Protein AF-A0AAV9QSJ4-F1 (afdb_monomer_lite)

pLDDT: mean 74.69, std 24.22, range [20.89, 97.44]

Secondary structure (DSSP, 8-state):
----S---TT---------TT--------SSGGG-TTTTTTHHHHTPPPTTTT-SS----EEEE---EEEEPPTT-SSEEEEEE---SSS--EEEEEETTTTSTT---SPEEEEESSPEEPPSS-SS-TT-STTTTT----GGGS-------HHHHHHHHHHTTTTTTT--S---PPP--------------S-----------S-----GGGGS--SS-S---S---EEEEEETTTTEEEEEETTEEEEEEEEPPTT-EE--EEEE---SSEEEEEE----TTS--THHHH-TTTTT--S----TT--EEEEES-EEEEPPSS----EEEEEETTTEEEEE--------EEEETTTTEEEEGGGGGT-HHHHHHHHHHHHHHHHHSGGG-HHHHHHHTTTS-HHHHHHHHH-TTS-HHHHHHHHHHHIIIIIHHHHHHHHHHTT-EEEE--HHHHH--PPPTTS-PPTT-S----------EE---SS---SGGGGSEEP--HHHHHHHHHHHHHHHHHHHHTT-S--GGGSHHHHHHHHHHHHHHHHHHT---HHHHHHHHHHH-HHHH--------PPP-PPP--------------------------------------------------------------------------------S----------S-GGGS---HHHHHHHHHHHHHHHHHHHHHHHHHHHHHHHHHHHHHHHHHHHHHHHHHH-S---HHHHHHHHTGGGS-HHHHHHHHHGGGG-TT-TT-SS-HHHHHHHHHHHHHHHHHTT--------------SHHHHHHHHHHHHHHHHHTT-----PPPPP----SHHHHHHHHHHHHHHHS----HHHHHHHHHHHHHHH-HHHHHHHHGGGEEEE-GGGHHHHHHHHHHHHHHHHHTTSPP-TTHHHHHHHHHHHHHH-SHHHH---

Structure (mmCIF, N/CA/C/O backbone):
data_AF-A0AAV9QSJ4-F1
#
_entry.id   AF-A0AAV9QSJ4-F1
#
loop_
_atom_site.group_PDB
_atom_site.id
_atom_site.type_symbol
_atom_site.label_atom_id
_atom_site.label_alt_id
_atom_site.label_comp_id
_atom_site.label_asym_id
_atom_site.label_entity_id
_atom_site.label_seq_id
_atom_site.pdbx_PDB_ins_code
_atom_site.Cartn_x
_atom_site.Cartn_y
_atom_site.Cartn_z
_atom_site.occupancy
_atom_site.B_iso_or_equiv
_atom_site.auth_seq_id
_atom_site.auth_comp_id
_atom_site.auth_asym_id
_atom_site.auth_atom_id
_atom_site.pdbx_PDB_model_num
ATOM 1 N N . MET A 1 1 ? 18.931 -1.670 47.263 1.00 65.00 1 MET A N 1
ATOM 2 C CA . MET A 1 1 ? 17.887 -2.274 46.408 1.00 65.00 1 MET A CA 1
ATOM 3 C C . MET A 1 1 ? 16.653 -2.556 47.249 1.00 65.00 1 MET A C 1
ATOM 5 O O . MET A 1 1 ? 16.795 -3.241 48.255 1.00 65.00 1 MET A O 1
ATOM 9 N N . ALA A 1 2 ? 15.496 -2.001 46.875 1.00 83.62 2 ALA A N 1
ATOM 10 C CA . ALA A 1 2 ? 14.206 -2.273 47.528 1.00 83.62 2 ALA A CA 1
ATOM 11 C C . ALA A 1 2 ? 13.519 -3.540 46.979 1.00 83.62 2 ALA A C 1
ATOM 13 O O . ALA A 1 2 ? 12.778 -4.200 47.697 1.00 83.62 2 ALA A O 1
ATOM 14 N N . PHE A 1 3 ? 13.832 -3.894 45.732 1.00 91.69 3 PHE A N 1
ATOM 15 C CA . PHE A 1 3 ? 13.403 -5.110 45.048 1.00 91.69 3 PHE A CA 1
ATOM 16 C C . PHE A 1 3 ? 14.641 -5.888 44.592 1.00 91.69 3 PHE A C 1
ATOM 18 O O . PHE A 1 3 ? 15.689 -5.287 44.341 1.00 91.69 3 PHE A O 1
ATOM 25 N N . LYS A 1 4 ? 14.527 -7.210 44.506 1.00 90.81 4 LYS A N 1
ATOM 26 C CA . LYS A 1 4 ? 15.532 -8.141 43.980 1.00 90.81 4 LYS A CA 1
ATOM 27 C C . LYS A 1 4 ? 14.810 -9.300 43.303 1.00 90.81 4 LYS A C 1
ATOM 29 O O . LYS A 1 4 ? 13.610 -9.453 43.513 1.00 90.81 4 LYS A O 1
ATOM 34 N N . ASP A 1 5 ? 15.561 -10.097 42.547 1.00 90.75 5 ASP A N 1
ATOM 35 C CA . ASP A 1 5 ? 15.122 -11.406 42.052 1.00 90.75 5 ASP A CA 1
ATOM 36 C C . ASP A 1 5 ? 13.806 -11.324 41.244 1.00 90.75 5 ASP A C 1
ATOM 38 O O . ASP A 1 5 ? 12.929 -12.176 41.344 1.00 90.75 5 ASP A O 1
ATOM 42 N N . ILE A 1 6 ? 13.673 -10.244 40.460 1.00 91.62 6 ILE A N 1
ATOM 43 C CA . ILE A 1 6 ? 12.528 -9.977 39.582 1.00 91.62 6 ILE A CA 1
ATOM 44 C C . ILE A 1 6 ? 12.710 -10.777 38.288 1.00 91.62 6 ILE A C 1
ATOM 46 O O . ILE A 1 6 ? 13.731 -10.643 37.612 1.00 91.62 6 ILE A O 1
ATOM 50 N N . GLU A 1 7 ? 11.716 -11.585 37.928 1.00 92.88 7 GLU A N 1
ATOM 51 C CA . GLU A 1 7 ? 11.677 -12.288 36.643 1.00 92.88 7 GLU A CA 1
ATOM 52 C C . GLU A 1 7 ? 11.420 -11.302 35.492 1.00 92.88 7 GLU A C 1
ATOM 54 O O . GLU A 1 7 ? 10.610 -10.388 35.623 1.00 92.88 7 GLU A O 1
ATOM 59 N N . ILE A 1 8 ? 12.105 -11.483 34.357 1.00 91.00 8 ILE A N 1
ATOM 60 C CA . ILE A 1 8 ? 12.019 -10.556 33.211 1.00 91.00 8 ILE A CA 1
ATOM 61 C C . ILE A 1 8 ? 10.663 -10.661 32.493 1.00 91.00 8 ILE A C 1
ATOM 63 O O . ILE A 1 8 ? 10.153 -9.654 32.008 1.00 91.00 8 ILE A O 1
ATOM 67 N N . GLY A 1 9 ? 10.071 -11.861 32.434 1.00 93.19 9 GLY A N 1
ATOM 68 C CA . GLY A 1 9 ? 8.793 -12.099 31.759 1.00 93.19 9 GLY A CA 1
ATOM 69 C C . GLY A 1 9 ? 8.806 -11.620 30.303 1.00 93.19 9 GLY A C 1
ATOM 70 O O . GLY A 1 9 ? 9.675 -12.008 29.525 1.00 93.19 9 GLY A O 1
ATOM 71 N N . GLU A 1 10 ? 7.850 -10.757 29.965 1.00 90.38 10 GLU A N 1
ATOM 72 C CA . GLU A 1 10 ? 7.705 -10.115 28.648 1.00 90.38 10 GLU A CA 1
ATOM 73 C C . GLU A 1 10 ? 8.389 -8.728 28.578 1.00 90.38 10 GLU A C 1
ATOM 75 O O . GLU A 1 10 ? 8.332 -8.055 27.552 1.00 90.38 10 GLU A O 1
ATOM 80 N N . GLY A 1 11 ? 9.064 -8.299 29.653 1.00 92.62 11 GLY A N 1
ATOM 81 C CA . GLY A 1 11 ? 9.702 -6.988 29.789 1.00 92.62 11 GLY A CA 1
ATOM 82 C C . GLY A 1 11 ? 8.975 -6.044 30.755 1.00 92.62 11 GLY A C 1
ATOM 83 O O . GLY A 1 11 ? 8.073 -6.437 31.493 1.00 92.62 11 GLY A O 1
ATOM 84 N N . PHE A 1 12 ? 9.390 -4.772 30.766 1.00 92.94 12 PHE A N 1
ATOM 85 C CA . PHE A 1 12 ? 8.872 -3.745 31.677 1.00 92.94 12 PHE A CA 1
ATOM 86 C C . PHE A 1 12 ? 8.561 -2.441 30.935 1.00 92.94 12 PHE A C 1
ATOM 88 O O . PHE A 1 12 ? 9.332 -2.008 30.080 1.00 92.94 12 PHE A O 1
ATOM 95 N N . ILE A 1 13 ? 7.459 -1.786 31.311 1.00 93.19 13 ILE A N 1
ATOM 96 C CA . ILE A 1 13 ? 6.982 -0.523 30.728 1.00 93.19 13 ILE A CA 1
ATOM 97 C C . ILE A 1 13 ? 6.808 0.509 31.860 1.00 93.19 13 ILE A C 1
ATOM 99 O O . ILE A 1 13 ? 6.287 0.153 32.922 1.00 93.19 13 ILE A O 1
ATOM 103 N N . PRO A 1 14 ? 7.225 1.780 31.685 1.00 93.50 14 PRO A N 1
ATOM 104 C CA . PRO A 1 14 ? 6.999 2.823 32.683 1.00 93.50 14 PRO A CA 1
ATOM 105 C C . PRO A 1 14 ? 5.501 3.127 32.837 1.00 93.50 14 PRO A C 1
ATOM 107 O O . PRO A 1 14 ? 4.840 3.559 31.896 1.00 93.50 14 PRO A O 1
ATOM 110 N N . VAL A 1 15 ? 4.973 2.944 34.049 1.00 94.38 15 VAL A N 1
ATOM 111 C CA . VAL A 1 15 ? 3.570 3.214 34.400 1.00 94.38 15 VAL A CA 1
ATOM 112 C C . VAL A 1 15 ? 3.473 4.347 35.423 1.00 94.38 15 VAL A C 1
ATOM 114 O O . VAL A 1 15 ? 4.332 4.502 36.290 1.00 94.38 15 VAL A O 1
ATOM 117 N N . CYS A 1 16 ? 2.418 5.154 35.331 1.00 93.44 16 CYS A N 1
ATOM 118 C CA . CYS A 1 16 ? 2.113 6.246 36.256 1.00 93.44 16 CYS A CA 1
ATOM 119 C C . CYS A 1 16 ? 0.613 6.257 36.578 1.00 93.44 16 CYS A C 1
ATOM 121 O O . CYS A 1 16 ? -0.208 5.839 35.766 1.00 93.44 16 CYS A O 1
ATOM 123 N N . SER A 1 17 ? 0.252 6.756 37.761 1.00 94.25 17 SER A N 1
ATOM 124 C CA . SER A 1 17 ? -1.144 6.937 38.178 1.00 94.25 17 SER A CA 1
ATOM 125 C C . SER A 1 17 ? -1.319 8.308 38.823 1.00 94.25 17 SER A C 1
ATOM 127 O O . SER A 1 17 ? -0.439 8.759 39.555 1.00 94.25 17 SER A O 1
ATOM 129 N N . LEU A 1 18 ? -2.439 8.973 38.533 1.00 93.94 18 LEU A N 1
ATOM 130 C CA . LEU A 1 18 ? -2.789 10.278 39.092 1.00 93.94 18 LEU A CA 1
ATOM 131 C C . LEU A 1 18 ? -4.120 10.176 39.836 1.00 93.94 18 LEU A C 1
ATOM 133 O O . LEU A 1 18 ? -5.093 9.620 39.327 1.00 93.94 18 LEU A O 1
ATOM 137 N N . GLY A 1 19 ? -4.148 10.709 41.054 1.00 93.12 19 GLY A N 1
ATOM 138 C CA . GLY A 1 19 ? -5.368 10.891 41.831 1.00 93.12 19 GLY A CA 1
ATOM 139 C C . GLY A 1 19 ? -6.197 12.085 41.351 1.00 93.12 19 GLY A C 1
ATOM 140 O O . GLY A 1 19 ? -5.775 12.871 40.502 1.00 93.12 19 GLY A O 1
ATOM 141 N N . LEU A 1 20 ? -7.383 12.247 41.944 1.00 91.62 20 LEU A N 1
ATOM 142 C CA . LEU A 1 20 ? -8.277 13.375 41.668 1.00 91.62 20 LEU A CA 1
ATOM 143 C C . LEU A 1 20 ? -7.539 14.717 41.813 1.00 91.62 20 LEU A C 1
ATOM 145 O O . LEU A 1 20 ? -6.914 14.983 42.840 1.00 91.62 20 LEU A O 1
ATOM 149 N N . SER A 1 21 ? -7.630 15.549 40.773 1.00 92.75 21 SER A N 1
ATOM 150 C CA . SER A 1 21 ? -7.001 16.875 40.676 1.00 92.75 21 SER A CA 1
ATOM 151 C C . SER A 1 21 ? -5.469 16.908 40.825 1.00 92.75 21 SER A C 1
ATOM 153 O O . SER A 1 21 ? -4.908 17.972 41.085 1.00 92.75 21 SER A O 1
ATOM 155 N N . GLN A 1 22 ? -4.769 15.781 40.647 1.00 95.06 22 GLN A N 1
ATOM 156 C CA . GLN A 1 22 ? -3.305 15.768 40.579 1.00 95.06 22 GLN A CA 1
ATOM 157 C C . GLN A 1 22 ? -2.812 16.104 39.167 1.00 95.06 22 GLN A C 1
ATOM 159 O O . GLN A 1 22 ? -3.318 15.577 38.179 1.00 95.06 22 GLN A O 1
ATOM 164 N N . ILE A 1 23 ? -1.789 16.956 39.085 1.00 94.19 23 ILE A N 1
ATOM 165 C CA . ILE A 1 23 ? -1.130 17.357 37.838 1.00 94.19 23 ILE A CA 1
ATOM 166 C C . ILE A 1 23 ? 0.321 16.875 37.894 1.00 94.19 23 ILE A C 1
ATOM 168 O O . ILE A 1 23 ? 1.019 17.120 38.878 1.00 94.19 23 ILE A O 1
ATOM 172 N N . ALA A 1 24 ? 0.784 16.221 36.831 1.00 91.75 24 ALA A N 1
ATOM 173 C CA . ALA A 1 24 ? 2.177 15.830 36.656 1.00 91.75 24 ALA A CA 1
ATOM 174 C C . ALA A 1 24 ? 2.588 15.963 35.185 1.00 91.75 24 ALA A C 1
ATOM 176 O O . ALA A 1 24 ? 1.753 15.855 34.289 1.00 91.75 24 ALA A O 1
ATOM 177 N N . ARG A 1 25 ? 3.890 16.144 34.940 1.00 91.12 25 ARG A N 1
ATOM 178 C CA . ARG A 1 25 ? 4.503 16.027 33.613 1.00 91.12 25 ARG A CA 1
ATOM 179 C C . ARG A 1 25 ? 5.506 14.882 33.652 1.00 91.12 25 ARG A C 1
ATOM 181 O O . ARG A 1 25 ? 6.466 14.939 34.417 1.00 91.12 25 ARG A O 1
ATOM 188 N N . ILE A 1 26 ? 5.272 13.858 32.840 1.00 91.06 26 ILE A N 1
ATOM 189 C CA . ILE A 1 26 ? 6.219 12.760 32.631 1.00 91.06 26 ILE A CA 1
ATOM 190 C C . ILE A 1 26 ? 7.276 13.238 31.625 1.00 91.06 26 ILE A C 1
ATOM 192 O O . ILE A 1 26 ? 6.965 13.993 30.705 1.00 91.06 26 ILE A O 1
ATOM 196 N N . ASN A 1 27 ? 8.529 12.826 31.814 1.00 92.69 27 ASN A N 1
ATOM 197 C CA . ASN A 1 27 ? 9.602 13.020 30.844 1.00 92.69 27 ASN A CA 1
ATOM 198 C C . ASN A 1 27 ? 10.335 11.686 30.668 1.00 92.69 27 ASN A C 1
ATOM 200 O O . ASN A 1 27 ? 10.873 11.155 31.638 1.00 92.69 27 ASN A O 1
ATOM 204 N N . LEU A 1 28 ? 10.327 11.149 29.446 1.00 93.00 28 LEU A N 1
ATOM 205 C CA . LEU A 1 28 ? 10.944 9.863 29.100 1.00 93.00 28 LEU A CA 1
ATOM 206 C C . LEU A 1 28 ? 12.369 10.015 28.528 1.00 93.00 28 LEU A C 1
ATOM 208 O O . LEU A 1 28 ? 13.029 9.015 28.253 1.00 93.00 28 LEU A O 1
ATOM 212 N N . GLY A 1 29 ? 12.876 11.250 28.414 1.00 91.44 29 GLY A N 1
ATOM 213 C CA . GLY A 1 29 ? 14.289 11.532 28.145 1.00 91.44 29 GLY A CA 1
ATOM 214 C C . GLY A 1 29 ? 14.715 11.544 26.678 1.00 91.44 29 GLY A C 1
ATOM 215 O O . GLY A 1 29 ? 15.895 11.359 26.403 1.00 91.44 29 GLY A O 1
ATOM 216 N N . GLN A 1 30 ? 13.775 11.794 25.765 1.00 90.00 30 GLN A N 1
ATOM 217 C CA . GLN A 1 30 ? 13.991 11.931 24.315 1.00 90.00 30 GLN A CA 1
ATOM 218 C C . GLN A 1 30 ? 15.041 13.007 23.989 1.00 90.00 30 GLN A C 1
ATOM 220 O O . GLN A 1 30 ? 15.931 12.789 23.176 1.00 90.00 30 GLN A O 1
ATOM 225 N N . ASN A 1 31 ? 15.011 14.132 24.714 1.00 89.75 31 ASN A N 1
ATOM 226 C CA . ASN A 1 31 ? 16.109 15.097 24.757 1.00 89.75 31 ASN A CA 1
ATOM 227 C C . ASN A 1 31 ? 16.812 15.031 26.122 1.00 89.75 31 ASN A C 1
ATOM 229 O O . ASN A 1 31 ? 16.216 15.368 27.150 1.00 89.75 31 ASN A O 1
ATOM 233 N N . VAL A 1 32 ? 18.089 14.640 26.136 1.00 87.75 32 VAL A N 1
ATOM 234 C CA . VAL A 1 32 ? 18.883 14.440 27.362 1.00 87.75 32 VAL A CA 1
ATOM 235 C C . VAL A 1 32 ? 19.003 15.722 28.199 1.00 87.75 32 VAL A C 1
ATOM 237 O O . VAL A 1 32 ? 18.973 15.647 29.427 1.00 87.75 32 VAL A O 1
ATOM 240 N N . SER A 1 33 ? 19.050 16.910 27.580 1.00 89.38 33 SER A N 1
ATOM 241 C CA . SER A 1 33 ? 19.171 18.186 28.313 1.00 89.38 33 SER A CA 1
ATOM 242 C C . SER A 1 33 ? 17.931 18.528 29.152 1.00 89.38 33 SER A C 1
ATOM 244 O O . SER A 1 33 ? 18.019 19.277 30.124 1.00 89.38 33 SER A O 1
ATOM 246 N N . SER A 1 34 ? 16.778 17.926 28.842 1.00 91.69 34 SER A N 1
ATOM 247 C CA . SER A 1 34 ? 15.536 18.107 29.605 1.00 91.69 34 SER A CA 1
ATOM 248 C C . SER A 1 34 ? 15.509 17.341 30.944 1.00 91.69 34 SER A C 1
ATOM 250 O O . SER A 1 34 ? 14.603 17.539 31.765 1.00 91.69 34 SER A O 1
ATOM 252 N N . LEU A 1 35 ? 16.491 16.464 31.195 1.00 91.81 35 LEU A N 1
ATOM 253 C CA . LEU A 1 35 ? 16.561 15.595 32.372 1.00 91.81 35 LEU A CA 1
ATOM 254 C C . LEU A 1 35 ? 17.340 16.244 33.527 1.00 91.81 35 LEU A C 1
ATOM 256 O O . LEU A 1 35 ? 18.533 16.006 33.713 1.00 91.81 35 LEU A O 1
ATOM 260 N N . ARG A 1 36 ? 16.623 16.997 34.370 1.00 88.69 36 ARG A N 1
ATOM 261 C CA . ARG A 1 36 ? 17.156 17.829 35.477 1.00 88.69 36 ARG A CA 1
ATOM 262 C C . ARG A 1 36 ? 18.237 17.204 36.378 1.00 88.69 36 ARG A C 1
ATOM 264 O O . ARG A 1 36 ? 19.026 17.950 36.945 1.00 88.69 36 ARG A O 1
ATOM 271 N N . TYR A 1 37 ? 18.246 15.881 36.562 1.00 88.69 37 TYR A N 1
ATOM 272 C CA . TYR A 1 37 ? 19.112 15.187 37.531 1.00 88.69 37 TYR A CA 1
ATOM 273 C C . TYR A 1 37 ? 19.845 13.954 36.966 1.00 88.69 37 TYR A C 1
ATOM 275 O O . TYR A 1 37 ? 20.464 13.209 37.725 1.00 88.69 37 TYR A O 1
ATOM 283 N N . PHE A 1 38 ? 19.804 13.716 35.649 1.00 90.44 38 PHE A N 1
ATOM 284 C CA . PHE A 1 38 ? 20.385 12.509 35.033 1.00 90.44 38 PHE A CA 1
ATOM 285 C C . PHE A 1 38 ? 21.911 12.400 35.221 1.00 90.44 38 PHE A C 1
ATOM 287 O O . PHE A 1 38 ? 22.443 11.309 35.428 1.00 90.44 38 PHE A O 1
ATOM 294 N N . THR A 1 39 ? 22.605 13.539 35.247 1.00 87.00 39 THR A N 1
ATOM 295 C CA . THR A 1 39 ? 24.059 13.648 35.455 1.00 87.00 39 THR A CA 1
ATOM 296 C C . THR A 1 39 ? 24.536 13.263 36.861 1.00 87.00 39 THR A C 1
ATOM 298 O O . THR A 1 39 ? 25.732 13.047 37.046 1.00 87.00 39 THR A O 1
ATOM 301 N N . ILE A 1 40 ? 23.637 13.169 37.852 1.00 87.19 40 ILE A N 1
ATOM 302 C CA . ILE A 1 40 ? 24.003 12.907 39.256 1.00 87.19 40 ILE A CA 1
ATOM 303 C C . ILE A 1 40 ? 24.312 11.421 39.495 1.00 87.19 40 ILE A C 1
ATOM 305 O O . ILE A 1 40 ? 25.271 11.110 40.195 1.00 87.19 40 ILE A O 1
ATOM 309 N N . CYS A 1 41 ? 23.524 10.516 38.903 1.00 83.06 41 CYS A N 1
ATOM 310 C CA . CYS A 1 41 ? 23.692 9.062 39.058 1.00 83.06 41 CYS A CA 1
ATOM 311 C C . CYS A 1 41 ? 23.635 8.320 37.718 1.00 83.06 41 CYS A C 1
ATOM 313 O O . CYS A 1 41 ? 24.511 7.508 37.442 1.00 83.06 41 CYS A O 1
ATOM 315 N N . GLY A 1 42 ? 22.641 8.614 36.868 1.00 86.31 42 GLY A N 1
ATOM 316 C CA . GLY A 1 42 ? 22.351 7.833 35.658 1.00 86.31 42 GLY A CA 1
ATOM 317 C C . GLY A 1 42 ? 23.558 7.673 34.734 1.00 86.31 42 GLY A C 1
ATOM 318 O O . GLY A 1 42 ? 23.950 6.551 34.428 1.00 86.31 42 GLY A O 1
ATOM 319 N N . LEU A 1 43 ? 24.212 8.787 34.393 1.00 87.06 43 LEU A N 1
ATOM 320 C CA . LEU A 1 43 ? 25.405 8.786 33.539 1.00 87.06 43 LEU A CA 1
ATOM 321 C C . LEU A 1 43 ? 26.625 8.077 34.169 1.00 87.06 43 LEU A C 1
ATOM 323 O O . LEU A 1 43 ? 27.467 7.564 33.441 1.00 87.06 43 LEU A O 1
ATOM 327 N N . GLN A 1 44 ? 26.738 8.044 35.503 1.00 87.25 44 GLN A N 1
ATOM 328 C CA . GLN A 1 44 ? 27.876 7.423 36.203 1.00 87.25 44 GLN A CA 1
ATOM 329 C C . GLN A 1 44 ? 27.678 5.919 36.437 1.00 87.25 44 GLN A C 1
ATOM 331 O O . GLN A 1 44 ? 28.647 5.164 36.444 1.00 87.25 44 GLN A O 1
ATOM 336 N N . GLU A 1 45 ? 26.430 5.483 36.619 1.00 90.44 45 GLU A N 1
ATOM 337 C CA . GLU A 1 45 ? 26.058 4.079 36.834 1.00 90.44 45 GLU A CA 1
ATOM 338 C C . GLU A 1 45 ? 25.714 3.339 35.523 1.00 90.44 45 GLU A C 1
ATOM 340 O O . GLU A 1 45 ? 25.467 2.136 35.549 1.00 90.44 45 GLU A O 1
ATOM 345 N N . GLY A 1 46 ? 25.742 4.029 34.374 1.00 90.31 46 GLY A N 1
ATOM 346 C CA . GLY A 1 46 ? 25.531 3.433 33.048 1.00 90.31 46 GLY A CA 1
ATOM 347 C C . GLY A 1 46 ? 24.062 3.243 32.655 1.00 90.31 46 GLY A C 1
ATOM 348 O O . GLY A 1 46 ? 23.752 2.351 31.870 1.00 90.31 46 GLY A O 1
ATOM 349 N N . PHE A 1 47 ? 23.150 4.055 33.197 1.00 91.69 47 PHE A N 1
ATOM 350 C CA . PHE A 1 47 ? 21.744 4.064 32.786 1.00 91.69 47 PHE A CA 1
ATOM 351 C C . PHE A 1 47 ? 21.522 4.947 31.558 1.00 91.69 47 PHE A C 1
ATOM 353 O O . PHE A 1 47 ? 21.997 6.081 31.506 1.00 91.69 47 PHE A O 1
ATOM 360 N N . GLU A 1 48 ? 20.700 4.473 30.626 1.00 91.44 48 GLU A N 1
ATOM 361 C CA . GLU A 1 48 ? 20.240 5.239 29.466 1.00 91.44 48 GLU A CA 1
ATOM 362 C C . GLU A 1 48 ? 18.822 5.808 29.689 1.00 91.44 48 GLU A C 1
ATOM 364 O O . GLU A 1 48 ? 18.000 5.177 30.364 1.00 91.44 48 GLU A O 1
ATOM 369 N N . PRO A 1 49 ? 18.486 6.987 29.130 1.00 92.44 49 PRO A N 1
ATOM 370 C CA . PRO A 1 49 ? 17.112 7.482 29.103 1.00 92.44 49 PRO A CA 1
ATOM 371 C C . PRO A 1 49 ? 16.199 6.598 28.243 1.00 92.44 49 PRO A C 1
ATOM 373 O O . PRO A 1 49 ? 16.584 6.166 27.161 1.00 92.44 49 PRO A O 1
ATOM 376 N N . PHE A 1 50 ? 14.957 6.376 28.681 1.00 92.81 50 PHE A N 1
ATOM 377 C CA . PHE A 1 50 ? 14.033 5.430 28.035 1.00 92.81 50 PHE A CA 1
ATOM 378 C C . PHE A 1 50 ? 13.816 5.720 26.537 1.00 92.81 50 PHE A C 1
ATOM 380 O O . PHE A 1 50 ? 13.877 4.806 25.709 1.00 92.81 50 PHE A O 1
ATOM 387 N N . ALA A 1 51 ? 13.627 6.997 26.196 1.00 92.56 51 ALA A N 1
ATOM 388 C CA . ALA A 1 51 ? 13.360 7.484 24.844 1.00 92.56 51 ALA A CA 1
ATOM 389 C C . ALA A 1 51 ? 14.607 7.987 24.085 1.00 92.56 51 ALA A C 1
ATOM 391 O O . ALA A 1 51 ? 14.465 8.702 23.096 1.00 92.56 51 ALA A O 1
ATOM 392 N N . ILE A 1 52 ? 15.829 7.666 24.535 1.00 90.69 52 ILE A N 1
ATOM 393 C CA . ILE A 1 52 ? 17.043 8.074 23.809 1.00 90.69 52 ILE A CA 1
ATOM 394 C C . ILE A 1 52 ? 17.073 7.452 22.403 1.00 90.69 52 ILE A C 1
ATOM 396 O O . ILE A 1 52 ? 16.605 6.325 22.212 1.00 90.69 52 ILE A O 1
ATOM 400 N N . ASN A 1 53 ? 17.616 8.187 21.430 1.00 87.94 53 ASN A N 1
ATOM 401 C CA . ASN A 1 53 ? 17.645 7.836 20.005 1.00 87.94 53 ASN A CA 1
ATOM 402 C C . ASN A 1 53 ? 16.260 7.483 19.422 1.00 87.94 53 ASN A C 1
ATOM 404 O O . ASN A 1 53 ? 16.154 6.577 18.593 1.00 87.94 53 ASN A O 1
ATOM 408 N N . MET A 1 54 ? 15.202 8.175 19.861 1.00 90.38 54 MET A N 1
ATOM 409 C CA . MET A 1 54 ? 13.887 8.123 19.218 1.00 90.38 54 MET A CA 1
ATOM 410 C C . MET A 1 54 ? 13.590 9.432 18.475 1.00 90.38 54 MET A C 1
ATOM 412 O O . MET A 1 54 ? 13.698 10.505 19.073 1.00 90.38 54 MET A O 1
ATOM 416 N N . LYS A 1 55 ? 13.183 9.350 17.201 1.00 87.12 55 LYS A N 1
ATOM 417 C CA . LYS A 1 55 ? 12.741 10.513 16.405 1.00 87.12 55 LYS A CA 1
ATOM 418 C C . LYS A 1 55 ? 11.353 10.991 16.842 1.00 87.12 55 LYS A C 1
ATOM 420 O O . LYS A 1 55 ? 11.07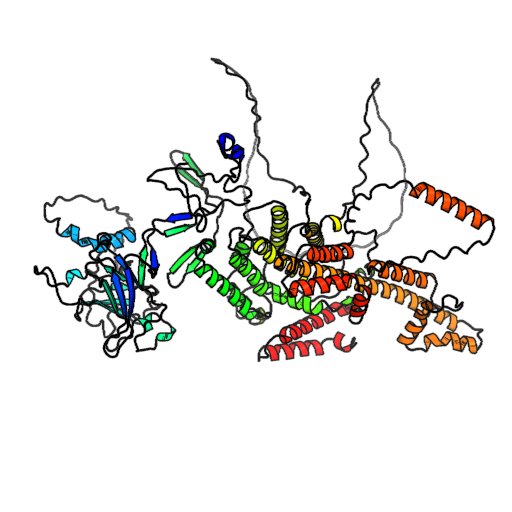5 12.186 16.792 1.00 87.12 55 LYS A O 1
ATOM 425 N N . ARG A 1 56 ? 10.485 10.074 17.287 1.00 89.44 56 ARG A N 1
ATOM 426 C CA . ARG A 1 56 ? 9.085 10.359 17.646 1.00 89.44 56 ARG A CA 1
ATOM 427 C C . ARG A 1 56 ? 8.818 10.313 19.146 1.00 89.44 56 ARG A C 1
ATOM 429 O O . ARG A 1 56 ? 9.359 9.478 19.871 1.00 89.44 56 ARG A O 1
ATOM 436 N N . ASP A 1 57 ? 7.877 11.148 19.572 1.00 89.06 57 ASP A N 1
ATOM 437 C CA . ASP A 1 57 ? 7.291 11.112 20.907 1.00 89.06 57 ASP A CA 1
ATOM 438 C C . ASP A 1 57 ? 6.584 9.768 21.153 1.00 89.06 57 ASP A C 1
ATOM 440 O O . ASP A 1 57 ? 5.852 9.236 20.310 1.00 89.06 57 ASP A O 1
ATOM 444 N N . ILE A 1 58 ? 6.786 9.207 22.346 1.00 90.69 58 ILE A N 1
ATOM 445 C CA . ILE A 1 58 ? 6.181 7.929 22.730 1.00 90.69 58 ILE A CA 1
ATOM 446 C C . ILE A 1 58 ? 4.665 8.096 22.862 1.00 90.69 58 ILE A C 1
ATOM 448 O O . ILE A 1 58 ? 4.177 8.878 23.677 1.00 90.69 58 ILE A O 1
ATOM 452 N N . THR A 1 59 ? 3.915 7.295 22.099 1.00 91.81 59 THR A N 1
ATOM 453 C CA . THR A 1 59 ? 2.458 7.184 22.243 1.00 91.81 59 THR A CA 1
ATOM 454 C C . THR A 1 59 ? 2.112 6.725 23.658 1.00 91.81 59 THR A C 1
ATOM 456 O O . THR A 1 59 ? 2.366 5.581 24.035 1.00 91.81 59 THR A O 1
ATOM 459 N N . MET A 1 60 ? 1.494 7.613 24.433 1.00 92.62 60 MET A N 1
ATOM 460 C CA . MET A 1 60 ? 0.998 7.290 25.766 1.00 92.62 60 MET A CA 1
ATOM 461 C C . MET A 1 60 ? -0.355 6.573 25.686 1.00 92.62 60 MET A C 1
ATOM 463 O O . MET A 1 60 ? -1.205 6.886 24.849 1.00 92.62 60 MET A O 1
ATOM 467 N N . TRP A 1 61 ? -0.581 5.644 26.610 1.00 94.56 61 TRP A N 1
ATOM 468 C CA . TRP A 1 61 ? -1.856 4.953 26.795 1.00 94.56 61 TRP A CA 1
ATOM 469 C C . TRP A 1 61 ? -2.434 5.287 28.166 1.00 94.56 61 TRP A C 1
ATOM 471 O O . TRP A 1 61 ? -1.702 5.356 29.155 1.00 94.56 61 TRP A O 1
ATOM 481 N N . PHE A 1 62 ? -3.747 5.506 28.234 1.00 93.56 62 PHE A N 1
ATOM 482 C CA . PHE A 1 62 ? -4.422 5.887 29.474 1.00 93.56 62 PHE A CA 1
ATOM 483 C C . PHE A 1 62 ? -5.694 5.077 29.724 1.00 93.56 62 PHE A C 1
ATOM 485 O O . PHE A 1 62 ? -6.360 4.599 28.802 1.00 93.56 62 PHE A O 1
ATOM 492 N N . SER A 1 63 ? -6.038 4.938 31.002 1.00 92.81 63 SER A N 1
ATOM 493 C CA . SER A 1 63 ? -7.275 4.318 31.462 1.00 92.81 63 SER A CA 1
ATOM 494 C C . SER A 1 63 ? -8.453 5.273 31.254 1.00 92.81 63 SER A C 1
ATOM 496 O O . SER A 1 63 ? -8.610 6.284 31.939 1.00 92.81 63 SER A O 1
ATOM 498 N N . LYS A 1 64 ? -9.309 4.950 30.288 1.00 88.06 64 LYS A N 1
ATOM 499 C CA . LYS A 1 64 ? -10.505 5.718 29.947 1.00 88.06 64 LYS A CA 1
ATOM 500 C C . LYS A 1 64 ? -11.700 5.154 30.707 1.00 88.06 64 LYS A C 1
ATOM 502 O O . LYS A 1 64 ? -12.152 4.041 30.438 1.00 88.06 64 LYS A O 1
ATOM 507 N N . SER A 1 65 ? -12.228 5.943 31.639 1.00 85.00 65 SER A N 1
ATOM 508 C CA . SER A 1 65 ? -13.414 5.633 32.456 1.00 85.00 65 SER A CA 1
ATOM 509 C C . SER A 1 65 ? -14.727 5.758 31.667 1.00 85.00 65 SER A C 1
ATOM 511 O O . SER A 1 65 ? -15.656 6.446 32.086 1.00 85.00 65 SER A O 1
ATOM 513 N N . LEU A 1 66 ? -14.783 5.126 30.492 1.00 83.38 66 LEU A N 1
ATOM 514 C CA . LEU A 1 66 ? -15.965 5.014 29.644 1.00 83.38 66 LEU A CA 1
ATOM 515 C C . LEU A 1 66 ? -16.357 3.531 29.577 1.00 83.38 66 LEU A C 1
ATOM 517 O O . LEU A 1 66 ? -15.690 2.776 28.868 1.00 83.38 66 LEU A O 1
ATOM 521 N N . PRO A 1 67 ? -17.404 3.100 30.303 1.00 85.44 67 PRO A N 1
ATOM 522 C CA . PRO A 1 67 ? -17.800 1.700 30.329 1.00 85.44 67 PRO A CA 1
ATOM 523 C C . PRO A 1 67 ? -18.192 1.176 28.943 1.00 85.44 67 PRO A C 1
ATOM 525 O O . PRO A 1 67 ? -19.009 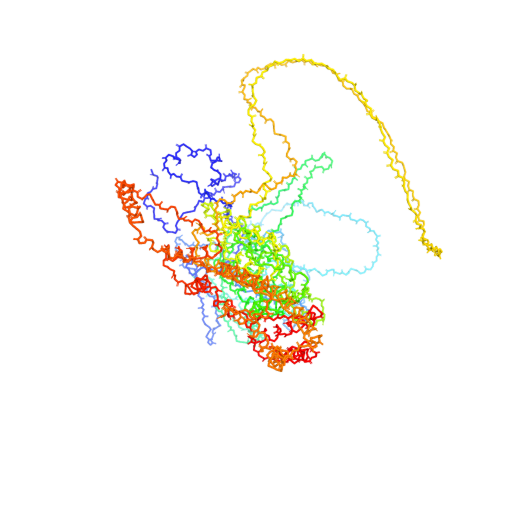1.783 28.250 1.00 85.44 67 PRO A O 1
ATOM 528 N N . GLN A 1 68 ? -17.631 0.033 28.548 1.00 86.50 68 GLN A N 1
ATOM 529 C CA . GLN A 1 68 ? -17.906 -0.633 27.269 1.00 86.50 68 GLN A CA 1
ATOM 530 C C . GLN A 1 68 ? -18.194 -2.119 27.480 1.00 86.50 68 GLN A C 1
ATOM 532 O O . GLN A 1 68 ? -17.724 -2.721 28.442 1.00 86.50 68 GLN A O 1
ATOM 537 N N . PHE A 1 69 ? -18.988 -2.717 26.592 1.00 89.88 69 PHE A N 1
ATOM 538 C CA . PHE A 1 69 ? -19.253 -4.154 26.607 1.00 89.88 69 PHE A CA 1
ATOM 539 C C . PHE A 1 69 ? -18.152 -4.898 25.851 1.00 89.88 69 PHE A C 1
ATOM 541 O O . PHE A 1 69 ? -17.939 -4.642 24.669 1.00 89.88 69 PHE A O 1
ATOM 548 N N . ILE A 1 70 ? -17.492 -5.841 26.521 1.00 89.38 70 ILE A N 1
ATOM 549 C CA . ILE A 1 70 ? -16.422 -6.674 25.959 1.00 89.38 70 ILE A CA 1
ATOM 550 C C . ILE A 1 70 ? -16.810 -8.148 26.127 1.00 89.38 70 ILE A C 1
ATOM 552 O O . ILE A 1 70 ? -17.424 -8.525 27.128 1.00 89.38 70 ILE A O 1
ATOM 556 N N . THR A 1 71 ? -16.496 -8.993 25.142 1.00 90.44 71 THR A N 1
ATOM 557 C CA . THR A 1 71 ? -16.694 -10.450 25.235 1.00 90.44 71 THR A CA 1
ATOM 558 C C . THR A 1 71 ? -15.961 -11.008 26.457 1.00 90.44 71 THR A C 1
ATOM 560 O O . THR A 1 71 ? -14.798 -10.680 26.683 1.00 90.44 71 THR A O 1
ATOM 563 N N . VAL A 1 72 ? -16.641 -11.820 27.274 1.00 89.12 72 VAL A N 1
ATOM 564 C CA . VAL A 1 72 ? -16.053 -12.335 28.523 1.00 89.12 72 VAL A CA 1
ATOM 565 C C . VAL A 1 72 ? -14.903 -13.301 28.195 1.00 89.12 72 VAL A C 1
ATOM 567 O O . VAL A 1 72 ? -15.136 -14.260 27.458 1.00 89.12 72 VAL A O 1
ATOM 570 N N . PRO A 1 73 ? -13.687 -13.106 28.744 1.00 88.38 73 PRO A N 1
ATOM 571 C CA . PRO A 1 73 ? -12.586 -14.050 28.561 1.00 88.38 73 PRO A CA 1
ATOM 572 C C . PRO A 1 73 ? -12.936 -15.447 29.092 1.00 88.38 73 PRO A C 1
ATOM 574 O O . PRO A 1 73 ? -13.579 -15.565 30.138 1.00 88.38 73 PRO A O 1
ATOM 577 N N . THR A 1 74 ? -12.454 -16.505 28.433 1.00 86.00 74 THR A N 1
ATOM 578 C CA . THR A 1 74 ? -12.627 -17.905 28.884 1.00 86.00 74 THR A CA 1
ATOM 579 C C . THR A 1 74 ? -12.190 -18.091 30.340 1.00 86.00 74 THR A C 1
ATOM 581 O O . THR A 1 74 ? -12.883 -18.699 31.165 1.00 86.00 74 THR A O 1
ATOM 584 N N . ASP A 1 75 ? -11.071 -17.455 30.675 1.00 88.25 75 ASP A N 1
ATOM 585 C CA . ASP A 1 75 ? -10.350 -17.638 31.928 1.00 88.25 75 ASP A CA 1
ATOM 586 C C . ASP A 1 75 ? -10.776 -16.598 32.981 1.00 88.25 75 ASP A C 1
ATOM 588 O O . ASP A 1 75 ? -10.091 -16.378 33.979 1.00 88.25 75 ASP A O 1
ATOM 592 N N . HIS A 1 76 ? -11.936 -15.950 32.792 1.00 88.38 76 HIS A N 1
ATOM 593 C CA . HIS A 1 76 ? -12.427 -14.930 33.716 1.00 88.38 76 HIS A CA 1
ATOM 594 C C . HIS A 1 76 ? -12.605 -15.500 35.145 1.00 88.38 76 HIS A C 1
ATOM 596 O O . HIS A 1 76 ? -13.259 -16.542 35.300 1.00 88.38 76 HIS A O 1
ATOM 602 N N . PRO A 1 77 ? -12.096 -14.836 36.210 1.00 87.31 77 PRO A N 1
ATOM 603 C CA . PRO A 1 77 ? -12.037 -15.420 37.558 1.00 87.31 77 PRO A CA 1
ATOM 604 C C . PRO A 1 77 ? -13.396 -15.756 38.180 1.00 87.31 77 PRO A C 1
ATOM 606 O O . PRO A 1 77 ? -13.508 -16.686 38.978 1.00 87.31 77 PRO A O 1
ATOM 609 N N . HIS A 1 78 ? -14.433 -14.990 37.833 1.00 88.50 78 HIS A N 1
ATOM 610 C CA . HIS A 1 78 ? -15.740 -15.058 38.493 1.00 88.50 78 HIS A CA 1
ATOM 611 C C . HIS A 1 78 ? -16.861 -15.604 37.612 1.00 88.50 78 HIS A C 1
ATOM 613 O O . HIS A 1 78 ? -17.880 -16.017 38.150 1.00 88.50 78 HIS A O 1
ATOM 619 N N . ILE A 1 79 ? -16.699 -15.615 36.287 1.00 91.12 79 ILE A N 1
ATOM 620 C CA . ILE A 1 79 ? -17.776 -15.906 35.326 1.00 91.12 79 ILE A CA 1
ATOM 621 C C . ILE A 1 79 ? -17.315 -16.987 34.355 1.00 91.12 79 ILE A C 1
ATOM 623 O O . ILE A 1 79 ? -16.143 -17.044 33.990 1.00 91.12 79 ILE A O 1
ATOM 627 N N . GLU A 1 80 ? -18.252 -17.823 33.935 1.00 92.50 80 GLU A N 1
ATOM 628 C CA . GLU A 1 80 ? -18.122 -18.768 32.836 1.00 92.50 80 GLU A CA 1
ATOM 629 C C . GLU A 1 80 ? -19.314 -18.591 31.889 1.00 92.50 80 GLU A C 1
ATOM 631 O O . GLU A 1 80 ? -20.438 -18.338 32.336 1.00 92.50 80 GLU A O 1
ATOM 636 N N . ILE A 1 81 ? -19.076 -18.739 30.586 1.00 92.56 81 ILE A N 1
ATOM 637 C CA . ILE A 1 81 ? -20.135 -18.869 29.584 1.00 92.56 81 ILE A CA 1
ATOM 638 C C . ILE A 1 81 ? -20.051 -20.287 29.036 1.00 92.56 81 ILE A C 1
ATOM 640 O O . ILE A 1 81 ? -19.025 -20.693 28.495 1.00 92.56 81 ILE A O 1
ATOM 644 N N . SER A 1 82 ? -21.152 -21.019 29.140 1.00 91.81 82 SER A N 1
ATOM 645 C CA . SER A 1 82 ? -21.319 -22.336 28.531 1.00 91.81 82 SER A CA 1
ATOM 646 C C . SER A 1 82 ? -22.338 -22.244 27.397 1.00 91.81 82 SER A C 1
ATOM 648 O O . SER A 1 82 ? -23.417 -21.671 27.557 1.00 91.81 82 SER A O 1
ATOM 650 N N . ARG A 1 83 ? -21.985 -22.787 26.228 1.00 91.94 83 ARG A N 1
ATOM 651 C CA . ARG A 1 83 ? -22.931 -23.009 25.127 1.00 91.94 83 ARG A CA 1
ATOM 652 C C . ARG A 1 83 ? -23.608 -24.356 25.356 1.00 91.94 83 ARG A C 1
ATOM 654 O O . ARG A 1 83 ? -22.921 -25.330 25.656 1.00 91.94 83 ARG A O 1
ATOM 661 N N . VAL A 1 84 ? -24.931 -24.405 25.231 1.00 90.81 84 VAL A N 1
ATOM 662 C CA . VAL A 1 84 ? -25.712 -25.643 25.341 1.00 90.81 84 VAL A CA 1
ATOM 663 C C . VAL A 1 84 ? -26.427 -25.879 24.018 1.00 90.81 84 VAL A C 1
ATOM 665 O O . VAL A 1 84 ? -27.177 -25.019 23.548 1.00 90.81 84 VAL A O 1
ATOM 668 N N . ASP A 1 85 ? -26.178 -27.039 23.415 1.00 87.31 85 ASP A N 1
ATOM 669 C CA . ASP A 1 85 ? -26.791 -27.431 22.149 1.00 87.31 85 ASP A CA 1
ATOM 670 C C . ASP A 1 85 ? -28.297 -27.690 22.296 1.00 87.31 85 ASP A C 1
ATOM 672 O O . ASP A 1 85 ? -28.783 -28.154 23.330 1.00 87.31 85 ASP A O 1
ATOM 676 N N . GLY A 1 86 ? -29.044 -27.400 21.230 1.00 84.00 86 GLY A N 1
ATOM 677 C CA . GLY A 1 86 ? -30.480 -27.659 21.179 1.00 84.00 86 GLY A CA 1
ATOM 678 C C . GLY A 1 86 ? -30.785 -29.157 21.129 1.00 84.00 86 GLY A C 1
ATOM 679 O O . GLY A 1 86 ? -30.176 -29.900 20.359 1.00 84.00 86 GLY A O 1
ATOM 680 N N . THR A 1 87 ? -31.761 -29.592 21.921 1.00 86.38 87 THR A N 1
ATOM 681 C CA . THR A 1 87 ? -32.291 -30.962 21.904 1.00 86.38 87 THR A CA 1
ATOM 682 C C . THR A 1 87 ? -33.660 -30.994 21.208 1.00 86.38 87 THR A C 1
ATOM 684 O O . THR A 1 87 ? -34.067 -30.027 20.564 1.00 86.38 87 THR A O 1
ATOM 687 N N . VAL A 1 88 ? -34.389 -32.112 21.303 1.00 80.50 88 VAL A N 1
ATOM 688 C CA . VAL A 1 88 ? -35.786 -32.183 20.834 1.00 80.50 88 VAL A CA 1
ATOM 689 C C . VAL A 1 88 ? -36.708 -31.323 21.710 1.00 80.50 88 VAL A C 1
ATOM 691 O O . VAL A 1 88 ? -37.654 -30.729 21.194 1.00 80.50 88 VAL A O 1
ATOM 694 N N . ASP A 1 89 ? -36.403 -31.227 23.007 1.00 81.88 89 ASP A N 1
ATOM 695 C CA . ASP A 1 89 ? -37.263 -30.607 24.020 1.00 81.88 89 ASP A CA 1
ATOM 696 C C . ASP A 1 89 ? -36.766 -29.219 24.475 1.00 81.88 89 ASP A C 1
ATOM 698 O O . ASP A 1 89 ? -37.552 -28.427 24.992 1.00 81.88 89 ASP A O 1
ATOM 702 N N . THR A 1 90 ? -35.483 -28.895 24.263 1.00 84.75 90 THR A N 1
ATOM 703 C CA . THR A 1 90 ? -34.856 -27.622 24.676 1.00 84.75 90 THR A CA 1
ATOM 704 C C . THR A 1 90 ? -34.238 -26.868 23.491 1.00 84.75 90 THR A C 1
ATOM 706 O O . THR A 1 90 ? -33.518 -27.476 22.695 1.00 84.75 90 THR A O 1
ATOM 709 N N . PRO A 1 91 ? -34.444 -25.543 23.355 1.00 87.06 91 PRO A N 1
ATOM 710 C CA . PRO A 1 91 ? -33.728 -24.741 22.363 1.00 87.06 91 PRO A CA 1
ATOM 711 C C . PRO A 1 91 ? -32.232 -24.622 22.717 1.00 87.06 91 PRO A C 1
ATOM 713 O O . PRO A 1 91 ? -31.868 -24.813 23.879 1.00 87.06 91 PRO A O 1
ATOM 716 N N . PRO A 1 92 ? -31.356 -24.273 21.755 1.00 91.12 92 PRO A N 1
ATOM 717 C CA . PRO A 1 92 ? -29.974 -23.929 22.072 1.00 91.12 92 PRO A CA 1
ATOM 718 C C . PRO A 1 92 ? -29.924 -22.655 22.930 1.00 91.12 92 PRO A C 1
ATOM 720 O O . PRO A 1 92 ? -30.726 -21.733 22.734 1.00 91.12 92 PRO A O 1
ATOM 723 N N . CYS A 1 93 ? -28.985 -22.584 23.874 1.00 90.62 93 CYS A N 1
ATOM 724 C CA . CYS A 1 93 ? -28.886 -21.449 24.792 1.00 90.62 93 CYS A CA 1
ATOM 725 C C . CYS A 1 93 ? -27.444 -21.095 25.198 1.00 90.62 93 CYS A C 1
ATOM 727 O O . CYS A 1 93 ? -26.528 -21.921 25.154 1.00 90.62 93 CYS A O 1
ATOM 729 N N . LEU A 1 94 ? -27.252 -19.833 25.599 1.00 93.00 94 LEU A N 1
ATOM 730 C CA . LEU A 1 94 ? -26.010 -19.331 26.196 1.00 93.00 94 LEU A CA 1
ATOM 731 C C . LEU A 1 94 ? -26.223 -19.191 27.705 1.00 93.00 94 LEU A C 1
ATOM 733 O O . LEU A 1 94 ? -26.998 -18.342 28.151 1.00 93.00 94 LEU A O 1
ATOM 737 N N . LYS A 1 95 ? -25.554 -20.028 28.496 1.00 92.75 95 LYS A N 1
ATOM 738 C CA . LYS A 1 95 ? -25.736 -20.104 29.947 1.00 92.75 95 LYS A CA 1
ATOM 739 C C . LYS A 1 95 ? -24.544 -19.496 30.682 1.00 92.75 95 LYS A C 1
ATOM 741 O O . LYS A 1 95 ? -23.411 -19.951 30.525 1.00 92.75 95 LYS A O 1
ATOM 746 N N . VAL A 1 96 ? -24.823 -18.503 31.522 1.00 93.00 96 VAL A N 1
ATOM 747 C CA . VAL A 1 96 ? -23.842 -17.780 32.340 1.00 93.00 96 VAL A CA 1
ATOM 748 C C . VAL A 1 96 ? -23.854 -18.328 33.767 1.00 93.00 96 VAL A C 1
ATOM 750 O O . VAL A 1 96 ? -24.890 -18.327 34.445 1.00 93.00 96 VAL A O 1
ATOM 753 N N . THR A 1 97 ? -22.695 -18.776 34.243 1.00 91.94 97 THR A N 1
ATOM 754 C CA . THR A 1 97 ? -22.496 -19.278 35.610 1.00 91.94 97 THR A CA 1
ATOM 755 C C . THR A 1 97 ? -21.430 -18.466 36.342 1.00 91.94 97 THR A C 1
ATOM 757 O O . THR A 1 97 ? -20.457 -18.005 35.749 1.00 91.94 97 THR A O 1
ATOM 760 N N . HIS A 1 98 ? -21.610 -18.267 37.650 1.00 90.62 98 HIS A N 1
ATOM 761 C CA . HIS A 1 98 ? -20.657 -17.543 38.491 1.00 90.62 98 HIS A CA 1
ATOM 762 C C . HIS A 1 98 ? -19.801 -18.532 39.296 1.00 90.62 98 HIS A C 1
ATOM 764 O O . HIS A 1 98 ? -20.278 -19.176 40.234 1.00 90.62 98 HIS A O 1
ATOM 770 N N . LYS A 1 99 ? -18.520 -18.647 38.930 1.00 87.44 99 LYS A N 1
ATOM 771 C CA . LYS A 1 99 ? -17.561 -19.647 39.437 1.00 87.44 99 LYS A CA 1
ATOM 772 C C . LYS A 1 99 ? -17.354 -19.571 40.955 1.00 87.44 99 LYS A C 1
ATOM 774 O O . LYS A 1 99 ? -17.167 -20.600 41.595 1.00 87.44 99 LYS A O 1
ATOM 779 N N . THR A 1 100 ? -17.394 -18.371 41.547 1.00 83.94 100 THR A N 1
ATOM 780 C CA . THR A 1 100 ? -16.983 -18.148 42.949 1.00 83.94 100 THR A CA 1
ATOM 781 C C . THR A 1 100 ? -18.128 -17.881 43.938 1.00 83.94 100 THR A C 1
ATOM 783 O O . THR A 1 100 ? -17.867 -17.356 45.021 1.00 83.94 100 THR A O 1
ATOM 786 N N . VAL A 1 101 ? -19.390 -18.231 43.625 1.00 79.75 101 VAL A N 1
ATOM 787 C CA . VAL A 1 101 ? -20.515 -18.008 44.568 1.00 79.75 101 VAL A CA 1
ATOM 788 C C . VAL A 1 101 ? -20.258 -18.739 45.889 1.00 79.75 101 VAL A C 1
ATOM 790 O O . VAL A 1 101 ? -19.967 -19.930 45.906 1.00 79.75 101 VAL A O 1
ATOM 793 N N . GLY A 1 102 ? -20.370 -18.015 47.004 1.00 72.12 102 GLY A N 1
ATOM 794 C CA . GLY A 1 102 ? -20.149 -18.552 48.351 1.00 72.12 102 GLY A CA 1
ATOM 795 C C . GLY A 1 102 ? -18.695 -18.531 48.838 1.00 72.12 102 GLY A C 1
ATOM 796 O O . GLY A 1 102 ? -18.467 -18.811 50.013 1.00 72.12 102 GLY A O 1
ATOM 797 N N . SER A 1 103 ? -17.719 -18.157 48.001 1.00 80.44 103 SER A N 1
ATOM 798 C CA . SER A 1 103 ? -16.346 -17.901 48.464 1.00 80.44 103 SER A CA 1
ATOM 799 C C . SER A 1 103 ? -16.201 -16.486 49.054 1.00 80.44 103 SER A C 1
ATOM 801 O O . SER A 1 103 ? -17.084 -15.639 48.904 1.00 80.44 103 SER A O 1
ATOM 803 N N . GLN A 1 104 ? -15.076 -16.208 49.724 1.00 73.88 104 GLN A N 1
ATOM 804 C CA . GLN A 1 104 ? -14.742 -14.845 50.169 1.00 73.88 104 GLN A CA 1
ATOM 805 C C . GLN A 1 104 ? -14.442 -13.903 48.988 1.00 73.88 104 GLN A C 1
ATOM 807 O O . GLN A 1 104 ? -14.684 -12.705 49.090 1.00 73.88 104 GLN A O 1
ATOM 812 N N . ASN A 1 105 ? -14.022 -14.457 47.846 1.00 77.69 105 ASN A N 1
ATOM 813 C CA . ASN A 1 105 ? -13.759 -13.744 46.594 1.00 77.69 105 ASN A CA 1
ATOM 814 C C . ASN A 1 105 ? -14.969 -13.872 45.641 1.00 77.69 105 ASN A C 1
ATOM 816 O O . ASN A 1 105 ? -14.824 -14.130 44.442 1.00 77.69 105 ASN A O 1
ATOM 820 N N . ALA A 1 106 ? -16.184 -13.787 46.184 1.00 77.00 106 ALA A N 1
ATOM 821 C CA . ALA A 1 106 ? -17.416 -13.739 45.405 1.00 77.00 106 ALA A CA 1
ATOM 822 C C . ALA A 1 106 ? -17.718 -12.287 45.021 1.00 77.00 106 ALA A C 1
ATOM 824 O O . ALA A 1 106 ? -17.995 -11.476 45.908 1.00 77.00 106 ALA A O 1
ATOM 825 N N . ASN A 1 107 ? -17.718 -11.964 43.724 1.00 79.19 107 ASN A N 1
ATOM 826 C CA . ASN A 1 107 ? -18.297 -10.700 43.284 1.00 79.19 107 ASN A CA 1
ATOM 827 C C . ASN A 1 107 ? -19.821 -10.748 43.526 1.00 79.19 107 ASN A C 1
ATOM 829 O O . ASN A 1 107 ? -20.466 -11.765 43.272 1.00 79.19 107 ASN A O 1
ATOM 833 N N . LYS A 1 108 ? -20.378 -9.671 44.085 1.00 79.75 108 LYS A N 1
ATOM 834 C CA . LYS A 1 108 ? -21.809 -9.506 44.394 1.00 79.75 108 LYS A CA 1
ATOM 835 C C . LYS A 1 108 ? -22.386 -8.206 43.833 1.00 79.75 108 LYS A C 1
ATOM 837 O O . LYS A 1 108 ? -23.534 -7.876 44.133 1.00 79.75 108 LYS A O 1
ATOM 842 N N . ASP A 1 109 ? -21.603 -7.476 43.048 1.00 83.19 109 ASP A N 1
ATOM 843 C CA . ASP A 1 109 ? -22.045 -6.264 42.377 1.00 83.19 109 ASP A CA 1
ATOM 844 C C . ASP A 1 109 ? -23.050 -6.601 41.266 1.00 83.19 109 ASP A C 1
ATOM 846 O O . ASP A 1 109 ? -23.189 -7.749 40.832 1.00 83.19 109 ASP A O 1
ATOM 850 N N . LEU A 1 110 ? -23.775 -5.586 40.800 1.00 86.12 110 LEU A N 1
ATOM 851 C CA . LEU A 1 110 ? -24.675 -5.723 39.662 1.00 86.12 110 LEU A CA 1
ATOM 852 C C . LEU A 1 110 ? -23.863 -5.967 38.382 1.00 86.12 110 LEU A C 1
ATOM 854 O O . LEU A 1 110 ? -23.058 -5.123 37.984 1.00 86.12 110 LEU A O 1
ATOM 858 N N . LEU A 1 111 ? -24.099 -7.102 37.725 1.00 89.31 111 LEU A N 1
ATOM 859 C CA . LEU A 1 111 ? -23.443 -7.470 36.475 1.00 89.31 111 LEU A CA 1
ATOM 860 C C . LEU A 1 111 ? -24.335 -7.111 35.285 1.00 89.31 111 LEU A C 1
ATOM 862 O O . LEU A 1 111 ? -25.542 -7.356 35.295 1.00 89.31 111 LEU A O 1
ATOM 866 N N . PHE A 1 112 ? -23.725 -6.550 34.243 1.00 91.31 112 PHE A N 1
ATOM 867 C CA . PHE A 1 112 ? -24.409 -6.103 33.034 1.00 91.31 112 PHE A CA 1
ATOM 868 C C . PHE A 1 112 ? -23.974 -6.980 31.859 1.00 91.31 112 PHE A C 1
ATOM 870 O O . PHE A 1 112 ? -22.806 -6.927 31.464 1.00 91.31 112 PHE A O 1
ATOM 877 N N . PHE A 1 113 ? -24.897 -7.757 31.286 1.00 92.69 113 PHE A N 1
ATOM 878 C CA . PHE A 1 113 ? -24.627 -8.632 30.143 1.00 92.69 113 PHE A CA 1
ATOM 879 C C . PHE A 1 113 ? -25.409 -8.190 28.899 1.00 92.69 113 PHE A C 1
ATOM 881 O O . PHE A 1 113 ? -26.586 -7.842 29.003 1.00 92.69 113 PHE A O 1
ATOM 888 N N . ARG A 1 114 ? -24.788 -8.266 27.714 1.00 91.94 114 ARG A N 1
ATOM 889 C CA . ARG A 1 114 ? -25.471 -8.181 26.410 1.00 91.94 114 ARG A CA 1
ATOM 890 C C . ARG A 1 114 ? -25.069 -9.329 25.491 1.00 91.94 114 ARG A C 1
ATOM 892 O O . ARG A 1 114 ? -23.979 -9.877 25.620 1.00 91.94 114 ARG A O 1
ATOM 899 N N . VAL A 1 115 ? -25.916 -9.652 24.525 1.00 91.69 115 VAL A N 1
ATOM 900 C CA . VAL A 1 115 ? -25.548 -10.479 23.371 1.00 91.69 115 VAL A CA 1
ATOM 901 C C . VAL A 1 115 ? -24.742 -9.620 22.387 1.00 91.69 115 VAL A C 1
ATOM 903 O O . VAL A 1 115 ? -25.041 -8.445 22.196 1.00 91.69 115 VAL A O 1
ATOM 906 N N . SER A 1 116 ? -23.701 -10.195 21.790 1.00 89.62 116 SER A N 1
ATOM 907 C CA . SER A 1 116 ? -22.713 -9.509 20.929 1.00 89.62 116 SER A CA 1
ATOM 908 C C . SER A 1 116 ? -23.246 -8.940 19.606 1.00 89.62 116 SER A C 1
ATOM 910 O O . SER A 1 116 ? -22.619 -8.043 19.049 1.00 89.62 116 SER A O 1
ATOM 912 N N . ILE A 1 117 ? -24.377 -9.435 19.096 1.00 91.06 117 ILE A N 1
ATOM 913 C CA . ILE A 1 117 ? -24.915 -9.085 17.771 1.00 91.06 117 ILE A CA 1
ATOM 914 C C . ILE A 1 117 ? -26.230 -8.302 17.935 1.00 91.06 117 ILE A C 1
ATOM 916 O O . ILE A 1 117 ? -27.065 -8.705 18.751 1.00 91.06 117 ILE A O 1
ATOM 920 N N . PRO A 1 118 ? -26.448 -7.203 17.186 1.00 91.25 118 PRO A N 1
ATOM 921 C CA . PRO A 1 118 ? -27.692 -6.447 17.245 1.00 91.25 118 PRO A CA 1
ATOM 922 C C . PRO A 1 118 ? -28.802 -7.036 16.362 1.00 91.25 118 PRO A C 1
ATOM 924 O O . PRO A 1 118 ? -28.569 -7.780 15.411 1.00 91.25 118 PRO A O 1
ATOM 927 N N . ILE A 1 119 ? -30.028 -6.603 16.638 1.00 89.75 119 ILE A N 1
ATOM 928 C CA . ILE A 1 119 ? -31.194 -6.708 15.762 1.00 89.75 119 ILE A CA 1
ATOM 929 C C . ILE A 1 119 ? -31.314 -5.389 14.983 1.00 89.75 119 ILE A C 1
ATOM 931 O O . ILE A 1 119 ? -31.386 -4.328 15.605 1.00 89.75 119 ILE A O 1
ATOM 935 N N . GLU A 1 120 ? -31.345 -5.440 13.647 1.00 87.38 120 GLU A N 1
ATOM 936 C CA . GLU A 1 120 ? -31.508 -4.261 12.775 1.00 87.38 120 GLU A CA 1
ATOM 937 C C . GLU A 1 120 ? -32.983 -4.092 12.355 1.00 87.38 120 GLU A C 1
ATOM 939 O O . GLU A 1 120 ? -33.551 -4.961 11.683 1.00 87.38 120 GLU A O 1
ATOM 944 N N . PHE A 1 121 ? -33.618 -2.971 12.718 1.00 84.81 121 PHE A N 1
ATOM 945 C CA . PHE A 1 121 ? -34.952 -2.627 12.206 1.00 84.81 121 PHE A CA 1
ATOM 946 C C . PHE A 1 121 ? -34.903 -2.190 10.738 1.00 84.81 121 PHE A C 1
ATOM 948 O O . PHE A 1 121 ? -33.894 -1.689 10.247 1.00 84.81 121 PHE A O 1
ATOM 955 N N . HIS A 1 122 ? -36.014 -2.367 10.021 1.00 82.44 122 HIS A N 1
ATOM 956 C CA . HIS A 1 122 ? -36.110 -1.956 8.620 1.00 82.44 122 HIS A CA 1
ATOM 957 C C . HIS A 1 122 ? -36.086 -0.426 8.474 1.00 82.44 122 HIS A C 1
ATOM 959 O O . HIS A 1 122 ? -36.520 0.301 9.366 1.00 82.44 122 HIS A O 1
ATOM 965 N N . GLU A 1 123 ? -35.565 0.058 7.343 1.00 76.25 123 GLU A N 1
ATOM 966 C CA . GLU A 1 123 ? -35.426 1.492 7.029 1.00 76.25 123 GLU A CA 1
ATOM 967 C C . GLU A 1 123 ? -36.778 2.209 6.961 1.00 76.25 123 GLU A C 1
ATOM 969 O O . GLU A 1 123 ? -36.904 3.372 7.334 1.00 76.25 123 GLU A O 1
ATOM 974 N N . THR A 1 124 ? -37.813 1.486 6.530 1.00 76.25 124 THR A N 1
ATOM 975 C CA . THR A 1 124 ? -39.207 1.922 6.569 1.00 76.25 124 THR A CA 1
ATOM 976 C C . THR A 1 124 ? -40.072 0.820 7.175 1.00 76.25 124 THR A C 1
ATOM 978 O O . THR A 1 124 ? -39.991 -0.348 6.787 1.00 76.25 124 THR A O 1
ATOM 981 N N . PHE A 1 125 ? -40.911 1.186 8.145 1.00 78.06 125 PHE A N 1
ATOM 982 C CA . PHE A 1 125 ? -41.935 0.292 8.686 1.00 78.06 125 PHE A CA 1
ATOM 983 C C . PHE A 1 125 ? -43.057 0.121 7.662 1.00 78.06 125 PHE A C 1
ATOM 985 O O . PHE A 1 125 ? -43.640 1.103 7.199 1.00 78.06 125 PHE A O 1
ATOM 992 N N . LYS A 1 126 ? -43.362 -1.131 7.300 1.00 63.56 126 LYS A N 1
ATOM 993 C CA . LYS A 1 126 ? -44.344 -1.449 6.249 1.00 63.56 126 LYS A CA 1
ATOM 994 C C . LYS A 1 126 ? -45.791 -1.197 6.683 1.00 63.56 126 LYS A C 1
ATOM 996 O O . LYS A 1 126 ? -46.680 -1.129 5.838 1.00 63.56 126 LYS A O 1
ATOM 1001 N N . VAL A 1 127 ? -46.037 -1.109 7.991 1.00 60.69 127 VAL A N 1
ATOM 1002 C CA . VAL A 1 127 ? -47.369 -0.959 8.590 1.00 60.69 127 VAL A CA 1
ATOM 1003 C C . VAL A 1 127 ? -47.272 -0.054 9.825 1.00 60.69 127 VAL A C 1
ATOM 1005 O O . VAL A 1 127 ? -46.341 -0.211 10.615 1.00 60.69 127 VAL A O 1
ATOM 1008 N N . PRO A 1 128 ? -48.206 0.892 10.043 1.00 54.94 128 PRO A N 1
ATOM 1009 C CA . PRO A 1 128 ? -48.227 1.677 11.275 1.00 54.94 128 PRO A CA 1
ATOM 1010 C C . PRO A 1 128 ? -48.514 0.794 12.502 1.00 54.94 128 PRO A C 1
ATOM 1012 O O . PRO A 1 128 ? -49.300 -0.156 12.435 1.00 54.94 128 PRO A O 1
ATOM 1015 N N . ALA A 1 129 ? -47.894 1.127 13.636 1.00 53.03 129 ALA A N 1
ATOM 1016 C CA . ALA A 1 129 ? -48.043 0.394 14.892 1.00 53.03 129 ALA A CA 1
ATOM 1017 C C . ALA A 1 129 ? -49.515 0.236 15.326 1.00 53.03 129 ALA A C 1
ATOM 1019 O O . ALA A 1 129 ? -50.342 1.123 15.110 1.00 53.03 129 ALA A O 1
ATOM 1020 N N . GLY A 1 130 ? -49.842 -0.919 15.917 1.00 52.31 130 GLY A N 1
ATOM 1021 C CA . GLY A 1 130 ? -51.207 -1.285 16.322 1.00 52.31 130 GLY A CA 1
ATOM 1022 C C . GLY A 1 130 ? -52.076 -1.914 15.220 1.00 52.31 130 GLY A C 1
ATOM 1023 O O . GLY A 1 130 ? -53.220 -2.282 15.490 1.00 52.31 130 GLY A O 1
ATOM 1024 N N . THR A 1 131 ? -51.574 -2.049 13.983 1.00 49.81 131 THR A N 1
ATOM 1025 C CA . THR A 1 131 ? -52.347 -2.620 12.857 1.00 49.81 131 THR A CA 1
ATOM 1026 C C . THR A 1 131 ? -52.034 -4.083 12.525 1.00 49.81 131 THR A C 1
ATOM 1028 O O . THR A 1 131 ? -52.813 -4.721 11.811 1.00 49.81 131 THR A O 1
ATOM 1031 N N . THR A 1 132 ? -50.952 -4.658 13.061 1.00 51.69 132 THR A N 1
ATOM 1032 C CA . THR A 1 132 ? -50.646 -6.090 12.909 1.00 51.69 132 THR A CA 1
ATOM 1033 C C . THR A 1 132 ? -51.590 -6.944 13.766 1.00 51.69 132 THR A C 1
ATOM 1035 O O . THR A 1 132 ? -52.075 -6.519 14.813 1.00 51.69 132 THR A O 1
ATOM 1038 N N . LEU A 1 133 ? -51.883 -8.182 13.341 1.00 46.59 133 LEU A N 1
ATOM 1039 C CA . LEU A 1 133 ? -52.849 -9.048 14.046 1.00 46.59 133 LEU A CA 1
ATOM 1040 C C . LEU A 1 133 ? -52.449 -9.369 15.499 1.00 46.59 133 LEU A C 1
ATOM 1042 O O . LEU A 1 133 ? -53.327 -9.677 16.299 1.00 46.59 133 LEU A O 1
ATOM 1046 N N . LEU A 1 134 ? -51.158 -9.261 15.829 1.00 48.34 134 LEU A N 1
ATOM 1047 C CA . LEU A 1 134 ? -50.613 -9.424 17.181 1.00 48.34 134 LEU A CA 1
ATOM 1048 C C . LEU A 1 134 ? -50.810 -8.180 18.067 1.00 48.34 134 LEU A C 1
ATOM 1050 O O . LEU A 1 134 ? -50.859 -8.304 19.283 1.00 48.34 134 LEU A O 1
ATOM 1054 N N . THR A 1 135 ? -50.946 -6.985 17.482 1.00 46.91 135 THR A N 1
ATOM 1055 C CA . THR A 1 135 ? -51.004 -5.705 18.218 1.00 46.91 135 THR A CA 1
ATOM 1056 C C . THR A 1 135 ? -52.418 -5.123 18.323 1.00 46.91 135 THR A C 1
ATOM 1058 O O . THR A 1 135 ? -52.646 -4.139 19.023 1.00 46.91 135 THR A O 1
ATOM 1061 N N . ARG A 1 136 ? -53.404 -5.775 17.692 1.00 43.47 136 ARG A N 1
ATOM 1062 C CA . ARG A 1 136 ? -54.790 -5.304 17.512 1.00 43.47 136 ARG A CA 1
ATOM 1063 C C . ARG A 1 136 ? -55.615 -5.113 18.800 1.00 43.47 136 ARG A C 1
ATOM 1065 O O . ARG A 1 136 ? -56.729 -4.601 18.726 1.00 43.47 136 ARG A O 1
ATOM 1072 N N . ALA A 1 137 ? -55.100 -5.532 19.957 1.00 3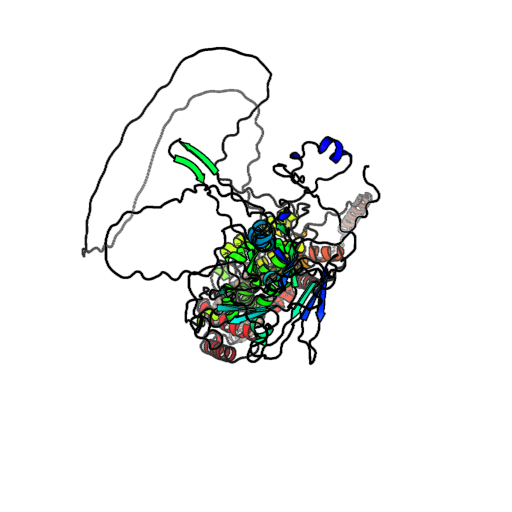8.53 137 ALA A N 1
ATOM 1073 C CA . ALA A 1 137 ? -55.711 -5.311 21.273 1.00 38.53 137 ALA A CA 1
ATOM 1074 C C . ALA A 1 137 ? -55.191 -4.045 21.992 1.00 38.53 137 ALA A C 1
ATOM 1076 O O . ALA A 1 137 ? -55.779 -3.627 22.987 1.00 38.53 137 ALA A O 1
ATOM 1077 N N . LEU A 1 138 ? -54.108 -3.429 21.503 1.00 42.06 138 LEU A N 1
ATOM 1078 C CA . LEU A 1 138 ? -53.386 -2.349 22.180 1.00 42.06 138 LEU A CA 1
ATOM 1079 C C . LEU A 1 138 ? -53.672 -0.983 21.536 1.00 42.06 138 LEU A C 1
ATOM 1081 O O . LEU A 1 138 ? -52.845 -0.421 20.819 1.00 42.06 138 LEU A O 1
ATOM 1085 N N . THR A 1 139 ? -54.845 -0.410 21.816 1.00 37.25 139 THR A N 1
ATOM 1086 C CA . THR A 1 139 ? -55.094 1.018 21.550 1.00 37.25 139 THR A CA 1
ATOM 1087 C C . THR A 1 139 ? -54.291 1.870 22.532 1.00 37.25 139 THR A C 1
ATOM 1089 O O . THR A 1 139 ? -54.711 2.051 23.674 1.00 37.25 139 THR A O 1
ATOM 1092 N N . ILE A 1 140 ? -53.138 2.372 22.085 1.00 39.66 140 ILE A N 1
ATOM 1093 C CA . ILE A 1 140 ? -52.184 3.161 22.879 1.00 39.66 140 ILE A CA 1
ATOM 1094 C C . ILE A 1 140 ? -52.831 4.469 23.382 1.00 39.66 140 ILE A C 1
ATOM 1096 O O . ILE A 1 140 ? -53.170 5.323 22.560 1.00 39.66 140 ILE A O 1
ATOM 1100 N N . PRO A 1 141 ? -52.949 4.690 24.706 1.00 37.25 141 PRO A N 1
ATOM 1101 C CA . PRO A 1 141 ? -53.177 6.014 25.273 1.00 37.25 141 PRO A CA 1
ATOM 1102 C C . PRO A 1 141 ? -51.835 6.758 25.328 1.00 37.25 141 PRO A C 1
ATOM 1104 O O . PRO A 1 141 ? -50.874 6.256 25.912 1.00 37.25 141 PRO A O 1
ATOM 1107 N N . GLU A 1 142 ? -51.755 7.958 24.749 1.00 43.88 142 GLU A N 1
ATOM 1108 C CA . GLU A 1 142 ? -50.502 8.739 24.689 1.00 43.88 142 GLU A CA 1
ATOM 1109 C C . GLU A 1 142 ? -49.938 9.088 26.086 1.00 43.88 142 GLU A C 1
ATOM 1111 O O . GLU A 1 142 ? -48.729 9.269 26.243 1.00 43.88 142 GLU A O 1
ATOM 1116 N N . ASP A 1 143 ? -50.799 9.114 27.108 1.00 37.03 143 ASP A N 1
ATOM 1117 C CA . ASP A 1 143 ? -50.502 9.593 28.463 1.00 37.03 143 ASP A CA 1
ATOM 1118 C C . ASP A 1 143 ? -49.771 8.577 29.374 1.00 37.03 143 ASP A C 1
ATOM 1120 O O . ASP A 1 143 ? -49.460 8.907 30.516 1.00 37.03 143 ASP A O 1
ATOM 1124 N N . GLN A 1 144 ? -49.498 7.340 28.922 1.00 38.47 144 GLN A N 1
ATOM 1125 C CA . GLN A 1 144 ? -48.896 6.283 29.769 1.00 38.47 144 GLN A CA 1
ATOM 1126 C C . GLN A 1 144 ? -47.411 5.975 29.507 1.00 38.47 144 GLN A C 1
ATOM 1128 O O . GLN A 1 144 ? -46.818 5.174 30.231 1.00 38.47 144 GLN A O 1
ATOM 1133 N N . VAL A 1 145 ? -46.767 6.598 28.514 1.00 40.19 145 VAL A N 1
ATOM 1134 C CA . VAL A 1 145 ? -45.340 6.339 28.247 1.00 40.19 145 VAL A CA 1
ATOM 1135 C C . VAL A 1 145 ? -44.469 7.123 29.234 1.00 40.19 145 VAL A C 1
ATOM 1137 O O . VAL A 1 145 ? -44.380 8.348 29.132 1.00 40.19 145 VAL A O 1
ATOM 1140 N N . LEU A 1 146 ? -43.813 6.412 30.157 1.00 44.72 146 LEU A N 1
ATOM 1141 C CA . LEU A 1 146 ? -42.947 6.962 31.212 1.00 44.72 146 LEU A CA 1
ATOM 1142 C C . LEU A 1 146 ? -41.932 8.003 30.705 1.00 44.72 146 LEU A C 1
ATOM 1144 O O . LEU A 1 146 ? -41.379 7.882 29.611 1.00 44.72 146 LEU A O 1
ATOM 1148 N N . GLU A 1 147 ? -41.650 8.999 31.545 1.00 33.75 147 GLU A N 1
ATOM 1149 C CA . GLU A 1 147 ? -40.572 9.966 31.328 1.00 33.75 147 GLU A CA 1
ATOM 1150 C C . GLU A 1 147 ? -39.254 9.475 31.954 1.00 33.75 147 GLU A C 1
ATOM 1152 O O . GLU A 1 147 ? -39.221 8.858 33.030 1.00 33.75 147 GLU A O 1
ATOM 1157 N N . VAL A 1 148 ? -38.149 9.735 31.252 1.00 41.16 148 VAL A N 1
ATOM 1158 C CA . VAL A 1 148 ? -36.789 9.352 31.650 1.00 41.16 148 VAL A CA 1
ATOM 1159 C C . VAL A 1 148 ? -35.893 10.586 31.573 1.00 41.16 148 VAL A C 1
ATOM 1161 O O . VAL A 1 148 ? -35.983 11.381 30.643 1.00 41.16 148 VAL A O 1
ATOM 1164 N N . ASP A 1 149 ? -35.078 10.747 32.609 1.00 37.31 149 ASP A N 1
ATOM 1165 C CA . ASP A 1 149 ? -34.362 11.971 32.973 1.00 37.31 149 ASP A CA 1
ATOM 1166 C C . ASP A 1 149 ? -32.993 12.056 32.255 1.00 37.31 149 ASP A C 1
ATOM 1168 O O . ASP A 1 149 ? -32.275 11.047 32.252 1.00 37.31 149 ASP A O 1
ATOM 1172 N N . PRO A 1 150 ? -32.593 13.203 31.660 1.00 35.69 150 PRO A N 1
ATOM 1173 C CA . PRO A 1 150 ? -31.449 13.305 30.742 1.00 35.69 150 PRO A CA 1
ATOM 1174 C C . PRO A 1 150 ? -30.087 13.289 31.464 1.00 35.69 150 PRO A C 1
ATOM 1176 O O . PRO A 1 150 ? -29.392 14.297 31.566 1.00 35.69 150 PRO A O 1
ATOM 1179 N N . ASN A 1 151 ? -29.700 12.116 31.965 1.00 34.59 151 ASN A N 1
ATOM 1180 C CA . ASN A 1 151 ? -28.407 11.848 32.598 1.00 34.59 151 ASN A CA 1
ATOM 1181 C C . ASN A 1 151 ? -27.473 11.056 31.660 1.00 34.59 151 ASN A C 1
ATOM 1183 O O . ASN A 1 151 ? -27.892 10.558 30.620 1.00 34.59 151 ASN A O 1
ATOM 1187 N N . SER A 1 152 ? -26.205 10.900 32.052 1.00 46.25 152 SER A N 1
ATOM 1188 C CA . SER A 1 152 ? -25.229 10.049 31.348 1.00 46.25 152 SER A CA 1
ATOM 1189 C C . SER A 1 152 ? -25.667 8.578 31.304 1.00 46.25 152 SER A C 1
ATOM 1191 O O . SER A 1 152 ? -26.185 8.068 32.297 1.00 46.25 152 SER A O 1
ATOM 1193 N N . ASP A 1 153 ? -25.401 7.871 30.200 1.00 49.84 153 ASP A N 1
ATOM 1194 C CA . ASP A 1 153 ? -25.837 6.483 29.980 1.00 49.84 153 ASP A CA 1
ATOM 1195 C C . ASP A 1 153 ? -25.453 5.529 31.112 1.00 49.84 153 ASP A C 1
ATOM 1197 O O . ASP A 1 153 ? -26.290 4.760 31.572 1.00 49.84 153 ASP A O 1
ATOM 1201 N N . PHE A 1 154 ? -24.223 5.597 31.630 1.00 47.00 154 PHE A N 1
ATOM 1202 C CA . PHE A 1 154 ? -23.814 4.742 32.751 1.00 47.00 154 PHE A CA 1
ATOM 1203 C C . PHE A 1 154 ? -24.574 5.068 34.046 1.00 47.00 154 PHE A C 1
ATOM 1205 O O . PHE A 1 154 ? -24.910 4.166 34.818 1.00 47.00 154 PHE A O 1
ATOM 1212 N N . GLU A 1 155 ? -24.919 6.339 34.266 1.00 48.84 155 GLU A N 1
ATOM 1213 C CA . GLU A 1 155 ? -25.819 6.698 35.356 1.00 48.84 155 GLU A CA 1
ATOM 1214 C C . GLU A 1 155 ? -27.257 6.262 35.086 1.00 48.84 155 GLU A C 1
ATOM 1216 O O . GLU A 1 155 ? -27.905 5.842 36.033 1.00 48.84 155 GLU A O 1
ATOM 1221 N N . ILE A 1 156 ? -27.766 6.295 33.850 1.00 52.91 156 ILE A N 1
ATOM 1222 C CA . ILE A 1 156 ? -29.099 5.768 33.511 1.00 52.91 156 ILE A CA 1
ATOM 1223 C C . ILE A 1 156 ? -29.141 4.247 33.705 1.00 52.91 156 ILE A C 1
ATOM 1225 O O . ILE A 1 156 ? -30.086 3.738 34.304 1.00 52.91 156 ILE A O 1
ATOM 1229 N N . LEU A 1 157 ? -28.109 3.514 33.285 1.00 54.78 157 LEU A N 1
ATOM 1230 C CA . LEU A 1 157 ? -27.962 2.071 33.504 1.00 54.78 157 LEU A CA 1
ATOM 1231 C C . LEU A 1 157 ? -27.968 1.733 35.004 1.00 54.78 157 LEU A C 1
ATOM 1233 O O . LEU A 1 157 ? -28.698 0.844 35.440 1.00 54.78 157 LEU A O 1
ATOM 1237 N N . LYS A 1 158 ? -27.228 2.495 35.820 1.00 52.69 158 LYS A N 1
ATOM 1238 C CA . LYS A 1 158 ? -27.204 2.320 37.279 1.00 52.69 158 LYS A CA 1
ATOM 1239 C C . LYS A 1 158 ? -28.522 2.747 37.945 1.00 52.69 158 LYS A C 1
ATOM 1241 O O . LYS A 1 158 ? -29.082 1.977 38.718 1.00 52.69 158 LYS A O 1
ATOM 1246 N N . LYS A 1 159 ? -29.048 3.934 37.616 1.00 48.47 159 LYS A N 1
ATOM 1247 C CA . LYS A 1 159 ? -30.298 4.508 38.156 1.00 48.47 159 LYS A CA 1
ATOM 1248 C C . LYS A 1 159 ? -31.529 3.696 37.761 1.00 48.47 159 LYS A C 1
ATOM 1250 O O . LYS A 1 159 ? -32.454 3.622 38.554 1.00 48.47 159 LYS A O 1
ATOM 1255 N N . SER A 1 160 ? -31.572 3.088 36.574 1.00 48.97 160 SER A N 1
ATOM 1256 C CA . SER A 1 160 ? -32.690 2.225 36.157 1.00 48.97 160 SER A CA 1
ATOM 1257 C C . SER A 1 160 ? -32.703 0.897 36.915 1.00 48.97 160 SER A C 1
ATOM 1259 O O . SER A 1 160 ? -33.779 0.435 37.286 1.00 48.97 160 SER A O 1
ATOM 1261 N N . ALA A 1 161 ? -31.533 0.340 37.239 1.00 47.00 161 ALA A N 1
ATOM 1262 C CA . ALA A 1 161 ? -31.426 -0.841 38.090 1.00 47.00 161 ALA A CA 1
ATOM 1263 C C . ALA A 1 161 ? -31.725 -0.564 39.579 1.00 47.00 161 ALA A C 1
ATOM 1265 O O . ALA A 1 161 ? -32.248 -1.443 40.257 1.00 47.00 161 ALA A O 1
ATOM 1266 N N . THR A 1 162 ? -31.441 0.643 40.090 1.00 39.31 162 THR A N 1
ATOM 1267 C CA . THR A 1 162 ? -31.661 1.007 41.508 1.00 39.31 162 THR A CA 1
ATOM 1268 C C . THR A 1 162 ? -32.908 1.863 41.777 1.00 39.31 162 THR A C 1
ATOM 1270 O O . THR A 1 162 ? -33.148 2.229 42.928 1.00 39.31 162 THR A O 1
ATOM 1273 N N . ARG A 1 163 ? -33.723 2.196 40.757 1.00 38.00 163 ARG A N 1
ATOM 1274 C CA . ARG A 1 163 ? -34.719 3.295 40.822 1.00 38.00 163 ARG A CA 1
ATOM 1275 C C . ARG A 1 163 ? -35.731 3.193 41.969 1.00 38.00 163 ARG A C 1
ATOM 1277 O O . ARG A 1 163 ? -36.225 4.228 42.400 1.00 38.00 163 ARG A O 1
ATOM 1284 N N . LYS A 1 164 ? -36.026 1.982 42.462 1.00 43.31 164 LYS A N 1
ATOM 1285 C CA . LYS A 1 164 ? -37.038 1.735 43.506 1.00 43.31 164 LYS A CA 1
ATOM 1286 C C . LYS A 1 164 ? -36.511 1.545 44.927 1.00 43.31 164 LYS A C 1
ATOM 1288 O O . LYS A 1 164 ? -37.277 1.775 45.856 1.00 43.31 164 LYS A O 1
ATOM 1293 N N . GLU A 1 165 ? -35.223 1.253 45.136 1.00 36.22 165 GLU A N 1
ATOM 1294 C CA . GLU A 1 165 ? -34.674 1.152 46.504 1.00 36.22 165 GLU A CA 1
ATOM 1295 C C . GLU A 1 165 ? -34.759 2.487 47.270 1.00 36.22 165 GLU A C 1
ATOM 1297 O O . GLU A 1 165 ? -34.817 2.492 48.494 1.00 36.22 165 GLU A O 1
ATOM 1302 N N . GLN A 1 166 ? -34.833 3.626 46.566 1.00 34.09 166 GLN A N 1
ATOM 1303 C CA . GLN A 1 166 ? -35.045 4.945 47.179 1.00 34.09 166 GLN A CA 1
ATOM 1304 C C . GLN A 1 166 ? -36.508 5.429 47.206 1.00 34.09 166 GLN A C 1
ATOM 1306 O O . GLN A 1 166 ? -36.764 6.474 47.808 1.00 34.09 166 GLN A O 1
ATOM 1311 N N . GLU A 1 167 ? -37.459 4.730 46.571 1.00 35.94 167 GLU A N 1
ATOM 1312 C CA . GLU A 1 167 ? -38.880 5.126 46.600 1.00 35.94 167 GLU A CA 1
ATOM 1313 C C . GLU A 1 167 ? -39.606 4.593 47.845 1.00 35.94 167 GLU A C 1
ATOM 1315 O O . GLU A 1 167 ? -40.430 5.309 48.419 1.00 35.94 167 GLU A O 1
ATOM 1320 N N . ASP A 1 168 ? -39.278 3.384 48.314 1.00 36.03 168 ASP A N 1
ATOM 1321 C CA . ASP A 1 168 ? -39.904 2.820 49.520 1.00 36.03 168 ASP A CA 1
ATOM 1322 C C . ASP A 1 168 ? -39.431 3.499 50.822 1.00 36.03 168 ASP A C 1
ATOM 1324 O O . ASP A 1 168 ? -40.229 3.678 51.743 1.00 36.03 168 ASP A O 1
ATOM 1328 N N . ASP A 1 169 ? -38.184 3.981 50.871 1.00 35.50 169 ASP A N 1
ATOM 1329 C CA . ASP A 1 169 ? -37.587 4.659 52.039 1.00 35.50 169 ASP A CA 1
ATOM 1330 C C . ASP A 1 169 ? -38.032 6.133 52.218 1.00 35.50 169 ASP A C 1
ATOM 1332 O O . ASP A 1 169 ? -37.616 6.802 53.166 1.00 35.50 169 ASP A O 1
ATOM 1336 N N . LYS A 1 170 ? -38.869 6.683 51.320 1.00 34.41 170 LYS A N 1
ATOM 1337 C CA . LYS A 1 170 ? -39.263 8.112 51.319 1.00 34.41 170 LYS A CA 1
ATOM 1338 C C . LYS A 1 170 ? -40.772 8.362 51.331 1.00 34.41 170 LYS A C 1
ATOM 1340 O O . LYS A 1 170 ? -41.296 9.190 50.587 1.00 34.41 170 LYS A O 1
ATOM 1345 N N . LYS A 1 171 ? -41.470 7.723 52.271 1.00 35.12 171 LYS A N 1
ATOM 1346 C CA . LYS A 1 171 ? -42.848 8.079 52.657 1.00 35.12 171 LYS A CA 1
ATOM 1347 C C . LYS A 1 171 ? -42.924 8.818 53.997 1.00 35.12 171 LYS A C 1
ATOM 1349 O O . LYS A 1 171 ? -43.539 8.309 54.924 1.00 35.12 171 LYS A O 1
ATOM 1354 N N . GLU A 1 172 ? -42.389 10.042 54.076 1.00 28.72 172 GLU A N 1
ATOM 1355 C CA . GLU A 1 172 ? -42.977 11.078 54.950 1.00 28.72 172 GLU A CA 1
ATOM 1356 C C . GLU A 1 172 ? -42.500 12.518 54.665 1.00 28.72 172 GLU A C 1
ATOM 1358 O O . GLU A 1 172 ? -41.418 12.753 54.133 1.00 28.72 172 GLU A O 1
ATOM 1363 N N . SER A 1 173 ? -43.323 13.486 55.090 1.00 26.20 173 SER A N 1
ATOM 1364 C CA . SER A 1 173 ? -43.140 14.951 55.037 1.00 26.20 173 SER A CA 1
ATOM 1365 C C . SER A 1 173 ? -43.047 15.613 53.644 1.00 26.20 173 SER A C 1
ATOM 1367 O O . SER A 1 173 ? -42.092 15.460 52.889 1.00 26.20 173 SER A O 1
ATOM 1369 N N . SER A 1 174 ? -44.048 16.441 53.326 1.00 28.38 174 SER A N 1
ATOM 1370 C CA . SER A 1 174 ? -44.125 17.239 52.096 1.00 28.38 174 SER A CA 1
ATOM 1371 C C . SER A 1 174 ? -43.844 18.723 52.356 1.00 28.38 174 SER A C 1
ATOM 1373 O O . SER A 1 174 ? -44.583 19.359 53.109 1.00 28.38 174 SER A O 1
ATOM 1375 N N . VAL A 1 175 ? -42.859 19.302 51.667 1.00 26.98 175 VAL A N 1
ATOM 1376 C CA . VAL A 1 175 ? -42.677 20.761 51.535 1.00 26.98 175 VAL A CA 1
ATOM 1377 C C . VAL A 1 175 ? -42.302 21.062 50.077 1.00 26.98 175 VAL A C 1
ATOM 1379 O O . VAL A 1 175 ? -41.382 20.422 49.565 1.00 26.98 175 VAL A O 1
ATOM 1382 N N . PRO A 1 176 ? -42.984 21.987 49.376 1.00 30.45 176 PRO A N 1
ATOM 1383 C CA . PRO A 1 176 ? -42.669 22.282 47.983 1.00 30.45 176 PRO A CA 1
ATOM 1384 C C . PRO A 1 176 ? -41.356 23.067 47.865 1.00 30.45 176 PRO A C 1
ATOM 1386 O O . PRO A 1 176 ? -41.148 24.056 48.568 1.00 30.45 176 PRO A O 1
ATOM 1389 N N . LYS A 1 177 ? -40.494 22.661 46.927 1.00 28.20 177 LYS A N 1
ATOM 1390 C CA . LYS A 1 177 ? -39.417 23.506 46.399 1.00 28.20 177 LYS A CA 1
ATOM 1391 C C . LYS A 1 177 ? -39.818 24.022 45.026 1.00 28.20 177 LYS A C 1
ATOM 1393 O O . LYS A 1 177 ? -40.146 23.239 44.139 1.00 28.20 177 LYS A O 1
ATOM 1398 N N . GLU A 1 178 ? -39.758 25.334 44.854 1.00 25.58 178 GLU A N 1
ATOM 1399 C CA . GLU A 1 178 ? -39.900 25.969 43.548 1.00 25.58 178 GLU A CA 1
ATOM 1400 C C . GLU A 1 178 ? -38.738 25.556 42.636 1.00 25.58 178 GLU A C 1
ATOM 1402 O O . GLU A 1 178 ? -37.595 25.433 43.077 1.00 25.58 178 GLU A O 1
ATOM 1407 N N . THR A 1 179 ? -39.023 25.346 41.352 1.00 26.56 179 THR A N 1
ATOM 1408 C CA . THR A 1 179 ? -38.007 25.193 40.304 1.00 26.56 179 THR A CA 1
ATOM 1409 C C . THR A 1 179 ? -38.370 26.143 39.172 1.00 26.56 179 THR A C 1
ATOM 1411 O O . THR A 1 179 ? -39.492 26.116 38.664 1.00 26.56 179 THR A O 1
ATOM 1414 N N . LEU A 1 180 ? -37.441 27.030 38.818 1.00 23.83 180 LEU A N 1
ATOM 1415 C CA . LEU A 1 180 ? -37.666 28.094 37.843 1.00 23.83 180 LEU A CA 1
ATOM 1416 C C . LEU A 1 180 ? -37.678 27.521 36.422 1.00 23.83 180 LEU A C 1
ATOM 1418 O O . LEU A 1 180 ? -36.630 27.265 35.835 1.00 23.83 180 LEU A O 1
ATOM 1422 N N . ALA A 1 181 ? -38.872 27.343 35.858 1.00 26.47 181 ALA A N 1
ATOM 1423 C CA . ALA A 1 181 ? -39.027 27.005 34.449 1.00 26.47 181 ALA A CA 1
ATOM 1424 C C . ALA A 1 181 ? -38.642 28.210 33.573 1.00 26.47 181 ALA A C 1
ATOM 1426 O O . ALA A 1 181 ? -39.333 29.233 33.578 1.00 26.47 181 ALA A O 1
ATOM 1427 N N . ILE A 1 182 ? -37.560 28.078 32.800 1.00 25.92 182 ILE A N 1
ATOM 1428 C CA . ILE A 1 182 ? -37.160 29.072 31.799 1.00 25.92 182 ILE A CA 1
ATOM 1429 C C . ILE A 1 182 ? -38.215 29.083 30.688 1.00 25.92 182 ILE A C 1
ATOM 1431 O O . ILE A 1 182 ? -38.282 28.181 29.854 1.00 25.92 182 ILE A O 1
ATOM 1435 N N . LYS A 1 183 ? -39.068 30.110 30.691 1.00 26.09 183 LYS A N 1
ATOM 1436 C CA . LYS A 1 183 ? -39.978 30.398 29.583 1.00 26.09 183 LYS A CA 1
ATOM 1437 C C . LYS A 1 183 ? -39.244 31.222 28.532 1.00 26.09 183 LYS A C 1
ATOM 1439 O O . LYS A 1 183 ? -39.138 32.437 28.683 1.00 26.09 183 LYS A O 1
ATOM 1444 N N . ASN A 1 184 ? -38.839 30.583 27.439 1.00 27.69 184 ASN A N 1
ATOM 1445 C CA . ASN A 1 184 ? -38.638 31.314 26.192 1.00 27.69 184 ASN A CA 1
ATOM 1446 C C . ASN A 1 184 ? -40.011 31.837 25.751 1.00 27.69 184 ASN A C 1
ATOM 1448 O O . ASN A 1 184 ? -40.944 31.056 25.560 1.00 27.69 184 ASN A O 1
ATOM 1452 N N . GLY A 1 185 ? -40.151 33.159 25.691 1.00 25.59 185 GLY A N 1
ATOM 1453 C CA . GLY A 1 185 ? -41.401 33.829 25.366 1.00 25.59 185 GLY A CA 1
ATOM 1454 C C . GLY A 1 185 ? -41.260 34.636 24.089 1.00 25.59 185 GLY A C 1
ATOM 1455 O O . GLY A 1 185 ? -40.740 35.746 24.129 1.00 25.59 185 GLY A O 1
ATOM 1456 N N . GLU A 1 186 ? -41.780 34.104 22.991 1.00 27.48 186 GLU A N 1
ATOM 1457 C CA . GLU A 1 186 ? -42.066 34.885 21.790 1.00 27.48 186 GLU A CA 1
ATOM 1458 C C . GLU A 1 186 ? -43.559 35.222 21.799 1.00 27.48 186 GLU A C 1
ATOM 1460 O O . GLU A 1 186 ? -44.416 34.346 21.943 1.00 27.48 186 GLU A O 1
ATOM 1465 N N . ASN A 1 187 ? -43.869 36.517 21.733 1.00 28.08 187 ASN A N 1
ATOM 1466 C CA . ASN A 1 187 ? -45.239 36.997 21.644 1.00 28.08 187 ASN A CA 1
ATOM 1467 C C . ASN A 1 187 ? -45.612 37.135 20.175 1.00 28.08 187 ASN A C 1
ATOM 1469 O O . ASN A 1 187 ? -45.213 38.112 19.548 1.00 28.08 187 ASN A O 1
ATOM 1473 N N . GLU A 1 188 ? -46.494 36.274 19.684 1.00 29.72 188 GLU A N 1
ATOM 1474 C CA . GLU A 1 188 ? -47.391 36.700 18.618 1.00 29.72 188 GLU A CA 1
ATOM 1475 C C . GLU A 1 188 ? -48.809 36.187 18.863 1.00 29.72 188 GLU A C 1
ATOM 1477 O O . GLU A 1 188 ? -49.037 35.069 19.332 1.00 29.72 188 GLU A O 1
ATOM 1482 N N . LYS A 1 189 ? -49.776 37.073 18.627 1.00 30.67 189 LYS A N 1
ATOM 1483 C CA . LYS A 1 189 ? -51.199 36.761 18.674 1.00 30.67 189 LYS A CA 1
ATOM 1484 C C . LYS A 1 189 ? -51.674 36.636 17.241 1.00 30.67 189 LYS A C 1
ATOM 1486 O O . LYS A 1 189 ? -51.861 37.661 16.597 1.00 30.67 189 LYS A O 1
ATOM 1491 N N . ASP A 1 190 ? -52.043 35.430 16.839 1.00 27.34 190 ASP A N 1
ATOM 1492 C CA . ASP A 1 190 ? -53.236 35.308 16.015 1.00 27.34 190 ASP A CA 1
ATOM 1493 C C . ASP A 1 190 ? -54.004 34.017 16.304 1.00 27.34 190 ASP A C 1
ATOM 1495 O O . ASP A 1 190 ? -53.482 33.088 16.928 1.00 27.34 190 ASP A O 1
ATOM 1499 N N . ALA A 1 191 ? -55.291 34.000 15.959 1.00 34.62 191 ALA A N 1
ATOM 1500 C CA . ALA A 1 191 ? -56.233 33.019 16.494 1.00 34.62 191 ALA A CA 1
ATOM 1501 C C . ALA A 1 191 ? -57.121 32.373 15.423 1.00 34.62 191 ALA A C 1
ATOM 1503 O O . ALA A 1 191 ? -58.274 32.764 15.251 1.00 34.62 191 ALA A O 1
ATOM 1504 N N . SER A 1 192 ? -56.639 31.304 14.777 1.00 30.80 192 SER A N 1
ATOM 1505 C CA . SER A 1 192 ? -57.513 30.277 14.184 1.00 30.80 192 SER A CA 1
ATOM 1506 C C . SER A 1 192 ? -56.778 28.973 13.825 1.00 30.80 192 SER A C 1
ATOM 1508 O O . SER A 1 192 ? -55.557 28.927 13.728 1.00 30.80 192 SER A O 1
ATOM 1510 N N . THR A 1 193 ? -57.575 27.924 13.589 1.00 30.61 193 THR A N 1
ATOM 1511 C CA . THR A 1 193 ? -57.232 26.622 12.975 1.00 30.61 193 THR A CA 1
ATOM 1512 C C . THR A 1 193 ? -56.318 25.623 13.715 1.00 30.61 193 THR A C 1
ATOM 1514 O O . THR A 1 193 ? -55.385 25.943 14.436 1.00 30.61 193 THR A O 1
ATOM 1517 N N . GLU A 1 194 ? -56.718 24.361 13.541 1.00 32.84 194 GLU A N 1
ATOM 1518 C CA . GLU A 1 194 ? -56.157 23.055 13.918 1.00 32.84 194 GLU A CA 1
ATOM 1519 C C . GLU A 1 194 ? -54.862 22.961 14.756 1.00 32.84 194 GLU A C 1
ATOM 1521 O O . GLU A 1 194 ? -53.741 23.097 14.271 1.00 32.84 194 GLU A O 1
ATOM 1526 N N . LYS A 1 195 ? -55.011 22.474 16.000 1.00 35.00 195 LYS A N 1
ATOM 1527 C CA . LYS A 1 195 ? -53.914 21.822 16.733 1.00 35.00 195 LYS A CA 1
ATOM 1528 C C . LYS A 1 195 ? -53.604 20.445 16.134 1.00 35.00 195 LYS A C 1
ATOM 1530 O O . LYS A 1 195 ? -54.024 19.420 16.674 1.00 35.00 195 LYS A O 1
ATOM 1535 N N . SER A 1 196 ? -52.793 20.404 15.081 1.00 34.56 196 SER A N 1
ATOM 1536 C CA . SER A 1 196 ? -52.082 19.179 14.711 1.00 34.56 196 SER A CA 1
ATOM 1537 C C . SER A 1 196 ? -51.166 18.762 15.874 1.00 34.56 196 SER A C 1
ATOM 1539 O O . SER A 1 196 ? -50.149 19.416 16.127 1.00 34.56 196 SER A O 1
ATOM 1541 N N . LYS A 1 197 ? -51.505 17.691 16.607 1.00 37.50 197 LYS A N 1
ATOM 1542 C CA . LYS A 1 197 ? -50.578 17.090 17.583 1.00 37.50 197 LYS A CA 1
ATOM 1543 C C . LYS A 1 197 ? -49.310 16.666 16.833 1.00 37.50 197 LYS A C 1
ATOM 1545 O O . LYS A 1 197 ? -49.351 15.728 16.038 1.00 37.50 197 LYS A O 1
ATOM 1550 N N . LYS A 1 198 ? -48.184 17.351 17.074 1.00 41.06 198 LYS A N 1
ATOM 1551 C CA . LYS A 1 198 ? -46.870 16.887 16.604 1.00 41.06 198 LYS A CA 1
ATOM 1552 C C . LYS A 1 198 ? -46.642 15.493 17.197 1.00 41.06 198 LYS A C 1
ATOM 1554 O O . LYS A 1 198 ? -46.777 15.334 18.408 1.00 41.06 198 LYS A O 1
ATOM 1559 N N . LYS A 1 199 ? -46.327 14.494 16.362 1.00 42.56 199 LYS A N 1
ATOM 1560 C CA . LYS A 1 199 ? -46.054 13.123 16.826 1.00 42.56 199 LYS A CA 1
ATOM 1561 C C . LYS A 1 199 ? -44.892 13.149 17.822 1.00 42.56 199 LYS A C 1
ATOM 1563 O O . LYS A 1 199 ? -43.760 13.420 17.432 1.00 42.56 199 LYS A O 1
ATOM 1568 N N . GLY A 1 200 ? -45.177 12.878 19.093 1.00 52.34 200 GLY A N 1
ATOM 1569 C CA . GLY A 1 200 ? -44.158 12.782 20.133 1.00 52.34 200 GLY A CA 1
ATOM 1570 C C . GLY A 1 200 ? -43.395 11.469 20.006 1.00 52.34 200 GLY A C 1
ATOM 1571 O O . GLY A 1 200 ? -43.901 10.428 20.414 1.00 52.34 200 GLY A O 1
ATOM 1572 N N . ILE A 1 201 ? -42.188 11.511 19.443 1.00 60.66 201 ILE A N 1
ATOM 1573 C CA . ILE A 1 201 ? -41.285 10.357 19.407 1.00 60.66 201 ILE A CA 1
ATOM 1574 C C . ILE A 1 201 ? -40.449 10.372 20.690 1.00 60.66 201 ILE A C 1
ATOM 1576 O O . ILE A 1 201 ? -39.772 11.359 20.979 1.00 60.66 201 ILE A O 1
ATOM 1580 N N . LYS A 1 202 ? -40.504 9.287 21.467 1.00 64.94 202 LYS A N 1
ATOM 1581 C CA . LYS A 1 202 ? -39.732 9.115 22.704 1.00 64.94 202 LYS A CA 1
ATOM 1582 C C . LYS A 1 202 ? -38.556 8.177 22.436 1.00 64.94 202 LYS A C 1
ATOM 1584 O O . LYS A 1 202 ? -38.762 6.994 22.190 1.00 64.94 202 LYS A O 1
ATOM 1589 N N . ARG A 1 203 ? -37.337 8.720 22.474 1.00 71.81 203 ARG A N 1
ATOM 1590 C CA . ARG A 1 203 ? -36.077 7.974 22.324 1.00 71.81 203 ARG A CA 1
ATOM 1591 C C . ARG A 1 203 ? -35.555 7.555 23.697 1.00 71.81 203 ARG A C 1
ATOM 1593 O O . ARG A 1 203 ? -35.602 8.347 24.633 1.00 71.81 203 ARG A O 1
ATOM 1600 N N . SER A 1 204 ? -35.050 6.330 23.805 1.00 72.31 204 SER A N 1
ATOM 1601 C CA . SER A 1 204 ? -34.367 5.809 24.993 1.00 72.31 204 SER A CA 1
ATOM 1602 C C . SER A 1 204 ? -33.191 4.928 24.574 1.00 72.31 204 SER A C 1
ATOM 1604 O O . SER A 1 204 ? -33.251 4.253 23.547 1.00 72.31 204 SER A O 1
ATOM 1606 N N . ASN A 1 205 ? -32.153 4.882 25.406 1.00 74.81 205 ASN A N 1
ATOM 1607 C CA . ASN A 1 205 ? -31.029 3.954 25.248 1.00 74.81 205 ASN A CA 1
ATOM 1608 C C . ASN A 1 205 ? -31.263 2.631 26.008 1.00 74.81 205 ASN A C 1
ATOM 1610 O O . ASN A 1 205 ? -30.444 1.718 25.951 1.00 74.81 205 ASN A O 1
ATOM 1614 N N . CYS A 1 206 ? -32.386 2.509 26.729 1.00 79.31 206 CYS A N 1
ATOM 1615 C CA . CYS A 1 206 ? -32.769 1.335 27.513 1.00 79.31 206 CYS A CA 1
ATOM 1616 C C . CYS A 1 206 ? -34.268 1.029 27.364 1.00 79.31 206 CYS A C 1
ATOM 1618 O O . CYS A 1 206 ? -35.116 1.876 27.652 1.00 79.31 206 CYS A O 1
ATOM 1620 N N . TYR A 1 207 ? -34.584 -0.207 26.970 1.00 83.19 207 TYR A N 1
ATOM 1621 C CA . TYR A 1 207 ? -35.943 -0.722 26.764 1.00 83.19 207 TYR A CA 1
ATOM 1622 C C . TYR A 1 207 ? -36.111 -2.029 27.559 1.00 83.19 207 TYR A C 1
ATOM 1624 O O . TYR A 1 207 ? -36.034 -3.123 27.004 1.00 83.19 207 TYR A O 1
ATOM 1632 N N . MET A 1 208 ? -36.244 -1.921 28.886 1.00 82.69 208 MET A N 1
ATOM 1633 C CA . MET A 1 208 ? -36.157 -3.051 29.824 1.00 82.69 208 MET A CA 1
ATOM 1634 C C . MET A 1 208 ? -37.320 -3.074 30.819 1.00 82.69 208 MET A C 1
ATOM 1636 O O . MET A 1 208 ? -37.797 -2.024 31.242 1.00 82.69 208 MET A O 1
ATOM 1640 N N . VAL A 1 209 ? -37.708 -4.272 31.262 1.00 81.44 209 VAL A N 1
ATOM 1641 C CA . VAL A 1 209 ? -38.709 -4.491 32.320 1.00 81.44 209 VAL A CA 1
ATOM 1642 C C . VAL A 1 209 ? -38.050 -4.969 33.617 1.00 81.44 209 VAL A C 1
ATOM 1644 O O . VAL A 1 209 ? -37.090 -5.737 33.586 1.00 81.44 209 VAL A O 1
ATOM 1647 N N . TRP A 1 210 ? -38.563 -4.533 34.771 1.00 76.75 210 TRP A N 1
ATOM 1648 C CA . TRP A 1 210 ? -38.028 -4.934 36.076 1.00 76.75 210 TRP A CA 1
ATOM 1649 C C . TRP A 1 210 ? -38.646 -6.257 36.545 1.00 76.75 210 TRP A C 1
ATOM 1651 O O . TRP A 1 210 ? -39.816 -6.309 36.911 1.00 76.75 210 TRP A O 1
ATOM 1661 N N . GLY A 1 211 ? -37.854 -7.335 36.572 1.00 68.44 211 GLY A N 1
ATOM 1662 C CA . GLY A 1 211 ? -38.335 -8.673 36.951 1.00 68.44 211 GLY A CA 1
ATOM 1663 C C . GLY A 1 211 ? -38.958 -8.762 38.354 1.00 68.44 211 GLY A C 1
ATOM 1664 O O . GLY A 1 211 ? -39.862 -9.565 38.571 1.00 68.44 211 GLY A O 1
ATOM 1665 N N . GLY A 1 212 ? -38.531 -7.904 39.290 1.00 65.19 212 GLY A N 1
ATOM 1666 C CA . GLY A 1 212 ? -39.048 -7.876 40.664 1.00 65.19 212 GLY A CA 1
ATOM 1667 C C . GLY A 1 212 ? -40.529 -7.499 40.779 1.00 65.19 212 GLY A C 1
ATOM 1668 O O . GLY A 1 212 ? -41.175 -7.878 41.751 1.00 65.19 212 GLY A O 1
ATOM 1669 N N . GLU A 1 213 ? -41.094 -6.833 39.768 1.00 63.62 213 GLU A N 1
ATOM 1670 C CA . GLU A 1 213 ? -42.507 -6.427 39.728 1.00 63.62 213 GLU A CA 1
ATOM 1671 C C . GLU A 1 213 ? -43.473 -7.604 39.495 1.00 63.62 213 GLU A C 1
ATOM 1673 O O . GLU A 1 213 ? -44.679 -7.474 39.699 1.00 63.62 213 GLU A O 1
ATOM 1678 N N . PHE A 1 214 ? -42.940 -8.761 39.085 1.00 63.84 214 PHE A N 1
ATOM 1679 C CA . PHE A 1 214 ? -43.703 -9.939 38.662 1.00 63.84 214 PHE A CA 1
ATOM 1680 C C . PHE A 1 214 ? -43.494 -11.164 39.568 1.00 63.84 214 PHE A C 1
ATOM 1682 O O . PHE A 1 214 ? -44.129 -12.200 39.361 1.00 63.84 214 PHE A O 1
ATOM 1689 N N . GLY A 1 215 ? -42.640 -11.051 40.591 1.00 55.06 215 GLY A N 1
ATOM 1690 C CA . GLY A 1 215 ? -42.547 -12.031 41.674 1.00 55.06 215 GLY A CA 1
ATOM 1691 C C . GLY A 1 215 ? -43.729 -11.900 42.643 1.00 55.06 215 GLY A C 1
ATOM 1692 O O . GLY A 1 215 ? -44.161 -10.793 42.960 1.00 55.06 215 GLY A O 1
ATOM 1693 N N . ASN A 1 216 ? -44.259 -13.023 43.142 1.00 48.28 216 ASN A N 1
ATOM 1694 C CA . ASN A 1 216 ? -45.391 -13.011 44.079 1.00 48.28 216 ASN A CA 1
ATOM 1695 C C . ASN A 1 216 ? -45.039 -12.260 45.379 1.00 48.28 216 ASN A C 1
ATOM 1697 O O . ASN A 1 216 ? -44.238 -12.724 46.190 1.00 48.28 216 ASN A O 1
ATOM 1701 N N . SER A 1 217 ? -45.686 -11.117 45.606 1.00 43.84 217 SER A N 1
ATOM 1702 C CA . SER A 1 217 ? -45.359 -10.154 46.664 1.00 43.84 217 SER A CA 1
ATOM 1703 C C . SER A 1 217 ? -45.876 -10.534 48.066 1.00 43.84 217 SER A C 1
ATOM 1705 O O . SER A 1 217 ? -46.521 -9.737 48.746 1.00 43.84 217 SER A O 1
ATOM 1707 N N . GLN A 1 218 ? -45.556 -11.744 48.548 1.00 41.69 218 GLN A N 1
ATOM 1708 C CA . GLN A 1 218 ? -45.754 -12.140 49.953 1.00 41.69 218 GLN A CA 1
ATOM 1709 C C . GLN A 1 218 ? -44.572 -12.937 50.536 1.00 41.69 218 GLN A C 1
ATOM 1711 O O . GLN A 1 218 ? -44.447 -14.140 50.326 1.00 41.69 218 GLN A O 1
ATOM 1716 N N . GLN A 1 219 ? -43.743 -12.233 51.320 1.00 39.97 219 GLN A N 1
ATOM 1717 C CA . GLN A 1 219 ? -42.880 -12.694 52.430 1.00 39.97 219 GLN A CA 1
ATOM 1718 C C . GLN A 1 219 ? -42.410 -14.172 52.467 1.00 39.97 219 GLN A C 1
ATOM 1720 O O . GLN A 1 219 ? -42.403 -14.803 53.524 1.00 39.97 219 GLN A O 1
ATOM 1725 N N . THR A 1 220 ? -41.914 -14.719 51.358 1.00 35.19 220 THR A N 1
ATOM 1726 C CA . THR A 1 220 ? -41.234 -16.025 51.318 1.00 35.19 220 THR A CA 1
ATOM 1727 C C . THR A 1 220 ? -39.837 -15.846 50.730 1.00 35.19 220 THR A C 1
ATOM 1729 O O . THR A 1 220 ? -39.669 -15.406 49.601 1.00 35.19 220 THR A O 1
ATOM 1732 N N . ARG A 1 221 ? -38.798 -16.122 51.534 1.00 39.31 221 ARG A N 1
ATOM 1733 C CA . ARG A 1 221 ? -37.398 -15.756 51.219 1.00 39.31 221 ARG A CA 1
ATOM 1734 C C . ARG A 1 221 ? -36.706 -16.628 50.159 1.00 39.31 221 ARG A C 1
ATOM 1736 O O . ARG A 1 221 ? -35.547 -16.369 49.857 1.00 39.31 221 ARG A O 1
ATOM 1743 N N . VAL A 1 222 ? -37.389 -17.634 49.613 1.00 38.72 222 VAL A N 1
ATOM 1744 C CA . VAL A 1 222 ? -36.934 -18.441 48.471 1.00 38.72 222 VAL A CA 1
ATOM 1745 C C . VAL A 1 222 ? -38.157 -18.837 47.644 1.00 38.72 222 VAL A C 1
ATOM 1747 O O . VAL A 1 222 ? -39.016 -19.564 48.139 1.00 38.72 222 VAL A O 1
ATOM 1750 N N . SER A 1 223 ? -38.220 -18.402 46.387 1.00 48.22 223 SER A N 1
ATOM 1751 C CA . SER A 1 223 ? -39.069 -19.009 45.358 1.00 48.22 223 SER A CA 1
ATOM 1752 C C . SER A 1 223 ? -38.303 -20.162 44.703 1.00 48.22 223 SER A C 1
ATOM 1754 O O . SER A 1 223 ? -37.155 -19.978 44.307 1.00 48.22 223 SER A O 1
ATOM 1756 N N . GLN A 1 224 ? -38.916 -21.344 44.591 1.00 50.81 224 GLN A N 1
ATOM 1757 C CA . GLN A 1 224 ? -38.309 -22.517 43.931 1.00 50.81 224 GLN A CA 1
ATOM 1758 C C . GLN A 1 224 ? -38.715 -22.670 42.453 1.00 50.81 224 GLN A C 1
ATOM 1760 O O . GLN A 1 224 ? -38.417 -23.693 41.846 1.00 50.81 224 GLN A O 1
ATOM 1765 N N . GLU A 1 225 ? -39.413 -21.685 41.887 1.00 57.84 225 GLU A N 1
ATOM 1766 C CA . GLU A 1 225 ? -39.843 -21.676 40.486 1.00 57.84 225 GLU A CA 1
ATOM 1767 C C . GLU A 1 225 ? -38.884 -20.821 39.649 1.00 57.84 225 GLU A C 1
ATOM 1769 O O . GLU A 1 225 ? -38.572 -19.689 40.031 1.00 57.84 225 GLU A O 1
ATOM 1774 N N . ASP A 1 226 ? -38.437 -21.349 38.508 1.00 68.44 226 ASP A N 1
ATOM 1775 C CA . ASP A 1 226 ? -37.639 -20.597 37.538 1.00 68.44 226 ASP A CA 1
ATOM 1776 C C . ASP A 1 226 ? -38.482 -19.481 36.896 1.00 68.44 226 ASP A C 1
ATOM 1778 O O . ASP A 1 226 ? -39.642 -19.681 36.521 1.00 68.44 226 ASP A O 1
ATOM 1782 N N . PHE A 1 227 ? -37.900 -18.287 36.767 1.00 78.25 227 PHE A N 1
ATOM 1783 C CA . PHE A 1 227 ? -38.591 -17.106 36.250 1.00 78.25 227 PHE A CA 1
ATOM 1784 C C . PHE A 1 227 ? -38.173 -16.807 34.805 1.00 78.25 227 PHE A C 1
ATOM 1786 O O . PHE A 1 227 ? -37.031 -16.436 34.537 1.00 78.25 227 PHE A O 1
ATOM 1793 N N . VAL A 1 228 ? -39.113 -16.963 33.872 1.00 83.44 228 VAL A N 1
ATOM 1794 C CA . VAL A 1 228 ? -38.890 -16.872 32.425 1.00 83.44 228 VAL A CA 1
ATOM 1795 C C . VAL A 1 228 ? -39.468 -15.564 31.887 1.00 83.44 228 VAL A C 1
ATOM 1797 O O . VAL A 1 228 ? -40.687 -15.372 31.865 1.00 83.44 228 VAL A O 1
ATOM 1800 N N . ILE A 1 229 ? -38.591 -14.680 31.404 1.00 85.44 229 ILE A N 1
ATOM 1801 C CA . ILE A 1 229 ? -38.967 -13.456 30.685 1.00 85.44 229 ILE A CA 1
ATOM 1802 C C . ILE A 1 229 ? -38.826 -13.703 29.181 1.00 85.44 229 ILE A C 1
ATOM 1804 O O . ILE A 1 229 ? -37.727 -13.948 28.690 1.00 85.44 229 ILE A O 1
ATOM 1808 N N . GLY A 1 230 ? -39.928 -13.595 28.441 1.00 86.00 230 GLY A N 1
ATOM 1809 C CA . GLY A 1 230 ? -39.923 -13.555 26.979 1.00 86.00 230 GLY A CA 1
ATOM 1810 C C . GLY A 1 230 ? -40.056 -12.123 26.458 1.00 86.00 230 GLY A C 1
ATOM 1811 O O . GLY A 1 230 ? -40.761 -11.307 27.051 1.00 86.00 230 GLY A O 1
ATOM 1812 N N . CYS A 1 231 ? -39.430 -11.826 25.321 1.00 86.81 231 CYS A N 1
ATOM 1813 C CA . CYS A 1 231 ? -39.575 -10.562 24.595 1.00 86.81 231 CYS A CA 1
ATOM 1814 C C . CYS A 1 231 ? -39.959 -10.849 23.136 1.00 86.81 231 CYS A C 1
ATOM 1816 O O . CYS A 1 231 ? -39.436 -11.786 22.530 1.00 86.81 231 CYS A O 1
ATOM 1818 N N . LEU A 1 232 ? -40.872 -10.053 22.580 1.00 87.38 232 LEU A N 1
ATOM 1819 C CA . LEU A 1 232 ? -41.345 -10.139 21.200 1.00 87.38 232 LEU A CA 1
ATOM 1820 C C . LEU A 1 232 ? -41.134 -8.781 20.526 1.00 87.38 232 LEU A C 1
ATOM 1822 O O . LEU A 1 232 ? -41.577 -7.751 21.038 1.00 87.38 232 LEU A O 1
ATOM 1826 N N . VAL A 1 233 ? -40.461 -8.797 19.373 1.00 88.00 233 VAL A N 1
ATOM 1827 C CA . VAL A 1 233 ? -40.096 -7.606 18.595 1.00 88.00 233 VAL A CA 1
ATOM 1828 C C . VAL A 1 233 ? -40.723 -7.683 17.199 1.00 88.00 233 VAL A C 1
ATOM 1830 O O . VAL A 1 233 ? -40.396 -8.581 16.423 1.00 88.00 233 VAL A O 1
ATOM 1833 N N . ASP A 1 234 ? -41.615 -6.746 16.872 1.00 86.75 234 ASP A N 1
ATOM 1834 C CA . ASP A 1 234 ? -42.210 -6.598 15.536 1.00 86.75 234 ASP A CA 1
ATOM 1835 C C . ASP A 1 234 ? -41.313 -5.692 14.671 1.00 86.75 234 ASP A C 1
ATOM 1837 O O . ASP A 1 234 ? -41.308 -4.468 14.817 1.00 86.75 234 ASP A O 1
ATOM 1841 N N . LEU A 1 235 ? -40.528 -6.301 13.774 1.00 84.06 235 LEU A N 1
ATOM 1842 C CA . LEU A 1 235 ? -39.597 -5.593 12.882 1.00 84.06 235 LEU A CA 1
ATOM 1843 C C . LEU A 1 235 ? -40.294 -4.736 11.813 1.00 84.06 235 LEU A C 1
ATOM 1845 O O . LEU A 1 235 ? -39.650 -3.853 11.245 1.00 84.06 235 LEU A O 1
ATOM 1849 N N . ASP A 1 236 ? -41.579 -4.989 11.535 1.00 80.00 236 ASP A N 1
ATOM 1850 C CA . ASP A 1 236 ? -42.349 -4.278 10.511 1.00 80.00 236 ASP A CA 1
ATOM 1851 C C . ASP A 1 236 ? -43.150 -3.091 11.058 1.00 80.00 236 ASP A C 1
ATOM 1853 O O . ASP A 1 236 ? -43.553 -2.240 10.260 1.00 80.00 236 ASP A O 1
ATOM 1857 N N . THR A 1 237 ? -43.323 -2.991 12.385 1.00 80.00 237 THR A N 1
ATOM 1858 C CA . THR A 1 237 ? -43.946 -1.829 13.054 1.00 80.00 237 THR A CA 1
ATOM 1859 C C . THR A 1 237 ? -43.071 -1.136 14.105 1.00 80.00 237 THR A C 1
ATOM 1861 O O . THR A 1 237 ? -43.469 -0.089 14.618 1.00 80.00 237 THR A O 1
ATOM 1864 N N . GLY A 1 238 ? -41.934 -1.715 14.498 1.00 80.94 238 GLY A N 1
ATOM 1865 C CA . GLY A 1 238 ? -41.053 -1.171 15.538 1.00 80.94 238 GLY A CA 1
ATOM 1866 C C . GLY A 1 238 ? -41.511 -1.398 16.982 1.00 80.94 238 GLY A C 1
ATOM 1867 O O . GLY A 1 238 ? -41.003 -0.726 17.876 1.00 80.94 238 GLY A O 1
ATOM 1868 N N . LEU A 1 239 ? -42.481 -2.284 17.239 1.00 84.94 239 LEU A N 1
ATOM 1869 C CA . LEU A 1 239 ? -43.036 -2.474 18.586 1.00 84.94 239 LEU A CA 1
ATOM 1870 C C . LEU A 1 239 ? -42.320 -3.606 19.340 1.00 84.94 239 LEU A C 1
ATOM 1872 O O . LEU A 1 239 ? -42.182 -4.715 18.825 1.00 84.94 239 LEU A O 1
ATOM 1876 N N . MET A 1 240 ? -41.925 -3.343 20.585 1.00 86.38 240 MET A N 1
ATOM 1877 C CA . MET A 1 240 ? -41.454 -4.344 21.545 1.00 86.38 240 MET A CA 1
ATOM 1878 C C . MET A 1 240 ? -42.523 -4.613 22.606 1.00 86.38 240 MET A C 1
ATOM 1880 O O . MET A 1 240 ? -43.107 -3.672 23.146 1.00 86.38 240 MET A O 1
ATOM 1884 N N . THR A 1 241 ? -42.729 -5.883 22.946 1.00 85.81 241 THR A N 1
ATOM 1885 C CA . THR A 1 241 ? -43.641 -6.342 24.010 1.00 85.81 241 THR A CA 1
ATOM 1886 C C . THR A 1 241 ? -42.976 -7.434 24.850 1.00 85.81 241 THR A C 1
ATOM 1888 O O . THR A 1 241 ? -42.072 -8.125 24.374 1.00 85.81 241 THR A O 1
ATOM 1891 N N . PHE A 1 242 ? -43.409 -7.594 26.102 1.00 86.06 242 PHE A N 1
ATOM 1892 C CA . PHE A 1 242 ? -42.800 -8.525 27.057 1.00 86.06 242 PHE A CA 1
ATOM 1893 C C . PHE A 1 242 ? -43.814 -9.511 27.636 1.00 86.06 242 PHE A C 1
ATOM 1895 O O . PHE A 1 242 ? -45.009 -9.231 27.734 1.00 86.06 242 PHE A O 1
ATOM 1902 N N . THR A 1 243 ? -43.311 -10.668 28.059 1.00 85.25 243 THR A N 1
ATOM 1903 C CA . THR A 1 243 ? -44.077 -11.719 28.734 1.00 85.25 243 THR A CA 1
ATOM 1904 C C . THR A 1 243 ? -43.311 -12.230 29.955 1.00 85.25 243 THR A C 1
ATOM 1906 O O . THR A 1 243 ? -42.095 -12.393 29.889 1.00 85.25 243 THR A O 1
ATOM 1909 N N . ALA A 1 244 ? -44.006 -12.511 31.056 1.00 83.88 244 ALA A N 1
ATOM 1910 C CA . ALA A 1 244 ? -43.451 -13.138 32.258 1.00 83.88 244 ALA A CA 1
ATOM 1911 C C . ALA A 1 244 ? -44.191 -14.453 32.537 1.00 83.88 244 ALA A C 1
ATOM 1913 O O . ALA A 1 244 ? -45.420 -14.465 32.638 1.00 83.88 244 ALA A O 1
ATOM 1914 N N . ASN A 1 245 ? -43.459 -15.568 32.622 1.00 83.06 245 ASN A N 1
ATOM 1915 C CA . ASN A 1 245 ? -43.994 -16.927 32.794 1.00 83.06 245 ASN A CA 1
ATOM 1916 C C . ASN A 1 245 ? -45.196 -17.227 31.864 1.00 83.06 245 ASN A C 1
ATOM 1918 O O . ASN A 1 245 ? -46.214 -17.783 32.278 1.00 83.06 245 ASN A O 1
ATOM 1922 N N . GLY A 1 246 ? -45.092 -16.807 30.595 1.00 75.81 246 GLY A N 1
ATOM 1923 C CA . GLY A 1 246 ? -46.114 -17.010 29.559 1.00 75.81 246 GLY A CA 1
ATOM 1924 C C . GLY A 1 246 ? -47.328 -16.069 29.607 1.00 75.81 246 GLY A C 1
ATOM 1925 O O . GLY A 1 246 ? -48.250 -16.253 28.815 1.00 75.81 246 GLY A O 1
ATOM 1926 N N . LYS A 1 247 ? -47.353 -15.069 30.498 1.00 82.25 247 LYS A N 1
ATOM 1927 C CA . LYS A 1 247 ? -48.383 -14.013 30.542 1.00 82.25 247 LYS A CA 1
ATOM 1928 C C . LYS A 1 247 ? -47.846 -12.721 29.936 1.00 82.25 247 LYS A C 1
ATOM 1930 O O . LYS A 1 247 ? -46.712 -12.352 30.219 1.00 82.25 247 LYS A O 1
ATOM 1935 N N . GLU A 1 248 ? -48.657 -12.026 29.147 1.00 79.62 248 GLU A N 1
ATOM 1936 C CA . GLU A 1 248 ? -48.320 -10.705 28.598 1.00 79.62 248 GLU A CA 1
ATOM 1937 C C . GLU A 1 248 ? -48.200 -9.645 29.704 1.00 79.62 248 GLU A C 1
ATOM 1939 O O . GLU A 1 248 ? -48.937 -9.668 30.693 1.00 79.62 248 GLU A O 1
ATOM 1944 N N . ILE A 1 249 ? -47.249 -8.725 29.535 1.00 80.62 249 ILE A N 1
ATOM 1945 C CA . ILE A 1 249 ? -47.021 -7.578 30.415 1.00 80.62 249 ILE A CA 1
ATOM 1946 C C . ILE A 1 249 ? -47.537 -6.324 29.702 1.00 80.62 249 ILE A C 1
ATOM 1948 O O . ILE A 1 249 ? -47.249 -6.115 28.526 1.00 80.62 249 ILE A O 1
ATOM 1952 N N . ASN A 1 250 ? -48.239 -5.442 30.418 1.00 77.81 250 ASN A N 1
ATOM 1953 C CA . ASN A 1 250 ? -48.797 -4.198 29.861 1.00 77.81 250 ASN A CA 1
ATOM 1954 C C . ASN A 1 250 ? -47.739 -3.125 29.503 1.00 77.81 250 ASN A C 1
ATOM 1956 O O . ASN A 1 250 ? -48.095 -1.975 29.250 1.00 77.81 250 ASN A O 1
ATOM 1960 N N . THR A 1 251 ? -46.447 -3.464 29.495 1.00 78.56 251 THR A N 1
ATOM 1961 C CA . THR A 1 251 ? -45.355 -2.579 29.081 1.00 78.56 251 THR A CA 1
ATOM 1962 C C . THR A 1 251 ? -44.942 -2.877 27.642 1.00 78.56 251 THR A C 1
ATOM 1964 O O . THR A 1 251 ? -44.625 -4.009 27.273 1.00 78.56 251 THR A O 1
ATOM 1967 N N . PHE A 1 252 ? -44.918 -1.831 26.822 1.00 81.62 252 PHE A N 1
ATOM 1968 C CA . PHE A 1 252 ? -44.485 -1.882 25.431 1.00 81.62 252 PHE A CA 1
ATOM 1969 C C . PHE A 1 252 ? -43.608 -0.672 25.113 1.00 81.62 252 PHE A C 1
ATOM 1971 O O . PHE A 1 252 ? -43.770 0.398 25.705 1.00 81.62 252 PHE A O 1
ATOM 1978 N N . TYR A 1 253 ? -42.694 -0.833 24.159 1.00 83.44 253 TYR A N 1
ATOM 1979 C CA . TYR A 1 253 ? -41.850 0.253 23.662 1.00 83.44 253 TYR A CA 1
ATOM 1980 C C . TYR A 1 253 ? -41.973 0.372 22.148 1.00 83.44 253 TYR A C 1
ATOM 1982 O O . TYR A 1 253 ? -42.009 -0.634 21.442 1.00 83.44 253 TYR A O 1
ATOM 1990 N N . GLN A 1 254 ? -42.021 1.608 21.658 1.00 82.62 254 GLN A N 1
ATOM 1991 C CA . GLN A 1 254 ? -41.948 1.919 20.236 1.00 82.62 254 GLN A CA 1
ATOM 1992 C C . GLN A 1 254 ? -40.519 2.341 19.900 1.00 82.62 254 GLN A C 1
ATOM 1994 O O . GLN A 1 254 ? -39.995 3.284 20.488 1.00 82.62 254 GLN A O 1
ATOM 1999 N N . VAL A 1 255 ? -39.917 1.649 18.942 1.00 84.62 255 VAL A N 1
ATOM 2000 C CA . VAL A 1 255 ? -38.559 1.875 18.444 1.00 84.62 255 VAL A CA 1
ATOM 2001 C C . VAL A 1 255 ? -38.635 2.599 17.095 1.00 84.62 255 VAL A C 1
ATOM 2003 O O . VAL A 1 255 ? -39.638 2.489 16.381 1.00 84.62 255 VAL A O 1
ATOM 2006 N N . GLU A 1 256 ? -37.603 3.366 16.743 1.00 83.06 256 GLU A N 1
ATOM 2007 C CA . GLU A 1 256 ? -37.500 4.031 15.438 1.00 83.06 256 GLU A CA 1
ATOM 2008 C C . GLU A 1 256 ? -36.969 3.082 14.340 1.00 83.06 256 GLU A C 1
ATOM 2010 O O . GLU A 1 256 ? -36.216 2.150 14.647 1.00 83.06 256 GLU A O 1
ATOM 2015 N N . PRO A 1 257 ? -37.299 3.324 13.054 1.00 81.75 257 PRO A N 1
ATOM 2016 C CA . PRO A 1 257 ? -36.653 2.660 11.918 1.00 81.75 257 PRO A CA 1
ATOM 2017 C C . PRO A 1 257 ? -35.123 2.784 11.969 1.00 81.75 257 PRO A C 1
ATOM 2019 O O . PRO A 1 257 ? -34.592 3.694 12.601 1.00 81.75 257 PRO A O 1
ATOM 2022 N N . THR A 1 258 ? -34.396 1.888 11.296 1.00 83.00 258 THR A N 1
ATOM 2023 C CA . THR A 1 258 ? -32.909 1.800 11.276 1.00 83.00 258 THR A CA 1
ATOM 2024 C C . THR A 1 258 ? -32.188 1.584 12.621 1.00 83.00 258 THR A C 1
ATOM 2026 O O . THR A 1 258 ? -30.989 1.308 12.624 1.00 83.00 258 THR A O 1
ATOM 2029 N N . THR A 1 259 ? -32.884 1.644 13.763 1.00 85.81 259 THR A N 1
ATOM 2030 C CA . THR A 1 259 ? -32.290 1.402 15.089 1.00 85.81 259 THR A CA 1
ATOM 2031 C C . THR A 1 259 ? -31.649 0.012 15.169 1.00 85.81 259 THR A C 1
ATOM 2033 O O . THR A 1 259 ? -32.209 -0.973 14.678 1.00 85.81 259 THR A O 1
ATOM 2036 N N . LYS A 1 260 ? -30.498 -0.082 15.849 1.00 88.31 260 LYS A N 1
ATOM 2037 C CA . LYS A 1 260 ? -29.867 -1.351 16.237 1.00 88.31 260 LYS A CA 1
ATOM 2038 C C . LYS A 1 260 ? -30.124 -1.627 17.718 1.00 88.31 260 LYS A C 1
ATOM 2040 O O . LYS A 1 260 ? -29.762 -0.802 18.553 1.00 88.31 260 LYS A O 1
ATOM 2045 N N . LEU A 1 261 ? -30.721 -2.771 18.057 1.00 89.69 261 LEU A N 1
ATOM 2046 C CA . LEU A 1 261 ? -30.946 -3.178 19.453 1.00 89.69 261 LEU A CA 1
ATOM 2047 C C . LEU A 1 261 ? -30.120 -4.401 19.841 1.00 89.69 261 LEU A C 1
ATOM 2049 O O . LEU A 1 261 ? -30.176 -5.427 19.170 1.00 89.69 261 LEU A O 1
ATOM 2053 N N . PHE A 1 262 ? -29.433 -4.324 20.979 1.00 90.94 262 PHE A N 1
ATOM 2054 C CA . PHE A 1 262 ? -28.743 -5.459 21.590 1.00 90.94 262 PHE A CA 1
ATOM 2055 C C . PHE A 1 262 ? -29.621 -6.080 22.687 1.00 90.94 262 PHE A C 1
ATOM 2057 O O . PHE A 1 262 ? -30.014 -5.363 23.610 1.00 90.94 262 PHE A O 1
ATOM 2064 N N . PRO A 1 263 ? -29.911 -7.394 22.650 1.00 91.38 263 PRO A N 1
ATOM 2065 C CA . PRO A 1 263 ? -30.516 -8.087 23.784 1.00 91.38 263 PRO A CA 1
ATOM 2066 C C . PRO A 1 263 ? -29.586 -8.013 25.001 1.00 91.38 263 PRO A C 1
ATOM 2068 O O . PRO A 1 263 ? -28.446 -8.472 24.935 1.00 91.38 263 PRO A O 1
ATOM 2071 N N . ALA A 1 264 ? -30.059 -7.436 26.105 1.00 91.12 264 ALA A N 1
ATOM 2072 C CA . ALA A 1 264 ? -29.269 -7.214 27.312 1.00 91.12 264 ALA A CA 1
ATOM 2073 C C . ALA A 1 264 ? -30.086 -7.488 28.579 1.00 91.12 264 ALA A C 1
ATOM 2075 O O . ALA A 1 264 ? -31.296 -7.262 28.601 1.00 91.12 264 ALA A O 1
ATOM 2076 N N . VAL A 1 265 ? -29.421 -7.981 29.627 1.00 89.62 265 VAL A N 1
ATOM 2077 C CA . VAL A 1 265 ? -30.019 -8.251 30.941 1.00 89.62 265 VAL A CA 1
ATOM 2078 C C . VAL A 1 265 ? -29.008 -7.929 32.036 1.00 89.62 265 VAL A C 1
ATOM 2080 O O . VAL A 1 265 ? -27.842 -8.325 31.958 1.00 89.62 265 VAL A O 1
ATOM 2083 N N . PHE A 1 266 ? -29.458 -7.211 33.065 1.00 90.25 266 PHE A N 1
ATOM 2084 C CA . PHE A 1 266 ? -28.638 -6.824 34.214 1.00 90.25 266 PHE A CA 1
ATOM 2085 C C . PHE A 1 266 ? -29.118 -7.586 35.449 1.00 90.25 266 PHE A C 1
ATOM 2087 O O . PHE A 1 266 ? -30.320 -7.683 35.697 1.00 90.25 266 PHE A O 1
ATOM 2094 N N . VAL A 1 267 ? -28.186 -8.183 36.187 1.00 87.12 267 VAL A N 1
ATOM 2095 C CA . VAL A 1 267 ? -28.485 -9.211 37.190 1.00 87.12 267 VAL A CA 1
ATOM 2096 C C . VAL A 1 267 ? -27.438 -9.209 38.299 1.00 87.12 267 VAL A C 1
ATOM 2098 O O . VAL A 1 267 ? -26.241 -9.078 38.048 1.00 87.12 267 VAL A O 1
ATOM 2101 N N . GLN A 1 268 ? -27.885 -9.353 39.546 1.00 84.50 268 GLN A N 1
ATOM 2102 C CA . GLN A 1 268 ? -26.997 -9.535 40.691 1.00 84.50 268 GLN A CA 1
ATOM 2103 C C . GLN A 1 268 ? -26.777 -11.042 40.930 1.00 84.50 268 GLN A C 1
ATOM 2105 O O . GLN A 1 268 ? -27.761 -11.784 41.003 1.00 84.50 268 GLN A O 1
ATOM 2110 N N . PRO A 1 269 ? -25.528 -11.533 41.048 1.00 83.56 269 PRO A N 1
ATOM 2111 C CA . PRO A 1 269 ? -25.247 -12.963 41.168 1.00 83.56 269 PRO A CA 1
ATOM 2112 C C . PRO A 1 269 ? -25.621 -13.497 42.563 1.00 83.56 269 PRO A C 1
ATOM 2114 O O . PRO A 1 269 ? -24.844 -13.432 43.515 1.00 83.56 269 PRO A O 1
ATOM 2117 N N . SER A 1 270 ? -26.832 -14.045 42.679 1.00 78.44 270 SER A N 1
ATOM 2118 C CA . SER A 1 270 ? -27.349 -14.685 43.899 1.00 78.44 270 SER A CA 1
ATOM 2119 C C . SER A 1 270 ? -27.052 -16.190 43.971 1.00 78.44 270 SER A C 1
ATOM 2121 O O . SER A 1 270 ? -26.800 -16.713 45.055 1.00 78.44 270 SER A O 1
ATOM 2123 N N . ASN A 1 271 ? -27.044 -16.871 42.821 1.00 81.69 271 ASN A N 1
ATOM 2124 C CA . ASN A 1 271 ? -26.852 -18.315 42.664 1.00 81.69 271 ASN A CA 1
ATOM 2125 C C . ASN A 1 271 ? -25.731 -18.623 41.655 1.00 81.69 271 ASN A C 1
ATOM 2127 O O . ASN A 1 271 ? -25.352 -17.776 40.848 1.00 81.69 271 ASN A O 1
ATOM 2131 N N . GLN A 1 272 ? -25.210 -19.858 41.674 1.00 85.00 272 GLN A N 1
ATOM 2132 C CA . GLN A 1 272 ? -24.153 -20.301 40.748 1.00 85.00 272 GLN A CA 1
ATOM 2133 C C . GLN A 1 272 ? -24.603 -20.267 39.277 1.00 85.00 272 GLN A C 1
ATOM 2135 O O . GLN A 1 272 ? -23.814 -19.910 38.407 1.00 85.00 272 GLN A O 1
ATOM 2140 N N . ASN A 1 273 ? -25.864 -20.608 38.993 1.00 87.56 273 ASN A N 1
ATOM 2141 C CA . ASN A 1 273 ? -26.500 -20.312 37.708 1.00 87.56 273 ASN A CA 1
ATOM 2142 C C . ASN A 1 273 ? -27.048 -18.881 37.786 1.00 87.56 273 ASN A C 1
ATOM 2144 O O . ASN A 1 273 ? -27.877 -18.615 38.656 1.00 87.56 273 ASN A O 1
ATOM 2148 N N . VAL A 1 274 ? -26.583 -17.978 36.916 1.00 87.12 274 VAL A N 1
ATOM 2149 C CA . VAL A 1 274 ? -26.960 -16.553 36.968 1.00 87.12 274 VAL A CA 1
ATOM 2150 C C . VAL A 1 274 ? -28.050 -16.231 35.950 1.00 87.12 274 VAL A C 1
ATOM 2152 O O . VAL A 1 274 ? -29.061 -15.636 36.309 1.00 87.12 274 VAL A O 1
ATOM 2155 N N . ILE A 1 275 ? -27.856 -16.622 34.686 1.00 90.56 275 ILE A N 1
ATOM 2156 C CA . ILE A 1 275 ? -28.826 -16.403 33.605 1.00 90.56 275 ILE A CA 1
ATOM 2157 C C . ILE A 1 275 ? -28.616 -17.399 32.454 1.00 90.56 275 ILE A C 1
ATOM 2159 O O . ILE A 1 275 ? -27.509 -17.897 32.240 1.00 90.56 275 ILE A O 1
ATOM 2163 N N . GLN A 1 276 ? -29.682 -17.674 31.703 1.00 90.62 276 GLN A N 1
ATOM 2164 C CA . GLN A 1 276 ? -29.682 -18.484 30.488 1.00 90.62 276 GLN A CA 1
ATOM 2165 C C . GLN A 1 276 ? -30.393 -17.712 29.366 1.00 90.62 276 GLN A C 1
ATOM 2167 O O . GLN A 1 276 ? -31.575 -17.399 29.482 1.00 90.62 276 GLN A O 1
ATOM 2172 N N . PHE A 1 277 ? -29.676 -17.382 28.288 1.00 90.75 277 PHE A N 1
ATOM 2173 C CA . PHE A 1 277 ? -30.249 -16.766 27.088 1.00 90.75 277 PHE A CA 1
ATOM 2174 C C . PHE A 1 277 ? -30.737 -17.864 26.140 1.00 90.75 277 PHE A C 1
ATOM 2176 O O . PHE A 1 277 ? -29.925 -18.521 25.487 1.00 90.75 277 PHE A O 1
ATOM 2183 N N . GLU A 1 278 ? -32.050 -18.075 26.062 1.00 88.81 278 GLU A N 1
ATOM 2184 C CA . GLU A 1 278 ? -32.646 -19.106 25.205 1.00 88.81 278 GLU A CA 1
ATOM 2185 C C . GLU A 1 278 ? -32.991 -18.578 23.814 1.00 88.81 278 GLU A C 1
ATOM 2187 O O . GLU A 1 278 ? -33.760 -17.630 23.656 1.00 88.81 278 GLU A O 1
ATOM 2192 N N . LEU A 1 279 ? -32.474 -19.238 22.779 1.00 84.75 279 LEU A N 1
ATOM 2193 C CA . LEU A 1 279 ? -32.692 -18.859 21.381 1.00 84.75 279 LEU A CA 1
ATOM 2194 C C . LEU A 1 279 ? -33.913 -19.595 20.818 1.00 84.75 279 LEU A C 1
ATOM 2196 O O . LEU A 1 279 ? -33.857 -20.224 19.767 1.00 84.75 279 LEU A O 1
ATOM 2200 N N . GLY A 1 280 ? -35.014 -19.571 21.570 1.00 79.44 280 GLY A N 1
ATOM 2201 C CA . GLY A 1 280 ? -36.236 -20.305 21.253 1.00 79.44 280 GLY A CA 1
ATOM 2202 C C . GLY A 1 280 ? -36.982 -19.795 20.016 1.00 79.44 280 GLY A C 1
ATOM 2203 O O . GLY A 1 280 ? -36.692 -18.738 19.454 1.00 79.44 280 GLY A O 1
ATOM 2204 N N . LYS A 1 281 ? -38.012 -20.550 19.616 1.00 80.31 281 LYS A N 1
ATOM 2205 C CA . LYS A 1 281 ? -39.045 -20.094 18.675 1.00 80.31 281 LYS A CA 1
ATOM 2206 C C . LYS A 1 281 ? -40.419 -20.174 19.327 1.00 80.31 281 LYS A C 1
ATOM 2208 O O . LYS A 1 281 ? -40.722 -21.143 20.021 1.00 80.31 281 LYS A O 1
ATOM 2213 N N . LEU A 1 282 ? -41.266 -19.189 19.050 1.00 77.44 282 LEU A N 1
ATOM 2214 C CA . LEU A 1 282 ? -42.675 -19.202 19.438 1.00 77.44 282 LEU A CA 1
ATOM 2215 C C . LEU A 1 282 ? -43.549 -19.599 18.241 1.00 77.44 282 LEU A C 1
ATOM 2217 O O . LEU A 1 282 ? -43.128 -19.561 17.084 1.00 77.44 282 LEU A O 1
ATOM 2221 N N . LYS A 1 283 ? -44.786 -20.026 18.507 1.00 72.56 283 LYS A N 1
ATOM 2222 C CA . LYS A 1 283 ? -45.693 -20.486 17.450 1.00 72.56 283 LYS A CA 1
ATOM 2223 C C . LYS A 1 283 ? -46.018 -19.332 16.493 1.00 72.56 283 LYS A C 1
ATOM 2225 O O . LYS A 1 283 ? -46.532 -18.307 16.923 1.00 72.56 283 LYS A O 1
ATOM 2230 N N . ASN A 1 284 ? -45.760 -19.541 15.201 1.00 80.06 284 ASN A N 1
ATOM 2231 C CA . ASN A 1 284 ? -45.889 -18.553 14.118 1.00 80.06 284 ASN A CA 1
ATOM 2232 C C . ASN A 1 284 ? -44.893 -17.369 14.181 1.00 80.06 284 ASN A C 1
ATOM 2234 O O . ASN A 1 284 ? -45.109 -16.376 13.492 1.00 80.06 284 ASN A O 1
ATOM 2238 N N . ILE A 1 285 ? -43.810 -17.466 14.963 1.00 83.44 285 ILE A N 1
ATOM 2239 C CA . ILE A 1 285 ? -42.782 -16.420 15.101 1.00 83.44 285 ILE A CA 1
ATOM 2240 C C . ILE A 1 285 ? -41.404 -17.020 14.775 1.00 83.44 285 ILE A C 1
ATOM 2242 O O . ILE A 1 285 ? -41.110 -18.161 15.137 1.00 83.44 285 ILE A O 1
ATOM 2246 N N . MET A 1 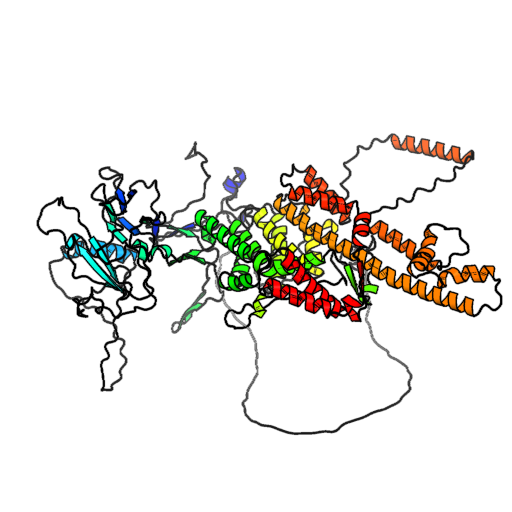286 ? -40.565 -16.264 14.064 1.00 86.06 286 MET A N 1
ATOM 2247 C CA . MET A 1 286 ? -39.205 -16.684 13.698 1.00 86.06 286 MET A CA 1
ATOM 2248 C C . MET A 1 286 ? -38.257 -16.634 14.914 1.00 86.06 286 MET A C 1
ATOM 2250 O O . MET A 1 286 ? -38.436 -15.774 15.776 1.00 86.06 286 MET A O 1
ATOM 2254 N N . PRO A 1 287 ? -37.247 -17.521 15.003 1.00 88.69 287 PRO A N 1
ATOM 2255 C CA . PRO A 1 287 ? -36.246 -17.469 16.068 1.00 88.69 287 PRO A CA 1
ATOM 2256 C C . PRO A 1 287 ? -35.331 -16.244 15.924 1.00 88.69 287 PRO A C 1
ATOM 2258 O O . PRO A 1 287 ? -35.142 -15.723 14.823 1.00 88.69 287 PRO A O 1
ATOM 2261 N N . LEU A 1 288 ? -34.701 -15.830 17.028 1.00 87.56 288 LEU A N 1
ATOM 2262 C CA . LEU A 1 288 ? -33.823 -14.651 17.078 1.00 87.56 288 LEU A CA 1
ATOM 2263 C C . LEU A 1 288 ? -32.663 -14.711 16.061 1.00 87.56 288 LEU A C 1
ATOM 2265 O O . LEU A 1 288 ? -32.295 -13.692 15.478 1.00 87.56 288 LEU A O 1
ATOM 2269 N N . SER A 1 289 ? -32.155 -15.914 15.778 1.00 88.25 289 SER A N 1
ATOM 2270 C CA . SER A 1 289 ? -31.122 -16.192 14.770 1.00 88.25 289 SER A CA 1
ATOM 2271 C C . SER A 1 289 ? -31.489 -15.631 13.387 1.00 88.25 289 SER A C 1
ATOM 2273 O O . SER A 1 289 ? -30.673 -14.980 12.738 1.00 88.25 289 SER A O 1
ATOM 2275 N N . ALA A 1 290 ? -32.753 -15.771 12.973 1.00 88.44 290 ALA A N 1
ATOM 2276 C CA . ALA A 1 290 ? -33.244 -15.285 11.682 1.00 88.44 290 ALA A CA 1
ATOM 2277 C C . ALA A 1 290 ? -33.397 -13.749 11.609 1.00 88.44 290 ALA A C 1
ATOM 2279 O O . ALA A 1 290 ? -33.524 -13.198 10.515 1.00 88.44 290 ALA A O 1
ATOM 2280 N N . ALA A 1 291 ? -33.386 -13.049 12.748 1.00 86.81 291 ALA A N 1
ATOM 2281 C CA . ALA A 1 291 ? -33.344 -11.587 12.793 1.00 86.81 291 ALA A CA 1
ATOM 2282 C C . ALA A 1 291 ? -31.900 -11.049 12.785 1.00 86.81 291 ALA A C 1
ATOM 2284 O O . ALA A 1 291 ? -31.644 -10.005 12.191 1.00 86.81 291 ALA A O 1
ATOM 2285 N N . MET A 1 292 ? -30.964 -11.772 13.409 1.00 87.81 292 MET A N 1
ATOM 2286 C CA . MET A 1 292 ? -29.551 -11.385 13.526 1.00 87.81 292 MET A CA 1
ATOM 2287 C C . MET A 1 292 ? -28.707 -11.743 12.292 1.00 87.81 292 MET A C 1
ATOM 2289 O O . MET A 1 292 ? -27.866 -10.954 11.864 1.00 87.81 292 MET A O 1
ATOM 2293 N N . PHE A 1 293 ? -28.912 -12.921 11.696 1.00 89.25 293 PHE A N 1
ATOM 2294 C CA . PHE A 1 293 ? -28.056 -13.434 10.624 1.00 89.25 293 PHE A CA 1
ATOM 2295 C C . PHE A 1 293 ? -28.751 -13.361 9.259 1.00 89.25 293 PHE A C 1
ATOM 2297 O O . PHE A 1 293 ? -29.744 -14.041 8.996 1.00 89.25 293 PHE A O 1
ATOM 2304 N N . ARG A 1 294 ? -28.189 -12.567 8.334 1.00 87.44 294 ARG A N 1
ATOM 2305 C CA . ARG A 1 294 ? -28.740 -12.364 6.975 1.00 87.44 294 ARG A CA 1
ATOM 2306 C C . ARG A 1 294 ? -28.867 -13.674 6.175 1.00 87.44 294 ARG A C 1
ATOM 2308 O O . ARG A 1 294 ? -29.795 -13.804 5.378 1.00 87.44 294 ARG A O 1
ATOM 2315 N N . SER A 1 295 ? -27.990 -14.647 6.431 1.00 89.00 295 SER A N 1
ATOM 2316 C CA . SER A 1 295 ? -28.026 -16.022 5.905 1.00 89.00 295 SER A CA 1
ATOM 2317 C C . SER A 1 295 ? -29.217 -16.846 6.414 1.00 89.00 295 SER A C 1
ATOM 2319 O O . SER A 1 295 ? -29.802 -17.621 5.661 1.00 89.00 295 SER A O 1
ATOM 2321 N N . GLU A 1 296 ? -29.606 -16.667 7.676 1.00 87.56 296 GLU A N 1
ATOM 2322 C CA . GLU A 1 296 ? -30.639 -17.458 8.358 1.00 87.56 296 GLU A CA 1
ATOM 2323 C C . GLU A 1 296 ? -32.027 -16.806 8.305 1.00 87.56 296 GLU A C 1
ATOM 2325 O O . GLU A 1 296 ? -32.993 -17.371 8.807 1.00 87.56 296 GLU A O 1
ATOM 2330 N N . ARG A 1 297 ? -32.180 -15.652 7.643 1.00 87.00 297 ARG A N 1
ATOM 2331 C CA . ARG A 1 297 ? -33.422 -14.850 7.610 1.00 87.00 297 ARG A CA 1
ATOM 2332 C C . ARG A 1 297 ? -34.680 -15.580 7.099 1.00 87.00 297 ARG A C 1
ATOM 2334 O O . ARG A 1 297 ? -35.793 -15.091 7.275 1.00 87.00 297 ARG A O 1
ATOM 2341 N N . LYS A 1 298 ? -34.528 -16.751 6.471 1.00 88.94 298 LYS A N 1
ATOM 2342 C CA . LYS A 1 298 ? -35.627 -17.638 6.028 1.00 88.94 298 LYS A CA 1
ATOM 2343 C C . LYS A 1 298 ? -35.700 -18.971 6.797 1.00 88.94 298 LYS A C 1
ATOM 2345 O O . LYS A 1 298 ? -36.509 -19.822 6.439 1.00 88.94 298 LYS A O 1
ATOM 2350 N N . ASN A 1 299 ? -34.871 -19.174 7.821 1.00 89.44 299 ASN A N 1
ATOM 2351 C CA . ASN A 1 299 ? -34.751 -20.420 8.576 1.00 89.44 299 ASN A CA 1
ATOM 2352 C C . ASN A 1 299 ? -35.684 -20.428 9.812 1.00 89.44 299 ASN A C 1
ATOM 2354 O O . ASN A 1 299 ? -35.483 -19.633 10.728 1.00 89.44 299 ASN A O 1
ATOM 2358 N N . PRO A 1 300 ? -36.697 -21.315 9.886 1.00 88.12 300 PRO A N 1
ATOM 2359 C CA . PRO A 1 300 ? -37.591 -21.435 11.043 1.00 88.12 300 PRO A CA 1
ATOM 2360 C C . PRO A 1 300 ? -37.045 -22.369 12.146 1.00 88.12 300 PRO A C 1
ATOM 2362 O O . PRO A 1 300 ? -37.768 -22.713 13.091 1.00 88.12 300 PRO A O 1
ATOM 2365 N N . VAL A 1 301 ? -35.807 -22.854 12.009 1.00 88.25 301 VAL A N 1
ATOM 2366 C CA . VAL A 1 301 ? -35.103 -23.653 13.019 1.00 88.25 301 VAL A CA 1
ATOM 2367 C C . VAL A 1 301 ? -34.198 -22.721 13.830 1.00 88.25 301 VAL A C 1
ATOM 2369 O O . VAL A 1 301 ? -33.413 -21.996 13.223 1.00 88.25 301 VAL A O 1
ATOM 2372 N N . PRO A 1 302 ? -34.286 -22.709 15.173 1.00 88.88 302 PRO A N 1
ATOM 2373 C CA . PRO A 1 302 ? -33.389 -21.908 15.997 1.00 88.88 302 PRO A CA 1
ATOM 2374 C C . PRO A 1 302 ? -31.948 -22.409 15.884 1.00 88.88 302 PRO A C 1
ATOM 2376 O O . PRO A 1 302 ? -31.694 -23.611 15.966 1.00 88.88 302 PRO A O 1
ATOM 2379 N N . GLN A 1 303 ? -31.008 -21.482 15.717 1.00 87.81 303 GLN A N 1
ATOM 2380 C CA . GLN A 1 303 ? -29.573 -21.761 15.650 1.00 87.81 303 GLN A CA 1
ATOM 2381 C C . GLN A 1 303 ? -28.801 -20.825 16.588 1.00 87.81 303 GLN A C 1
ATOM 2383 O O . GLN A 1 303 ? -29.240 -19.711 16.880 1.00 87.81 303 GLN A O 1
ATOM 2388 N N . CYS A 1 304 ? -27.644 -21.287 17.061 1.00 88.75 304 CYS A N 1
ATOM 2389 C CA . CYS A 1 304 ? -26.724 -20.519 17.898 1.00 88.75 304 CYS A CA 1
ATOM 2390 C C . CYS A 1 304 ? -25.320 -20.533 17.267 1.00 88.75 304 CYS A C 1
ATOM 2392 O O . CYS A 1 304 ? -24.471 -21.318 17.695 1.00 88.75 304 CYS A O 1
ATOM 2394 N N . PRO A 1 305 ? -25.062 -19.727 16.219 1.00 89.88 305 PRO A N 1
ATOM 2395 C CA . PRO A 1 305 ? -23.755 -19.702 15.566 1.00 89.88 305 PRO A CA 1
ATOM 2396 C C . PRO A 1 305 ? -22.630 -19.316 16.542 1.00 89.88 305 PRO A C 1
ATOM 2398 O O . PRO A 1 305 ? -22.867 -18.495 17.430 1.00 89.88 305 PRO A O 1
ATOM 2401 N N . PRO A 1 306 ? -21.386 -19.811 16.367 1.00 89.50 306 PRO A N 1
ATOM 2402 C CA . PRO A 1 306 ? -20.269 -19.500 17.268 1.00 89.50 306 PRO A CA 1
ATOM 2403 C C . PRO A 1 306 ? -19.960 -18.005 17.426 1.00 89.50 306 PRO A C 1
ATOM 2405 O O . PRO A 1 306 ? -19.413 -17.610 18.444 1.00 89.50 306 PRO A O 1
ATOM 2408 N N . ARG A 1 307 ? -20.356 -17.172 16.451 1.00 89.50 307 ARG A N 1
ATOM 2409 C CA . ARG A 1 307 ? -20.249 -15.703 16.497 1.00 89.50 307 ARG A CA 1
ATOM 2410 C C . ARG A 1 307 ? -21.108 -15.053 17.593 1.00 89.50 307 ARG A C 1
ATOM 2412 O O . ARG A 1 307 ? -20.918 -13.887 17.912 1.00 89.50 307 ARG A O 1
ATOM 2419 N N . LEU A 1 308 ? -22.098 -15.776 18.114 1.00 90.00 308 LEU A N 1
ATOM 2420 C CA . LEU A 1 308 ? -23.009 -15.284 19.134 1.00 90.00 308 LEU A CA 1
ATOM 2421 C C . LEU A 1 308 ? -22.407 -15.518 20.526 1.00 90.00 308 LEU A C 1
ATOM 2423 O O . LEU A 1 308 ? -22.501 -16.613 21.082 1.00 90.00 308 LEU A O 1
ATOM 2427 N N . ASP A 1 309 ? -21.773 -14.484 21.069 1.00 91.94 309 ASP A N 1
ATOM 2428 C CA . ASP A 1 309 ? -21.206 -14.432 22.424 1.00 91.94 309 ASP A CA 1
ATOM 2429 C C . ASP A 1 309 ? -22.027 -13.566 23.389 1.00 91.94 309 ASP A C 1
ATOM 2431 O O . ASP A 1 309 ? -22.768 -12.672 22.962 1.00 91.94 309 ASP A O 1
ATOM 2435 N N . VAL A 1 310 ? -21.822 -13.787 24.695 1.00 92.62 310 VAL A N 1
ATOM 2436 C CA . VAL A 1 310 ? -22.247 -12.867 25.761 1.00 92.62 310 VAL A CA 1
ATOM 2437 C C . VAL A 1 310 ? -21.081 -11.940 26.121 1.00 92.62 310 VAL A C 1
ATOM 2439 O O . VAL A 1 310 ? -19.972 -12.382 26.418 1.00 92.62 310 VAL A O 1
ATOM 2442 N N . GLN A 1 311 ? -21.347 -10.640 26.108 1.00 93.31 311 GLN A N 1
ATOM 2443 C CA . GLN A 1 311 ? -20.422 -9.578 26.486 1.00 93.31 311 GLN A CA 1
ATOM 2444 C C . GLN A 1 311 ? -20.812 -9.005 27.849 1.00 93.31 311 GLN A C 1
ATOM 2446 O O . GLN A 1 311 ? -21.998 -8.888 28.159 1.00 93.31 311 GLN A O 1
ATOM 2451 N N . MET A 1 312 ? -19.822 -8.619 28.649 1.00 91.94 312 MET A N 1
ATOM 2452 C CA . MET A 1 312 ? -19.993 -8.006 29.967 1.00 91.94 312 MET A CA 1
ATOM 2453 C C . MET A 1 312 ? -19.493 -6.559 29.940 1.00 91.94 312 MET A C 1
ATOM 2455 O O . MET A 1 312 ? -18.522 -6.249 29.250 1.00 91.94 312 MET A O 1
ATOM 2459 N N . LEU A 1 313 ? -20.150 -5.665 30.681 1.00 89.75 313 LEU A N 1
ATOM 2460 C CA . LEU A 1 313 ? -19.721 -4.269 30.793 1.00 89.75 313 LEU A CA 1
ATOM 2461 C C . LEU A 1 313 ? -18.445 -4.151 31.647 1.00 89.75 313 LEU A C 1
ATOM 2463 O O . LEU A 1 313 ? -18.478 -4.375 32.857 1.00 89.75 313 LEU A O 1
ATOM 2467 N N . THR A 1 314 ? -17.333 -3.751 31.035 1.00 87.06 314 THR A N 1
ATOM 2468 C CA . THR A 1 314 ? -16.091 -3.373 31.723 1.00 87.06 314 THR A CA 1
ATOM 2469 C C . THR A 1 314 ? -16.082 -1.860 31.974 1.00 87.06 314 THR A C 1
ATOM 2471 O O . THR A 1 314 ? -16.285 -1.107 31.020 1.00 87.06 314 THR A O 1
ATOM 2474 N N . PRO A 1 315 ? -15.848 -1.374 33.211 1.00 85.38 315 PRO A N 1
ATOM 2475 C CA . PRO A 1 315 ? -16.017 0.044 33.559 1.00 85.38 315 PRO A CA 1
ATOM 2476 C C . PRO A 1 315 ? -14.878 0.961 33.085 1.00 85.38 315 PRO A C 1
ATOM 2478 O O . PRO A 1 315 ? -15.050 2.178 33.034 1.00 85.38 315 PRO A O 1
ATOM 2481 N N . VAL A 1 316 ? -13.717 0.385 32.771 1.00 88.06 316 VAL A N 1
ATOM 2482 C CA . VAL A 1 316 ? -12.507 1.080 32.322 1.00 88.06 316 VAL A CA 1
ATOM 2483 C C . VAL A 1 316 ? -11.934 0.306 31.142 1.00 88.06 316 VAL A C 1
ATOM 2485 O O . VAL A 1 316 ? -11.897 -0.924 31.173 1.00 88.06 316 VAL A O 1
ATOM 2488 N N . ILE A 1 317 ? -11.473 1.033 30.130 1.00 89.38 317 ILE A N 1
ATOM 2489 C CA . ILE A 1 317 ? -10.770 0.501 28.957 1.00 89.38 317 ILE A CA 1
ATOM 2490 C C . ILE A 1 317 ? -9.428 1.218 28.792 1.00 89.38 317 ILE A C 1
ATOM 2492 O O . ILE A 1 317 ? -9.250 2.328 29.297 1.00 89.38 317 ILE A O 1
ATOM 2496 N N . TRP A 1 318 ? -8.503 0.628 28.041 1.00 91.50 318 TRP A N 1
ATOM 2497 C CA . TRP A 1 318 ? -7.355 1.370 27.523 1.00 91.50 318 TRP A CA 1
ATOM 2498 C C . TRP A 1 318 ? -7.777 2.224 26.326 1.00 91.50 318 TRP A C 1
ATOM 2500 O O . TRP A 1 318 ? -8.573 1.793 25.493 1.00 91.50 318 TRP A O 1
ATOM 2510 N N . SER A 1 319 ? -7.256 3.446 26.264 1.00 91.88 319 SER A N 1
ATOM 2511 C CA . SER A 1 319 ? -7.423 4.371 25.145 1.00 91.88 319 SER A CA 1
ATOM 2512 C C . SER A 1 319 ? -6.067 4.942 24.776 1.00 91.88 319 SER A C 1
ATOM 2514 O O . SER A 1 319 ? -5.275 5.304 25.652 1.00 91.88 319 SER A O 1
ATOM 2516 N N . ARG A 1 320 ? -5.827 5.059 23.474 1.00 93.81 320 ARG A N 1
ATOM 2517 C CA . ARG A 1 320 ? -4.642 5.716 22.938 1.00 93.81 320 ARG A CA 1
ATOM 2518 C C . ARG A 1 320 ? -4.727 7.225 23.179 1.00 93.81 320 ARG A C 1
ATOM 2520 O O . ARG A 1 320 ? -5.812 7.804 23.074 1.00 93.81 320 ARG A O 1
ATOM 2527 N N . MET A 1 321 ? -3.607 7.860 23.516 1.00 93.38 321 MET A N 1
ATOM 2528 C CA . MET A 1 321 ? -3.484 9.319 23.528 1.00 93.38 321 MET A CA 1
ATOM 2529 C C . MET A 1 321 ? -3.156 9.813 22.105 1.00 93.38 321 MET A C 1
ATOM 2531 O O . MET A 1 321 ? -2.232 9.275 21.489 1.00 93.38 321 MET A O 1
ATOM 2535 N N . PRO A 1 322 ? -3.880 10.810 21.560 1.00 92.88 322 PRO A N 1
ATOM 2536 C CA . PRO A 1 322 ? -3.473 11.498 20.336 1.00 92.88 322 PRO A CA 1
ATOM 2537 C C . PRO A 1 322 ? -2.063 12.085 20.463 1.00 92.88 322 PRO A C 1
ATOM 2539 O O . PRO A 1 322 ? -1.673 12.524 21.543 1.00 92.88 322 PRO A O 1
ATOM 2542 N N . ASN A 1 323 ? -1.312 12.113 19.359 1.00 90.00 323 ASN A N 1
ATOM 2543 C CA . ASN A 1 323 ? 0.031 12.710 19.340 1.00 90.00 323 ASN A CA 1
ATOM 2544 C C . ASN A 1 323 ? -0.066 14.240 19.396 1.00 90.00 323 ASN A C 1
ATOM 2546 O O . ASN A 1 323 ? 0.600 14.890 20.194 1.00 90.00 323 ASN A O 1
ATOM 2550 N N . ASN A 1 324 ? -0.961 14.786 18.569 1.00 90.88 324 ASN A N 1
ATOM 2551 C CA . ASN A 1 324 ? -1.224 16.212 18.447 1.00 90.88 324 ASN A CA 1
ATOM 2552 C C . ASN A 1 324 ? -2.616 16.512 19.016 1.00 90.88 324 ASN A C 1
ATOM 2554 O O . ASN A 1 324 ? -3.524 15.679 18.948 1.00 90.88 324 ASN A O 1
ATOM 2558 N N . PHE A 1 325 ? -2.790 17.724 19.533 1.00 92.56 325 PHE A N 1
ATOM 2559 C CA . PHE A 1 325 ? -4.060 18.250 20.028 1.00 92.56 325 PHE A CA 1
ATOM 2560 C C . PHE A 1 325 ? -4.301 19.622 19.404 1.00 92.56 325 PHE A C 1
ATOM 2562 O O . PHE A 1 325 ? -3.346 20.326 19.087 1.00 92.56 325 PHE A O 1
ATOM 2569 N N . LEU A 1 326 ? -5.567 20.023 19.275 1.00 92.94 326 LEU A N 1
ATOM 2570 C CA . LEU A 1 326 ? -5.893 21.410 18.951 1.00 92.94 326 LEU A CA 1
ATOM 2571 C C . LEU A 1 326 ? -5.388 22.323 20.078 1.00 92.94 326 LEU A C 1
ATOM 2573 O O . LEU A 1 326 ? -5.680 22.070 21.250 1.00 92.94 326 LEU A O 1
ATOM 2577 N N . ALA A 1 327 ? -4.680 23.389 19.713 1.00 88.69 327 ALA A N 1
ATOM 2578 C CA . ALA A 1 327 ? -4.219 24.434 20.620 1.00 88.69 327 ALA A CA 1
ATOM 2579 C C . ALA A 1 327 ? -5.078 25.703 20.432 1.00 88.69 327 ALA A C 1
ATOM 2581 O O . ALA A 1 327 ? -4.720 26.573 19.641 1.00 88.69 327 ALA A O 1
ATOM 2582 N N . PRO A 1 328 ? -6.252 25.812 21.087 1.00 90.81 328 PRO A N 1
ATOM 2583 C CA . PRO A 1 328 ? -7.063 27.018 21.008 1.00 90.81 328 PRO A CA 1
ATOM 2584 C C . PRO A 1 328 ? -6.435 28.147 21.834 1.00 90.81 328 PRO A C 1
ATOM 2586 O O . PRO A 1 328 ? -6.190 27.997 23.032 1.00 90.81 328 PRO A O 1
ATOM 2589 N N . GLU A 1 329 ? -6.232 29.301 21.210 1.00 90.88 329 GLU A N 1
ATOM 2590 C CA . GLU A 1 329 ? -5.820 30.521 21.895 1.00 90.88 329 GLU A CA 1
ATOM 2591 C C . GLU A 1 329 ? -7.013 31.135 22.636 1.00 90.88 329 GLU A C 1
ATOM 2593 O O . GLU A 1 329 ? -8.119 31.230 22.097 1.00 90.88 329 GLU A O 1
ATOM 2598 N N . THR A 1 330 ? -6.803 31.562 23.885 1.00 92.06 330 THR A N 1
ATOM 2599 C CA . THR A 1 330 ? -7.860 32.137 24.732 1.00 92.06 330 THR A CA 1
ATOM 2600 C C . THR A 1 330 ? -7.426 33.475 25.321 1.00 92.06 330 THR A C 1
ATOM 2602 O O . THR A 1 330 ? -6.478 33.524 26.106 1.00 92.06 330 THR A O 1
ATOM 2605 N N . GLY A 1 331 ? -8.147 34.554 25.008 1.00 89.56 331 GLY A N 1
ATOM 2606 C CA . GLY A 1 331 ? -7.814 35.910 25.459 1.00 89.56 331 GLY A CA 1
ATOM 2607 C C . GLY A 1 331 ? -9.045 36.715 25.872 1.00 89.56 331 GLY A C 1
ATOM 2608 O O . GLY A 1 331 ? -10.106 36.605 25.261 1.00 89.56 331 GLY A O 1
ATOM 2609 N N . ARG A 1 332 ? -8.932 37.546 26.916 1.00 90.69 332 ARG A N 1
ATOM 2610 C CA . ARG A 1 332 ? -10.013 38.460 27.322 1.00 90.69 332 ARG A CA 1
ATOM 2611 C C . ARG A 1 332 ? -9.921 39.745 26.498 1.00 90.69 332 ARG A C 1
ATOM 2613 O O . ARG A 1 332 ? -9.007 40.532 26.711 1.00 90.69 332 ARG A O 1
ATOM 2620 N N . VAL A 1 333 ? -10.871 39.965 25.590 1.00 88.69 333 VAL A N 1
ATOM 2621 C CA . VAL A 1 333 ? -10.841 41.086 24.629 1.00 88.69 333 VAL A CA 1
ATOM 2622 C C . VAL A 1 333 ? -11.126 42.417 25.325 1.00 88.69 333 VAL A C 1
ATOM 2624 O O . VAL A 1 333 ? -10.361 43.367 25.213 1.00 88.69 333 VAL A O 1
ATOM 2627 N N . ASN A 1 334 ? -12.246 42.493 26.047 1.00 89.50 334 ASN A N 1
ATOM 2628 C CA . ASN A 1 334 ? -12.612 43.598 26.936 1.00 89.50 334 ASN A CA 1
ATOM 2629 C C . ASN A 1 334 ? -13.801 43.175 27.822 1.00 89.50 334 ASN A C 1
ATOM 2631 O O . ASN A 1 334 ? -14.308 42.058 27.722 1.00 89.50 334 ASN A O 1
ATOM 2635 N N . GLU A 1 335 ? -14.276 44.065 28.693 1.00 90.31 335 GLU A N 1
ATOM 2636 C CA . GLU A 1 335 ? -15.353 43.741 29.641 1.00 90.31 335 GLU A CA 1
ATOM 2637 C C . GLU A 1 335 ? -16.743 43.566 29.001 1.00 90.31 335 GLU A C 1
ATOM 2639 O O . GLU A 1 335 ? -17.612 42.965 29.626 1.00 90.31 335 GLU A O 1
ATOM 2644 N N . ARG A 1 336 ? -16.962 44.057 27.771 1.00 89.44 336 ARG A N 1
ATOM 2645 C CA . ARG A 1 336 ? -18.244 43.935 27.047 1.00 89.44 336 ARG A CA 1
ATOM 2646 C C . ARG A 1 336 ? -18.309 42.705 26.143 1.00 89.44 336 ARG A C 1
ATOM 2648 O O . ARG A 1 336 ? -19.368 42.102 26.034 1.00 89.44 336 ARG A O 1
ATOM 2655 N N . LEU A 1 337 ? -17.196 42.362 25.494 1.00 85.81 337 LEU A N 1
ATOM 2656 C CA . LEU A 1 337 ? -17.082 41.219 24.579 1.00 85.81 337 LEU A CA 1
ATOM 2657 C C . LEU A 1 337 ? -16.635 39.932 25.294 1.00 85.81 337 LEU A C 1
ATOM 2659 O O . LEU A 1 337 ? -16.843 38.839 24.781 1.00 85.81 337 LEU A O 1
ATOM 2663 N N . GLY A 1 338 ? -16.052 40.042 26.491 1.00 93.56 338 GLY A N 1
ATOM 2664 C CA . GLY A 1 338 ? -15.660 38.892 27.300 1.00 93.56 338 GLY A CA 1
ATOM 2665 C C . GLY A 1 338 ? -14.396 38.206 26.782 1.00 93.56 338 GLY A C 1
ATOM 2666 O O . GLY A 1 338 ? -13.346 38.842 26.658 1.00 93.56 338 GLY A O 1
ATOM 2667 N N . TRP A 1 339 ? -14.489 36.898 26.546 1.00 93.25 339 TRP A N 1
ATOM 2668 C CA . TRP A 1 339 ? -13.379 36.044 26.119 1.00 93.25 339 TRP A CA 1
ATOM 2669 C C . TRP A 1 339 ? -13.518 35.660 24.646 1.00 93.25 339 TRP A C 1
ATOM 2671 O O . TRP A 1 339 ? -14.559 35.162 24.228 1.00 93.25 339 TRP A O 1
ATOM 2681 N N . MET A 1 340 ? -12.440 35.849 23.893 1.00 91.81 340 MET A N 1
ATOM 2682 C CA . MET A 1 340 ? -12.221 35.236 22.590 1.00 91.81 340 MET A CA 1
ATOM 2683 C C . MET A 1 340 ? -11.606 33.849 22.793 1.00 91.81 340 MET A C 1
ATOM 2685 O O . MET A 1 340 ? -10.738 33.668 23.653 1.00 91.81 340 MET A O 1
ATOM 2689 N N . VAL A 1 341 ? -12.052 32.893 21.982 1.00 93.94 341 VAL A N 1
ATOM 2690 C CA . VAL A 1 341 ? -11.427 31.580 21.806 1.00 93.94 341 VAL A CA 1
ATOM 2691 C C . VAL A 1 341 ? -11.239 31.388 20.306 1.00 93.94 341 VAL A C 1
ATOM 2693 O O . VAL A 1 341 ? -12.218 31.459 19.564 1.00 93.94 341 VAL A O 1
ATOM 2696 N N . GLN A 1 342 ? -10.003 31.184 19.863 1.00 92.50 342 GLN A N 1
ATOM 2697 C CA . GLN A 1 342 ? -9.634 31.101 18.449 1.00 92.50 342 GLN A CA 1
ATOM 2698 C C . GLN A 1 342 ? -8.817 29.831 18.200 1.00 92.50 342 GLN A C 1
ATOM 2700 O O . GLN A 1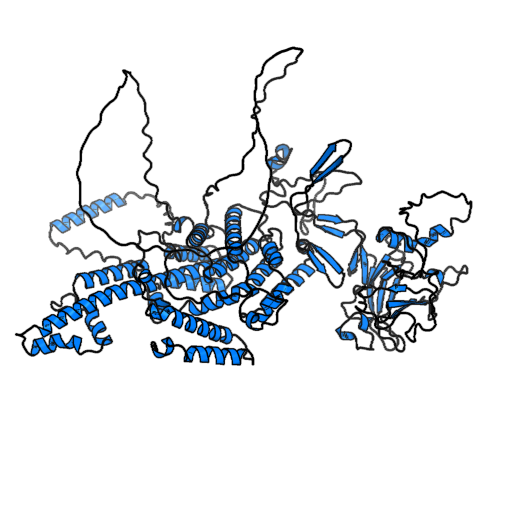 342 ? -8.036 29.411 19.046 1.00 92.50 342 GLN A O 1
ATOM 2705 N N . CYS A 1 343 ? -9.013 29.186 17.053 1.00 92.69 343 CYS A N 1
ATOM 2706 C CA . CYS A 1 343 ? -8.262 28.000 16.657 1.00 92.69 343 CYS A CA 1
ATOM 2707 C C . CYS A 1 343 ? -8.037 28.073 15.146 1.00 92.69 343 CYS A C 1
ATOM 2709 O O . CYS A 1 343 ? -9.006 28.168 14.394 1.00 92.69 343 CYS A O 1
ATOM 2711 N N . MET A 1 344 ? -6.770 28.116 14.730 1.00 88.56 344 MET A N 1
ATOM 2712 C CA . MET A 1 344 ? -6.372 28.395 13.343 1.00 88.56 344 MET A CA 1
ATOM 2713 C C . MET A 1 344 ? -5.966 27.133 12.575 1.00 88.56 344 MET A C 1
ATOM 2715 O O . MET A 1 344 ? -6.149 27.065 11.363 1.00 88.56 344 MET A O 1
ATOM 2719 N N . GLU A 1 345 ? -5.425 26.135 13.273 1.00 90.00 345 GLU A N 1
ATOM 2720 C CA . GLU A 1 345 ? -4.873 24.924 12.666 1.00 90.00 345 GLU A CA 1
ATOM 2721 C C . GLU A 1 345 ? -5.931 23.808 12.574 1.00 90.00 345 GLU A C 1
ATOM 2723 O O . GLU A 1 345 ? -6.473 23.389 13.603 1.00 90.00 345 GLU A O 1
ATOM 2728 N N . PRO A 1 346 ? -6.235 23.284 11.372 1.00 91.44 346 PRO A N 1
ATOM 2729 C CA . PRO A 1 346 ? -7.079 22.106 11.228 1.00 91.44 346 PRO A CA 1
ATOM 2730 C C . PRO A 1 346 ? -6.293 20.835 11.585 1.00 91.44 346 PRO A C 1
ATOM 2732 O O . PRO A 1 346 ? -5.187 20.617 11.096 1.00 91.44 346 PRO A O 1
ATOM 2735 N N . LEU A 1 347 ? -6.895 19.949 12.384 1.00 90.50 347 LEU A N 1
ATOM 2736 C CA . LEU A 1 347 ? -6.318 18.648 12.738 1.00 90.50 347 LEU A CA 1
ATOM 2737 C C . LEU A 1 347 ? -7.257 17.511 12.321 1.00 90.50 347 LEU A C 1
ATOM 2739 O O . LEU A 1 347 ? -8.428 17.491 12.700 1.00 90.50 347 LEU A O 1
ATOM 2743 N N . THR A 1 348 ? -6.732 16.549 11.562 1.00 91.50 348 THR A N 1
ATOM 2744 C CA . THR A 1 348 ? -7.472 15.391 11.039 1.00 91.50 348 THR A CA 1
ATOM 2745 C C . THR A 1 348 ? -6.895 14.072 11.558 1.00 91.50 348 THR A C 1
ATOM 2747 O O . THR A 1 348 ? -5.713 13.964 11.887 1.00 91.50 348 THR A O 1
ATOM 2750 N N . MET A 1 349 ? -7.740 13.042 11.651 1.00 93.19 349 MET A N 1
ATOM 2751 C CA . MET A 1 349 ? -7.334 11.687 12.030 1.00 93.19 349 MET A CA 1
ATOM 2752 C C . MET A 1 349 ? -8.164 10.636 11.290 1.00 93.19 349 MET A C 1
ATOM 2754 O O . MET A 1 349 ? -9.343 10.857 11.014 1.00 93.19 349 MET A O 1
ATOM 2758 N N . MET A 1 350 ? -7.565 9.478 11.018 1.00 95.12 350 MET A N 1
ATOM 2759 C CA . MET A 1 350 ? -8.261 8.329 10.437 1.00 95.12 350 MET A CA 1
ATOM 2760 C C . MET A 1 350 ? -8.786 7.406 11.545 1.00 95.12 350 MET A C 1
ATOM 2762 O O . MET A 1 350 ? -8.060 7.044 12.471 1.00 95.12 350 MET A O 1
ATOM 2766 N N . ALA A 1 351 ? -10.051 6.999 11.445 1.00 94.88 351 ALA A N 1
ATOM 2767 C CA . ALA A 1 351 ? -10.700 6.115 12.408 1.00 94.88 351 ALA A CA 1
ATOM 2768 C C . ALA A 1 351 ? -11.481 5.005 11.698 1.00 94.88 351 ALA A C 1
ATOM 2770 O O . ALA A 1 351 ? -12.113 5.231 10.668 1.00 94.88 351 ALA A O 1
ATOM 2771 N N . LEU A 1 352 ? -11.469 3.806 12.278 1.00 95.06 352 LEU A N 1
ATOM 2772 C CA . LEU A 1 352 ? -12.216 2.652 11.794 1.00 95.06 352 LEU A CA 1
ATOM 2773 C C . LEU A 1 352 ? -13.584 2.583 12.472 1.00 95.06 352 LEU A C 1
ATOM 2775 O O . LEU A 1 352 ? -13.677 2.500 13.698 1.00 95.06 352 LEU A O 1
ATOM 2779 N N . HIS A 1 353 ? -14.650 2.573 11.671 1.00 94.62 353 HIS A N 1
ATOM 2780 C CA . HIS A 1 353 ? -15.998 2.235 12.131 1.00 94.62 353 HIS A CA 1
ATOM 2781 C C . HIS A 1 353 ? -16.182 0.714 12.142 1.00 94.62 353 HIS A C 1
ATOM 2783 O O . HIS A 1 353 ? -15.815 0.029 11.191 1.00 94.62 353 HIS A O 1
ATOM 2789 N N . ILE A 1 354 ? -16.760 0.184 13.220 1.00 92.00 354 ILE A N 1
ATOM 2790 C CA . ILE A 1 354 ? -17.108 -1.232 13.378 1.00 92.00 354 ILE A CA 1
ATOM 2791 C C . ILE A 1 354 ? -18.635 -1.345 13.231 1.00 92.00 354 ILE A C 1
ATOM 2793 O O . ILE A 1 354 ? -19.351 -1.035 14.190 1.00 92.00 354 ILE A O 1
ATOM 2797 N N . PRO A 1 355 ? -19.174 -1.789 12.074 1.00 89.44 355 PRO A N 1
ATOM 2798 C CA . PRO A 1 355 ? -20.604 -1.642 11.771 1.00 89.44 355 PRO A CA 1
ATOM 2799 C C . PRO A 1 355 ? -21.549 -2.466 12.651 1.00 89.44 355 PRO A C 1
ATOM 2801 O O . PRO A 1 355 ? -22.723 -2.116 12.795 1.00 89.44 355 PRO A O 1
ATOM 2804 N N . GLU A 1 356 ? -21.061 -3.563 13.229 1.00 86.06 356 GLU A N 1
ATOM 2805 C CA . GLU A 1 356 ? -21.854 -4.464 14.076 1.00 86.06 356 GLU A CA 1
ATOM 2806 C C . GLU A 1 356 ? -22.031 -3.916 15.496 1.00 86.06 356 GLU A C 1
ATOM 2808 O O . GLU A 1 356 ? -23.110 -4.037 16.065 1.00 86.06 356 GLU A O 1
ATOM 2813 N N . GLU A 1 357 ? -21.019 -3.233 16.034 1.00 85.25 357 GLU A N 1
ATOM 2814 C CA . GLU A 1 357 ? -21.104 -2.547 17.329 1.00 85.25 357 GLU A CA 1
ATOM 2815 C C . GLU A 1 357 ? -21.511 -1.070 17.219 1.00 85.25 357 GLU A C 1
ATOM 2817 O O . GLU A 1 357 ? -21.857 -0.455 18.224 1.00 85.25 357 GLU A O 1
ATOM 2822 N N . ASN A 1 358 ? -21.473 -0.510 16.006 1.00 85.00 358 ASN A N 1
ATOM 2823 C CA . ASN A 1 358 ? -21.682 0.904 15.698 1.00 85.00 358 ASN A CA 1
ATOM 2824 C C . ASN A 1 358 ? -20.776 1.857 16.509 1.00 85.00 358 ASN A C 1
ATOM 2826 O O . ASN A 1 358 ? -21.230 2.884 17.013 1.00 85.00 358 ASN A O 1
ATOM 2830 N N . ARG A 1 359 ? -19.485 1.511 16.636 1.00 87.19 359 ARG A N 1
ATOM 2831 C CA . ARG A 1 359 ? -18.456 2.336 17.300 1.00 87.19 359 ARG A CA 1
ATOM 2832 C C . ARG A 1 359 ? -17.312 2.690 16.356 1.00 87.19 359 ARG A C 1
ATOM 2834 O O . ARG A 1 359 ? -16.992 1.906 15.467 1.00 87.19 359 ARG A O 1
ATOM 2841 N N . CYS A 1 360 ? -16.666 3.827 16.603 1.00 92.25 360 CYS A N 1
ATOM 2842 C CA . CYS A 1 360 ? -15.400 4.201 15.970 1.00 92.25 360 CYS A CA 1
ATOM 2843 C C . CYS A 1 360 ? -14.210 3.909 16.898 1.00 92.25 360 CYS A C 1
ATOM 2845 O O . CYS A 1 360 ? -14.353 3.926 18.123 1.00 92.25 360 CYS A O 1
ATOM 2847 N N . VAL A 1 361 ? -13.047 3.651 16.302 1.00 92.12 361 VAL A N 1
ATOM 2848 C CA . VAL A 1 361 ? -11.763 3.351 16.958 1.00 92.12 361 VAL A CA 1
ATOM 2849 C C . VAL A 1 361 ? -10.654 4.075 16.178 1.00 92.12 361 VAL A C 1
ATOM 2851 O O . VAL A 1 361 ? -10.712 4.086 14.952 1.00 92.12 361 VAL A O 1
ATOM 2854 N N . ASP A 1 362 ? -9.663 4.687 16.839 1.00 94.06 362 ASP A N 1
ATOM 2855 C CA . ASP A 1 362 ? -8.476 5.253 16.154 1.00 94.06 362 ASP A CA 1
ATOM 2856 C C . ASP A 1 362 ? -7.767 4.133 15.366 1.00 94.06 362 ASP A C 1
ATOM 2858 O O . ASP A 1 362 ? -7.549 3.051 15.912 1.00 94.06 362 ASP A O 1
ATOM 2862 N N . ILE A 1 363 ? -7.397 4.350 14.096 1.00 95.19 363 ILE A N 1
ATOM 2863 C CA . ILE A 1 363 ? -6.669 3.323 13.326 1.00 95.19 363 ILE A CA 1
ATOM 2864 C C . ILE A 1 363 ? -5.332 2.951 13.990 1.00 95.19 363 ILE A C 1
ATOM 2866 O O . ILE A 1 363 ? -4.847 1.829 13.841 1.00 95.19 363 ILE A O 1
ATOM 2870 N N . LEU A 1 364 ? -4.760 3.860 14.783 1.00 95.06 364 LEU A N 1
ATOM 2871 C CA . LEU A 1 364 ? -3.537 3.628 15.541 1.00 95.06 364 LEU A CA 1
ATOM 2872 C C . LEU A 1 364 ? -3.764 2.789 16.817 1.00 95.06 364 LEU A C 1
ATOM 2874 O O . LEU A 1 364 ? -2.799 2.239 17.337 1.00 95.06 364 LEU A O 1
ATOM 2878 N N . GLU A 1 365 ? -5.005 2.580 17.290 1.00 93.94 365 GLU A N 1
ATOM 2879 C CA . GLU A 1 365 ? -5.287 1.588 18.352 1.00 93.94 365 GLU A CA 1
ATOM 2880 C C . GLU A 1 365 ? -5.065 0.135 17.891 1.00 93.94 365 GLU A C 1
ATOM 2882 O O . GLU A 1 365 ? -4.986 -0.773 18.723 1.00 93.94 365 GLU A O 1
ATOM 2887 N N . LEU A 1 366 ? -4.929 -0.114 16.582 1.00 94.62 366 LEU A N 1
ATOM 2888 C CA . LEU A 1 366 ? -4.563 -1.434 16.064 1.00 94.62 366 LEU A CA 1
ATOM 2889 C C . LEU A 1 366 ? -3.193 -1.920 16.573 1.00 94.62 366 LEU A C 1
ATOM 2891 O O . LEU A 1 366 ? -2.943 -3.121 16.519 1.00 94.62 366 LEU A O 1
ATOM 2895 N N . SER A 1 367 ? -2.330 -1.041 17.105 1.00 93.00 367 SER A N 1
ATOM 2896 C CA . SER A 1 367 ? -1.052 -1.444 17.715 1.00 93.00 367 SER A CA 1
ATOM 2897 C C . SER A 1 367 ? -1.203 -2.311 18.970 1.00 93.00 367 SER A C 1
ATOM 2899 O O . SER A 1 367 ? -0.260 -3.012 19.307 1.00 93.00 367 SER A O 1
ATOM 2901 N N . GLU A 1 368 ? -2.370 -2.301 19.628 1.00 92.19 368 GLU A N 1
ATOM 2902 C CA . GLU A 1 368 ? -2.673 -3.140 20.806 1.00 92.19 368 GLU A CA 1
ATOM 2903 C C . GLU A 1 368 ? -3.758 -4.194 20.514 1.00 92.19 368 GLU A C 1
ATOM 2905 O O . GLU A 1 368 ? -4.007 -5.096 21.312 1.00 92.19 368 GLU A O 1
ATOM 2910 N N . ARG A 1 369 ? -4.432 -4.100 19.359 1.00 92.12 369 ARG A N 1
ATOM 2911 C CA . ARG A 1 369 ? -5.531 -4.991 18.948 1.00 92.12 369 ARG A CA 1
ATOM 2912 C C . ARG A 1 369 ? -5.070 -5.910 17.813 1.00 92.12 369 ARG A C 1
ATOM 2914 O O . ARG A 1 369 ? -5.487 -5.756 16.665 1.00 92.12 369 ARG A O 1
ATOM 2921 N N . MET A 1 370 ? -4.163 -6.839 18.132 1.00 93.00 370 MET A N 1
ATOM 2922 C CA . MET A 1 370 ? -3.495 -7.739 17.169 1.00 93.00 370 MET A CA 1
ATOM 2923 C C . MET A 1 370 ? -4.460 -8.566 16.304 1.00 93.00 370 MET A C 1
ATOM 2925 O O . MET A 1 370 ? -4.168 -8.866 15.144 1.00 93.00 370 MET A O 1
ATOM 2929 N N . ASP A 1 371 ? -5.620 -8.914 16.853 1.00 93.00 371 ASP A N 1
ATOM 2930 C CA . ASP A 1 371 ? -6.714 -9.611 16.182 1.00 93.00 371 ASP A CA 1
ATOM 2931 C C . ASP A 1 371 ? -7.345 -8.753 15.070 1.00 93.00 371 ASP A C 1
ATOM 2933 O O . ASP A 1 371 ? -7.404 -9.175 13.911 1.00 93.00 371 ASP A O 1
ATOM 2937 N N . LEU A 1 372 ? -7.738 -7.518 15.394 1.00 94.19 372 LEU A N 1
ATOM 2938 C CA . LEU A 1 372 ? -8.290 -6.559 14.436 1.00 94.19 372 LEU A CA 1
ATOM 2939 C C . LEU A 1 372 ? -7.235 -6.075 13.434 1.00 94.19 372 LEU A C 1
ATOM 2941 O O . LEU A 1 372 ? -7.554 -5.910 12.258 1.00 94.19 372 LEU A O 1
ATOM 2945 N N . LEU A 1 373 ? -5.982 -5.906 13.867 1.00 95.62 373 LEU A N 1
ATOM 2946 C CA . LEU A 1 373 ? -4.840 -5.579 13.009 1.00 95.62 373 LEU A CA 1
ATOM 2947 C C . LEU A 1 373 ? -4.656 -6.645 11.924 1.00 95.62 373 LEU A C 1
ATOM 2949 O O . LEU A 1 373 ? -4.589 -6.327 10.737 1.00 95.62 373 LEU A O 1
ATOM 2953 N N . THR A 1 374 ? -4.631 -7.917 12.327 1.00 96.69 374 THR A N 1
ATOM 2954 C CA . THR A 1 374 ? -4.490 -9.055 11.410 1.00 96.69 374 THR A CA 1
ATOM 2955 C C . THR A 1 374 ? -5.682 -9.136 10.454 1.00 96.69 374 THR A C 1
ATOM 2957 O O . THR A 1 374 ? -5.497 -9.241 9.240 1.00 96.69 374 THR A O 1
ATOM 2960 N N . PHE A 1 375 ? -6.909 -9.015 10.969 1.00 96.62 375 PHE A N 1
ATOM 2961 C CA . PHE A 1 375 ? -8.128 -9.024 10.156 1.00 96.62 375 PHE A CA 1
ATOM 2962 C C . PHE A 1 375 ? -8.162 -7.885 9.119 1.00 96.62 375 PHE A C 1
ATOM 2964 O O . PHE A 1 375 ? -8.456 -8.114 7.941 1.00 96.62 375 PHE A O 1
ATOM 2971 N N . HIS A 1 376 ? -7.819 -6.659 9.521 1.00 96.31 376 HIS A N 1
ATOM 2972 C CA . HIS A 1 376 ? -7.847 -5.504 8.627 1.00 96.31 376 HIS A CA 1
ATOM 2973 C C . HIS A 1 376 ? -6.706 -5.541 7.596 1.00 96.31 376 HIS A C 1
ATOM 2975 O O . HIS A 1 376 ? -6.946 -5.279 6.419 1.00 96.31 376 HIS A O 1
ATOM 2981 N N . TYR A 1 377 ? -5.508 -6.003 7.974 1.00 96.19 377 TYR A N 1
ATOM 2982 C CA . TYR A 1 377 ? -4.414 -6.277 7.033 1.00 96.19 377 TYR A CA 1
ATOM 2983 C C . TYR A 1 377 ? -4.810 -7.299 5.954 1.00 96.19 377 TYR A C 1
ATOM 2985 O O . TYR A 1 377 ? -4.560 -7.088 4.764 1.00 96.19 377 TYR A O 1
ATOM 2993 N N . HIS A 1 378 ? -5.499 -8.380 6.337 1.00 97.44 378 HIS A N 1
ATOM 2994 C CA . HIS A 1 378 ? -6.058 -9.331 5.373 1.00 97.44 378 HIS A CA 1
ATOM 2995 C C . HIS A 1 378 ? -7.192 -8.735 4.522 1.00 97.44 378 HIS A C 1
ATOM 2997 O O . HIS A 1 378 ? -7.354 -9.143 3.374 1.00 97.44 378 HIS A O 1
ATOM 3003 N N . THR A 1 379 ? -7.920 -7.733 5.025 1.00 96.75 379 THR A N 1
ATOM 3004 C CA . THR A 1 379 ? -8.928 -6.988 4.249 1.00 96.75 379 THR A CA 1
ATOM 3005 C C . THR A 1 379 ? -8.277 -6.118 3.165 1.00 96.75 379 THR A C 1
ATOM 3007 O O . THR A 1 379 ? -8.712 -6.161 2.017 1.00 96.75 379 THR A O 1
ATOM 3010 N N . LEU A 1 380 ? -7.181 -5.408 3.470 1.00 95.69 380 LEU A N 1
ATOM 3011 C CA . LEU A 1 380 ? -6.420 -4.656 2.458 1.00 95.69 380 LEU A CA 1
ATOM 3012 C C . LEU A 1 380 ? -5.808 -5.587 1.397 1.00 95.69 380 LEU A C 1
ATOM 3014 O O . LEU A 1 380 ? -5.907 -5.317 0.199 1.00 95.69 380 LEU A O 1
ATOM 3018 N N . LYS A 1 381 ? -5.254 -6.736 1.816 1.00 95.50 381 LYS A N 1
ATOM 3019 C CA . LYS A 1 381 ? -4.785 -7.780 0.886 1.00 95.50 381 LYS A CA 1
ATOM 3020 C C . LYS A 1 381 ? -5.903 -8.346 0.014 1.00 95.50 381 LYS A C 1
ATOM 3022 O O . LYS A 1 381 ? -5.654 -8.642 -1.154 1.00 95.50 381 LYS A O 1
ATOM 3027 N N . LEU A 1 382 ? -7.117 -8.494 0.548 1.00 97.00 382 LEU A N 1
ATOM 3028 C CA . LEU A 1 382 ? -8.273 -8.910 -0.240 1.00 97.00 382 LEU A CA 1
ATOM 3029 C C . LEU A 1 382 ? -8.572 -7.875 -1.328 1.00 97.00 382 LEU A C 1
ATOM 3031 O O . LEU A 1 382 ? -8.646 -8.267 -2.485 1.00 97.00 382 LEU A O 1
ATOM 3035 N N . TYR A 1 383 ? -8.653 -6.580 -1.002 1.00 95.81 383 TYR A N 1
ATOM 3036 C CA . TYR A 1 383 ? -8.876 -5.520 -1.997 1.00 95.81 383 TYR A CA 1
ATOM 3037 C C . TYR A 1 383 ? -7.825 -5.542 -3.118 1.00 95.81 383 TYR A C 1
ATOM 3039 O O . TYR A 1 383 ? -8.203 -5.624 -4.287 1.00 95.81 383 TYR A O 1
ATOM 3047 N N . GLY A 1 384 ? -6.532 -5.610 -2.771 1.00 92.56 384 GLY A N 1
ATOM 3048 C CA . GLY A 1 384 ? -5.441 -5.775 -3.744 1.00 92.56 384 GLY A CA 1
ATOM 3049 C C . GLY A 1 384 ? -5.556 -7.050 -4.597 1.00 92.56 384 GLY A C 1
ATOM 3050 O O . GLY A 1 384 ? -5.153 -7.067 -5.756 1.00 92.56 384 GLY A O 1
ATOM 3051 N N . SER A 1 385 ? -6.169 -8.108 -4.056 1.00 92.69 385 SER A N 1
ATOM 3052 C CA . SER A 1 385 ? -6.440 -9.355 -4.784 1.00 92.69 385 SER A CA 1
ATOM 3053 C C . SER A 1 385 ? -7.651 -9.263 -5.724 1.00 92.69 385 SER A C 1
ATOM 3055 O O . SER A 1 385 ? -7.679 -9.985 -6.716 1.00 92.69 385 SER A O 1
ATOM 3057 N N . VAL A 1 386 ? -8.647 -8.401 -5.460 1.00 93.69 386 VAL A N 1
ATOM 3058 C CA . VAL A 1 386 ? -9.819 -8.241 -6.352 1.00 93.69 386 VAL A CA 1
ATOM 3059 C C . VAL A 1 386 ? -9.529 -7.285 -7.520 1.00 93.69 386 VAL A C 1
ATOM 3061 O O . VAL A 1 386 ? -10.032 -7.507 -8.622 1.00 93.69 386 VAL A O 1
ATOM 3064 N N . CYS A 1 387 ? -8.685 -6.260 -7.328 1.00 90.19 387 CYS A N 1
ATOM 3065 C CA . CYS A 1 387 ? -8.196 -5.405 -8.425 1.00 90.19 387 CYS A CA 1
ATOM 3066 C C . CYS A 1 387 ? -6.975 -5.979 -9.181 1.00 90.19 387 CYS A C 1
ATOM 3068 O O . CYS A 1 387 ? -6.495 -5.368 -10.142 1.00 90.19 387 CYS A O 1
ATOM 3070 N N . ALA A 1 388 ? -6.488 -7.160 -8.782 1.00 82.88 388 ALA A N 1
ATOM 3071 C CA . ALA A 1 388 ? -5.306 -7.808 -9.343 1.00 82.88 388 ALA A CA 1
ATOM 3072 C C . ALA A 1 388 ? -5.342 -7.957 -10.877 1.00 82.88 388 ALA A C 1
ATOM 3074 O O . ALA A 1 388 ? -6.394 -7.979 -11.514 1.00 82.88 388 ALA A O 1
ATOM 3075 N N . LEU A 1 389 ? -4.149 -8.078 -11.469 1.00 80.38 389 LEU A N 1
ATOM 3076 C CA . LEU A 1 389 ? -3.915 -8.232 -12.914 1.00 80.38 389 LEU A CA 1
ATOM 3077 C C . LEU A 1 389 ? -4.420 -7.063 -13.793 1.00 80.38 389 LEU A C 1
ATOM 3079 O O . LEU A 1 389 ? -4.307 -7.134 -15.012 1.00 80.38 389 LEU A O 1
ATOM 3083 N N . GLY A 1 390 ? -4.851 -5.940 -13.200 1.00 76.31 390 GLY A N 1
ATOM 3084 C CA . GLY A 1 390 ? -5.314 -4.744 -13.923 1.00 76.31 390 GLY A CA 1
ATOM 3085 C C . GLY A 1 390 ? -6.834 -4.641 -14.067 1.00 76.31 390 GLY A C 1
ATOM 3086 O O . GLY A 1 390 ? -7.317 -4.109 -15.063 1.00 76.31 390 GLY A O 1
ATOM 3087 N N . ASN A 1 391 ? -7.598 -5.147 -13.095 1.00 89.50 391 ASN A N 1
ATOM 3088 C CA . ASN A 1 391 ? -9.058 -5.062 -13.088 1.00 89.50 391 ASN A CA 1
ATOM 3089 C C . ASN A 1 391 ? -9.537 -3.638 -12.723 1.00 89.50 391 ASN A C 1
ATOM 3091 O O . ASN A 1 391 ? -9.984 -3.364 -11.605 1.00 89.50 391 ASN A O 1
ATOM 3095 N N . ASN A 1 392 ? -9.430 -2.728 -13.695 1.00 89.69 392 ASN A N 1
ATOM 3096 C CA . ASN A 1 392 ? -9.751 -1.301 -13.573 1.00 89.69 392 ASN A CA 1
ATOM 3097 C C . ASN A 1 392 ? -11.199 -1.050 -13.111 1.00 89.69 392 ASN A C 1
ATOM 3099 O O . ASN A 1 392 ? -11.440 -0.197 -12.257 1.00 89.69 392 ASN A O 1
ATOM 3103 N N . ARG A 1 393 ? -12.156 -1.854 -13.593 1.00 88.62 393 ARG A N 1
ATOM 3104 C CA . ARG A 1 393 ? -13.573 -1.817 -13.190 1.00 88.62 393 ARG A CA 1
ATOM 3105 C C . ARG A 1 393 ? -13.769 -2.012 -11.683 1.00 88.62 393 ARG A C 1
ATOM 3107 O O . ARG A 1 393 ? -14.606 -1.341 -11.084 1.00 88.62 393 ARG A O 1
ATOM 3114 N N . VAL A 1 394 ? -12.995 -2.904 -11.059 1.00 91.56 394 VAL A N 1
ATOM 3115 C CA . VAL A 1 394 ? -13.002 -3.075 -9.597 1.00 91.56 394 VAL A CA 1
ATOM 3116 C C . VAL A 1 394 ? -12.185 -1.989 -8.900 1.00 91.56 394 VAL A C 1
ATOM 3118 O O . VAL A 1 394 ? -12.617 -1.522 -7.851 1.00 91.56 394 VAL A O 1
ATOM 3121 N N . ALA A 1 395 ? -11.060 -1.543 -9.468 1.00 92.38 395 ALA A N 1
ATOM 3122 C CA . ALA A 1 395 ? -10.265 -0.457 -8.890 1.00 92.38 395 ALA A CA 1
ATOM 3123 C C . ALA A 1 395 ? -11.101 0.825 -8.691 1.00 92.38 395 ALA A C 1
ATOM 3125 O O . ALA A 1 395 ? -11.140 1.351 -7.582 1.00 92.38 395 ALA A O 1
ATOM 3126 N N . HIS A 1 396 ? -11.869 1.246 -9.705 1.00 91.06 396 HIS A N 1
ATOM 3127 C CA . HIS A 1 396 ? -12.825 2.361 -9.597 1.00 91.06 396 HIS A CA 1
ATOM 3128 C C . HIS A 1 396 ? -13.863 2.161 -8.488 1.00 91.06 396 HIS A C 1
ATOM 3130 O O . HIS A 1 396 ? -14.150 3.090 -7.738 1.00 91.06 396 HIS A O 1
ATOM 3136 N N . ALA A 1 397 ? -14.422 0.955 -8.348 1.00 90.81 397 ALA A N 1
ATOM 3137 C CA . ALA A 1 397 ? -15.386 0.671 -7.287 1.00 90.81 397 ALA A CA 1
ATOM 3138 C C . ALA A 1 397 ? -14.737 0.725 -5.890 1.00 90.81 397 ALA A C 1
ATOM 3140 O O . ALA A 1 397 ? -15.332 1.269 -4.960 1.00 90.81 397 ALA A O 1
ATOM 3141 N N . LEU A 1 398 ? -13.506 0.221 -5.736 1.00 93.50 398 LEU A N 1
ATOM 3142 C CA . LEU A 1 398 ? -12.747 0.265 -4.481 1.00 93.50 398 LEU A CA 1
ATOM 3143 C C . LEU A 1 398 ? -12.418 1.694 -4.020 1.00 93.50 398 LEU A C 1
ATOM 3145 O O . LEU A 1 398 ? -12.350 1.911 -2.812 1.00 93.50 398 LEU A O 1
ATOM 3149 N N . CYS A 1 399 ? -12.329 2.677 -4.925 1.00 92.94 399 CYS A N 1
ATOM 3150 C CA . CYS A 1 399 ? -12.173 4.095 -4.567 1.00 92.94 399 CYS A CA 1
ATOM 3151 C C . CYS A 1 399 ? -13.355 4.670 -3.747 1.00 92.94 399 CYS A C 1
ATOM 3153 O O . CYS A 1 399 ? -13.239 5.759 -3.194 1.00 92.94 399 CYS A O 1
ATOM 3155 N N . SER A 1 400 ? -14.492 3.959 -3.653 1.00 92.19 400 SER A N 1
ATOM 3156 C CA . SER A 1 400 ? -15.612 4.293 -2.746 1.00 92.19 400 SER A CA 1
ATOM 3157 C C . SER A 1 400 ? -15.479 3.674 -1.347 1.00 92.19 400 SER A C 1
ATOM 3159 O O . SER A 1 400 ? -16.178 4.076 -0.418 1.00 92.19 400 SER A O 1
ATOM 3161 N N . HIS A 1 401 ? -14.581 2.697 -1.191 1.00 92.62 401 HIS A N 1
ATOM 3162 C CA . HIS A 1 401 ? -14.309 1.980 0.057 1.00 92.62 401 HIS A CA 1
ATOM 3163 C C . HIS A 1 401 ? -13.021 2.446 0.747 1.00 92.62 401 HIS A C 1
ATOM 3165 O O . HIS A 1 401 ? -12.953 2.414 1.974 1.00 92.62 401 HIS A O 1
ATOM 3171 N N . VAL A 1 402 ? -12.020 2.873 -0.028 1.00 94.81 402 VAL A N 1
ATOM 3172 C CA . VAL A 1 402 ? -10.806 3.561 0.429 1.00 94.81 402 VAL A CA 1
ATOM 3173 C C . VAL A 1 402 ? -10.560 4.706 -0.550 1.00 94.81 402 VAL A C 1
ATOM 3175 O O . VAL A 1 402 ? -10.374 4.455 -1.739 1.00 94.81 402 VAL A O 1
ATOM 3178 N N . ASP A 1 403 ? -10.601 5.947 -0.071 1.00 91.12 403 ASP A N 1
ATOM 3179 C CA . ASP A 1 403 ? -10.445 7.135 -0.911 1.00 91.12 403 ASP A CA 1
ATOM 3180 C C . ASP A 1 403 ? -8.991 7.640 -0.948 1.00 91.12 403 ASP A C 1
ATOM 3182 O O . ASP A 1 403 ? -8.119 7.190 -0.200 1.00 91.12 403 ASP A O 1
ATOM 3186 N N . GLU A 1 404 ? -8.743 8.619 -1.815 1.00 92.88 404 GLU A N 1
ATOM 3187 C CA . GLU A 1 404 ? -7.431 9.242 -1.999 1.00 92.88 404 GLU A CA 1
ATOM 3188 C C . GLU A 1 404 ? -6.876 9.859 -0.699 1.00 92.88 404 GLU A C 1
ATOM 3190 O O . GLU A 1 404 ? -5.683 9.716 -0.414 1.00 92.88 404 GLU A O 1
ATOM 3195 N N . SER A 1 405 ? -7.724 10.476 0.138 1.00 92.12 405 SER A N 1
ATOM 3196 C CA . SER A 1 405 ? -7.268 11.117 1.380 1.00 92.12 405 SER A CA 1
ATOM 3197 C C . SER A 1 405 ? -6.797 10.105 2.429 1.00 92.12 405 SER A C 1
ATOM 3199 O O . SER A 1 405 ? -5.770 10.324 3.075 1.00 92.12 405 SER A O 1
ATOM 3201 N N . GLN A 1 406 ? -7.477 8.957 2.549 1.00 94.50 406 GLN A N 1
ATOM 3202 C CA . GLN A 1 406 ? -7.039 7.844 3.398 1.00 94.50 406 GLN A CA 1
ATOM 3203 C C . GLN A 1 406 ? -5.707 7.251 2.928 1.00 94.50 406 GLN A C 1
ATOM 3205 O O . GLN A 1 406 ? -4.862 6.929 3.765 1.00 94.50 406 GLN A O 1
ATOM 3210 N N . LEU A 1 407 ? -5.495 7.125 1.611 1.00 95.38 407 LEU A N 1
ATOM 3211 C CA . LEU A 1 407 ? -4.233 6.622 1.063 1.00 95.38 407 LEU A CA 1
ATOM 3212 C C . LEU A 1 407 ? -3.069 7.560 1.402 1.00 95.38 407 LEU A C 1
ATOM 3214 O O . LEU A 1 407 ? -2.093 7.099 1.994 1.00 95.38 407 LEU A O 1
ATOM 3218 N N . PHE A 1 408 ? -3.176 8.863 1.120 1.00 94.38 408 PHE A N 1
ATOM 3219 C CA . PHE A 1 408 ? -2.118 9.823 1.469 1.00 94.38 408 PHE A CA 1
ATOM 3220 C C . PHE A 1 408 ? -1.863 9.888 2.985 1.00 94.38 408 PHE A C 1
ATOM 3222 O O . PHE A 1 408 ? -0.714 9.761 3.414 1.00 94.38 408 PHE A O 1
ATOM 3229 N N . TYR A 1 409 ? -2.914 9.938 3.815 1.00 93.69 409 TYR A N 1
ATOM 3230 C CA . TYR A 1 409 ? -2.776 9.886 5.277 1.00 93.69 409 TYR A CA 1
ATOM 3231 C C . TYR A 1 409 ? -2.018 8.635 5.754 1.00 93.69 409 TYR A C 1
ATOM 3233 O O . TYR A 1 409 ? -1.134 8.722 6.610 1.00 93.69 409 TYR A O 1
ATOM 3241 N N . ALA A 1 410 ? -2.324 7.459 5.198 1.00 93.81 410 ALA A N 1
ATOM 3242 C CA . ALA A 1 410 ? -1.671 6.208 5.579 1.00 93.81 410 ALA A CA 1
ATOM 3243 C C . ALA A 1 410 ? -0.222 6.082 5.069 1.00 93.81 410 ALA A C 1
ATOM 3245 O O . ALA A 1 410 ? 0.600 5.382 5.669 1.00 93.81 410 ALA A O 1
ATOM 3246 N N . ILE A 1 411 ? 0.100 6.763 3.972 1.00 90.75 411 ILE A N 1
ATOM 3247 C CA . ILE A 1 411 ? 1.441 6.822 3.387 1.00 90.75 411 ILE A CA 1
ATOM 3248 C C . ILE A 1 411 ? 2.358 7.715 4.234 1.00 90.75 411 ILE A C 1
ATOM 3250 O O . ILE A 1 411 ? 3.476 7.308 4.569 1.00 90.75 411 ILE A O 1
ATOM 3254 N N . GLU A 1 412 ? 1.852 8.879 4.642 1.00 91.06 412 GLU A N 1
ATOM 3255 C CA . GLU A 1 412 ? 2.568 9.900 5.418 1.00 91.06 412 GLU A CA 1
ATOM 3256 C C . GLU A 1 412 ? 2.645 9.573 6.918 1.00 91.06 412 GLU A C 1
ATOM 3258 O O . GLU A 1 412 ? 3.607 9.946 7.586 1.00 91.06 412 GLU A O 1
ATOM 3263 N N . SER A 1 413 ? 1.677 8.830 7.468 1.00 91.75 413 SER A N 1
ATOM 3264 C CA . SER A 1 413 ? 1.655 8.499 8.897 1.00 91.75 413 SER A CA 1
ATOM 3265 C C . SER A 1 413 ? 2.841 7.623 9.318 1.00 91.75 413 SER A C 1
ATOM 3267 O O . SER A 1 413 ? 2.897 6.412 9.068 1.00 91.75 413 SER A O 1
ATOM 3269 N N . THR A 1 414 ? 3.773 8.238 10.047 1.00 91.44 414 THR A N 1
ATOM 3270 C CA . THR A 1 414 ? 4.945 7.582 10.644 1.00 91.44 414 THR A CA 1
ATOM 3271 C C . THR A 1 414 ? 4.590 6.659 11.816 1.00 91.44 414 THR A C 1
ATOM 3273 O O . THR A 1 414 ? 5.412 5.842 12.226 1.00 91.44 414 THR A O 1
ATOM 3276 N N . TYR A 1 415 ? 3.369 6.745 12.357 1.00 92.38 415 TYR A N 1
ATOM 3277 C CA . TYR A 1 415 ? 2.913 5.983 13.528 1.00 92.38 415 TYR A CA 1
ATOM 3278 C C . TYR A 1 415 ? 2.128 4.704 13.188 1.00 92.38 415 TYR A C 1
ATOM 3280 O O . TYR A 1 415 ? 1.833 3.926 14.094 1.00 92.38 415 TYR A O 1
ATOM 3288 N N . LEU A 1 416 ? 1.788 4.456 11.916 1.00 93.94 416 LEU A N 1
ATOM 3289 C CA . LEU A 1 416 ? 1.037 3.255 11.531 1.00 93.94 416 LEU A CA 1
ATOM 3290 C C . LEU A 1 416 ? 1.832 1.954 11.774 1.00 93.94 416 LEU A C 1
ATOM 3292 O O . LEU A 1 416 ? 3.021 1.900 11.447 1.00 93.94 416 LEU A O 1
ATOM 3296 N N . PRO A 1 417 ? 1.186 0.870 12.257 1.00 94.62 417 PRO A N 1
ATOM 3297 C CA . PRO A 1 417 ? 1.809 -0.451 12.350 1.00 94.62 417 PRO A CA 1
ATOM 3298 C C . PRO A 1 417 ? 2.302 -0.962 10.989 1.00 94.62 417 PRO A C 1
ATOM 3300 O O . PRO A 1 417 ? 1.609 -0.818 9.979 1.00 94.62 417 PRO A O 1
ATOM 3303 N N . GLY A 1 418 ? 3.460 -1.628 10.964 1.00 93.88 418 GLY A N 1
ATOM 3304 C CA . GLY A 1 418 ? 4.112 -2.123 9.743 1.00 93.88 418 GLY A CA 1
ATOM 3305 C C . GLY A 1 418 ? 3.213 -2.901 8.769 1.00 93.88 418 GLY A C 1
ATOM 3306 O O . GLY A 1 418 ? 3.215 -2.574 7.578 1.00 93.88 418 GLY A O 1
ATOM 3307 N N . PRO A 1 419 ? 2.381 -3.861 9.230 1.00 95.31 419 PRO A N 1
ATOM 3308 C CA . PRO A 1 419 ? 1.425 -4.553 8.367 1.00 95.31 419 PRO A CA 1
ATOM 3309 C C . PRO A 1 419 ? 0.420 -3.605 7.698 1.00 95.31 419 PRO A C 1
ATOM 3311 O O . PRO A 1 419 ? 0.192 -3.722 6.496 1.00 95.31 419 PRO A O 1
ATOM 3314 N N . MET A 1 420 ? -0.125 -2.625 8.431 1.00 95.25 420 MET A N 1
ATOM 3315 C CA . MET A 1 420 ? -1.045 -1.631 7.862 1.00 95.25 420 MET A CA 1
ATOM 3316 C C . MET A 1 420 ? -0.342 -0.739 6.842 1.00 95.25 420 MET A C 1
ATOM 3318 O O . MET A 1 420 ? -0.854 -0.575 5.737 1.00 95.25 420 MET A O 1
ATOM 3322 N N . ARG A 1 421 ? 0.849 -0.221 7.175 1.00 94.56 421 ARG A N 1
ATOM 3323 C CA . ARG A 1 421 ? 1.651 0.612 6.266 1.00 94.56 421 ARG A CA 1
ATOM 3324 C C . ARG A 1 421 ? 1.941 -0.132 4.959 1.00 94.56 421 ARG A C 1
ATOM 3326 O O . ARG A 1 421 ? 1.606 0.363 3.891 1.00 94.56 421 ARG A O 1
ATOM 3333 N N . SER A 1 422 ? 2.463 -1.357 5.037 1.00 94.62 422 SER A N 1
ATOM 3334 C CA . SER A 1 422 ? 2.698 -2.199 3.855 1.00 94.62 422 SER A CA 1
ATOM 3335 C C . SER A 1 422 ? 1.404 -2.466 3.069 1.00 94.62 422 SER A C 1
ATOM 3337 O O . SER A 1 422 ? 1.382 -2.316 1.851 1.00 94.62 422 SER A O 1
ATOM 3339 N N . GLY A 1 423 ? 0.297 -2.759 3.764 1.00 95.25 423 GLY A N 1
ATOM 3340 C CA . GLY A 1 423 ? -1.013 -2.997 3.154 1.00 95.25 423 GLY A CA 1
ATOM 3341 C C . GLY A 1 423 ? -1.562 -1.812 2.354 1.00 95.25 423 GLY A C 1
ATOM 3342 O O . GLY A 1 423 ? -2.073 -2.025 1.258 1.00 95.25 423 GLY A O 1
ATOM 3343 N N . PHE A 1 424 ? -1.437 -0.577 2.852 1.00 96.62 424 PHE A N 1
ATOM 3344 C CA . PHE A 1 424 ? -1.894 0.616 2.127 1.00 96.62 424 PHE A CA 1
ATOM 3345 C C . PHE A 1 424 ? -1.005 0.958 0.921 1.00 96.62 424 PHE A C 1
ATOM 3347 O O . PHE A 1 424 ? -1.536 1.288 -0.137 1.00 96.62 424 PHE A O 1
ATOM 3354 N N . TYR A 1 425 ? 0.321 0.814 1.029 1.00 96.19 425 TYR A N 1
ATOM 3355 C CA . TYR A 1 425 ? 1.231 1.001 -0.112 1.00 96.19 425 TYR A CA 1
ATOM 3356 C C . TYR A 1 425 ? 1.013 -0.060 -1.205 1.00 96.19 425 TYR A C 1
ATOM 3358 O O . TYR A 1 425 ? 0.951 0.274 -2.388 1.00 96.19 425 TYR A O 1
ATOM 3366 N N . ASP A 1 426 ? 0.858 -1.333 -0.829 1.00 95.31 426 ASP A N 1
ATOM 3367 C CA . ASP A 1 426 ? 0.569 -2.409 -1.785 1.00 95.31 426 ASP A CA 1
ATOM 3368 C C . ASP A 1 426 ? -0.820 -2.231 -2.434 1.00 95.31 426 ASP A C 1
ATOM 3370 O O . ASP A 1 426 ? -0.979 -2.507 -3.626 1.00 95.31 426 ASP A O 1
ATOM 3374 N N . LEU A 1 427 ? -1.813 -1.710 -1.698 1.00 95.50 427 LEU A N 1
ATOM 3375 C CA . LEU A 1 427 ? -3.143 -1.392 -2.231 1.00 95.50 427 LEU A CA 1
ATOM 3376 C C . LEU A 1 427 ? -3.119 -0.212 -3.216 1.00 95.50 427 LEU A C 1
ATOM 3378 O O . LEU A 1 427 ? -3.667 -0.341 -4.310 1.00 95.50 427 LEU A O 1
ATOM 3382 N N . LEU A 1 428 ? -2.444 0.892 -2.868 1.00 95.88 428 LEU A N 1
ATOM 3383 C CA . LEU A 1 428 ? -2.208 2.046 -3.750 1.00 95.88 428 LEU A CA 1
ATOM 3384 C C . LEU A 1 428 ? -1.640 1.591 -5.100 1.00 95.88 428 LEU A C 1
ATOM 3386 O O . LEU A 1 428 ? -2.178 1.926 -6.158 1.00 95.88 428 LEU A O 1
ATOM 3390 N N . ILE A 1 429 ? -0.554 0.810 -5.050 1.00 95.00 429 ILE A N 1
ATOM 3391 C CA . ILE A 1 429 ? 0.109 0.290 -6.245 1.00 95.00 429 ILE A CA 1
ATOM 3392 C C . ILE A 1 429 ? -0.875 -0.576 -7.038 1.00 95.00 429 ILE A C 1
ATOM 3394 O O . ILE A 1 429 ? -1.035 -0.347 -8.234 1.00 95.00 429 ILE A O 1
ATOM 3398 N N . SER A 1 430 ? -1.584 -1.500 -6.382 1.00 94.19 430 SER A N 1
ATOM 3399 C CA . SER A 1 430 ? -2.526 -2.424 -7.035 1.00 94.19 430 SER A CA 1
ATOM 3400 C C . SER A 1 430 ? -3.712 -1.725 -7.716 1.00 94.19 430 SER A C 1
ATOM 3402 O O . SER A 1 430 ? -4.118 -2.148 -8.795 1.00 94.19 430 SER A O 1
ATOM 3404 N N . MET A 1 431 ? -4.269 -0.668 -7.110 1.00 92.94 431 MET A N 1
ATOM 3405 C CA . MET A 1 431 ? -5.433 0.057 -7.642 1.00 92.94 431 MET A CA 1
ATOM 3406 C C . MET A 1 431 ? -5.077 1.055 -8.750 1.00 92.94 431 MET A C 1
ATOM 3408 O O . MET A 1 431 ? -5.779 1.104 -9.758 1.00 92.94 431 MET A O 1
ATOM 3412 N N . HIS A 1 432 ? -4.009 1.842 -8.580 1.00 93.06 432 HIS A N 1
ATOM 3413 C CA . HIS A 1 432 ? -3.720 2.980 -9.464 1.00 93.06 432 HIS A CA 1
ATOM 3414 C C . HIS A 1 432 ? -2.541 2.734 -10.418 1.00 93.06 432 HIS A C 1
ATOM 3416 O O . HIS A 1 432 ? -2.601 3.110 -11.585 1.00 93.06 432 HIS A O 1
ATOM 3422 N N . LEU A 1 433 ? -1.454 2.110 -9.950 1.00 93.94 433 LEU A N 1
ATOM 3423 C CA . LEU A 1 433 ? -0.155 2.150 -10.646 1.00 93.94 433 LEU A CA 1
ATOM 3424 C C . LEU A 1 433 ? 0.184 0.860 -11.412 1.00 93.94 433 LEU A C 1
ATOM 3426 O O . LEU A 1 433 ? 0.861 0.891 -12.437 1.00 93.94 433 LEU A O 1
ATOM 3430 N N . GLU A 1 434 ? -0.289 -0.287 -10.933 1.00 91.88 434 GLU A N 1
ATOM 3431 C CA . GLU A 1 434 ? 0.105 -1.627 -11.386 1.00 91.88 434 GLU A CA 1
ATOM 3432 C C . GLU A 1 434 ? -0.313 -1.928 -12.842 1.00 91.88 434 GLU A C 1
ATOM 3434 O O . GLU A 1 434 ? 0.393 -2.632 -13.562 1.00 91.88 434 GLU A O 1
ATOM 3439 N N . SER A 1 435 ? -1.411 -1.334 -13.318 1.00 90.00 435 SER A N 1
ATOM 3440 C CA . SER A 1 435 ? -1.825 -1.360 -14.732 1.00 90.00 435 SER A CA 1
ATOM 3441 C C . SER A 1 435 ? -0.811 -0.641 -15.640 1.00 90.00 435 SER A C 1
ATOM 3443 O O . SER A 1 435 ? -0.234 -1.242 -16.552 1.00 90.00 435 SER A O 1
ATOM 3445 N N . ALA A 1 436 ? -0.508 0.625 -15.330 1.00 90.88 436 ALA A N 1
ATOM 3446 C CA . ALA A 1 436 ? 0.461 1.450 -16.050 1.00 90.88 436 ALA A CA 1
ATOM 3447 C C . ALA A 1 436 ? 1.873 0.834 -16.044 1.00 90.88 436 ALA A C 1
ATOM 3449 O O . ALA A 1 436 ? 2.506 0.683 -17.093 1.00 90.88 436 ALA A O 1
ATOM 3450 N N . LYS A 1 437 ? 2.335 0.408 -14.863 1.00 91.81 437 LYS A N 1
ATOM 3451 C CA . LYS A 1 437 ? 3.602 -0.301 -14.643 1.00 91.81 437 LYS A CA 1
ATOM 3452 C C . LYS A 1 437 ? 3.728 -1.535 -15.539 1.00 91.81 437 LYS A C 1
ATOM 3454 O O . LYS A 1 437 ? 4.756 -1.714 -16.194 1.00 91.81 437 LYS A O 1
ATOM 3459 N N . ARG A 1 438 ? 2.684 -2.371 -15.613 1.00 90.38 438 ARG A N 1
ATOM 3460 C CA . ARG A 1 438 ? 2.679 -3.582 -16.446 1.00 90.38 438 ARG A CA 1
ATOM 3461 C C . ARG A 1 438 ? 2.768 -3.262 -17.934 1.00 90.38 438 ARG A C 1
ATOM 3463 O O . ARG A 1 438 ? 3.533 -3.923 -18.632 1.00 90.38 438 ARG A O 1
ATOM 3470 N N . ASN A 1 439 ? 2.052 -2.243 -18.407 1.00 88.62 439 ASN A N 1
ATOM 3471 C CA . ASN A 1 439 ? 2.092 -1.838 -19.814 1.00 88.62 439 ASN A CA 1
ATOM 3472 C C . ASN A 1 439 ? 3.499 -1.365 -20.220 1.00 88.62 439 ASN A C 1
ATOM 3474 O O . ASN A 1 439 ? 4.035 -1.841 -21.222 1.00 88.62 439 ASN A O 1
ATOM 3478 N N . ARG A 1 440 ? 4.151 -0.527 -19.397 1.00 90.25 440 ARG A N 1
ATOM 3479 C CA . ARG A 1 440 ? 5.546 -0.096 -19.619 1.00 90.25 440 ARG A CA 1
ATOM 3480 C C . ARG A 1 440 ? 6.528 -1.280 -19.585 1.00 90.25 440 ARG A C 1
ATOM 3482 O O . ARG A 1 440 ? 7.365 -1.402 -20.480 1.00 90.25 440 ARG A O 1
ATOM 3489 N N . LEU A 1 441 ? 6.410 -2.188 -18.606 1.00 90.50 441 LEU A N 1
ATOM 3490 C CA . LEU A 1 441 ? 7.254 -3.393 -18.510 1.00 90.50 441 LEU A CA 1
ATOM 3491 C C . LEU A 1 441 ? 7.072 -4.345 -19.699 1.00 90.50 441 LEU A C 1
ATOM 3493 O O . LEU A 1 441 ? 8.056 -4.908 -20.180 1.00 90.50 441 LEU A O 1
ATOM 3497 N N . GLY A 1 442 ? 5.841 -4.492 -20.196 1.00 88.12 442 GLY A N 1
ATOM 3498 C CA . GLY A 1 442 ? 5.516 -5.305 -21.367 1.00 88.12 442 GLY A CA 1
ATOM 3499 C C . GLY A 1 442 ? 6.242 -4.850 -22.634 1.00 88.12 442 GLY A C 1
ATOM 3500 O O . GLY A 1 442 ? 6.641 -5.696 -23.430 1.00 88.12 442 GLY A O 1
ATOM 3501 N N . THR A 1 443 ? 6.478 -3.542 -22.784 1.00 87.44 443 THR A N 1
ATOM 3502 C CA . THR A 1 443 ? 7.231 -2.957 -23.909 1.00 87.44 443 THR A CA 1
ATOM 3503 C C . THR A 1 443 ? 8.718 -2.732 -23.622 1.00 87.44 443 THR A C 1
ATOM 3505 O O . THR A 1 443 ? 9.466 -2.345 -24.515 1.00 87.44 443 THR A O 1
ATOM 3508 N N . ASN A 1 444 ? 9.206 -2.948 -22.392 1.00 88.25 444 ASN A N 1
ATOM 3509 C CA . ASN A 1 444 ? 10.561 -2.511 -22.020 1.00 88.25 444 ASN A CA 1
ATOM 3510 C C . ASN A 1 444 ? 11.685 -3.210 -22.819 1.00 88.25 444 ASN A C 1
ATOM 3512 O O . ASN A 1 444 ? 12.769 -2.655 -22.973 1.00 88.25 444 ASN A O 1
ATOM 3516 N N . LYS A 1 445 ? 11.425 -4.408 -23.359 1.00 89.56 445 LYS A N 1
ATOM 3517 C CA . LYS A 1 445 ? 12.385 -5.201 -24.157 1.00 89.56 445 LYS A CA 1
ATOM 3518 C C . LYS A 1 445 ? 12.236 -5.008 -25.672 1.00 89.56 445 LYS A C 1
ATOM 3520 O O . LYS A 1 445 ? 12.726 -5.839 -26.437 1.00 89.56 445 LYS A O 1
ATOM 3525 N N . GLU A 1 446 ? 11.548 -3.946 -26.075 1.00 92.06 446 GLU A N 1
ATOM 3526 C CA . GLU A 1 446 ? 11.346 -3.508 -27.456 1.00 92.06 446 GLU A CA 1
ATOM 3527 C C . GLU A 1 446 ? 12.001 -2.130 -27.609 1.00 92.06 446 GLU A C 1
ATOM 3529 O O . GLU A 1 446 ? 11.846 -1.265 -26.738 1.00 92.06 446 GLU A O 1
ATOM 3534 N N . PHE A 1 447 ? 12.775 -1.940 -28.679 1.00 94.50 447 PHE A N 1
ATOM 3535 C CA . PHE A 1 447 ? 13.608 -0.752 -28.876 1.00 94.50 447 PHE A CA 1
ATOM 3536 C C . PHE A 1 447 ? 13.255 -0.077 -30.209 1.00 94.50 447 PHE A C 1
ATOM 3538 O O . PHE A 1 447 ? 14.012 -0.142 -31.175 1.00 94.50 447 PHE A O 1
ATOM 3545 N N . ILE A 1 448 ? 12.060 0.517 -30.272 1.00 94.44 448 ILE A N 1
ATOM 3546 C CA . ILE A 1 448 ? 11.551 1.211 -31.464 1.00 94.44 448 ILE A CA 1
ATOM 3547 C C . ILE A 1 448 ? 11.958 2.682 -31.377 1.00 94.44 448 ILE A C 1
ATOM 3549 O O . ILE A 1 448 ? 11.462 3.398 -30.509 1.00 94.44 448 ILE A O 1
ATOM 3553 N N . VAL A 1 449 ? 12.847 3.129 -32.262 1.00 94.69 449 VAL A N 1
ATOM 3554 C CA . VAL A 1 449 ? 13.441 4.474 -32.233 1.00 94.69 449 VAL A CA 1
ATOM 3555 C C . VAL A 1 449 ? 13.034 5.253 -33.496 1.00 94.69 449 VAL A C 1
ATOM 3557 O O . VAL A 1 449 ? 13.278 4.775 -34.609 1.00 94.69 449 VAL A O 1
ATOM 3560 N N . PRO A 1 450 ? 12.399 6.432 -33.379 1.00 94.06 450 PRO A N 1
ATOM 3561 C CA . PRO A 1 450 ? 12.061 7.265 -34.525 1.00 94.06 450 PRO A CA 1
ATOM 3562 C C . PRO A 1 450 ? 13.252 8.126 -34.958 1.00 94.06 450 PRO A C 1
ATOM 3564 O O . PRO A 1 450 ? 13.936 8.717 -34.129 1.00 94.06 450 PRO A O 1
ATOM 3567 N N . MET A 1 451 ? 13.483 8.258 -36.263 1.00 92.12 451 MET A N 1
ATOM 3568 C CA . MET A 1 451 ? 14.610 9.041 -36.783 1.00 92.12 451 MET A CA 1
ATOM 3569 C C . MET A 1 451 ? 14.343 10.554 -36.785 1.00 92.12 451 MET A C 1
ATOM 3571 O O . MET A 1 451 ? 14.116 11.155 -37.831 1.00 92.12 451 MET A O 1
ATOM 3575 N N . THR A 1 452 ? 14.399 11.149 -35.594 1.00 92.75 452 THR A N 1
ATOM 3576 C CA . THR A 1 452 ? 14.303 12.596 -35.331 1.00 92.75 452 THR A CA 1
ATOM 3577 C C . THR A 1 452 ? 15.687 13.235 -35.150 1.00 92.75 452 THR A C 1
ATOM 3579 O O . THR A 1 452 ? 16.674 12.549 -34.867 1.00 92.75 452 THR A O 1
ATOM 3582 N N . ASP A 1 453 ? 15.777 14.565 -35.227 1.00 90.19 453 ASP A N 1
ATOM 3583 C CA . ASP A 1 453 ? 17.032 15.282 -34.941 1.00 90.19 453 ASP A CA 1
ATOM 3584 C C . ASP A 1 453 ? 17.445 15.201 -33.460 1.00 90.19 453 ASP A C 1
ATOM 3586 O O . ASP A 1 453 ? 18.637 15.192 -33.150 1.00 90.19 453 ASP A O 1
ATOM 3590 N N . GLN A 1 454 ? 16.481 15.015 -32.550 1.00 90.12 454 GLN A N 1
ATOM 3591 C CA . GLN A 1 454 ? 16.752 14.631 -31.160 1.00 90.12 454 GLN A CA 1
ATOM 3592 C C . GLN A 1 454 ? 17.526 13.306 -31.097 1.00 90.12 454 GLN A C 1
ATOM 3594 O O . GLN A 1 454 ? 18.592 13.255 -30.487 1.00 90.12 454 GLN A O 1
ATOM 3599 N N . THR A 1 455 ? 17.064 12.269 -31.802 1.00 90.88 455 THR A N 1
ATOM 3600 C CA . THR A 1 455 ? 17.750 10.965 -31.875 1.00 90.88 455 THR A CA 1
ATOM 3601 C C . THR A 1 455 ? 19.167 11.106 -32.431 1.00 90.88 455 THR A C 1
ATOM 3603 O O . THR A 1 455 ? 20.102 10.524 -31.890 1.00 90.88 455 THR A O 1
ATOM 3606 N N . ARG A 1 456 ? 19.367 11.933 -33.466 1.00 89.19 456 ARG A N 1
ATOM 3607 C CA . ARG A 1 456 ? 20.690 12.186 -34.076 1.00 89.19 456 ARG A CA 1
ATOM 3608 C C . ARG A 1 456 ? 21.706 12.845 -33.141 1.00 89.19 456 ARG A C 1
ATOM 3610 O O . ARG A 1 456 ? 22.905 12.743 -33.401 1.00 89.19 456 ARG A O 1
ATOM 3617 N N . SER A 1 457 ? 21.245 13.517 -32.086 1.00 89.19 457 SER A N 1
ATOM 3618 C CA . SER A 1 457 ? 22.109 14.129 -31.068 1.00 89.19 457 SER A CA 1
ATOM 3619 C C . SER A 1 457 ? 22.625 13.134 -30.018 1.00 89.19 457 SER A C 1
ATOM 3621 O O . SER A 1 457 ? 23.590 13.441 -29.320 1.00 89.19 457 SER A O 1
ATOM 3623 N N . ILE A 1 458 ? 22.038 11.932 -29.924 1.00 88.62 458 ILE A N 1
ATOM 3624 C CA . ILE A 1 458 ? 22.418 10.922 -28.930 1.00 88.62 458 ILE A CA 1
ATOM 3625 C C . ILE A 1 458 ? 23.785 10.323 -29.286 1.00 88.62 458 ILE A C 1
ATOM 3627 O O . ILE A 1 458 ? 23.972 9.698 -30.331 1.00 88.62 458 ILE A O 1
ATOM 3631 N N . THR A 1 459 ? 24.742 10.465 -28.373 1.00 84.81 459 THR A N 1
ATOM 3632 C CA . THR A 1 459 ? 26.079 9.863 -28.457 1.00 84.81 459 THR A CA 1
ATOM 3633 C C . THR A 1 459 ? 26.355 9.007 -27.230 1.00 84.81 459 THR A C 1
ATOM 3635 O O . THR A 1 459 ? 25.913 9.360 -26.140 1.00 84.81 459 THR A O 1
ATOM 3638 N N . LEU A 1 460 ? 27.148 7.940 -27.389 1.00 79.94 460 LEU A N 1
ATOM 3639 C CA . LEU A 1 460 ? 27.666 7.172 -26.252 1.00 79.94 460 LEU A CA 1
ATOM 3640 C C . LEU A 1 460 ? 28.399 8.088 -25.268 1.00 79.94 460 LEU A C 1
ATOM 3642 O O . LEU A 1 460 ? 29.209 8.925 -25.677 1.00 79.94 460 LEU A O 1
ATOM 3646 N N . TYR A 1 461 ? 28.166 7.869 -23.978 1.00 68.69 461 TYR A N 1
ATOM 3647 C CA . TYR A 1 461 ? 28.893 8.556 -22.920 1.00 68.69 461 TYR A CA 1
ATOM 3648 C C . TYR A 1 461 ? 30.395 8.246 -22.974 1.00 68.69 461 TYR A C 1
ATOM 3650 O O . TYR A 1 461 ? 30.819 7.117 -23.232 1.00 68.69 461 TYR A O 1
ATOM 3658 N N . THR A 1 462 ? 31.216 9.263 -22.715 1.00 57.53 462 THR A N 1
ATOM 3659 C CA . THR A 1 462 ? 32.669 9.105 -22.570 1.00 57.53 462 THR A CA 1
ATOM 3660 C C . THR A 1 462 ? 33.023 8.793 -21.118 1.00 57.53 462 THR A C 1
ATOM 3662 O O . THR A 1 462 ? 32.340 9.243 -20.203 1.00 57.53 462 THR A O 1
ATOM 3665 N N . VAL A 1 463 ? 34.158 8.134 -20.875 1.00 49.47 463 VAL A N 1
ATOM 3666 C CA . VAL A 1 463 ? 34.649 7.833 -19.509 1.00 49.47 463 VAL A CA 1
ATOM 3667 C C . VAL A 1 463 ? 34.959 9.107 -18.686 1.00 49.47 463 VAL A C 1
ATOM 3669 O O . VAL A 1 463 ? 35.164 9.033 -17.482 1.00 49.47 463 VAL A O 1
ATOM 3672 N N . LYS A 1 464 ? 34.980 10.294 -19.314 1.00 46.91 464 LYS A N 1
ATOM 3673 C CA . LYS A 1 464 ? 35.166 11.602 -18.651 1.00 46.91 464 LYS A CA 1
ATOM 3674 C C . LYS A 1 464 ? 33.866 12.381 -18.419 1.00 46.91 464 LYS A C 1
ATOM 3676 O O . LYS A 1 464 ? 33.892 13.413 -17.760 1.00 46.91 464 LYS A O 1
ATOM 3681 N N . SER A 1 465 ? 32.749 11.927 -18.980 1.00 46.62 465 SER A N 1
ATOM 3682 C CA . SER A 1 465 ? 31.423 12.501 -18.749 1.00 46.62 465 SER A CA 1
ATOM 3683 C C . SER A 1 465 ? 30.690 11.613 -17.751 1.00 46.62 465 SER A C 1
ATOM 3685 O O . SER A 1 465 ? 30.329 10.491 -18.104 1.00 46.62 465 SER A O 1
ATOM 3687 N N . HIS A 1 466 ? 30.482 12.111 -16.529 1.00 52.72 466 HIS A N 1
ATOM 3688 C CA . HIS A 1 466 ? 29.791 11.420 -15.431 1.00 52.72 466 HIS A CA 1
ATOM 3689 C C . HIS A 1 466 ? 28.284 11.287 -15.715 1.00 52.72 466 HIS A C 1
ATOM 3691 O O . HIS A 1 466 ? 27.452 11.956 -15.109 1.00 52.72 466 HIS A O 1
ATOM 3697 N N . ALA A 1 467 ? 27.940 10.465 -16.703 1.00 62.47 467 ALA A N 1
ATOM 3698 C CA . ALA A 1 467 ? 26.578 10.279 -17.167 1.00 62.47 467 ALA A CA 1
ATOM 3699 C C . ALA A 1 467 ? 25.827 9.276 -16.286 1.00 62.47 467 ALA A C 1
ATOM 3701 O O . ALA A 1 467 ? 26.259 8.138 -16.092 1.00 62.47 467 ALA A O 1
ATOM 3702 N N . LEU A 1 468 ? 24.687 9.714 -15.760 1.00 77.19 468 LEU A N 1
ATOM 3703 C CA . LEU A 1 468 ? 23.889 8.953 -14.810 1.00 77.19 468 LEU A CA 1
ATOM 3704 C C . LEU A 1 468 ? 22.895 8.024 -15.540 1.00 77.19 468 LEU A C 1
ATOM 3706 O O . LEU A 1 468 ? 22.255 8.437 -16.512 1.00 77.19 468 LEU A O 1
ATOM 3710 N N . PRO A 1 469 ? 22.742 6.755 -15.115 1.00 82.06 469 PRO A N 1
ATOM 3711 C CA . PRO A 1 469 ? 21.888 5.795 -15.808 1.00 82.06 469 PRO A CA 1
ATOM 3712 C C . PRO A 1 469 ? 20.410 6.189 -15.709 1.00 82.06 469 PRO A C 1
ATOM 3714 O O . PRO A 1 469 ? 19.824 6.192 -14.631 1.00 82.06 469 PRO A O 1
ATOM 3717 N N . GLY A 1 470 ? 19.782 6.459 -16.855 1.00 78.94 470 GLY A N 1
ATOM 3718 C CA . GLY A 1 470 ? 18.381 6.890 -16.913 1.00 78.94 470 GLY A CA 1
ATOM 3719 C C . GLY A 1 470 ? 18.159 8.393 -16.734 1.00 78.94 470 GLY A C 1
ATOM 3720 O O . GLY A 1 470 ? 17.007 8.780 -16.578 1.00 78.94 470 GLY A O 1
ATOM 3721 N N . VAL A 1 471 ? 19.225 9.199 -16.781 1.00 80.31 471 VAL A N 1
ATOM 3722 C CA . VAL A 1 471 ? 19.171 10.660 -16.925 1.00 80.31 471 VAL A CA 1
ATOM 3723 C C . VAL A 1 471 ? 19.454 11.032 -18.383 1.00 80.31 471 VAL A C 1
ATOM 3725 O O . VAL A 1 471 ? 20.343 10.449 -19.012 1.00 80.31 471 VAL A O 1
ATOM 3728 N N . GLY A 1 472 ? 18.728 12.014 -18.908 1.00 80.06 472 GLY A N 1
ATOM 3729 C CA . GLY A 1 472 ? 18.935 12.615 -20.219 1.00 80.06 472 GLY A CA 1
ATOM 3730 C C . GLY A 1 472 ? 18.063 12.047 -21.343 1.00 80.06 472 GLY A C 1
ATOM 3731 O O . GLY A 1 472 ? 17.266 11.118 -21.185 1.00 80.06 472 GLY A O 1
ATOM 3732 N N . LEU A 1 473 ? 18.228 12.647 -22.525 1.00 80.75 473 LEU A N 1
ATOM 3733 C CA . LEU A 1 473 ? 17.388 12.423 -23.701 1.00 80.75 473 LEU A CA 1
ATOM 3734 C C . LEU A 1 473 ? 17.347 10.945 -24.128 1.00 80.75 473 LEU A C 1
ATOM 3736 O O . LEU A 1 473 ? 18.352 10.374 -24.552 1.00 80.75 473 LEU A O 1
ATOM 3740 N N . THR A 1 474 ? 16.146 10.363 -24.095 1.00 86.75 474 THR A N 1
ATOM 3741 C CA . THR A 1 474 ? 15.826 9.076 -24.727 1.00 86.75 474 THR A CA 1
ATOM 3742 C C . THR A 1 474 ? 14.632 9.240 -25.663 1.00 86.75 474 THR A C 1
ATOM 3744 O O . THR A 1 474 ? 13.723 10.029 -25.410 1.00 86.75 474 THR A O 1
ATOM 3747 N N . THR A 1 475 ? 14.655 8.518 -26.777 1.00 90.19 475 THR A N 1
ATOM 3748 C CA . THR A 1 475 ? 13.733 8.677 -27.916 1.00 90.19 475 THR A CA 1
ATOM 3749 C C . THR A 1 475 ? 12.993 7.388 -28.275 1.00 90.19 475 THR A C 1
ATOM 3751 O O . THR A 1 475 ? 12.063 7.411 -29.082 1.00 90.19 475 THR A O 1
ATOM 3754 N N . CYS A 1 476 ? 13.347 6.259 -27.653 1.00 91.00 476 CYS A N 1
ATOM 3755 C CA . CYS A 1 476 ? 12.637 4.996 -27.819 1.00 91.00 476 CYS A CA 1
ATOM 3756 C C . CYS A 1 476 ? 11.161 5.093 -27.385 1.00 91.00 476 CYS A C 1
ATOM 3758 O O . CYS A 1 476 ? 10.846 5.504 -26.265 1.00 91.00 476 CYS A O 1
ATOM 3760 N N . LEU A 1 477 ? 10.244 4.663 -28.257 1.00 91.69 477 LEU A N 1
ATOM 3761 C CA . LEU A 1 477 ? 8.803 4.753 -28.024 1.00 91.69 477 LEU A CA 1
ATOM 3762 C C . LEU A 1 477 ? 8.347 3.891 -26.830 1.00 91.69 477 LEU A C 1
ATOM 3764 O O . LEU A 1 477 ? 8.792 2.753 -26.617 1.00 91.69 477 LEU A O 1
ATOM 3768 N N . ARG A 1 478 ? 7.419 4.448 -26.041 1.00 88.19 478 ARG A N 1
ATOM 3769 C CA . ARG A 1 478 ? 6.843 3.842 -24.830 1.00 88.19 478 ARG A CA 1
ATOM 3770 C C . ARG A 1 478 ? 5.361 4.242 -24.690 1.00 88.19 478 ARG A C 1
ATOM 3772 O O . ARG A 1 478 ? 5.086 5.436 -24.787 1.00 88.19 478 ARG A O 1
ATOM 3779 N N . PRO A 1 479 ? 4.420 3.310 -24.406 1.00 85.00 479 PRO A N 1
ATOM 3780 C CA . PRO A 1 479 ? 2.972 3.590 -24.363 1.00 85.00 479 PRO A CA 1
ATOM 3781 C C . PRO A 1 479 ? 2.611 4.731 -23.410 1.00 85.00 479 PRO A C 1
ATOM 3783 O O . PRO A 1 479 ? 3.203 4.799 -22.328 1.00 85.00 479 PRO A O 1
ATOM 3786 N N . LYS A 1 480 ? 1.655 5.601 -23.765 1.00 86.06 480 LYS A N 1
ATOM 3787 C CA . LYS A 1 480 ? 1.256 6.723 -22.895 1.00 86.06 480 LYS A CA 1
ATOM 3788 C C . LYS A 1 480 ? 0.536 6.226 -21.634 1.00 86.06 480 LYS A C 1
ATOM 3790 O O . LYS A 1 480 ? 0.028 5.106 -21.571 1.00 86.06 480 LYS A O 1
ATOM 3795 N N . LEU A 1 481 ? 0.541 7.061 -20.594 1.00 87.62 481 LEU A N 1
ATOM 3796 C CA . LEU A 1 481 ? -0.144 6.778 -19.334 1.00 87.62 481 LEU A CA 1
ATOM 3797 C C . LEU A 1 481 ? -1.576 7.321 -19.398 1.00 87.62 481 LEU A C 1
ATOM 3799 O O . LEU A 1 481 ? -1.787 8.523 -19.256 1.00 87.62 481 LEU A O 1
ATOM 3803 N N . HIS A 1 482 ? -2.547 6.432 -19.606 1.00 87.81 482 HIS A N 1
ATOM 3804 C CA . HIS A 1 482 ? -3.966 6.788 -19.693 1.00 87.81 482 HIS A CA 1
ATOM 3805 C C . HIS A 1 482 ? -4.692 6.482 -18.379 1.00 87.81 482 HIS A C 1
ATOM 3807 O O . HIS A 1 482 ? -4.770 5.327 -17.955 1.00 87.81 482 HIS A O 1
ATOM 3813 N N . PHE A 1 483 ? -5.245 7.523 -17.757 1.00 90.69 483 PHE A N 1
ATOM 3814 C CA . PHE A 1 483 ? -6.023 7.456 -16.518 1.00 90.69 483 PHE A CA 1
ATOM 3815 C C . PHE A 1 483 ? -7.415 8.057 -16.718 1.00 90.69 483 PHE A C 1
ATOM 3817 O O . PHE A 1 483 ? -7.652 8.810 -17.659 1.00 90.69 483 PHE A O 1
ATOM 3824 N N . SER A 1 484 ? -8.329 7.748 -15.802 1.00 90.19 484 SER A N 1
ATOM 3825 C CA . SER A 1 484 ? -9.711 8.240 -15.808 1.00 90.19 484 SER A CA 1
ATOM 3826 C C . SER A 1 484 ? -10.108 8.801 -14.444 1.00 90.19 484 SER A C 1
ATOM 3828 O O . SER A 1 484 ? -9.629 8.339 -13.406 1.00 90.19 484 SER A O 1
ATOM 3830 N N . SER A 1 485 ? -10.969 9.817 -14.427 1.00 86.44 485 SER A N 1
ATOM 3831 C CA . SER A 1 485 ? -11.514 10.375 -13.188 1.00 86.44 485 SER A CA 1
ATOM 3832 C C . SER A 1 485 ? -12.453 9.377 -12.505 1.00 86.44 485 SER A C 1
ATOM 3834 O O . SER A 1 485 ? -13.271 8.724 -13.150 1.00 86.44 485 SER A O 1
ATOM 3836 N N . VAL A 1 486 ? -12.351 9.267 -11.179 1.00 84.31 486 VAL A N 1
ATOM 3837 C CA . VAL A 1 486 ? -13.261 8.431 -10.387 1.00 84.31 486 VAL A CA 1
ATOM 3838 C C . VAL A 1 486 ? -14.632 9.110 -10.328 1.00 84.31 486 VAL A C 1
ATOM 3840 O O . VAL A 1 486 ? -14.766 10.200 -9.774 1.00 84.31 486 VAL A O 1
ATOM 3843 N N . GLY A 1 487 ? -15.657 8.468 -10.893 1.00 76.06 487 GLY A N 1
ATOM 3844 C CA . GLY A 1 487 ? -17.016 9.008 -10.970 1.00 76.06 487 GLY A CA 1
ATOM 3845 C C . GLY A 1 487 ? -18.083 7.992 -10.568 1.00 76.06 487 GLY A C 1
ATOM 3846 O O . GLY A 1 487 ? -18.401 7.082 -11.329 1.00 76.06 487 GLY A O 1
ATOM 3847 N N . PHE A 1 488 ? -18.688 8.173 -9.390 1.00 80.75 488 PHE A N 1
ATOM 3848 C CA . PHE A 1 488 ? -19.803 7.334 -8.911 1.00 80.75 488 PHE A CA 1
ATOM 3849 C C . PHE A 1 488 ? -21.185 7.808 -9.388 1.00 80.75 488 PHE A C 1
ATOM 3851 O O . PHE A 1 488 ? -22.168 7.083 -9.256 1.00 80.75 488 PHE A O 1
ATOM 3858 N N . VAL A 1 489 ? -21.267 9.024 -9.937 1.00 76.81 489 VAL A N 1
ATOM 3859 C CA . VAL A 1 489 ? -22.496 9.631 -10.464 1.00 76.81 489 VAL A CA 1
ATOM 3860 C C . VAL A 1 489 ? -22.312 9.847 -11.965 1.00 76.81 489 VAL A C 1
ATOM 3862 O O . VAL A 1 489 ? -21.854 10.895 -12.408 1.00 76.81 489 VAL A O 1
ATOM 3865 N N . GLY A 1 490 ? -22.633 8.818 -12.746 1.00 69.38 490 GLY A N 1
ATOM 3866 C CA . GLY A 1 490 ? -22.460 8.796 -14.196 1.00 69.38 490 GLY A CA 1
ATOM 3867 C C . GLY A 1 490 ? -23.117 7.565 -14.822 1.00 69.38 490 GLY A C 1
ATOM 3868 O O . GLY A 1 490 ? -23.608 6.686 -14.116 1.00 69.38 490 GLY A O 1
ATOM 3869 N N . THR A 1 491 ? -23.153 7.518 -16.155 1.00 65.62 491 THR A N 1
ATOM 3870 C CA . THR A 1 491 ? -23.710 6.383 -16.928 1.00 65.62 491 THR A CA 1
ATOM 3871 C C . THR A 1 491 ? -22.774 5.885 -18.031 1.00 65.62 491 THR A C 1
ATOM 3873 O O . THR A 1 491 ? -23.156 5.015 -18.809 1.00 65.62 491 THR A O 1
ATOM 3876 N N . ASP A 1 492 ? -21.555 6.423 -18.088 1.00 69.69 492 ASP A N 1
ATOM 3877 C CA . ASP A 1 492 ? -20.546 6.087 -19.088 1.00 69.69 492 ASP A CA 1
ATOM 3878 C C . ASP A 1 492 ? -19.775 4.817 -18.664 1.00 69.69 492 ASP A C 1
ATOM 3880 O O . ASP A 1 492 ? -19.136 4.823 -17.605 1.00 69.69 492 ASP A O 1
ATOM 3884 N N . PRO A 1 493 ? -19.854 3.711 -19.429 1.00 68.00 493 PRO A N 1
ATOM 3885 C CA . PRO A 1 493 ? -19.144 2.477 -19.111 1.00 68.00 493 PRO A CA 1
ATOM 3886 C C . PRO A 1 493 ? -17.655 2.520 -19.484 1.00 68.00 493 PRO A C 1
ATOM 3888 O O . PRO A 1 493 ? -16.883 1.728 -18.937 1.00 68.00 493 PRO A O 1
ATOM 3891 N N . ASP A 1 494 ? -17.234 3.412 -20.386 1.00 69.06 494 ASP A N 1
ATOM 3892 C CA . ASP A 1 494 ? -15.891 3.377 -20.974 1.00 69.06 494 ASP A CA 1
ATOM 3893 C C . ASP A 1 494 ? -14.829 3.890 -19.984 1.00 69.06 494 ASP A C 1
ATOM 3895 O O . ASP A 1 494 ? -13.670 3.471 -20.044 1.00 69.06 494 ASP A O 1
ATOM 3899 N N . ILE A 1 495 ? -15.247 4.669 -18.975 1.00 67.19 495 ILE A N 1
ATOM 3900 C CA . ILE A 1 495 ? -14.453 5.054 -17.790 1.00 67.19 495 ILE A CA 1
ATOM 3901 C C . ILE A 1 495 ? -13.770 3.832 -17.150 1.00 67.19 495 ILE A C 1
ATOM 3903 O O . ILE A 1 495 ? -12.607 3.901 -16.753 1.00 67.19 495 ILE A O 1
ATOM 3907 N N . TYR A 1 496 ? -14.455 2.685 -17.090 1.00 71.19 496 TYR A N 1
ATOM 3908 C CA . TYR A 1 496 ? -13.947 1.478 -16.428 1.00 71.19 496 TYR A CA 1
ATOM 3909 C C . TYR A 1 496 ? -12.873 0.722 -17.224 1.00 71.19 496 TYR A C 1
ATOM 3911 O O . TYR A 1 496 ? -12.299 -0.238 -16.702 1.00 71.19 496 TYR A O 1
ATOM 3919 N N . THR A 1 497 ? -12.586 1.132 -18.465 1.00 76.38 497 THR A N 1
ATOM 3920 C CA . THR A 1 497 ? -11.488 0.565 -19.267 1.00 76.38 497 THR A CA 1
ATOM 3921 C C . THR A 1 497 ? -10.119 1.063 -18.797 1.00 76.38 497 THR A C 1
ATOM 3923 O O . THR A 1 497 ? -9.142 0.312 -18.849 1.00 76.38 497 THR A O 1
ATOM 3926 N N . LEU A 1 498 ? -10.049 2.293 -18.278 1.00 86.06 498 LEU A N 1
ATOM 3927 C CA . LEU A 1 498 ? -8.828 2.946 -17.808 1.00 86.06 498 LEU A CA 1
ATOM 3928 C C . LEU A 1 498 ? -8.699 2.881 -16.284 1.00 86.06 498 LEU A C 1
ATOM 3930 O O . LEU A 1 498 ? -9.682 2.774 -15.553 1.00 86.06 498 LEU A O 1
ATOM 3934 N N . SER A 1 499 ? -7.466 2.964 -15.788 1.00 91.12 499 SER A N 1
ATOM 3935 C CA . SER A 1 499 ? -7.195 2.946 -14.347 1.00 91.12 499 SER A CA 1
ATOM 3936 C C . SER A 1 499 ? -7.656 4.251 -13.673 1.00 91.12 499 SER A C 1
ATOM 3938 O O . SER A 1 499 ? -7.622 5.310 -14.316 1.00 91.12 499 SER A O 1
ATOM 3940 N N . PRO A 1 500 ? -8.084 4.207 -12.397 1.00 92.69 500 PRO A N 1
ATOM 3941 C CA . PRO A 1 500 ? -8.478 5.401 -11.656 1.00 92.69 500 PRO A CA 1
ATOM 3942 C C . PRO A 1 500 ? -7.280 6.335 -11.455 1.00 92.69 500 PRO A C 1
ATOM 3944 O O . PRO A 1 500 ? -6.196 5.906 -11.053 1.00 92.69 500 PRO A O 1
ATOM 3947 N N . THR A 1 501 ? -7.479 7.620 -11.736 1.00 92.69 501 THR A N 1
ATOM 3948 C CA . THR A 1 501 ? -6.461 8.663 -11.567 1.00 92.69 501 THR A CA 1
ATOM 3949 C C . THR A 1 501 ? -6.054 8.852 -10.102 1.00 92.69 501 THR A C 1
ATOM 3951 O O . THR A 1 501 ? -6.785 8.483 -9.184 1.00 92.69 501 THR A O 1
ATOM 3954 N N . ILE A 1 502 ? -4.871 9.429 -9.904 1.00 94.00 502 ILE A N 1
ATOM 3955 C CA . ILE A 1 502 ? -4.328 9.921 -8.633 1.00 94.00 502 ILE A CA 1
ATOM 3956 C C . ILE A 1 502 ? -3.317 11.037 -8.974 1.00 94.00 502 ILE A C 1
ATOM 3958 O O . ILE A 1 502 ? -2.655 10.925 -10.014 1.00 94.00 502 ILE A O 1
ATOM 3962 N N . PRO A 1 503 ? -3.158 12.117 -8.183 1.00 94.62 503 PRO A N 1
ATOM 3963 C CA . PRO A 1 503 ? -2.211 13.192 -8.492 1.00 94.62 503 PRO A CA 1
ATOM 3964 C C . PRO A 1 503 ? -0.750 12.722 -8.387 1.00 94.62 503 PRO A C 1
ATOM 3966 O O . PRO A 1 503 ? -0.090 12.853 -7.354 1.00 94.62 503 PRO A O 1
ATOM 3969 N N . LEU A 1 504 ? -0.226 12.198 -9.501 1.00 94.44 504 LEU A N 1
ATOM 3970 C CA . LEU A 1 504 ? 1.115 11.615 -9.598 1.00 94.44 504 LEU A CA 1
ATOM 3971 C C . LEU A 1 504 ? 2.228 12.571 -9.157 1.00 94.44 504 LEU A C 1
ATOM 3973 O O . LEU A 1 504 ? 3.185 12.106 -8.554 1.00 94.44 504 LEU A O 1
ATOM 3977 N N . GLN A 1 505 ? 2.100 13.881 -9.387 1.00 94.25 505 GLN A N 1
ATOM 3978 C CA . GLN A 1 505 ? 3.106 14.862 -8.956 1.00 94.25 505 GLN A CA 1
ATOM 3979 C C . GLN A 1 505 ? 3.145 15.035 -7.427 1.00 94.25 505 GLN A C 1
ATOM 3981 O O . GLN A 1 505 ? 4.218 15.048 -6.831 1.00 94.25 505 GLN A O 1
ATOM 3986 N N . VAL A 1 506 ? 1.984 15.058 -6.761 1.00 95.56 506 VAL A N 1
ATOM 3987 C CA . VAL A 1 506 ? 1.908 15.087 -5.287 1.00 95.56 506 VAL A CA 1
ATOM 3988 C C . VAL A 1 506 ? 2.487 13.795 -4.700 1.00 95.56 506 VAL A C 1
ATOM 3990 O O . VAL A 1 506 ? 3.221 13.827 -3.712 1.00 95.56 506 VAL A O 1
ATOM 3993 N N . LEU A 1 507 ? 2.212 12.658 -5.347 1.00 95.69 507 LEU A N 1
ATOM 3994 C CA . LEU A 1 507 ? 2.778 11.361 -4.983 1.00 95.69 507 LEU A CA 1
ATOM 3995 C C . LEU A 1 507 ? 4.299 11.293 -5.229 1.00 95.69 507 LEU A C 1
ATOM 3997 O O . LEU A 1 507 ? 5.002 10.723 -4.398 1.00 95.69 507 LEU A O 1
ATOM 4001 N N . LYS A 1 508 ? 4.809 11.909 -6.309 1.00 94.94 508 LYS A N 1
ATOM 4002 C CA . LYS A 1 508 ? 6.239 12.023 -6.658 1.00 94.94 508 LYS A CA 1
ATOM 4003 C C . LYS A 1 508 ? 7.013 12.715 -5.536 1.00 94.94 508 LYS A C 1
ATOM 4005 O O . LYS A 1 508 ? 7.895 12.106 -4.933 1.00 94.94 508 LYS A O 1
ATOM 4010 N N . THR A 1 509 ? 6.618 13.944 -5.194 1.00 95.31 509 THR A N 1
ATOM 4011 C CA . THR A 1 509 ? 7.269 14.748 -4.147 1.00 95.31 509 THR A CA 1
ATOM 4012 C C . THR A 1 509 ? 7.183 14.076 -2.777 1.00 95.31 509 THR A C 1
ATOM 4014 O O . THR A 1 509 ? 8.193 13.959 -2.089 1.00 95.31 509 THR A O 1
ATOM 4017 N N . LYS A 1 510 ? 6.010 13.556 -2.382 1.00 94.38 510 LYS A N 1
ATOM 4018 C CA . LYS A 1 510 ? 5.867 12.853 -1.094 1.00 94.38 510 LYS A CA 1
ATOM 4019 C C . LYS A 1 510 ? 6.723 11.583 -1.033 1.00 94.38 510 LYS A C 1
ATOM 4021 O O . LYS A 1 510 ? 7.338 11.325 -0.001 1.00 94.38 510 LYS A O 1
ATOM 4026 N N . ALA A 1 511 ? 6.801 10.803 -2.115 1.00 94.75 511 ALA A N 1
ATOM 4027 C CA . ALA A 1 511 ? 7.622 9.594 -2.161 1.00 94.75 511 ALA A CA 1
ATOM 4028 C C . ALA A 1 511 ? 9.125 9.895 -2.044 1.00 94.75 511 ALA A C 1
ATOM 4030 O O . ALA A 1 511 ? 9.819 9.175 -1.325 1.00 94.75 511 ALA A O 1
ATOM 4031 N N . LEU A 1 512 ? 9.610 10.960 -2.694 1.00 93.75 512 LEU A N 1
ATOM 4032 C CA . LEU A 1 512 ? 10.995 11.425 -2.568 1.00 93.75 512 LEU A CA 1
ATOM 4033 C C . LEU A 1 512 ? 11.301 11.904 -1.149 1.00 93.75 512 LEU A C 1
ATOM 4035 O O . LEU A 1 512 ? 12.241 11.399 -0.544 1.00 93.75 512 LEU A O 1
ATOM 4039 N N . ASN A 1 513 ? 10.478 12.791 -0.582 1.00 93.88 513 ASN A N 1
ATOM 4040 C CA . ASN A 1 513 ? 10.691 13.323 0.769 1.00 93.88 513 ASN A CA 1
ATOM 4041 C C . ASN A 1 513 ? 10.771 12.202 1.818 1.00 93.88 513 ASN A C 1
ATOM 4043 O O . ASN A 1 513 ? 11.692 12.181 2.627 1.00 93.88 513 ASN A O 1
ATOM 4047 N N . MET A 1 514 ? 9.879 11.206 1.748 1.00 93.06 514 MET A N 1
ATOM 4048 C CA . MET A 1 514 ? 9.937 10.041 2.640 1.00 93.06 514 MET A CA 1
ATOM 4049 C C . MET A 1 514 ? 11.175 9.156 2.426 1.00 93.06 514 MET A C 1
ATOM 4051 O O . MET A 1 514 ? 11.588 8.484 3.369 1.00 93.06 514 MET A O 1
ATOM 4055 N N . LEU A 1 515 ? 11.749 9.101 1.217 1.00 92.56 515 LEU A N 1
ATOM 4056 C CA . LEU A 1 515 ? 12.998 8.373 0.969 1.00 92.56 515 LEU A CA 1
ATOM 4057 C C . LEU A 1 515 ? 14.203 9.138 1.534 1.00 92.56 515 LEU A C 1
ATOM 4059 O O . LEU A 1 515 ? 15.040 8.519 2.184 1.00 92.56 515 LEU A O 1
ATOM 4063 N N . ILE A 1 516 ? 14.248 10.460 1.340 1.00 91.19 516 ILE A N 1
ATOM 4064 C CA . ILE A 1 516 ? 15.278 11.354 1.891 1.00 91.19 516 ILE A CA 1
ATOM 4065 C C . ILE A 1 516 ? 15.286 11.241 3.419 1.00 91.19 516 ILE A C 1
ATOM 4067 O O . ILE A 1 516 ? 16.313 10.892 4.000 1.00 91.19 516 ILE A O 1
ATOM 4071 N N . GLU A 1 517 ? 14.122 11.417 4.057 1.00 89.31 517 GLU A N 1
ATOM 4072 C CA . GLU A 1 517 ? 13.971 11.232 5.503 1.00 89.31 517 GLU A CA 1
ATOM 4073 C C . GLU A 1 517 ? 14.396 9.829 5.952 1.00 89.31 517 GLU A C 1
ATOM 4075 O O . GLU A 1 517 ? 15.098 9.706 6.947 1.00 89.31 517 GLU A O 1
ATOM 4080 N N . ALA A 1 518 ? 14.028 8.765 5.228 1.00 89.88 518 ALA A N 1
ATOM 4081 C CA . ALA A 1 518 ? 14.391 7.399 5.613 1.00 89.88 518 ALA A CA 1
ATOM 4082 C C . ALA A 1 518 ? 15.902 7.114 5.514 1.00 89.88 518 ALA A C 1
ATOM 4084 O O . ALA A 1 518 ? 16.439 6.369 6.334 1.00 89.88 518 ALA A O 1
ATOM 4085 N N . VAL A 1 519 ? 16.605 7.694 4.534 1.00 88.69 519 VAL A N 1
ATOM 4086 C CA . VAL A 1 519 ? 18.069 7.567 4.410 1.00 88.69 519 VAL A CA 1
ATOM 4087 C C . VAL A 1 519 ? 18.776 8.385 5.498 1.00 88.69 519 VAL A C 1
ATOM 4089 O O . VAL A 1 519 ? 19.679 7.866 6.155 1.00 88.69 519 VAL A O 1
ATOM 4092 N N . GLN A 1 520 ? 18.321 9.615 5.762 1.00 85.06 520 GLN A N 1
ATOM 4093 C CA . GLN A 1 520 ? 18.830 10.452 6.855 1.00 85.06 520 GLN A CA 1
ATOM 4094 C C . GLN A 1 520 ? 18.622 9.778 8.224 1.00 85.06 520 GLN A C 1
ATOM 4096 O O . GLN A 1 520 ? 19.588 9.563 8.960 1.00 85.06 520 GLN A O 1
ATOM 4101 N N . ASP A 1 521 ? 17.390 9.361 8.530 1.00 80.62 521 ASP A N 1
ATOM 4102 C CA . ASP A 1 521 ? 17.018 8.641 9.755 1.00 80.62 521 ASP A CA 1
ATOM 4103 C C . ASP A 1 521 ? 17.792 7.322 9.904 1.00 80.62 521 ASP A C 1
ATOM 4105 O O . ASP A 1 521 ? 18.144 6.927 11.014 1.00 80.62 521 ASP A O 1
ATOM 4109 N N . GLY A 1 522 ? 18.063 6.642 8.786 1.00 74.25 522 GLY A N 1
ATOM 4110 C CA . GLY A 1 522 ? 18.773 5.366 8.728 1.00 74.25 522 GLY A CA 1
ATOM 4111 C C . GLY A 1 522 ? 20.278 5.446 9.002 1.00 74.25 522 GLY A C 1
ATOM 4112 O O . GLY A 1 522 ? 20.861 4.451 9.436 1.00 74.25 522 GLY A O 1
ATOM 4113 N N . SER A 1 523 ? 20.899 6.610 8.785 1.00 69.00 523 SER A N 1
ATOM 4114 C CA . SER A 1 523 ? 22.297 6.875 9.169 1.00 69.00 523 SER A CA 1
ATOM 4115 C C . SER A 1 523 ? 22.464 7.026 10.689 1.00 69.00 523 SER A C 1
ATOM 4117 O O . SER A 1 523 ? 23.507 6.699 11.260 1.00 69.00 523 SER A O 1
ATOM 4119 N N . GLN A 1 524 ? 21.406 7.482 11.364 1.00 69.50 524 GLN A N 1
ATOM 4120 C CA . GLN A 1 524 ? 21.344 7.591 12.814 1.00 69.50 524 GLN A CA 1
ATOM 4121 C C . GLN A 1 524 ? 20.941 6.236 13.414 1.00 69.50 524 GLN A C 1
ATOM 4123 O O . GLN A 1 524 ? 20.133 5.496 12.857 1.00 69.50 524 GLN A O 1
ATOM 4128 N N . ALA A 1 525 ? 21.477 5.887 14.588 1.00 72.88 525 ALA A N 1
ATOM 4129 C CA . ALA A 1 525 ? 21.160 4.626 15.273 1.00 72.88 525 ALA A CA 1
ATOM 4130 C C . ALA A 1 525 ? 19.780 4.678 15.972 1.00 72.88 525 ALA A C 1
ATOM 4132 O O . ALA A 1 525 ? 19.675 4.537 17.196 1.00 72.88 525 ALA A O 1
ATOM 4133 N N . MET A 1 526 ? 18.735 4.945 15.185 1.00 83.12 526 MET A N 1
ATOM 4134 C CA . MET A 1 526 ? 17.359 5.188 15.610 1.00 83.12 526 MET A CA 1
ATOM 4135 C C . MET A 1 526 ? 16.695 3.916 16.155 1.00 83.12 526 MET A C 1
ATOM 4137 O O . MET A 1 526 ? 16.703 2.855 15.528 1.00 83.12 526 MET A O 1
ATOM 4141 N N . ARG A 1 527 ? 16.072 4.033 17.332 1.00 89.31 527 ARG A N 1
ATOM 4142 C CA . ARG A 1 527 ? 15.398 2.930 18.037 1.00 89.31 527 ARG A CA 1
ATOM 4143 C C . ARG A 1 527 ? 13.924 2.766 17.657 1.00 89.31 527 ARG A C 1
ATOM 4145 O O . ARG A 1 527 ? 13.324 1.759 18.025 1.00 89.31 527 ARG A O 1
ATOM 4152 N N . ASP A 1 528 ? 13.347 3.711 16.914 1.00 90.19 528 ASP A N 1
ATOM 4153 C CA . ASP A 1 528 ? 11.936 3.726 16.516 1.00 90.19 528 ASP A CA 1
ATOM 4154 C C . ASP A 1 528 ? 11.711 3.811 14.986 1.00 90.19 528 ASP A C 1
ATOM 4156 O O . ASP A 1 528 ? 11.030 4.720 14.513 1.00 90.19 528 ASP A O 1
ATOM 4160 N N . PRO A 1 529 ? 12.195 2.854 14.171 1.00 91.19 529 PRO A N 1
ATOM 4161 C CA . PRO A 1 529 ? 11.901 2.838 12.736 1.00 91.19 529 PRO A CA 1
ATOM 4162 C C . PRO A 1 529 ? 10.391 2.827 12.443 1.00 91.19 529 PRO A C 1
ATOM 4164 O O . PRO A 1 529 ? 9.594 2.176 13.131 1.00 91.19 529 PRO A O 1
ATOM 4167 N N . VAL A 1 530 ? 9.988 3.544 11.390 1.00 91.69 530 VAL A N 1
ATOM 4168 C CA . VAL A 1 530 ? 8.584 3.651 10.961 1.00 91.69 530 VAL A CA 1
ATOM 4169 C C . VAL A 1 530 ? 8.020 2.265 10.630 1.00 91.69 530 VAL A C 1
ATOM 4171 O O . VAL A 1 530 ? 8.660 1.454 9.966 1.00 91.69 530 VAL A O 1
ATOM 4174 N N . GLY A 1 531 ? 6.814 1.965 11.117 1.00 90.12 531 GLY A N 1
ATOM 4175 C CA . GLY A 1 531 ? 6.219 0.628 11.011 1.00 90.12 531 GLY A CA 1
ATOM 4176 C C . GLY A 1 531 ? 6.790 -0.422 11.978 1.00 90.12 531 GLY A C 1
ATOM 4177 O O . GLY A 1 531 ? 6.282 -1.541 12.004 1.00 90.12 531 GLY A O 1
ATOM 4178 N N . GLY A 1 532 ? 7.791 -0.078 12.796 1.00 90.81 532 GLY A N 1
ATOM 4179 C CA . GLY A 1 532 ? 8.365 -0.940 13.837 1.00 90.81 532 GLY A CA 1
ATOM 4180 C C . GLY A 1 532 ? 9.565 -1.788 13.400 1.00 90.81 532 GLY A C 1
ATOM 4181 O O . GLY A 1 532 ? 10.120 -2.511 14.222 1.00 90.81 532 GLY A O 1
ATOM 4182 N N . SER A 1 533 ? 9.997 -1.712 12.137 1.00 91.88 533 SER A N 1
ATOM 4183 C CA . SER A 1 533 ? 11.236 -2.350 11.674 1.00 91.88 533 SER A CA 1
ATOM 4184 C C . SER A 1 533 ? 11.834 -1.625 10.467 1.00 91.88 533 SER A C 1
ATOM 4186 O O . SER A 1 533 ? 11.124 -0.964 9.711 1.00 91.88 533 SER A O 1
ATOM 4188 N N . VAL A 1 534 ? 13.140 -1.802 10.242 1.00 91.62 534 VAL A N 1
ATOM 4189 C CA . VAL A 1 534 ? 13.851 -1.292 9.050 1.00 91.62 534 VAL A CA 1
ATOM 4190 C C . VAL A 1 534 ? 13.220 -1.820 7.748 1.00 91.62 534 VAL A C 1
ATOM 4192 O O . VAL A 1 534 ? 13.177 -1.118 6.742 1.00 91.62 534 VAL A O 1
ATOM 4195 N N . GLU A 1 535 ? 12.656 -3.031 7.770 1.00 93.00 535 GLU A N 1
ATOM 4196 C CA . GLU A 1 535 ? 11.921 -3.599 6.636 1.00 93.00 535 GLU A CA 1
ATOM 4197 C C . GLU A 1 535 ? 10.626 -2.824 6.336 1.00 93.00 535 GLU A C 1
ATOM 4199 O O . GLU A 1 535 ? 10.408 -2.428 5.191 1.00 93.00 535 GLU A O 1
ATOM 4204 N N . PHE A 1 536 ? 9.787 -2.553 7.343 1.00 94.12 536 PHE A N 1
ATOM 4205 C CA . PHE A 1 536 ? 8.541 -1.793 7.156 1.00 94.12 536 PHE A CA 1
ATOM 4206 C C . PHE A 1 536 ? 8.766 -0.295 6.900 1.00 94.12 536 PHE A C 1
ATOM 4208 O O . PHE A 1 536 ? 7.888 0.362 6.335 1.00 94.12 536 PHE A O 1
ATOM 4215 N N . HIS A 1 537 ? 9.936 0.226 7.267 1.00 92.44 537 HIS A N 1
ATOM 4216 C CA . HIS A 1 537 ? 10.374 1.575 6.931 1.00 92.44 537 HIS A CA 1
ATOM 4217 C C . HIS A 1 537 ? 10.695 1.686 5.430 1.00 92.44 537 HIS A C 1
ATOM 4219 O O . HIS A 1 537 ? 10.030 2.444 4.725 1.00 92.44 537 HIS A O 1
ATOM 4225 N N . PHE A 1 538 ? 11.637 0.879 4.921 1.00 93.75 538 PHE A N 1
ATOM 4226 C CA . PHE A 1 538 ? 12.143 1.010 3.547 1.00 93.75 538 PHE A CA 1
ATOM 4227 C C . PHE A 1 538 ? 11.319 0.281 2.474 1.00 93.75 538 PHE A C 1
ATOM 4229 O O . PHE A 1 538 ? 11.078 0.854 1.412 1.00 93.75 538 PHE A O 1
ATOM 4236 N N . VAL A 1 539 ? 10.886 -0.971 2.688 1.00 95.56 539 VAL A N 1
ATOM 4237 C CA . VAL A 1 539 ? 10.297 -1.795 1.605 1.00 95.56 539 VAL A CA 1
ATOM 4238 C C . VAL A 1 539 ? 9.078 -1.139 0.932 1.00 95.56 539 VAL A C 1
ATOM 4240 O O . VAL A 1 539 ? 9.037 -1.152 -0.301 1.00 95.56 539 VAL A O 1
ATOM 4243 N N . PRO A 1 540 ? 8.107 -0.537 1.653 1.00 95.94 540 PRO A N 1
ATOM 4244 C CA . PRO A 1 540 ? 6.957 0.108 1.015 1.00 95.94 540 PRO A CA 1
ATOM 4245 C C . PRO A 1 540 ? 7.357 1.314 0.148 1.00 95.94 540 PRO A C 1
ATOM 4247 O O . PRO A 1 540 ? 6.873 1.450 -0.976 1.00 95.94 540 PRO A O 1
ATOM 4250 N N . ILE A 1 541 ? 8.293 2.140 0.629 1.00 95.44 541 ILE A N 1
ATOM 4251 C CA . ILE A 1 541 ? 8.797 3.320 -0.091 1.00 95.44 541 ILE A CA 1
ATOM 4252 C C . ILE A 1 541 ? 9.529 2.878 -1.364 1.00 95.44 541 ILE A C 1
ATOM 4254 O O . ILE A 1 541 ? 9.225 3.355 -2.454 1.00 95.44 541 ILE A O 1
ATOM 4258 N N . LEU A 1 542 ? 10.428 1.894 -1.268 1.00 95.75 542 LEU A N 1
ATOM 4259 C CA . LEU A 1 542 ? 11.200 1.402 -2.414 1.00 95.75 542 LEU A CA 1
ATOM 4260 C C . LEU A 1 542 ? 10.329 0.715 -3.480 1.00 95.75 542 LEU A C 1
ATOM 4262 O O . LEU A 1 542 ? 10.593 0.871 -4.675 1.00 95.75 542 LEU A O 1
ATOM 4266 N N . LYS A 1 543 ? 9.255 0.012 -3.085 1.00 96.12 543 LYS A N 1
ATOM 4267 C CA . LYS A 1 543 ? 8.232 -0.501 -4.019 1.00 96.12 543 LYS A CA 1
ATOM 4268 C C . LYS A 1 543 ? 7.538 0.628 -4.791 1.00 96.12 543 LYS A C 1
ATOM 4270 O O . LYS A 1 543 ? 7.267 0.472 -5.983 1.00 96.12 543 LYS A O 1
ATOM 4275 N N . LEU A 1 544 ? 7.241 1.746 -4.125 1.00 96.62 544 LEU A N 1
ATOM 4276 C CA . LEU A 1 544 ? 6.595 2.909 -4.735 1.00 96.62 544 LEU A CA 1
ATOM 4277 C C . LEU A 1 544 ? 7.553 3.648 -5.682 1.00 96.62 544 LEU A C 1
ATOM 4279 O O . LEU A 1 544 ? 7.219 3.823 -6.851 1.00 96.62 544 LEU A O 1
ATOM 4283 N N . ILE A 1 545 ? 8.765 3.982 -5.223 1.00 96.12 545 ILE A N 1
ATOM 4284 C CA . ILE A 1 545 ? 9.812 4.637 -6.028 1.00 96.12 545 ILE A CA 1
ATOM 4285 C C . ILE A 1 545 ? 10.134 3.818 -7.286 1.00 96.12 545 ILE A C 1
ATOM 4287 O O . ILE A 1 545 ? 10.058 4.337 -8.396 1.00 96.12 545 ILE A O 1
ATOM 4291 N N . SER A 1 546 ? 10.407 2.514 -7.151 1.00 95.62 546 SER A N 1
ATOM 4292 C CA . SER A 1 546 ? 10.674 1.650 -8.315 1.00 95.62 546 SER A CA 1
ATOM 4293 C C . SER A 1 546 ? 9.477 1.545 -9.270 1.00 95.62 546 SER A C 1
ATOM 4295 O O . SER A 1 546 ? 9.667 1.464 -10.482 1.00 95.62 546 SER A O 1
ATOM 4297 N N . THR A 1 547 ? 8.241 1.607 -8.764 1.00 96.12 547 THR A N 1
ATOM 4298 C CA . THR A 1 547 ? 7.032 1.633 -9.602 1.00 96.12 547 THR A CA 1
ATOM 4299 C C . THR A 1 547 ? 6.905 2.943 -10.388 1.00 96.12 547 THR A C 1
ATOM 4301 O O . THR A 1 547 ? 6.639 2.895 -11.588 1.00 96.12 547 THR A O 1
ATOM 4304 N N . LEU A 1 548 ? 7.148 4.094 -9.756 1.00 95.94 548 LEU A N 1
ATOM 4305 C CA . LEU A 1 548 ? 7.097 5.414 -10.399 1.00 95.94 548 LEU A CA 1
ATOM 4306 C C . LEU A 1 548 ? 8.246 5.622 -11.409 1.00 95.94 548 LEU A C 1
ATOM 4308 O O . LEU A 1 548 ? 8.014 6.178 -12.484 1.00 95.94 548 LEU A O 1
ATOM 4312 N N . LEU A 1 549 ? 9.444 5.084 -11.135 1.00 94.44 549 LEU A N 1
ATOM 4313 C CA . LEU A 1 549 ? 10.556 5.009 -12.098 1.00 94.44 549 LEU A CA 1
ATOM 4314 C C . LEU A 1 549 ? 10.174 4.183 -13.333 1.00 94.44 549 LEU A C 1
ATOM 4316 O O . LEU A 1 549 ? 10.269 4.671 -14.453 1.00 94.44 549 LEU A O 1
ATOM 4320 N N . ILE A 1 550 ? 9.658 2.962 -13.143 1.00 93.44 550 ILE A N 1
ATOM 4321 C CA . ILE A 1 550 ? 9.196 2.091 -14.241 1.00 93.44 550 ILE A CA 1
ATOM 4322 C C . ILE A 1 550 ? 8.070 2.744 -15.063 1.00 93.44 550 ILE A C 1
ATOM 4324 O O . ILE A 1 550 ? 7.952 2.497 -16.266 1.00 93.44 550 ILE A O 1
ATOM 4328 N N . MET A 1 551 ? 7.238 3.579 -14.435 1.00 93.06 551 MET A N 1
ATOM 4329 C CA . MET A 1 551 ? 6.203 4.347 -15.126 1.00 93.06 551 MET A CA 1
ATOM 4330 C C . MET A 1 551 ? 6.749 5.544 -15.919 1.00 93.06 551 MET A C 1
ATOM 4332 O O . MET A 1 551 ? 6.074 5.973 -16.857 1.00 93.06 551 MET A O 1
ATOM 4336 N N . GLY A 1 552 ? 7.946 6.049 -15.604 1.00 91.12 552 GLY A N 1
ATOM 4337 C CA . GLY A 1 552 ? 8.492 7.287 -16.165 1.00 91.12 552 GLY A CA 1
ATOM 4338 C C . GLY A 1 552 ? 7.764 8.523 -15.633 1.00 91.12 552 GLY A C 1
ATOM 4339 O O . GLY A 1 552 ? 7.224 9.290 -16.424 1.00 91.12 552 GLY A O 1
ATOM 4340 N N . VAL A 1 553 ? 7.662 8.639 -14.303 1.00 93.56 553 VAL A N 1
ATOM 4341 C CA . VAL A 1 553 ? 7.036 9.777 -13.586 1.00 93.56 553 VAL A CA 1
ATOM 4342 C C . VAL A 1 553 ? 8.078 10.727 -12.976 1.00 93.56 553 VAL A C 1
ATOM 4344 O O . VAL A 1 553 ? 7.737 11.843 -12.603 1.00 93.56 553 VAL A O 1
ATOM 4347 N N . PHE A 1 554 ? 9.330 10.281 -12.866 1.00 93.75 554 PHE A N 1
ATOM 4348 C CA . PHE A 1 554 ? 10.451 11.072 -12.363 1.00 93.75 554 PHE A CA 1
ATOM 4349 C C . PHE A 1 554 ? 11.180 11.790 -13.497 1.00 93.75 554 PHE A C 1
ATOM 4351 O O . PHE A 1 554 ? 11.386 11.204 -14.561 1.00 93.75 554 PHE A O 1
ATOM 4358 N N . ASP A 1 555 ? 11.583 13.024 -13.222 1.00 91.19 555 ASP A N 1
ATOM 4359 C CA . ASP A 1 555 ? 12.355 13.891 -14.106 1.00 91.19 555 ASP A CA 1
ATOM 4360 C C . ASP A 1 555 ? 13.871 13.706 -13.855 1.00 91.19 555 ASP A C 1
ATOM 4362 O O . ASP A 1 555 ? 14.277 13.091 -12.864 1.00 91.19 555 ASP A O 1
ATOM 4366 N N . ASP A 1 556 ? 14.728 14.237 -14.734 1.00 90.06 556 ASP A N 1
ATOM 4367 C CA . ASP A 1 556 ? 16.193 14.043 -14.684 1.00 90.06 556 ASP A CA 1
ATOM 4368 C C . ASP A 1 556 ? 16.828 14.435 -13.332 1.00 90.06 556 ASP A C 1
ATOM 4370 O O . ASP A 1 556 ? 17.743 13.762 -12.842 1.00 90.06 556 ASP A O 1
ATOM 4374 N N . GLU A 1 557 ? 16.313 15.489 -12.694 1.00 89.88 557 GLU A N 1
ATOM 4375 C CA . GLU A 1 557 ? 16.736 15.946 -11.364 1.00 89.88 557 GLU A CA 1
ATOM 4376 C C . GLU A 1 557 ? 16.342 14.949 -10.259 1.00 89.88 557 GLU A C 1
ATOM 4378 O O . GLU A 1 557 ? 17.163 14.619 -9.399 1.00 89.88 557 GLU A O 1
ATOM 4383 N N . ASP A 1 558 ? 15.124 14.393 -10.307 1.00 92.38 558 ASP A N 1
ATOM 4384 C CA . ASP A 1 558 ? 14.671 13.388 -9.337 1.00 92.38 558 ASP A CA 1
ATOM 4385 C C . ASP A 1 558 ? 15.488 12.095 -9.465 1.00 92.38 558 ASP A C 1
ATOM 4387 O O . ASP A 1 558 ? 15.861 11.487 -8.462 1.00 92.38 558 ASP A O 1
ATOM 4391 N N . VAL A 1 559 ? 15.764 11.655 -10.700 1.00 91.56 559 VAL A N 1
ATOM 4392 C CA . VAL A 1 559 ? 16.551 10.441 -10.968 1.00 91.56 559 VAL A CA 1
ATOM 4393 C C . VAL A 1 559 ? 17.986 10.625 -10.475 1.00 91.56 559 VAL A C 1
ATOM 4395 O O . VAL A 1 559 ? 18.532 9.722 -9.837 1.00 91.56 559 VAL A O 1
ATOM 4398 N N . THR A 1 560 ? 18.565 11.808 -10.691 1.00 89.25 560 THR A N 1
ATOM 4399 C CA . THR A 1 560 ? 19.870 12.196 -10.137 1.00 89.25 560 THR A CA 1
ATOM 4400 C C . THR A 1 560 ? 19.870 12.116 -8.607 1.00 89.25 560 THR A C 1
ATOM 4402 O O . THR A 1 560 ? 20.756 11.490 -8.027 1.00 89.25 560 THR A O 1
ATOM 4405 N N . HIS A 1 561 ? 18.843 12.659 -7.945 1.00 88.75 561 HIS A N 1
ATOM 4406 C CA . HIS A 1 561 ? 18.720 12.632 -6.484 1.00 88.75 561 HIS A CA 1
ATOM 4407 C C . HIS A 1 561 ? 18.482 11.213 -5.924 1.00 88.75 561 HIS A C 1
ATOM 4409 O O . HIS A 1 561 ? 19.032 10.841 -4.886 1.00 88.75 561 HIS A O 1
ATOM 4415 N N . ILE A 1 562 ? 17.719 10.367 -6.624 1.00 91.12 562 ILE A N 1
ATOM 4416 C CA . ILE A 1 562 ? 17.565 8.948 -6.267 1.00 91.12 562 ILE A CA 1
ATOM 4417 C C . ILE A 1 562 ? 18.914 8.221 -6.349 1.00 91.12 562 ILE A C 1
ATOM 4419 O O . ILE A 1 562 ? 19.220 7.406 -5.479 1.00 91.12 562 ILE A O 1
ATOM 4423 N N . LEU A 1 563 ? 19.737 8.517 -7.357 1.00 88.31 563 LEU A N 1
ATOM 4424 C CA . LEU A 1 563 ? 21.058 7.908 -7.511 1.00 88.31 563 LEU A CA 1
ATOM 4425 C C . LEU A 1 563 ? 22.041 8.362 -6.420 1.00 88.31 563 LEU A C 1
ATOM 4427 O O . LEU A 1 563 ? 22.702 7.507 -5.828 1.00 88.31 563 LEU A O 1
ATOM 4431 N N . THR A 1 564 ? 22.097 9.652 -6.073 1.00 86.25 564 THR A N 1
ATOM 4432 C CA . THR A 1 564 ? 22.973 10.129 -4.983 1.00 86.25 564 THR A CA 1
ATOM 4433 C C . THR A 1 564 ? 22.579 9.570 -3.612 1.00 86.25 564 THR A C 1
ATOM 4435 O O . THR A 1 564 ? 23.466 9.254 -2.823 1.00 86.25 564 THR A O 1
ATOM 4438 N N . MET A 1 565 ? 21.286 9.337 -3.343 1.00 87.19 565 MET A N 1
ATOM 4439 C CA . MET A 1 565 ? 20.830 8.632 -2.130 1.00 87.19 565 MET A CA 1
ATOM 4440 C C . MET A 1 565 ? 21.241 7.147 -2.080 1.00 87.19 565 MET A C 1
ATOM 4442 O O . MET A 1 565 ? 21.427 6.589 -0.995 1.00 87.19 565 MET A O 1
ATOM 4446 N N . ILE A 1 566 ? 21.373 6.479 -3.231 1.00 85.88 566 ILE A N 1
ATOM 4447 C CA . ILE A 1 566 ? 21.789 5.068 -3.296 1.00 85.88 566 ILE A CA 1
ATOM 4448 C C . ILE A 1 566 ? 23.276 4.929 -2.955 1.00 85.88 566 ILE A C 1
ATOM 4450 O O . ILE A 1 566 ? 23.632 4.124 -2.092 1.00 85.88 566 ILE A O 1
ATOM 4454 N N . GLU A 1 567 ? 24.130 5.702 -3.631 1.00 84.31 567 GLU A N 1
ATOM 4455 C CA . GLU A 1 567 ? 25.576 5.711 -3.401 1.00 84.31 567 GLU A CA 1
ATOM 4456 C C . GLU A 1 567 ? 26.200 7.059 -3.826 1.00 84.31 567 GLU A C 1
ATOM 4458 O O . GLU A 1 567 ? 26.509 7.256 -5.010 1.00 84.31 567 GLU A O 1
ATOM 4463 N N . PRO A 1 568 ? 26.425 7.998 -2.886 1.00 81.31 568 PRO A N 1
ATOM 4464 C CA . PRO A 1 568 ? 26.889 9.341 -3.218 1.00 81.31 568 PRO A CA 1
ATOM 4465 C C . PRO A 1 568 ? 28.316 9.345 -3.780 1.00 81.31 568 PRO A C 1
ATOM 4467 O O . PRO A 1 568 ? 28.670 10.270 -4.503 1.00 81.31 568 PRO A O 1
ATOM 4470 N N . THR A 1 569 ? 29.137 8.319 -3.514 1.00 74.44 569 THR A N 1
ATOM 4471 C CA . THR A 1 569 ? 30.520 8.271 -4.025 1.00 74.44 569 THR A CA 1
ATOM 4472 C C . THR A 1 569 ? 30.622 7.980 -5.525 1.00 74.44 569 THR A C 1
ATOM 4474 O O . THR A 1 569 ? 31.613 8.367 -6.140 1.00 74.44 569 THR A O 1
ATOM 4477 N N . VAL A 1 570 ? 29.608 7.338 -6.120 1.00 71.19 570 VAL A N 1
ATOM 4478 C CA . VAL A 1 570 ? 29.583 6.963 -7.548 1.00 71.19 570 VAL A CA 1
ATOM 4479 C C . VAL A 1 570 ? 28.808 7.981 -8.383 1.00 71.19 570 VAL A C 1
ATOM 4481 O O . VAL A 1 570 ? 29.173 8.254 -9.525 1.00 71.19 570 VAL A O 1
ATOM 4484 N N . PHE A 1 571 ? 27.735 8.543 -7.824 1.00 73.69 571 PHE A N 1
ATOM 4485 C CA . PHE A 1 571 ? 26.762 9.339 -8.577 1.00 73.69 571 PHE A CA 1
ATOM 4486 C C . PHE A 1 571 ? 26.837 10.853 -8.317 1.00 73.69 571 PHE A C 1
ATOM 4488 O O . PHE A 1 571 ? 25.989 11.596 -8.807 1.00 73.69 571 PHE A O 1
ATOM 4495 N N . HIS A 1 572 ? 27.853 11.336 -7.592 1.00 67.38 572 HIS A N 1
ATOM 4496 C CA . HIS A 1 572 ? 28.089 12.774 -7.448 1.00 67.38 572 HIS A CA 1
ATOM 4497 C C . HIS A 1 572 ? 28.511 13.404 -8.783 1.00 67.38 572 HIS A C 1
ATOM 4499 O O . HIS A 1 572 ? 29.669 13.335 -9.197 1.00 67.38 572 HIS A O 1
ATOM 4505 N N . THR A 1 573 ? 27.589 14.110 -9.432 1.00 54.50 573 THR A N 1
ATOM 4506 C CA . THR A 1 573 ? 27.960 15.140 -10.403 1.00 54.50 573 THR A CA 1
ATOM 4507 C C . THR A 1 573 ? 28.560 16.316 -9.642 1.00 54.50 573 THR A C 1
ATOM 4509 O O . THR A 1 573 ? 27.854 17.001 -8.896 1.00 54.50 573 THR A O 1
ATOM 4512 N N . ALA A 1 574 ? 29.853 16.578 -9.826 1.00 43.50 574 ALA A N 1
ATOM 4513 C CA . ALA A 1 574 ? 30.419 17.860 -9.433 1.00 43.50 574 ALA A CA 1
ATOM 4514 C C . ALA A 1 574 ? 29.754 18.959 -10.281 1.00 43.50 574 ALA A C 1
ATOM 4516 O O . ALA A 1 574 ? 29.968 19.016 -11.495 1.00 43.50 574 ALA A O 1
ATOM 4517 N N . LYS A 1 575 ? 28.941 19.821 -9.650 1.00 34.66 575 LYS A N 1
ATOM 4518 C CA . LYS A 1 575 ? 28.566 21.120 -10.231 1.00 34.66 575 LYS A CA 1
ATOM 4519 C C . LYS A 1 575 ? 29.892 21.819 -10.573 1.00 34.66 575 LYS A C 1
ATOM 4521 O O . LYS A 1 575 ? 30.805 21.812 -9.749 1.00 34.66 575 LYS A O 1
ATOM 4526 N N . SER A 1 576 ? 30.047 22.333 -11.792 1.00 27.61 576 SER A N 1
ATOM 4527 C CA . SER A 1 576 ? 31.327 22.886 -12.246 1.00 27.61 576 SER A CA 1
ATOM 4528 C C . SER A 1 576 ? 31.632 24.195 -11.520 1.00 27.61 576 SER A C 1
ATOM 4530 O O . SER A 1 576 ? 31.176 25.256 -11.945 1.00 27.61 576 SER A O 1
ATOM 4532 N N . GLU A 1 577 ? 32.388 24.114 -10.426 1.00 26.62 577 GLU A N 1
ATOM 4533 C CA . GLU A 1 577 ? 32.926 25.286 -9.742 1.00 26.62 577 GLU A CA 1
ATOM 4534 C C . GLU A 1 577 ? 33.830 26.062 -10.709 1.00 26.62 577 GLU A C 1
ATOM 4536 O O . GLU A 1 577 ? 34.859 25.557 -11.168 1.00 26.62 577 GLU A O 1
ATOM 4541 N N . GLU A 1 578 ? 33.454 27.304 -11.023 1.00 27.73 578 GLU A N 1
ATOM 4542 C CA . GLU A 1 578 ? 34.422 28.259 -11.554 1.00 27.73 578 GLU A CA 1
ATOM 4543 C C . GLU A 1 578 ? 35.505 28.472 -10.481 1.00 27.73 578 GLU A C 1
ATOM 4545 O O . GLU A 1 578 ? 35.170 28.629 -9.302 1.00 27.73 578 GLU A O 1
ATOM 4550 N N . PRO A 1 579 ? 36.802 28.437 -10.836 1.00 31.12 579 PRO A N 1
ATOM 4551 C CA . PRO A 1 579 ? 37.871 28.386 -9.846 1.00 31.12 579 PRO A CA 1
ATOM 4552 C C . PRO A 1 579 ? 37.970 29.701 -9.066 1.00 31.12 579 PRO A C 1
ATOM 4554 O O . PRO A 1 579 ? 38.535 30.684 -9.547 1.00 31.12 579 PRO A O 1
ATOM 4557 N N . ALA A 1 580 ? 37.450 29.702 -7.837 1.00 28.69 580 ALA A N 1
ATOM 4558 C CA . ALA A 1 580 ? 37.611 30.802 -6.896 1.00 28.69 580 ALA A CA 1
ATOM 4559 C C . ALA A 1 580 ? 39.103 31.036 -6.591 1.00 28.69 580 ALA A C 1
ATOM 4561 O O . ALA A 1 580 ? 39.813 30.126 -6.157 1.00 28.69 580 ALA A O 1
ATOM 4562 N N . GLU A 1 581 ? 39.583 32.260 -6.819 1.00 30.48 581 GLU A N 1
ATOM 4563 C CA . GLU A 1 581 ? 40.994 32.614 -6.630 1.00 30.48 581 GLU A CA 1
ATOM 4564 C C . GLU A 1 581 ? 41.424 32.518 -5.152 1.00 30.48 581 GLU A C 1
ATOM 4566 O O . GLU A 1 581 ? 40.708 32.946 -4.241 1.00 30.48 581 GLU A O 1
ATOM 4571 N N . GLU A 1 582 ? 42.624 31.982 -4.895 1.00 26.50 582 GLU A N 1
ATOM 4572 C CA . GLU A 1 582 ? 43.147 31.843 -3.531 1.00 26.50 582 GLU A CA 1
ATOM 4573 C C . GLU A 1 582 ? 43.372 33.214 -2.850 1.00 26.50 582 GLU A C 1
ATOM 4575 O O . GLU A 1 582 ? 44.027 34.094 -3.418 1.00 26.50 582 GLU A O 1
ATOM 4580 N N . PRO A 1 583 ? 42.947 33.404 -1.584 1.00 28.05 583 PRO A N 1
ATOM 4581 C CA . PRO A 1 583 ? 43.131 34.666 -0.872 1.00 28.05 583 PRO A CA 1
ATOM 4582 C C . PRO A 1 583 ? 44.588 34.856 -0.408 1.00 28.05 583 PRO A C 1
ATOM 4584 O O . PRO A 1 583 ? 44.964 34.528 0.725 1.00 28.05 583 PRO A O 1
ATOM 4587 N N . THR A 1 584 ? 45.431 35.436 -1.267 1.00 25.56 584 THR A N 1
ATOM 4588 C CA . THR A 1 584 ? 46.817 35.780 -0.911 1.00 25.56 584 THR A CA 1
ATOM 4589 C C . THR A 1 584 ? 46.869 36.826 0.206 1.00 25.56 584 THR A C 1
ATOM 4591 O O . THR A 1 584 ? 46.304 37.914 0.100 1.00 25.56 584 THR A O 1
ATOM 4594 N N . LYS A 1 585 ? 47.586 36.507 1.289 1.00 25.67 585 LYS A N 1
ATOM 4595 C CA . LYS A 1 585 ? 47.662 37.322 2.513 1.00 25.67 585 LYS A CA 1
ATOM 4596 C C . LYS A 1 585 ? 48.357 38.668 2.275 1.00 25.67 585 LYS A C 1
ATOM 4598 O O . LYS A 1 585 ? 49.548 38.709 1.975 1.00 25.67 585 LYS A O 1
ATOM 4603 N N . VAL A 1 586 ? 47.642 39.764 2.523 1.00 25.94 586 VAL A N 1
ATOM 4604 C CA . VAL A 1 586 ? 48.206 41.123 2.578 1.00 25.94 586 VAL A CA 1
ATOM 4605 C C . VAL A 1 586 ? 48.993 41.324 3.877 1.00 25.94 586 VAL A C 1
ATOM 4607 O O . VAL A 1 586 ? 48.501 40.961 4.944 1.00 25.94 586 VAL A O 1
ATOM 4610 N N . ASN A 1 587 ? 50.187 41.930 3.796 1.00 21.95 587 ASN A N 1
ATOM 4611 C CA . ASN A 1 587 ? 50.720 42.844 4.824 1.00 21.95 587 ASN A CA 1
ATOM 4612 C C . ASN A 1 587 ? 52.072 43.472 4.425 1.00 21.95 587 ASN A C 1
ATOM 4614 O O . ASN A 1 587 ? 53.122 42.851 4.613 1.00 21.95 587 ASN A O 1
ATOM 4618 N N . LYS A 1 588 ? 52.053 44.738 3.980 1.00 22.38 588 LYS A N 1
ATOM 4619 C CA . LYS A 1 588 ? 52.663 45.873 4.712 1.00 22.38 588 LYS A CA 1
ATOM 4620 C C . LYS A 1 588 ? 52.373 47.226 4.048 1.00 22.38 588 LYS A C 1
ATOM 4622 O O . LYS A 1 588 ? 52.039 47.276 2.870 1.00 22.38 588 LYS A O 1
ATOM 4627 N N . GLU A 1 589 ? 52.447 48.285 4.852 1.00 21.30 589 GLU A N 1
ATOM 4628 C CA . GLU A 1 589 ? 51.959 49.637 4.544 1.00 21.30 589 GLU A CA 1
ATOM 4629 C C . GLU A 1 589 ? 53.049 50.609 4.031 1.00 21.30 589 GLU A C 1
ATOM 4631 O O . GLU A 1 589 ? 54.214 50.235 3.911 1.00 21.30 589 GLU A O 1
ATOM 4636 N N . GLU A 1 590 ? 52.609 51.865 3.835 1.00 22.67 590 GLU A N 1
ATOM 4637 C CA . GLU A 1 590 ? 53.281 53.133 3.468 1.00 22.67 590 GLU A CA 1
ATOM 4638 C C . GLU A 1 590 ? 53.050 53.553 2.003 1.00 22.67 590 GLU A C 1
ATOM 4640 O O . GLU A 1 590 ? 53.468 52.869 1.079 1.00 22.67 590 GLU A O 1
ATOM 4645 N N . GLU A 1 591 ? 52.465 54.702 1.646 1.00 23.41 591 GLU A N 1
ATOM 4646 C CA . GLU A 1 591 ? 51.722 55.807 2.294 1.00 23.41 591 GLU A CA 1
ATOM 4647 C C . GLU A 1 591 ? 51.318 56.778 1.125 1.00 23.41 591 GLU A C 1
ATOM 4649 O O . GLU A 1 591 ? 51.714 56.534 -0.021 1.00 23.41 591 GLU A O 1
ATOM 4654 N N . PRO A 1 592 ? 50.483 57.828 1.305 1.00 29.67 592 PRO A N 1
ATOM 4655 C CA . PRO A 1 592 ? 49.556 58.245 0.233 1.00 29.67 592 PRO A CA 1
ATOM 4656 C C . PRO A 1 592 ? 49.764 59.640 -0.403 1.00 29.67 592 PRO A C 1
ATOM 4658 O O . PRO A 1 592 ? 50.232 60.577 0.241 1.00 29.67 592 PRO A O 1
ATOM 4661 N N . SER A 1 593 ? 49.273 59.835 -1.643 1.00 21.53 593 SER A N 1
ATOM 4662 C CA . SER A 1 593 ? 48.681 61.097 -2.182 1.00 21.53 593 SER A CA 1
ATOM 4663 C C . SER A 1 593 ? 48.353 61.005 -3.692 1.00 21.53 593 SER A C 1
ATOM 4665 O O . SER A 1 593 ? 48.968 60.205 -4.383 1.00 21.53 593 SER A O 1
ATOM 4667 N N . LYS A 1 594 ? 47.446 61.789 -4.312 1.00 23.83 594 LYS A N 1
ATOM 4668 C CA . LYS A 1 594 ? 46.254 62.559 -3.862 1.00 23.83 594 LYS A CA 1
ATOM 4669 C C . LYS A 1 594 ? 45.389 62.943 -5.090 1.00 23.83 594 LYS A C 1
ATOM 4671 O O . LYS A 1 594 ? 45.953 63.411 -6.066 1.00 23.83 594 LYS A O 1
ATOM 4676 N N . VAL A 1 595 ? 44.057 62.916 -4.929 1.00 23.23 595 VAL A N 1
ATOM 4677 C CA . VAL A 1 595 ? 43.019 63.718 -5.643 1.00 23.23 595 VAL A CA 1
ATOM 4678 C C . VAL A 1 595 ? 42.869 63.557 -7.179 1.00 23.23 595 VAL A C 1
ATOM 4680 O O . VAL A 1 595 ? 43.798 63.735 -7.953 1.00 23.23 595 VAL A O 1
ATOM 4683 N N . ALA A 1 596 ? 41.629 63.281 -7.604 1.00 23.39 596 ALA A N 1
ATOM 4684 C CA . ALA A 1 596 ? 41.164 63.119 -8.993 1.00 23.39 596 ALA A CA 1
ATOM 4685 C C . ALA A 1 596 ? 40.986 64.442 -9.783 1.00 23.39 596 ALA A C 1
ATOM 4687 O O . ALA A 1 596 ? 41.096 65.508 -9.182 1.00 23.39 596 ALA A O 1
ATOM 4688 N N . VAL A 1 597 ? 40.615 64.360 -11.085 1.00 23.06 597 VAL A N 1
ATOM 4689 C CA . VAL A 1 597 ? 39.425 65.023 -11.718 1.00 23.06 597 VAL A CA 1
ATOM 4690 C C . VAL A 1 597 ? 39.424 64.953 -13.279 1.00 23.06 597 VAL A C 1
ATOM 4692 O O . VAL A 1 597 ? 40.169 65.677 -13.923 1.00 23.06 597 VAL A O 1
ATOM 4695 N N . VAL A 1 598 ? 38.504 64.136 -13.842 1.00 24.50 598 VAL A N 1
ATOM 4696 C CA . VAL A 1 598 ? 37.548 64.417 -14.969 1.00 24.50 598 VAL A CA 1
ATOM 4697 C C . VAL A 1 598 ? 38.007 64.604 -16.454 1.00 24.50 598 VAL A C 1
ATOM 4699 O O . VAL A 1 598 ? 39.051 65.183 -16.723 1.00 24.50 598 VAL A O 1
ATOM 4702 N N . LYS A 1 599 ? 37.086 64.228 -17.388 1.00 21.45 599 LYS A N 1
ATOM 4703 C CA . LYS A 1 599 ? 37.001 64.451 -18.873 1.00 21.45 599 LYS A CA 1
ATOM 4704 C C . LYS A 1 599 ? 37.922 63.579 -19.760 1.00 21.45 599 LYS A C 1
ATOM 4706 O O . LYS A 1 599 ? 38.946 63.117 -19.278 1.00 21.45 599 LYS A O 1
ATOM 4711 N N . GLU A 1 600 ? 37.607 63.252 -21.026 1.00 20.89 600 GLU A N 1
ATOM 4712 C CA . GLU A 1 600 ? 36.513 63.591 -21.991 1.00 20.89 600 GLU A CA 1
ATOM 4713 C C . GLU A 1 600 ? 36.293 62.338 -22.926 1.00 20.89 600 GLU A C 1
ATOM 4715 O O . GLU A 1 600 ? 37.154 61.461 -22.918 1.00 20.89 600 GLU A O 1
ATOM 4720 N N . MET A 1 601 ? 35.136 62.009 -23.546 1.00 22.39 601 MET A N 1
ATOM 4721 C CA . MET A 1 601 ? 34.600 62.430 -24.884 1.00 22.39 601 MET A CA 1
ATOM 4722 C C . MET A 1 601 ? 35.683 62.686 -25.968 1.00 22.39 601 MET A C 1
ATOM 4724 O O . MET A 1 601 ? 36.743 63.191 -25.632 1.00 22.39 601 MET A O 1
ATOM 4728 N N . GLU A 1 602 ? 35.570 62.422 -27.278 1.00 27.31 602 GLU A N 1
ATOM 4729 C CA . GLU A 1 602 ? 34.593 61.850 -28.252 1.00 27.31 602 GLU A CA 1
ATOM 4730 C C . GLU A 1 602 ? 35.441 61.401 -29.499 1.00 27.31 602 GLU A C 1
ATOM 4732 O O . GLU A 1 602 ? 36.667 61.463 -29.398 1.00 27.31 602 GLU A O 1
ATOM 4737 N N . GLN A 1 603 ? 35.036 60.929 -30.694 1.00 26.83 603 GLN A N 1
ATOM 4738 C CA . GLN A 1 603 ? 33.822 60.667 -31.526 1.00 26.83 603 GLN A CA 1
ATOM 4739 C C . GLN A 1 603 ? 34.256 59.510 -32.508 1.00 26.83 603 GLN A C 1
ATOM 4741 O O . GLN A 1 603 ? 35.239 58.849 -32.175 1.00 26.83 603 GLN A O 1
ATOM 4746 N N . GLU A 1 604 ? 33.765 59.094 -33.692 1.00 25.73 604 GLU A N 1
ATOM 4747 C CA . GLU A 1 604 ? 32.700 59.256 -34.735 1.00 25.73 604 GLU A CA 1
ATOM 4748 C C . GLU A 1 604 ? 32.833 57.944 -35.606 1.00 25.73 604 GLU A C 1
ATOM 4750 O O . GLU A 1 604 ? 33.841 57.252 -35.449 1.00 25.73 604 GLU A O 1
ATOM 4755 N N . ALA A 1 605 ? 32.032 57.459 -36.572 1.00 25.95 605 ALA A N 1
ATOM 4756 C CA . ALA A 1 605 ? 30.703 57.657 -37.200 1.00 25.95 605 ALA A CA 1
ATOM 4757 C C . ALA A 1 605 ? 30.340 56.253 -37.837 1.00 25.95 605 ALA A C 1
ATOM 4759 O O . ALA A 1 605 ? 30.759 55.265 -37.238 1.00 25.95 605 ALA A O 1
ATOM 4760 N N . VAL A 1 606 ? 29.637 55.937 -38.949 1.00 25.28 606 VAL A N 1
ATOM 4761 C CA . VAL A 1 606 ? 29.025 56.569 -40.155 1.00 25.28 606 VAL A CA 1
ATOM 4762 C C . VAL A 1 606 ? 27.809 55.688 -40.597 1.00 25.28 606 VAL A C 1
ATOM 4764 O O . VAL A 1 606 ? 27.654 54.575 -40.099 1.00 25.28 606 VAL A O 1
ATOM 4767 N N . ALA A 1 607 ? 26.969 56.174 -41.520 1.00 27.83 607 ALA A N 1
ATOM 4768 C CA . ALA A 1 607 ? 25.768 55.557 -42.131 1.00 27.83 607 ALA A CA 1
ATOM 4769 C C . ALA A 1 607 ? 26.065 54.645 -43.378 1.00 27.83 607 ALA A C 1
ATOM 4771 O O . ALA A 1 607 ? 27.245 54.458 -43.675 1.00 27.83 607 ALA A O 1
ATOM 4772 N N . GLU A 1 608 ? 25.148 54.057 -44.183 1.00 26.61 608 GLU A N 1
ATOM 4773 C CA . GLU A 1 608 ? 23.657 54.004 -44.309 1.00 26.61 608 GLU A CA 1
ATOM 4774 C C . GLU A 1 608 ? 23.254 52.919 -45.365 1.00 26.61 608 GLU A C 1
ATOM 4776 O O . GLU A 1 608 ? 24.105 52.593 -46.190 1.00 26.61 608 GLU A O 1
ATOM 4781 N N . GLU A 1 609 ? 22.001 52.413 -45.395 1.00 22.88 609 GLU A N 1
ATOM 4782 C CA . GLU A 1 609 ? 21.224 52.013 -46.616 1.00 22.88 609 GLU A CA 1
ATOM 4783 C C . GLU A 1 609 ? 19.755 51.600 -46.267 1.00 22.88 609 GLU A C 1
ATOM 4785 O O . GLU A 1 609 ? 19.491 51.167 -45.144 1.00 22.88 609 GLU A O 1
ATOM 4790 N N . GLU A 1 610 ? 18.805 51.773 -47.206 1.00 26.92 610 GLU A N 1
ATOM 4791 C CA . GLU A 1 610 ? 17.321 51.616 -47.070 1.00 26.92 610 GLU A CA 1
ATOM 4792 C C . GLU A 1 610 ? 16.812 50.329 -47.823 1.00 26.92 610 GLU A C 1
ATOM 4794 O O . GLU A 1 610 ? 17.654 49.544 -48.254 1.00 26.92 610 GLU A O 1
ATOM 4799 N N . GLU A 1 611 ? 15.537 49.899 -47.976 1.00 26.59 611 GLU A N 1
ATOM 4800 C CA . GLU A 1 611 ? 14.218 50.542 -48.233 1.00 26.59 611 GLU A CA 1
ATOM 4801 C C . GLU A 1 611 ? 12.979 49.708 -47.731 1.00 26.59 611 GLU A C 1
ATOM 4803 O O . GLU A 1 611 ? 13.116 48.650 -47.119 1.00 26.59 611 GLU A O 1
ATOM 4808 N N . GLU A 1 612 ? 11.778 50.249 -48.019 1.00 29.09 612 GLU A N 1
ATOM 4809 C CA . GLU A 1 612 ? 10.341 49.919 -47.772 1.00 29.09 612 GLU A CA 1
ATOM 4810 C C . GLU A 1 612 ? 9.821 48.524 -48.271 1.00 29.09 612 GLU A C 1
ATOM 4812 O O . GLU A 1 612 ? 10.608 47.721 -48.763 1.00 29.09 612 GLU A O 1
ATOM 4817 N N . PHE A 1 613 ? 8.537 48.085 -48.244 1.00 26.38 613 PHE A N 1
ATOM 4818 C CA . PHE A 1 613 ? 7.170 48.564 -47.845 1.00 26.38 613 PHE A CA 1
ATOM 4819 C C . PHE A 1 613 ? 6.590 47.550 -46.781 1.00 26.38 613 PHE A C 1
ATOM 4821 O O . PHE A 1 613 ? 7.396 46.902 -46.119 1.00 26.38 613 PHE A O 1
ATOM 4828 N N . GLU A 1 614 ? 5.304 47.300 -46.449 1.00 26.30 614 GLU A N 1
ATOM 4829 C CA . GLU A 1 614 ? 3.952 47.622 -46.971 1.00 26.30 614 GLU A CA 1
ATOM 4830 C C . GLU A 1 614 ? 2.928 47.826 -45.810 1.00 26.30 614 GLU A C 1
ATOM 4832 O O . GLU A 1 614 ? 3.238 47.512 -44.662 1.00 26.30 614 GLU A O 1
ATOM 4837 N N . ASP A 1 615 ? 1.725 48.354 -46.089 1.00 29.22 615 ASP A N 1
ATOM 4838 C CA . ASP A 1 615 ? 0.694 48.804 -45.120 1.00 29.22 615 ASP A CA 1
ATOM 4839 C C . ASP A 1 615 ? -0.707 48.220 -45.425 1.00 29.22 615 ASP A C 1
ATOM 4841 O O . ASP A 1 615 ? -1.083 48.154 -46.594 1.00 29.22 615 ASP A O 1
ATOM 4845 N N . TYR A 1 616 ? -1.489 47.871 -44.387 1.00 29.19 616 TYR A N 1
ATOM 4846 C CA . TYR A 1 616 ? -2.945 47.636 -44.459 1.00 29.19 616 TYR A CA 1
ATOM 4847 C C . TYR A 1 616 ? -3.652 47.967 -43.127 1.00 29.19 616 TYR A C 1
ATOM 4849 O O . TYR A 1 616 ? -3.409 47.313 -42.111 1.00 29.19 616 TYR A O 1
ATOM 4857 N N . GLY A 1 617 ? -4.594 48.918 -43.165 1.00 30.41 617 GLY A N 1
ATOM 4858 C CA . GLY A 1 617 ? -5.572 49.206 -42.101 1.00 30.41 617 GLY A CA 1
ATOM 4859 C C . GLY A 1 617 ? -7.031 48.927 -42.512 1.00 30.41 617 GLY A C 1
ATOM 4860 O O . GLY A 1 617 ? -7.264 48.214 -43.490 1.00 30.41 617 GLY A O 1
ATOM 4861 N N . TYR A 1 618 ? -7.977 49.564 -41.804 1.00 31.20 618 TYR A N 1
ATOM 4862 C CA . TYR A 1 618 ? -9.448 49.396 -41.824 1.00 31.20 618 TYR A CA 1
ATOM 4863 C C . TYR A 1 618 ? -10.020 48.178 -41.066 1.00 31.20 618 TYR A C 1
ATOM 4865 O O . TYR A 1 618 ? -9.517 47.069 -41.231 1.00 31.20 618 TYR A O 1
ATOM 4873 N N . ASP A 1 619 ? -11.166 48.259 -40.370 1.00 29.11 619 ASP A N 1
ATOM 4874 C CA . ASP A 1 619 ? -11.765 49.290 -39.473 1.00 29.11 619 ASP A CA 1
ATOM 4875 C C . ASP A 1 619 ? -13.043 48.679 -38.821 1.00 29.11 619 ASP A C 1
ATOM 4877 O O . ASP A 1 619 ? -13.544 47.674 -39.323 1.00 29.11 619 ASP A O 1
ATOM 4881 N N . ASP A 1 620 ? -13.515 49.283 -37.719 1.00 27.58 620 ASP A N 1
ATOM 4882 C CA . ASP A 1 620 ? -14.856 49.280 -37.074 1.00 27.58 620 ASP A CA 1
ATOM 4883 C C . ASP A 1 620 ? -15.831 48.069 -37.121 1.00 27.58 620 ASP A C 1
ATOM 4885 O O . ASP A 1 620 ? -16.199 47.557 -38.175 1.00 27.58 620 ASP A O 1
ATOM 4889 N N . ASP A 1 621 ? -16.399 47.737 -35.946 1.00 26.06 621 ASP A N 1
ATOM 4890 C CA . ASP A 1 621 ? -17.862 47.760 -35.692 1.00 26.06 621 ASP A CA 1
ATOM 4891 C C . ASP A 1 621 ? -18.154 47.759 -34.158 1.00 26.06 621 ASP A C 1
ATOM 4893 O O . ASP A 1 621 ? -17.265 47.459 -33.355 1.00 26.06 621 ASP A O 1
ATOM 4897 N N . GLU A 1 622 ? -19.365 48.162 -33.737 1.00 27.77 622 GLU A N 1
ATOM 4898 C CA . GLU A 1 622 ? -19.650 48.768 -32.408 1.00 27.77 622 GLU A CA 1
ATOM 4899 C C . GLU A 1 622 ? -20.429 47.911 -31.357 1.00 27.77 622 GLU A C 1
ATOM 4901 O O . GLU A 1 622 ? -21.016 46.878 -31.676 1.00 27.77 622 GLU A O 1
ATOM 4906 N N . GLU A 1 623 ? -20.499 48.449 -30.117 1.00 28.19 623 GLU A N 1
ATOM 4907 C CA . GLU A 1 623 ? -21.481 48.204 -29.018 1.00 28.19 623 GLU A CA 1
ATOM 4908 C C . GLU A 1 623 ? -21.478 46.811 -28.309 1.00 28.19 623 GLU A C 1
ATOM 4910 O O . GLU A 1 623 ? -20.987 45.816 -28.832 1.00 28.19 623 GLU A O 1
ATOM 4915 N N . ILE A 1 624 ? -21.875 46.654 -27.028 1.00 25.62 624 ILE A N 1
ATOM 4916 C CA . ILE A 1 624 ? -23.066 47.140 -26.282 1.00 25.62 624 ILE A CA 1
ATOM 4917 C C . ILE A 1 624 ? -22.776 47.347 -24.759 1.00 25.62 624 ILE A C 1
ATOM 4919 O O . ILE A 1 624 ? -22.081 46.513 -24.187 1.00 25.62 624 ILE A O 1
ATOM 4923 N N . GLU A 1 625 ? -23.347 48.422 -24.165 1.00 27.41 625 GLU A N 1
ATOM 4924 C CA . GLU A 1 625 ? -23.908 48.668 -22.784 1.00 27.41 625 GLU A CA 1
ATOM 4925 C C . GLU A 1 625 ? -23.255 48.034 -21.504 1.00 27.41 625 GLU A C 1
ATOM 4927 O O . GLU A 1 625 ? -22.795 46.898 -21.526 1.00 27.41 625 GLU A O 1
ATOM 4932 N N . GLU A 1 626 ? -23.242 48.619 -20.284 1.00 28.12 626 GLU A N 1
ATOM 4933 C CA . GLU A 1 626 ? -23.654 49.930 -19.705 1.00 28.12 626 GLU A CA 1
ATOM 4934 C C . GLU A 1 626 ? -23.062 50.108 -18.259 1.00 28.12 626 GLU A C 1
ATOM 4936 O O . GLU A 1 626 ? -22.706 49.112 -17.631 1.00 28.12 626 GLU A O 1
ATOM 4941 N N . GLU A 1 627 ? -22.949 51.366 -17.780 1.00 26.78 627 GLU A N 1
ATOM 4942 C CA . GLU A 1 627 ? -23.254 51.959 -16.431 1.00 26.78 627 GLU A CA 1
ATOM 4943 C C . GLU A 1 627 ? -23.063 51.162 -15.080 1.00 26.78 627 GLU A C 1
ATOM 4945 O O . GLU A 1 627 ? -23.316 49.965 -14.996 1.00 26.78 627 GLU A O 1
ATOM 4950 N N . ASP A 1 628 ? -22.702 51.744 -13.909 1.00 24.66 628 ASP A N 1
ATOM 4951 C CA . ASP A 1 628 ? -22.291 53.129 -13.557 1.00 24.66 628 ASP A CA 1
ATOM 4952 C C . ASP A 1 628 ? -21.616 53.315 -12.154 1.00 24.66 628 ASP A C 1
ATOM 4954 O O . ASP A 1 628 ? -21.654 52.423 -11.309 1.00 24.66 628 ASP A O 1
ATOM 4958 N N . GLU A 1 629 ? -21.056 54.526 -11.946 1.00 28.58 629 GLU A N 1
ATOM 4959 C CA . GLU A 1 629 ? -20.831 55.355 -10.715 1.00 28.58 629 GLU A CA 1
ATOM 4960 C C . GLU A 1 629 ? -20.254 54.779 -9.372 1.00 28.58 629 GLU A C 1
ATOM 4962 O O . GLU A 1 629 ? -20.818 53.880 -8.755 1.00 28.58 629 GLU A O 1
ATOM 4967 N N . LEU A 1 630 ? -19.069 55.254 -8.906 1.00 27.72 630 LEU A N 1
ATOM 4968 C CA . LEU A 1 630 ? -18.767 56.304 -7.864 1.00 27.72 630 LEU A CA 1
ATOM 4969 C C . LEU A 1 630 ? -18.731 55.797 -6.390 1.00 27.72 630 LEU A C 1
ATOM 4971 O O . LEU A 1 630 ? -19.360 54.795 -6.075 1.00 27.72 630 LEU A O 1
ATOM 4975 N N . GLU A 1 631 ? -18.004 56.351 -5.397 1.00 26.42 631 GLU A N 1
ATOM 4976 C CA . GLU A 1 631 ? -17.123 57.537 -5.153 1.00 26.42 631 GLU A CA 1
ATOM 4977 C C . GLU A 1 631 ? -15.962 57.036 -4.211 1.00 26.42 631 GLU A C 1
ATOM 4979 O O . GLU A 1 631 ? -16.142 56.020 -3.537 1.00 26.42 631 GLU A O 1
ATOM 4984 N N . GLU A 1 632 ? -14.692 57.487 -4.194 1.00 26.31 632 GLU A N 1
ATOM 4985 C CA . GLU A 1 632 ? -14.095 58.786 -3.769 1.00 26.31 632 GLU A CA 1
ATOM 4986 C C . GLU A 1 632 ? -14.441 59.254 -2.323 1.00 26.31 632 GLU A C 1
ATOM 4988 O O . GLU A 1 632 ? -15.557 59.043 -1.866 1.00 26.31 632 GLU A O 1
ATOM 4993 N N . THR A 1 633 ? -13.578 59.884 -1.499 1.00 25.38 633 THR A N 1
ATOM 4994 C CA . THR A 1 633 ? -12.117 60.208 -1.507 1.00 25.38 633 THR A CA 1
ATOM 4995 C C . THR A 1 633 ? -11.404 59.498 -0.299 1.00 25.38 633 THR A C 1
ATOM 4997 O O . THR A 1 633 ? -11.823 58.392 0.026 1.00 25.38 633 THR A O 1
ATOM 5000 N N . ASP A 1 634 ? -10.334 59.897 0.431 1.00 24.72 634 ASP A N 1
ATOM 5001 C CA . ASP A 1 634 ? -9.455 61.091 0.546 1.00 24.72 634 ASP A CA 1
ATOM 5002 C C . ASP A 1 634 ? -8.095 60.759 1.248 1.00 24.72 634 ASP A C 1
ATOM 5004 O O . ASP A 1 634 ? -7.823 59.603 1.578 1.00 24.72 634 ASP A O 1
ATOM 5008 N N . LEU A 1 635 ? -7.251 61.776 1.494 1.00 26.20 635 LEU A N 1
ATOM 5009 C CA . LEU A 1 635 ? -5.945 61.757 2.201 1.00 26.20 635 LEU A CA 1
ATOM 5010 C C . LEU A 1 635 ? -6.032 62.643 3.502 1.00 26.20 635 LEU A C 1
ATOM 5012 O O . LEU A 1 635 ? -7.140 62.900 3.964 1.00 26.20 635 LEU A O 1
ATOM 5016 N N . ASP A 1 636 ? -5.012 63.131 4.240 1.00 25.36 636 ASP A N 1
ATOM 5017 C CA . ASP A 1 636 ? -3.557 63.295 4.038 1.00 25.36 636 ASP A CA 1
ATOM 5018 C C . ASP A 1 636 ? -2.784 63.655 5.362 1.00 25.36 636 ASP A C 1
ATOM 5020 O O . ASP A 1 636 ? -3.400 63.956 6.385 1.00 25.36 636 ASP A O 1
ATOM 5024 N N . VAL A 1 637 ? -1.439 63.727 5.280 1.00 28.44 637 VAL A N 1
ATOM 5025 C CA . VAL A 1 637 ? -0.402 64.423 6.112 1.00 28.44 637 VAL A CA 1
ATOM 5026 C C . VAL A 1 637 ? -0.065 64.014 7.588 1.00 28.44 637 VAL A C 1
ATOM 5028 O O . VAL A 1 637 ? -0.877 63.401 8.276 1.00 28.44 637 VAL A O 1
ATOM 5031 N N . PRO A 1 638 ? 1.192 64.272 8.079 1.00 42.12 638 PRO A N 1
ATOM 5032 C CA . PRO A 1 638 ? 1.875 63.429 9.091 1.00 42.12 638 PRO A CA 1
ATOM 5033 C C . PRO A 1 638 ? 2.681 64.207 10.192 1.00 42.12 638 PRO A C 1
ATOM 5035 O O . PRO A 1 638 ? 2.380 65.362 10.476 1.00 42.12 638 PRO A O 1
ATOM 5038 N N . GLN A 1 639 ? 3.764 63.600 10.738 1.00 23.83 639 GLN A N 1
ATOM 5039 C CA . GLN A 1 639 ? 4.798 64.157 11.669 1.00 23.83 639 GLN A CA 1
ATOM 5040 C C . GLN A 1 639 ? 4.330 64.373 13.137 1.00 23.83 639 GLN A C 1
ATOM 5042 O O . GLN A 1 639 ? 3.136 64.419 13.399 1.00 23.83 639 GLN A O 1
ATOM 5047 N N . GLY A 1 640 ? 5.184 64.471 14.174 1.00 22.53 640 GLY A N 1
ATOM 5048 C CA . GLY A 1 640 ? 6.651 64.322 14.319 1.00 22.53 640 GLY A CA 1
ATOM 5049 C C . GLY A 1 640 ? 7.145 64.811 15.713 1.00 22.53 640 GLY A C 1
ATOM 5050 O O . GLY A 1 640 ? 6.409 65.532 16.371 1.00 22.53 640 GLY A O 1
ATOM 5051 N N . GLU A 1 641 ? 8.372 64.440 16.132 1.00 23.47 641 GLU A N 1
ATOM 5052 C CA . GLU A 1 641 ? 9.162 64.958 17.299 1.00 23.47 641 GLU A CA 1
ATOM 5053 C C . GLU A 1 641 ? 8.561 64.808 18.739 1.00 23.47 641 GLU A C 1
ATOM 5055 O O . GLU A 1 641 ? 7.570 65.433 19.083 1.00 23.47 641 GLU A O 1
ATOM 5060 N N . ALA A 1 642 ? 9.014 63.915 19.639 1.00 23.45 642 ALA A N 1
ATOM 5061 C CA . ALA A 1 642 ? 10.304 63.792 20.363 1.00 23.45 642 ALA A CA 1
ATOM 5062 C C . ALA A 1 642 ? 10.463 64.602 21.695 1.00 23.45 642 ALA A C 1
ATOM 5064 O O . ALA A 1 642 ? 10.087 65.764 21.775 1.00 23.45 642 ALA A O 1
ATOM 5065 N N . VAL A 1 643 ? 11.166 63.980 22.673 1.00 23.83 643 VAL A N 1
ATOM 5066 C CA . VAL A 1 643 ? 12.022 64.568 23.755 1.00 23.83 643 VAL A CA 1
ATOM 5067 C C . VAL A 1 643 ? 11.448 64.952 25.161 1.00 23.83 643 VAL A C 1
ATOM 5069 O O . VAL A 1 643 ? 10.618 65.842 25.294 1.00 23.83 643 VAL A O 1
ATOM 5072 N N . ASN A 1 644 ? 12.070 64.342 26.201 1.00 22.89 644 ASN A N 1
ATOM 5073 C CA . ASN A 1 644 ? 12.250 64.730 27.633 1.00 22.89 644 ASN A CA 1
ATOM 5074 C C . ASN A 1 644 ? 11.031 64.808 28.609 1.00 22.89 644 ASN A C 1
ATOM 5076 O O . ASN A 1 644 ? 9.901 64.997 28.181 1.00 22.89 644 ASN A O 1
ATOM 5080 N N . ASP A 1 645 ? 11.164 64.653 29.946 1.00 22.75 645 ASP A N 1
ATOM 5081 C CA . ASP A 1 645 ? 12.331 64.378 30.831 1.00 22.75 645 ASP A CA 1
ATOM 5082 C C . ASP A 1 645 ? 11.928 63.735 32.197 1.00 22.75 645 ASP A C 1
ATOM 5084 O O . ASP A 1 645 ? 10.825 64.005 32.666 1.00 22.75 645 ASP A O 1
ATOM 5088 N N . THR A 1 646 ? 12.860 62.979 32.822 1.00 23.83 646 THR A N 1
ATOM 5089 C CA . THR A 1 646 ? 13.084 62.690 34.286 1.00 23.83 646 THR A CA 1
ATOM 5090 C C . THR A 1 646 ? 11.915 62.243 35.233 1.00 23.83 646 THR A C 1
ATOM 5092 O O . THR A 1 646 ? 10.746 62.294 34.880 1.00 23.83 646 THR A O 1
ATOM 5095 N N . ASP A 1 647 ? 12.100 61.688 36.455 1.00 25.62 647 ASP A N 1
ATOM 5096 C CA . ASP A 1 647 ? 13.273 61.555 37.358 1.00 25.62 647 ASP A CA 1
ATOM 5097 C C . ASP A 1 647 ? 13.218 60.320 38.328 1.00 25.62 647 ASP A C 1
ATOM 5099 O O . ASP A 1 647 ? 12.205 59.629 38.401 1.00 25.62 647 ASP A O 1
ATOM 5103 N N . PHE A 1 648 ? 14.318 60.075 39.074 1.00 24.28 648 PHE A N 1
ATOM 5104 C CA . PHE A 1 648 ? 14.650 59.013 40.083 1.00 24.28 648 PHE A CA 1
ATOM 5105 C C . PHE A 1 648 ? 13.547 58.516 41.076 1.00 24.28 648 PHE A C 1
ATOM 5107 O O . PHE A 1 648 ? 12.518 59.159 41.241 1.00 24.28 648 PHE A O 1
ATOM 5114 N N . VAL A 1 649 ? 13.658 57.409 41.854 1.00 27.17 649 VAL A N 1
ATOM 5115 C CA . VAL A 1 649 ? 14.724 56.787 42.720 1.00 27.17 649 VAL A CA 1
ATOM 5116 C C . VAL A 1 649 ? 14.321 55.282 42.954 1.00 27.17 649 VAL A C 1
ATOM 5118 O O . VAL A 1 649 ? 13.124 55.023 42.894 1.00 27.17 649 VAL A O 1
ATOM 5121 N N . ASN A 1 650 ? 15.100 54.208 43.244 1.00 25.70 650 ASN A N 1
ATOM 5122 C CA . ASN A 1 650 ? 16.457 53.934 43.792 1.00 25.70 650 ASN A CA 1
ATOM 5123 C C . ASN A 1 650 ? 17.022 52.525 43.362 1.00 25.70 650 ASN A C 1
ATOM 5125 O O . ASN A 1 650 ? 16.516 51.934 42.416 1.00 25.70 650 ASN A O 1
ATOM 5129 N N . GLY A 1 651 ? 18.049 51.993 44.062 1.00 25.00 651 GLY A N 1
ATOM 5130 C CA . GLY A 1 651 ? 18.698 50.661 43.905 1.00 25.00 651 GLY A CA 1
ATOM 5131 C C . GLY A 1 651 ? 18.030 49.431 44.579 1.00 25.00 651 GLY A C 1
ATOM 5132 O O . GLY A 1 651 ? 16.868 49.497 44.964 1.00 25.00 651 GLY A O 1
ATOM 5133 N N . GLU A 1 652 ? 18.691 48.270 44.757 1.00 26.86 652 GLU A N 1
ATOM 5134 C CA . GLU A 1 652 ? 20.145 47.977 44.894 1.00 26.86 652 GLU A CA 1
ATOM 5135 C C . GLU A 1 652 ? 20.760 47.030 43.812 1.00 26.86 652 GLU A C 1
ATOM 5137 O O . GLU A 1 652 ? 20.175 46.825 42.755 1.00 26.86 652 GLU A O 1
ATOM 5142 N N . LYS A 1 653 ? 21.998 46.529 44.018 1.00 26.12 653 LYS A N 1
ATOM 5143 C CA . LYS A 1 653 ? 22.895 45.919 42.996 1.00 26.12 653 LYS A CA 1
ATOM 5144 C C . LYS A 1 653 ? 23.064 44.391 43.119 1.00 26.12 653 LYS A C 1
ATOM 5146 O O . LYS A 1 653 ? 23.094 43.889 44.238 1.00 26.12 653 LYS A O 1
ATOM 5151 N N . GLY A 1 654 ? 23.348 43.688 42.006 1.00 24.06 654 GLY A N 1
ATOM 5152 C CA . GLY A 1 654 ? 23.596 42.230 42.033 1.00 24.06 654 GLY A CA 1
ATOM 5153 C C . GLY A 1 654 ? 24.156 41.522 40.776 1.00 24.06 654 GLY A C 1
ATOM 5154 O O . GLY A 1 654 ? 23.648 40.464 40.455 1.00 24.06 654 GLY A O 1
ATOM 5155 N N . ALA A 1 655 ? 25.190 42.066 40.115 1.00 24.98 655 ALA A N 1
ATOM 5156 C CA . ALA A 1 655 ? 26.133 41.376 39.196 1.00 24.98 655 ALA A CA 1
ATOM 5157 C C . ALA A 1 655 ? 25.618 40.464 38.036 1.00 24.98 655 ALA A C 1
ATOM 5159 O O . ALA A 1 655 ? 25.363 39.283 38.224 1.00 24.98 655 ALA A O 1
ATOM 5160 N N . GLU A 1 656 ? 25.668 41.016 36.816 1.00 23.25 656 GLU A N 1
ATOM 5161 C CA . GLU A 1 656 ? 26.171 40.392 35.565 1.00 23.25 656 GLU A CA 1
ATOM 5162 C C . GLU A 1 656 ? 25.802 38.925 35.217 1.00 23.25 656 GLU A C 1
ATOM 5164 O O . GLU A 1 656 ? 26.593 38.005 35.417 1.00 23.25 656 GLU A O 1
ATOM 5169 N N . GLU A 1 657 ? 24.703 38.751 34.473 1.00 26.98 657 GLU A N 1
ATOM 5170 C CA . GLU A 1 657 ? 24.600 37.729 33.413 1.00 26.98 657 GLU A CA 1
ATOM 5171 C C . GLU A 1 657 ? 24.443 38.431 32.048 1.00 26.98 657 GLU A C 1
ATOM 5173 O O . GLU A 1 657 ? 23.979 39.570 31.979 1.00 26.98 657 GLU A O 1
ATOM 5178 N N . THR A 1 658 ? 24.887 37.799 30.954 1.00 25.19 658 THR A N 1
ATOM 5179 C CA . THR A 1 658 ? 24.898 38.407 29.605 1.00 25.19 658 THR A CA 1
ATOM 5180 C C . THR A 1 658 ? 23.776 37.865 28.725 1.00 25.19 658 THR A C 1
ATOM 5182 O O . THR A 1 658 ? 23.975 36.971 27.902 1.00 25.19 658 THR A O 1
ATOM 5185 N N . GLU A 1 659 ? 22.587 38.444 28.873 1.00 23.91 659 GLU A N 1
ATOM 5186 C CA . GLU A 1 659 ? 21.483 38.214 27.942 1.00 23.91 659 GLU A CA 1
ATOM 5187 C C . GLU A 1 659 ? 21.825 38.768 26.546 1.00 23.91 659 GLU A C 1
ATOM 5189 O O . GLU A 1 659 ? 22.266 39.909 26.390 1.00 23.91 659 GLU A O 1
ATOM 5194 N N . LYS A 1 660 ? 21.592 37.958 25.508 1.00 26.69 660 LYS A N 1
ATOM 5195 C CA . LYS A 1 660 ? 21.441 38.433 24.128 1.00 26.69 660 LYS A CA 1
ATOM 5196 C C . LYS A 1 660 ? 19.980 38.280 23.742 1.00 26.69 660 LYS A C 1
ATOM 5198 O O . LYS A 1 660 ? 19.482 37.159 23.671 1.00 26.69 660 LYS A O 1
ATOM 5203 N N . GLU A 1 661 ? 19.317 39.402 23.487 1.00 23.92 661 GLU A N 1
ATOM 5204 C CA . GLU A 1 661 ? 17.923 39.419 23.050 1.00 23.92 661 GLU A CA 1
ATOM 5205 C C . GLU A 1 661 ? 17.731 38.647 21.738 1.00 23.92 661 GLU A C 1
ATOM 5207 O O . GLU A 1 661 ? 18.511 38.770 20.790 1.00 23.92 661 GLU A O 1
ATOM 5212 N N . MET A 1 662 ? 16.646 37.879 21.680 1.00 22.72 662 MET A N 1
ATOM 5213 C CA . MET A 1 662 ? 16.220 37.134 20.503 1.00 22.72 662 MET A CA 1
ATOM 5214 C C . MET A 1 662 ? 15.206 37.978 19.722 1.00 22.72 662 MET A C 1
ATOM 5216 O O . MET A 1 662 ? 14.100 38.222 20.200 1.00 22.72 662 MET A O 1
ATOM 5220 N N . LYS A 1 663 ? 15.582 38.436 18.524 1.00 23.25 663 LYS A N 1
ATOM 5221 C CA . LYS A 1 663 ? 14.656 39.063 17.564 1.00 23.25 663 LYS A CA 1
ATOM 5222 C C . LYS A 1 663 ? 14.053 38.010 16.621 1.00 23.25 663 LYS A C 1
ATOM 5224 O O . LYS A 1 663 ? 14.655 36.946 16.467 1.00 23.25 663 LYS A O 1
ATOM 5229 N N . PRO A 1 664 ? 12.853 38.257 16.060 1.00 22.31 664 PRO A N 1
ATOM 5230 C CA . PRO A 1 664 ? 12.102 37.239 15.330 1.00 22.31 664 PRO A CA 1
ATOM 5231 C C . PRO A 1 664 ? 12.816 36.796 14.050 1.00 22.31 664 PRO A C 1
ATOM 5233 O O . PRO A 1 664 ? 13.546 37.566 13.430 1.00 22.31 664 PRO A O 1
ATOM 5236 N N . VAL A 1 665 ? 12.574 35.542 13.668 1.00 24.36 665 VAL A N 1
ATOM 5237 C CA . VAL A 1 665 ? 13.015 34.968 12.395 1.00 24.36 665 VAL A CA 1
ATOM 5238 C C . VAL A 1 665 ? 11.886 35.144 11.386 1.00 24.36 665 VAL A C 1
ATOM 5240 O O . VAL A 1 665 ? 10.855 34.486 11.509 1.00 24.36 665 VAL A O 1
ATOM 5243 N N . ASP A 1 666 ? 12.085 36.013 10.396 1.00 22.95 666 ASP A N 1
ATOM 5244 C CA . ASP A 1 666 ? 11.215 36.067 9.220 1.00 22.95 666 ASP A CA 1
ATOM 5245 C C . ASP A 1 666 ? 11.416 34.821 8.344 1.00 22.95 666 ASP A C 1
ATOM 5247 O O . ASP A 1 666 ? 12.533 34.335 8.144 1.00 22.95 666 ASP A O 1
ATOM 5251 N N . THR A 1 667 ? 10.318 34.282 7.816 1.00 31.44 667 THR A N 1
ATOM 5252 C CA . THR A 1 667 ? 10.315 33.027 7.056 1.00 31.44 667 THR A CA 1
ATOM 5253 C C . THR A 1 667 ? 10.740 33.214 5.602 1.00 31.44 667 THR A C 1
ATOM 5255 O O . THR A 1 667 ? 9.897 33.430 4.734 1.00 31.44 667 THR A O 1
ATOM 5258 N N . CYS A 1 668 ? 12.027 33.010 5.319 1.00 27.91 668 CYS A N 1
ATOM 5259 C CA . CYS A 1 668 ? 12.467 32.387 4.066 1.00 27.91 668 CYS A CA 1
ATOM 5260 C C . CYS A 1 668 ? 13.829 31.699 4.262 1.00 27.91 668 CYS A C 1
ATOM 5262 O O . CYS A 1 668 ? 14.880 32.331 4.176 1.00 27.91 668 CYS A O 1
ATOM 5264 N N . GLY A 1 669 ? 13.808 30.408 4.601 1.00 22.98 669 GLY A N 1
ATOM 5265 C CA . GLY A 1 669 ? 15.016 29.599 4.752 1.00 22.98 669 GLY A CA 1
ATOM 5266 C C . GLY A 1 669 ? 15.306 28.817 3.477 1.00 22.98 669 GLY A C 1
ATOM 5267 O O . GLY A 1 669 ? 14.594 27.861 3.181 1.00 22.98 669 GLY A O 1
ATOM 5268 N N . GLU A 1 670 ? 16.358 29.194 2.752 1.00 25.22 670 GLU A N 1
ATOM 5269 C CA . GLU A 1 670 ? 16.923 28.352 1.695 1.00 25.22 670 GLU A CA 1
ATOM 5270 C C . GLU A 1 670 ? 17.340 27.002 2.295 1.00 25.22 670 GLU A C 1
ATOM 5272 O O . GLU A 1 670 ? 18.048 26.947 3.308 1.00 25.22 670 GLU A O 1
ATOM 5277 N N . ALA A 1 671 ? 16.896 25.904 1.681 1.00 25.19 671 ALA A N 1
ATOM 5278 C CA . ALA A 1 671 ? 17.293 24.569 2.101 1.00 25.19 671 ALA A CA 1
ATOM 5279 C C . ALA A 1 671 ? 18.780 24.369 1.789 1.00 25.19 671 ALA A C 1
ATOM 5281 O O . ALA A 1 671 ? 19.170 24.203 0.634 1.00 25.19 671 ALA A O 1
ATOM 5282 N N . LYS A 1 672 ? 19.622 24.384 2.826 1.00 27.42 672 LYS A N 1
ATOM 5283 C CA . LYS A 1 672 ? 21.013 23.948 2.696 1.00 27.42 672 LYS A CA 1
ATOM 5284 C C . LYS A 1 672 ? 21.011 22.466 2.338 1.00 27.42 672 LYS A C 1
ATOM 5286 O O . LYS A 1 672 ? 20.408 21.676 3.059 1.00 27.42 672 LYS A O 1
ATOM 5291 N N . GLU A 1 673 ? 21.691 22.106 1.250 1.00 31.20 673 GLU A N 1
ATOM 5292 C CA . GLU A 1 673 ? 21.966 20.713 0.886 1.00 31.20 673 GLU A CA 1
ATOM 5293 C C . GLU A 1 673 ? 22.808 20.079 2.019 1.00 31.20 673 GLU A C 1
ATOM 5295 O O . GLU A 1 673 ? 24.030 20.231 2.060 1.00 31.20 673 GLU A O 1
ATOM 5300 N N . GLU A 1 674 ? 22.162 19.427 2.995 1.00 39.84 674 GLU A N 1
ATOM 5301 C CA . GLU A 1 674 ? 22.861 18.661 4.032 1.00 39.84 674 GLU A CA 1
ATOM 5302 C C . GLU A 1 674 ? 23.536 17.453 3.375 1.00 39.84 674 GLU A C 1
ATOM 5304 O O . GLU A 1 674 ? 22.877 16.569 2.825 1.00 39.84 674 GLU A O 1
ATOM 5309 N N . HIS A 1 675 ? 24.869 17.444 3.398 1.00 44.62 675 HIS A N 1
ATOM 5310 C CA . HIS A 1 675 ? 25.673 16.459 2.686 1.00 44.62 675 HIS A CA 1
ATOM 5311 C C . HIS A 1 675 ? 25.394 15.045 3.221 1.00 44.62 675 HIS A C 1
ATOM 5313 O O . HIS A 1 675 ? 25.681 14.742 4.379 1.00 44.62 675 HIS A O 1
ATOM 5319 N N . LEU A 1 676 ? 24.861 14.161 2.371 1.00 54.34 676 LEU A N 1
ATOM 5320 C CA . LEU A 1 676 ? 24.652 12.753 2.713 1.00 54.34 676 LEU A CA 1
ATOM 5321 C C . LEU A 1 676 ? 26.011 12.040 2.812 1.00 54.34 676 LEU A C 1
ATOM 5323 O O . LEU A 1 676 ? 26.550 11.563 1.816 1.00 54.34 676 LEU A O 1
ATOM 5327 N N . GLU A 1 677 ? 26.576 11.979 4.020 1.00 54.59 677 GLU A N 1
ATOM 5328 C CA . GLU A 1 677 ? 27.866 11.317 4.280 1.00 54.59 677 GLU A CA 1
ATOM 5329 C C . GLU A 1 677 ? 27.823 9.790 4.079 1.00 54.59 677 GLU A C 1
ATOM 5331 O O . GLU A 1 677 ? 28.874 9.171 3.908 1.00 54.59 677 GLU A O 1
ATOM 5336 N N . GLN A 1 678 ? 26.632 9.176 4.097 1.00 69.62 678 GLN A N 1
ATOM 5337 C CA . GLN A 1 678 ? 26.440 7.731 3.933 1.00 69.62 678 GLN A CA 1
ATOM 5338 C C . GLN A 1 678 ? 25.349 7.420 2.902 1.00 69.62 678 GLN A C 1
ATOM 5340 O O . GLN A 1 678 ? 24.247 7.962 2.964 1.00 69.62 678 GLN A O 1
ATOM 5345 N N . GLY A 1 679 ? 25.659 6.515 1.970 1.00 80.62 679 GLY A N 1
ATOM 5346 C CA . GLY A 1 679 ? 24.715 5.989 0.980 1.00 80.62 679 GLY A CA 1
ATOM 5347 C C . GLY A 1 679 ? 23.953 4.759 1.472 1.00 80.62 679 GLY A C 1
ATOM 5348 O O . GLY A 1 679 ? 24.436 4.003 2.319 1.00 80.62 679 GLY A O 1
ATOM 5349 N N . LEU A 1 680 ? 22.781 4.497 0.888 1.00 84.12 680 LEU A N 1
ATOM 5350 C CA . LEU A 1 680 ? 21.910 3.383 1.280 1.00 84.12 680 LEU A CA 1
ATOM 5351 C C . LEU A 1 680 ? 22.598 2.000 1.210 1.00 84.12 680 LEU A C 1
ATOM 5353 O O . LEU A 1 680 ? 22.282 1.121 2.012 1.00 84.12 680 LEU A O 1
ATOM 5357 N N . PHE A 1 681 ? 23.571 1.786 0.314 1.00 83.62 681 PHE A N 1
ATOM 5358 C CA . PHE A 1 681 ? 24.333 0.522 0.251 1.00 83.62 681 PHE A CA 1
ATOM 5359 C C . PHE A 1 681 ? 25.339 0.302 1.388 1.00 83.62 681 PHE A C 1
ATOM 5361 O O . PHE A 1 681 ? 25.763 -0.835 1.606 1.00 83.62 681 PHE A O 1
ATOM 5368 N N . GLN A 1 682 ? 25.696 1.354 2.123 1.00 81.31 682 GLN A N 1
ATOM 5369 C CA . GLN A 1 682 ? 26.650 1.305 3.235 1.00 81.31 682 GLN A CA 1
ATOM 5370 C C . GLN A 1 682 ? 25.956 0.889 4.550 1.00 81.31 682 GLN A C 1
ATOM 5372 O O . GLN A 1 682 ? 26.606 0.475 5.511 1.00 81.31 682 GLN A O 1
ATOM 5377 N N . MET A 1 683 ? 24.619 0.936 4.575 1.00 84.56 683 MET A N 1
ATOM 5378 C CA . MET A 1 683 ? 23.775 0.508 5.689 1.00 84.56 683 MET A CA 1
ATOM 5379 C C . MET A 1 683 ? 23.607 -1.020 5.765 1.00 84.56 683 MET A C 1
ATOM 5381 O O . MET A 1 683 ? 23.587 -1.733 4.759 1.00 84.56 683 MET A O 1
ATOM 5385 N N . LYS A 1 684 ? 23.363 -1.542 6.975 1.00 85.31 684 LYS A N 1
ATOM 5386 C CA . LYS A 1 684 ? 23.042 -2.966 7.195 1.00 85.31 684 LYS A CA 1
ATOM 5387 C C . LYS A 1 684 ? 21.564 -3.259 6.939 1.00 85.31 684 LYS A C 1
ATOM 5389 O O . LYS A 1 684 ? 20.731 -3.196 7.841 1.00 85.31 684 LYS A O 1
ATOM 5394 N N . LEU A 1 685 ? 21.246 -3.576 5.685 1.00 89.50 685 LEU A N 1
ATOM 5395 C CA . LEU A 1 685 ? 19.875 -3.755 5.199 1.00 89.50 685 LEU A CA 1
ATOM 5396 C C . LEU A 1 685 ? 19.372 -5.220 5.264 1.00 89.50 685 LEU A C 1
ATOM 5398 O O . LEU A 1 685 ? 20.099 -6.129 4.854 1.00 89.50 685 LEU A O 1
ATOM 5402 N N . PRO A 1 686 ? 18.112 -5.472 5.686 1.00 92.25 686 PRO A N 1
ATOM 5403 C CA . PRO A 1 686 ? 17.470 -6.792 5.599 1.00 92.25 686 PRO A CA 1
ATOM 5404 C C . PRO A 1 686 ? 17.340 -7.331 4.162 1.00 92.25 686 PRO A C 1
ATOM 5406 O O . PRO A 1 686 ? 17.238 -6.556 3.209 1.00 92.25 686 PRO A O 1
ATOM 5409 N N . GLU A 1 687 ? 17.238 -8.658 3.999 1.00 93.69 687 GLU A N 1
ATOM 5410 C CA . GLU A 1 687 ? 17.109 -9.316 2.681 1.00 93.69 687 GLU A CA 1
ATOM 5411 C C . GLU A 1 687 ? 15.953 -8.757 1.828 1.00 93.69 687 GLU A C 1
ATOM 5413 O O . GLU A 1 687 ? 16.127 -8.513 0.634 1.00 93.69 687 GLU A O 1
ATOM 5418 N N . SER A 1 688 ? 14.793 -8.475 2.429 1.00 94.31 688 SER A N 1
ATOM 5419 C CA . SER A 1 688 ? 13.642 -7.881 1.731 1.00 94.31 688 SER A CA 1
ATOM 5420 C C . SER A 1 688 ? 13.948 -6.505 1.125 1.00 94.31 688 SER A C 1
ATOM 5422 O O . SER A 1 688 ? 13.444 -6.180 0.049 1.00 94.31 688 SER A O 1
ATOM 5424 N N . VAL A 1 689 ? 14.799 -5.708 1.784 1.00 94.75 689 VAL A N 1
ATOM 5425 C CA . VAL A 1 689 ? 15.256 -4.401 1.287 1.00 94.75 689 VAL A CA 1
ATOM 5426 C C . VAL A 1 689 ? 16.307 -4.597 0.192 1.00 94.75 689 VAL A C 1
ATOM 5428 O O . VAL A 1 689 ? 16.186 -3.989 -0.872 1.00 94.75 689 VAL A O 1
ATOM 5431 N N . LYS A 1 690 ? 17.267 -5.516 0.388 1.00 94.38 690 LYS A N 1
ATOM 5432 C CA . LYS A 1 690 ? 18.252 -5.908 -0.641 1.00 94.38 690 LYS A CA 1
ATOM 5433 C C . LYS A 1 690 ? 17.563 -6.381 -1.937 1.00 94.38 690 LYS A C 1
ATOM 5435 O O . LYS A 1 690 ? 18.008 -6.029 -3.025 1.00 94.38 690 LYS A O 1
ATOM 5440 N N . LEU A 1 691 ? 16.417 -7.066 -1.853 1.00 95.19 691 LEU A N 1
ATOM 5441 C CA . LEU A 1 691 ? 15.613 -7.474 -3.019 1.00 95.19 691 LEU A CA 1
ATOM 5442 C C . LEU A 1 691 ? 14.953 -6.292 -3.760 1.00 95.19 691 LEU A C 1
ATOM 5444 O O . LEU A 1 691 ? 14.941 -6.275 -4.996 1.00 95.19 691 LEU A O 1
ATOM 5448 N N . GLN A 1 692 ? 14.437 -5.284 -3.045 1.00 95.38 692 GLN A N 1
ATOM 5449 C CA . GLN A 1 692 ? 13.926 -4.066 -3.695 1.00 95.38 692 GLN A CA 1
ATOM 5450 C C . GLN A 1 692 ? 15.068 -3.257 -4.330 1.00 95.38 692 GLN A C 1
ATOM 5452 O O . GLN A 1 692 ? 14.927 -2.783 -5.455 1.00 95.38 692 GLN A O 1
ATOM 5457 N N . MET A 1 693 ? 16.230 -3.186 -3.674 1.00 93.50 693 MET A N 1
ATOM 5458 C CA . MET A 1 693 ? 17.450 -2.595 -4.234 1.00 93.50 693 MET A CA 1
ATOM 5459 C C . MET A 1 693 ? 17.911 -3.293 -5.520 1.00 93.50 693 MET A C 1
ATOM 5461 O O . MET A 1 693 ? 18.194 -2.623 -6.510 1.00 93.50 693 MET A O 1
ATOM 5465 N N . CYS A 1 694 ? 17.913 -4.629 -5.573 1.00 94.94 694 CYS A N 1
ATOM 5466 C CA . CYS A 1 694 ? 18.193 -5.349 -6.818 1.00 94.94 694 CYS A CA 1
ATOM 5467 C C . CYS A 1 694 ? 17.171 -5.024 -7.925 1.00 94.94 694 CYS A C 1
ATOM 5469 O O . CYS A 1 694 ? 17.537 -4.922 -9.094 1.00 94.94 694 CYS A O 1
ATOM 5471 N N . THR A 1 695 ? 15.898 -4.827 -7.572 1.00 94.12 695 THR A N 1
ATOM 5472 C CA . THR A 1 695 ? 14.842 -4.444 -8.529 1.00 94.12 695 THR A CA 1
ATOM 5473 C C . THR A 1 695 ? 15.045 -3.020 -9.068 1.00 94.12 695 THR A C 1
ATOM 5475 O O . THR A 1 695 ? 14.785 -2.760 -10.241 1.00 94.12 695 THR A O 1
ATOM 5478 N N . LEU A 1 696 ? 15.573 -2.116 -8.240 1.00 93.81 696 LEU A N 1
ATOM 5479 C CA . LEU A 1 696 ? 15.933 -0.747 -8.611 1.00 93.81 696 LEU A CA 1
ATOM 5480 C C . LEU A 1 696 ? 17.174 -0.702 -9.525 1.00 93.81 696 LEU A C 1
ATOM 5482 O O . LEU A 1 696 ? 17.136 -0.087 -10.588 1.00 93.81 696 LEU A O 1
ATOM 5486 N N . LEU A 1 697 ? 18.235 -1.443 -9.189 1.00 93.00 697 LEU A N 1
ATOM 5487 C CA . LEU A 1 697 ? 19.421 -1.598 -10.048 1.00 93.00 697 LEU A CA 1
ATOM 5488 C C . LEU A 1 697 ? 19.083 -2.237 -11.408 1.00 93.00 697 LEU A C 1
ATOM 5490 O O . LEU A 1 697 ? 19.615 -1.825 -12.438 1.00 93.00 697 LEU A O 1
ATOM 5494 N N . GLN A 1 698 ? 18.157 -3.202 -11.433 1.00 93.62 698 GLN A N 1
ATOM 5495 C CA . GLN A 1 698 ? 17.672 -3.835 -12.664 1.00 93.62 698 GLN A CA 1
ATOM 5496 C C . GLN A 1 698 ? 17.038 -2.818 -13.631 1.00 93.62 698 GLN A C 1
ATOM 5498 O O . GLN A 1 698 ? 17.217 -2.961 -14.841 1.00 93.62 698 GLN A O 1
ATOM 5503 N N . TYR A 1 699 ? 16.348 -1.788 -13.122 1.00 93.31 699 TYR A N 1
ATOM 5504 C CA . TYR A 1 699 ? 15.824 -0.684 -13.936 1.00 93.31 699 TYR A CA 1
ATOM 5505 C C . TYR A 1 699 ? 16.954 0.180 -14.518 1.00 93.31 699 TYR A C 1
ATOM 5507 O O . TYR A 1 699 ? 16.956 0.445 -15.719 1.00 93.31 699 TYR A O 1
ATOM 5515 N N . PHE A 1 700 ? 17.952 0.556 -13.712 1.00 92.06 700 PHE A N 1
ATOM 5516 C CA . PHE A 1 700 ? 19.071 1.379 -14.182 1.00 92.06 700 PHE A CA 1
ATOM 5517 C C . PHE A 1 700 ? 19.910 0.685 -15.267 1.00 92.06 700 PHE A C 1
ATOM 5519 O O . PHE A 1 700 ? 20.208 1.305 -16.288 1.00 92.06 700 PHE A O 1
ATOM 5526 N N . CYS A 1 701 ? 20.187 -0.617 -15.137 1.00 91.81 701 CYS A N 1
ATOM 5527 C CA . CYS A 1 701 ? 20.831 -1.392 -16.205 1.00 91.81 701 CYS A CA 1
ATOM 5528 C C . CYS A 1 701 ? 19.952 -1.526 -17.470 1.00 91.81 701 CYS A C 1
ATOM 5530 O O . CYS A 1 701 ? 20.478 -1.546 -18.582 1.00 91.81 701 CYS A O 1
ATOM 5532 N N . ASP A 1 702 ? 18.619 -1.589 -17.339 1.00 92.31 702 ASP A N 1
ATOM 5533 C CA . ASP A 1 702 ? 17.706 -1.581 -18.496 1.00 92.31 702 ASP A CA 1
ATOM 5534 C C . ASP A 1 702 ? 17.702 -0.217 -19.218 1.00 92.31 702 ASP A C 1
ATOM 5536 O O . ASP A 1 702 ? 17.567 -0.172 -20.443 1.00 92.31 702 ASP A O 1
ATOM 5540 N N . CYS A 1 703 ? 17.881 0.888 -18.488 1.00 90.94 703 CYS A N 1
ATOM 5541 C CA . CYS A 1 703 ? 18.057 2.225 -19.060 1.00 90.94 703 CYS A CA 1
ATOM 5542 C C . CYS A 1 703 ? 19.421 2.393 -19.744 1.00 90.94 703 CYS A C 1
ATOM 5544 O O . CYS A 1 703 ? 19.477 2.926 -20.850 1.00 90.94 703 CYS A O 1
ATOM 5546 N N . GLU A 1 704 ? 20.502 1.884 -19.150 1.00 89.19 704 GLU A N 1
ATOM 5547 C CA . GLU A 1 704 ? 21.831 1.920 -19.769 1.00 89.19 704 GLU A CA 1
ATOM 5548 C C . GLU A 1 704 ? 21.869 1.110 -21.079 1.00 89.19 704 GLU A C 1
ATOM 5550 O O . GLU A 1 704 ? 22.334 1.601 -22.108 1.00 89.19 704 GLU A O 1
ATOM 5555 N N . LEU A 1 705 ? 21.290 -0.099 -21.087 1.00 91.50 705 LEU A N 1
ATOM 5556 C CA . LEU A 1 705 ? 21.140 -0.908 -22.300 1.00 91.50 705 LEU A CA 1
ATOM 5557 C C . LEU A 1 705 ? 20.351 -0.167 -23.391 1.00 91.50 705 LEU A C 1
ATOM 5559 O O . LEU A 1 705 ? 20.721 -0.227 -24.565 1.00 91.50 705 LEU A O 1
ATOM 5563 N N . ARG A 1 706 ? 19.280 0.541 -23.011 1.00 91.69 706 ARG A N 1
ATOM 5564 C CA . ARG A 1 706 ? 18.470 1.350 -23.933 1.00 91.69 706 ARG A CA 1
ATOM 5565 C C . ARG A 1 706 ? 19.298 2.475 -24.554 1.00 91.69 706 ARG A C 1
ATOM 5567 O O . ARG A 1 706 ? 19.319 2.579 -25.776 1.00 91.69 706 ARG A O 1
ATOM 5574 N N . HIS A 1 707 ? 20.047 3.230 -23.746 1.00 91.00 707 HIS A N 1
ATOM 5575 C CA . HIS A 1 707 ? 20.957 4.270 -24.236 1.00 91.00 707 HIS A CA 1
ATOM 5576 C C . HIS A 1 707 ? 22.007 3.704 -25.209 1.00 91.00 707 HIS A C 1
ATOM 5578 O O . HIS A 1 707 ? 22.187 4.252 -26.295 1.00 91.00 707 HIS A O 1
ATOM 5584 N N . ARG A 1 708 ? 22.641 2.561 -24.890 1.00 90.25 708 ARG A N 1
ATOM 5585 C CA . ARG A 1 708 ? 23.594 1.894 -25.803 1.00 90.25 708 ARG A CA 1
ATOM 5586 C C . ARG A 1 708 ? 22.952 1.569 -27.167 1.00 90.25 708 ARG A C 1
ATOM 5588 O O . ARG A 1 708 ? 23.588 1.773 -28.198 1.00 90.25 708 ARG A O 1
ATOM 55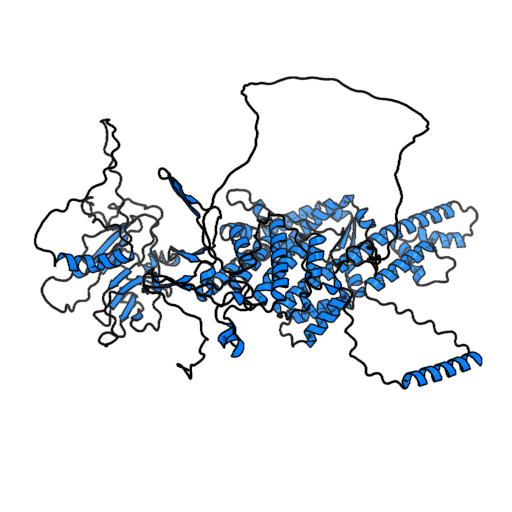95 N N . VAL A 1 709 ? 21.698 1.100 -27.195 1.00 93.25 709 VAL A N 1
ATOM 5596 C CA . VAL A 1 709 ? 20.955 0.804 -28.441 1.00 93.25 709 VAL A CA 1
ATOM 5597 C C . VAL A 1 709 ? 20.565 2.079 -29.206 1.00 93.25 709 VAL A C 1
ATOM 5599 O O . VAL A 1 709 ? 20.710 2.124 -30.430 1.00 93.25 709 VAL A O 1
ATOM 5602 N N . GLU A 1 710 ? 20.122 3.131 -28.516 1.00 92.69 710 GLU A N 1
ATOM 5603 C CA . GLU A 1 710 ? 19.787 4.421 -29.137 1.00 92.69 710 GLU A CA 1
ATOM 5604 C C . GLU A 1 710 ? 21.031 5.103 -29.736 1.00 92.69 710 GLU A C 1
ATOM 5606 O O . GLU A 1 710 ? 20.998 5.528 -30.889 1.00 92.69 710 GLU A O 1
ATOM 5611 N N . ALA A 1 711 ? 22.172 5.091 -29.042 1.00 91.50 711 ALA A N 1
ATOM 5612 C CA . ALA A 1 711 ? 23.432 5.638 -29.552 1.00 91.50 711 ALA A CA 1
ATOM 5613 C C . ALA A 1 711 ? 23.982 4.867 -30.773 1.00 91.50 711 ALA A C 1
ATOM 5615 O O . ALA A 1 711 ? 24.506 5.474 -31.709 1.00 91.50 711 ALA A O 1
ATOM 5616 N N . ILE A 1 712 ? 23.828 3.535 -30.817 1.00 93.44 712 ILE A N 1
ATOM 5617 C CA . ILE A 1 712 ? 24.135 2.728 -32.018 1.00 93.44 712 ILE A CA 1
ATOM 5618 C C . ILE A 1 712 ? 23.218 3.115 -33.182 1.00 93.44 712 ILE A C 1
ATOM 5620 O O . ILE A 1 712 ? 23.669 3.179 -34.328 1.00 93.44 712 ILE A O 1
ATOM 5624 N N . THR A 1 713 ? 21.949 3.401 -32.897 1.00 93.06 713 THR A N 1
ATOM 5625 C CA . THR A 1 713 ? 20.959 3.812 -33.898 1.00 93.06 713 THR A CA 1
ATOM 5626 C C . THR A 1 713 ? 21.299 5.186 -34.485 1.00 93.06 713 THR A C 1
ATOM 5628 O O . THR A 1 713 ? 21.403 5.324 -35.705 1.00 93.06 713 THR A O 1
ATOM 5631 N N . ALA A 1 714 ? 21.582 6.169 -33.627 1.00 92.81 714 ALA A N 1
ATOM 5632 C CA . ALA A 1 714 ? 22.006 7.516 -34.007 1.00 92.81 714 ALA A CA 1
ATOM 5633 C C . ALA A 1 714 ? 23.300 7.514 -34.842 1.00 92.81 714 ALA A C 1
ATOM 5635 O O . ALA A 1 714 ? 23.375 8.152 -35.897 1.00 92.81 714 ALA A O 1
ATOM 5636 N N . PHE A 1 715 ? 24.306 6.734 -34.424 1.00 93.06 715 PHE A N 1
ATOM 5637 C CA . PHE A 1 715 ? 25.534 6.550 -35.200 1.00 93.06 715 PHE A CA 1
ATOM 5638 C C . PHE A 1 715 ? 25.258 5.916 -36.574 1.00 93.06 715 PHE A C 1
ATOM 5640 O O . PHE A 1 715 ? 25.834 6.337 -37.580 1.00 93.06 715 PHE A O 1
ATOM 5647 N N . SER A 1 716 ? 24.360 4.927 -36.633 1.00 92.69 716 SER A N 1
ATOM 5648 C CA . SER A 1 716 ? 24.053 4.192 -37.865 1.00 92.69 716 SER A CA 1
ATOM 5649 C C . SER A 1 716 ? 23.418 5.073 -38.946 1.00 92.69 716 SER A C 1
ATOM 5651 O O . SER A 1 716 ? 23.813 4.951 -40.102 1.00 92.69 716 SER A O 1
ATOM 5653 N N . ASP A 1 717 ? 22.511 5.996 -38.603 1.00 91.81 717 ASP A N 1
ATOM 5654 C CA . ASP A 1 717 ? 21.922 6.946 -39.571 1.00 91.81 717 ASP A CA 1
ATOM 5655 C C . ASP A 1 717 ? 22.994 7.832 -40.225 1.00 91.81 717 ASP A C 1
ATOM 5657 O O . ASP A 1 717 ? 23.091 7.932 -41.453 1.00 91.81 717 ASP A O 1
ATOM 5661 N N . LYS A 1 718 ? 23.880 8.405 -39.402 1.00 90.50 718 LYS A N 1
ATOM 5662 C CA . LYS A 1 718 ? 25.006 9.235 -39.852 1.00 90.50 718 LYS A CA 1
ATOM 5663 C C . LYS A 1 718 ? 25.971 8.451 -40.749 1.00 90.50 718 LYS A C 1
ATOM 5665 O O . LYS A 1 718 ? 26.356 8.934 -41.815 1.00 90.50 718 LYS A O 1
ATOM 5670 N N . PHE A 1 719 ? 26.328 7.233 -40.343 1.00 90.62 719 PHE A N 1
ATOM 5671 C CA . PHE A 1 719 ? 27.232 6.341 -41.073 1.00 90.62 719 PHE A CA 1
ATOM 5672 C C . PHE A 1 719 ? 26.642 5.886 -42.420 1.00 90.62 719 PHE A C 1
ATOM 5674 O O . PHE A 1 719 ? 27.301 5.991 -43.458 1.00 90.62 719 PHE A O 1
ATOM 5681 N N . VAL A 1 720 ? 25.375 5.456 -42.440 1.00 91.38 720 VAL A N 1
ATOM 5682 C CA . VAL A 1 720 ? 24.668 5.054 -43.668 1.00 91.38 720 VAL A CA 1
ATOM 5683 C C . VAL A 1 720 ? 24.499 6.240 -44.618 1.00 91.38 720 VAL A C 1
ATOM 5685 O O . VAL A 1 720 ? 24.756 6.090 -45.812 1.00 91.38 720 VAL A O 1
ATOM 5688 N N . THR A 1 721 ? 24.162 7.429 -44.113 1.00 91.06 721 THR A N 1
ATOM 5689 C CA . THR A 1 721 ? 24.049 8.655 -44.925 1.00 91.06 721 THR A CA 1
ATOM 5690 C C . THR A 1 721 ? 25.374 9.011 -45.610 1.00 91.06 721 THR A C 1
ATOM 5692 O O . THR A 1 721 ? 25.400 9.306 -46.810 1.00 91.06 721 THR A O 1
ATOM 5695 N N . GLN A 1 722 ? 26.498 8.925 -44.890 1.00 90.25 722 GLN A N 1
ATOM 5696 C CA . GLN A 1 722 ? 27.833 9.144 -45.460 1.00 90.25 722 GLN A CA 1
ATOM 5697 C C . GLN A 1 722 ? 28.182 8.101 -46.534 1.00 90.25 722 GLN A C 1
ATOM 5699 O O . GLN A 1 722 ? 28.649 8.468 -47.617 1.00 90.25 722 GLN A O 1
ATOM 5704 N N . ILE A 1 723 ? 27.903 6.817 -46.280 1.00 88.94 723 ILE A N 1
ATOM 5705 C CA . ILE A 1 723 ? 28.146 5.734 -47.242 1.00 88.94 723 ILE A CA 1
ATOM 5706 C C . ILE A 1 723 ? 27.281 5.884 -48.498 1.00 88.94 723 ILE A C 1
ATOM 5708 O O . ILE A 1 723 ? 27.813 5.778 -49.600 1.00 88.94 723 ILE A O 1
ATOM 5712 N N . GLN A 1 724 ? 25.985 6.183 -48.374 1.00 90.75 724 GLN A N 1
ATOM 5713 C CA . GLN A 1 724 ? 25.098 6.378 -49.528 1.00 90.75 724 GLN A CA 1
ATOM 5714 C C . GLN A 1 724 ? 25.521 7.584 -50.379 1.00 90.75 724 GLN A C 1
ATOM 5716 O O . GLN A 1 724 ? 25.518 7.506 -51.609 1.00 90.75 724 GLN A O 1
ATOM 5721 N N . SER A 1 725 ? 25.945 8.682 -49.744 1.00 90.94 725 SER A N 1
ATOM 5722 C CA . SER A 1 725 ? 26.479 9.856 -50.444 1.00 90.94 725 SER A CA 1
ATOM 5723 C C . SER A 1 725 ? 27.755 9.519 -51.231 1.00 90.94 725 SER A C 1
ATOM 5725 O O . SER A 1 725 ? 27.855 9.816 -52.425 1.00 90.94 725 SER A O 1
ATOM 5727 N N . ASN A 1 726 ? 28.698 8.799 -50.610 1.00 89.56 726 ASN A N 1
ATOM 5728 C CA . ASN A 1 726 ? 29.907 8.317 -51.279 1.00 89.56 726 ASN A CA 1
ATOM 5729 C C . ASN A 1 726 ? 29.600 7.316 -52.412 1.00 89.56 726 ASN A C 1
ATOM 5731 O O . ASN A 1 726 ? 30.147 7.441 -53.506 1.00 89.56 726 ASN A O 1
ATOM 5735 N N . GLN A 1 727 ? 28.701 6.357 -52.185 1.00 88.00 727 GLN A N 1
ATOM 5736 C CA . GLN A 1 727 ? 28.283 5.371 -53.182 1.00 88.00 727 GLN A CA 1
ATOM 5737 C C . GLN A 1 727 ? 27.651 6.052 -54.407 1.00 88.00 727 GLN A C 1
ATOM 5739 O O . GLN A 1 727 ? 27.983 5.713 -55.545 1.00 88.00 727 GLN A O 1
ATOM 5744 N N . ARG A 1 728 ? 26.809 7.072 -54.191 1.00 89.69 728 ARG A N 1
ATOM 5745 C CA . ARG A 1 728 ? 26.241 7.918 -55.253 1.00 89.69 728 ARG A CA 1
ATOM 5746 C C . ARG A 1 728 ? 27.320 8.693 -56.016 1.00 89.69 728 ARG A C 1
ATOM 5748 O O . ARG A 1 728 ? 27.223 8.810 -57.235 1.00 89.69 728 ARG A O 1
ATOM 5755 N N . HIS A 1 729 ? 28.351 9.192 -55.332 1.00 88.88 729 HIS A N 1
ATOM 5756 C CA . HIS A 1 729 ? 29.492 9.845 -55.980 1.00 88.88 729 HIS A CA 1
ATOM 5757 C C . HIS A 1 729 ? 30.257 8.864 -56.884 1.00 88.88 729 HIS A C 1
ATOM 5759 O O . HIS A 1 729 ? 30.349 9.101 -58.087 1.00 88.88 729 HIS A O 1
ATOM 5765 N N . ARG A 1 730 ? 30.678 7.708 -56.347 1.00 87.06 730 ARG A N 1
ATOM 5766 C CA . ARG A 1 730 ? 31.387 6.651 -57.097 1.00 87.06 730 ARG A CA 1
ATOM 5767 C C . ARG A 1 730 ? 30.576 6.111 -58.283 1.00 87.06 730 ARG A C 1
ATOM 5769 O O . ARG A 1 730 ? 31.145 5.769 -59.320 1.00 87.06 730 ARG A O 1
ATOM 5776 N N . TYR A 1 731 ? 29.247 6.054 -58.161 1.00 88.31 731 TYR A N 1
ATOM 5777 C CA . TYR A 1 731 ? 28.349 5.707 -59.267 1.00 88.31 731 TYR A CA 1
ATOM 5778 C C . TYR A 1 731 ? 28.371 6.763 -60.383 1.00 88.31 731 TYR A C 1
ATOM 5780 O O . TYR A 1 731 ? 28.498 6.414 -61.557 1.00 88.31 731 TYR A O 1
ATOM 5788 N N . ASN A 1 732 ? 28.291 8.050 -60.030 1.00 88.56 732 ASN A N 1
ATOM 5789 C CA . ASN A 1 732 ? 28.351 9.147 -60.998 1.00 88.56 732 ASN A CA 1
ATOM 5790 C C . ASN A 1 732 ? 29.705 9.188 -61.726 1.00 88.56 732 ASN A C 1
ATOM 5792 O O . ASN A 1 732 ? 29.724 9.320 -62.947 1.00 88.56 732 ASN A O 1
ATOM 5796 N N . GLU A 1 733 ? 30.820 9.013 -61.008 1.00 86.12 733 GLU A N 1
ATOM 5797 C CA . GLU A 1 733 ? 32.159 8.906 -61.609 1.00 86.12 733 GLU A CA 1
ATOM 5798 C C . GLU A 1 733 ? 32.229 7.762 -62.631 1.00 86.12 733 GLU A C 1
ATOM 5800 O O . GLU A 1 733 ? 32.684 7.959 -63.758 1.00 86.12 733 GLU A O 1
ATOM 5805 N N . LEU A 1 734 ? 31.720 6.576 -62.275 1.00 85.06 734 LEU A N 1
ATOM 5806 C CA . LEU A 1 734 ? 31.685 5.414 -63.167 1.00 85.06 734 LEU A CA 1
ATOM 5807 C C . LEU A 1 734 ? 30.824 5.657 -64.418 1.00 85.06 734 LEU A C 1
ATOM 5809 O O . LEU A 1 734 ? 31.170 5.172 -65.493 1.00 85.06 734 LEU A O 1
ATOM 5813 N N . MET A 1 735 ? 29.743 6.431 -64.306 1.00 82.50 735 MET A N 1
ATOM 5814 C CA . MET A 1 735 ? 28.894 6.810 -65.445 1.00 82.50 735 MET A CA 1
ATOM 5815 C C . MET A 1 735 ? 29.504 7.912 -66.329 1.00 82.50 735 MET A C 1
ATOM 5817 O O . MET A 1 735 ? 29.084 8.071 -67.474 1.00 82.50 735 MET A O 1
ATOM 5821 N N . MET A 1 736 ? 30.509 8.646 -65.838 1.00 82.75 736 MET A N 1
ATOM 5822 C CA . MET A 1 736 ? 31.266 9.652 -66.602 1.00 82.75 736 MET A CA 1
ATOM 5823 C C . MET A 1 736 ? 32.609 9.122 -67.149 1.00 82.75 736 MET A C 1
ATOM 5825 O O . MET A 1 736 ? 33.288 9.815 -67.909 1.00 82.75 736 MET A O 1
ATOM 5829 N N . ALA A 1 737 ? 33.008 7.896 -66.797 1.00 80.69 737 ALA A N 1
ATOM 5830 C CA . ALA A 1 737 ? 34.299 7.314 -67.157 1.00 80.69 737 ALA A CA 1
ATOM 5831 C C . ALA A 1 737 ? 34.327 6.743 -68.594 1.00 80.69 737 ALA A C 1
ATOM 5833 O O . ALA A 1 737 ? 34.100 5.556 -68.823 1.00 80.69 737 ALA A O 1
ATOM 5834 N N . PHE A 1 738 ? 34.679 7.580 -69.576 1.00 67.06 738 PHE A N 1
ATOM 5835 C CA . PHE A 1 738 ? 34.756 7.196 -70.999 1.00 67.06 738 PHE A CA 1
ATOM 5836 C C . PHE A 1 738 ? 35.835 6.150 -71.352 1.00 67.06 738 PHE A C 1
ATOM 5838 O O . PHE A 1 738 ? 35.793 5.579 -72.442 1.00 67.06 738 PHE A O 1
ATOM 5845 N N . THR A 1 739 ? 36.806 5.894 -70.470 1.00 71.88 739 THR A N 1
ATOM 5846 C CA . THR A 1 739 ? 37.921 4.960 -70.708 1.00 71.88 739 THR A CA 1
ATOM 5847 C C . THR A 1 739 ? 38.078 3.981 -69.545 1.00 71.88 739 THR A C 1
ATOM 5849 O O . THR A 1 739 ? 38.820 4.243 -68.601 1.00 71.88 739 THR A O 1
ATOM 5852 N N . MET A 1 740 ? 37.395 2.838 -69.627 1.00 78.69 740 MET A N 1
ATOM 5853 C CA . MET A 1 740 ? 37.536 1.706 -68.702 1.00 78.69 740 MET A CA 1
ATOM 5854 C C . MET A 1 740 ? 37.658 0.390 -69.475 1.00 78.69 740 MET A C 1
ATOM 5856 O O . MET A 1 740 ? 37.051 0.229 -70.536 1.00 78.69 740 MET A O 1
ATOM 5860 N N . THR A 1 741 ? 38.407 -0.578 -68.944 1.00 81.19 741 THR A N 1
ATOM 5861 C CA . THR A 1 741 ? 38.425 -1.942 -69.487 1.00 81.19 741 THR A CA 1
ATOM 5862 C C . THR A 1 741 ? 37.221 -2.747 -68.996 1.00 81.19 741 THR A C 1
ATOM 5864 O O . THR A 1 741 ? 36.718 -2.551 -67.890 1.00 81.19 741 THR A O 1
ATOM 5867 N N . ALA A 1 742 ? 36.789 -3.735 -69.787 1.00 78.81 742 ALA A N 1
ATOM 5868 C CA . ALA A 1 742 ? 35.650 -4.587 -69.437 1.00 78.81 742 ALA A CA 1
ATOM 5869 C C . ALA A 1 742 ? 35.821 -5.337 -68.096 1.00 78.81 742 ALA A C 1
ATOM 5871 O O . ALA A 1 742 ? 34.828 -5.626 -67.429 1.00 78.81 742 ALA A O 1
ATOM 5872 N N . ALA A 1 743 ? 37.061 -5.627 -67.682 1.00 79.00 743 ALA A N 1
ATOM 5873 C CA . ALA A 1 743 ? 37.358 -6.248 -66.392 1.00 79.00 743 ALA A CA 1
ATOM 5874 C C . ALA A 1 743 ? 37.125 -5.276 -65.222 1.00 79.00 743 ALA A C 1
ATOM 5876 O O . ALA A 1 743 ? 36.457 -5.629 -64.250 1.00 79.00 743 ALA A O 1
ATOM 5877 N N . GLU A 1 744 ? 37.603 -4.035 -65.335 1.00 75.88 744 GLU A N 1
ATOM 5878 C CA . GLU A 1 744 ? 37.384 -2.991 -64.327 1.00 75.88 744 GLU A CA 1
ATOM 5879 C C . GLU A 1 744 ? 35.906 -2.598 -64.246 1.00 75.88 744 GLU A C 1
ATOM 5881 O O . GLU A 1 744 ? 35.373 -2.453 -63.148 1.00 75.88 744 GLU A O 1
ATOM 5886 N N . THR A 1 745 ? 35.207 -2.495 -65.385 1.00 78.81 745 THR A N 1
ATOM 5887 C CA . THR A 1 745 ? 33.755 -2.264 -65.413 1.00 78.81 745 THR A CA 1
ATOM 5888 C C . THR A 1 745 ? 33.007 -3.406 -64.724 1.00 78.81 745 THR A C 1
ATOM 5890 O O . THR A 1 745 ? 32.138 -3.149 -63.892 1.00 78.81 745 THR A O 1
ATOM 5893 N N . ALA A 1 746 ? 33.354 -4.671 -64.990 1.00 78.88 746 ALA A N 1
ATOM 5894 C CA . ALA A 1 746 ? 32.738 -5.817 -64.318 1.00 78.88 746 ALA A CA 1
ATOM 5895 C C . ALA A 1 746 ? 33.018 -5.843 -62.802 1.00 78.88 746 ALA A C 1
ATOM 5897 O O . ALA A 1 746 ? 32.136 -6.223 -62.029 1.00 78.88 746 ALA A O 1
ATOM 5898 N N . ARG A 1 747 ? 34.210 -5.405 -62.368 1.00 78.12 747 ARG A N 1
ATOM 5899 C CA . ARG A 1 747 ? 34.580 -5.299 -60.948 1.00 78.12 747 ARG A CA 1
ATOM 5900 C C . ARG A 1 747 ? 33.847 -4.153 -60.251 1.00 78.12 747 ARG A C 1
ATOM 5902 O O . ARG A 1 747 ? 33.124 -4.413 -59.295 1.00 78.12 747 ARG A O 1
ATOM 5909 N N . LYS A 1 748 ? 33.965 -2.913 -60.746 1.00 78.62 748 LYS A N 1
ATOM 5910 C CA . LYS A 1 748 ? 33.345 -1.729 -60.122 1.00 78.62 748 LYS A CA 1
ATOM 5911 C C . LYS A 1 748 ? 31.816 -1.749 -60.183 1.00 78.62 748 LYS A C 1
ATOM 5913 O O . LYS A 1 748 ? 31.176 -1.245 -59.270 1.00 78.62 748 LYS A O 1
ATOM 5918 N N . THR A 1 749 ? 31.203 -2.365 -61.201 1.00 83.50 749 THR A N 1
ATOM 5919 C CA . THR A 1 749 ? 29.733 -2.496 -61.223 1.00 83.50 749 THR A CA 1
ATOM 5920 C C . THR A 1 749 ? 29.195 -3.495 -60.201 1.00 83.50 749 THR A C 1
ATOM 5922 O O . THR A 1 749 ? 28.042 -3.347 -59.812 1.00 83.50 749 THR A O 1
ATOM 5925 N N . ARG A 1 750 ? 29.984 -4.484 -59.741 1.00 83.88 750 ARG A N 1
ATOM 5926 C CA . ARG A 1 750 ? 29.528 -5.585 -58.863 1.00 83.88 750 ARG A CA 1
ATOM 5927 C C . ARG A 1 750 ? 28.698 -5.104 -57.670 1.00 83.88 750 ARG A C 1
ATOM 5929 O O . ARG A 1 750 ? 27.664 -5.705 -57.390 1.00 83.88 750 ARG A O 1
ATOM 5936 N N . GLU A 1 751 ? 29.132 -4.035 -57.010 1.00 82.19 751 GLU A N 1
ATOM 5937 C CA . GLU A 1 751 ? 28.441 -3.418 -55.874 1.00 82.19 751 GLU A CA 1
ATOM 5938 C C . GLU A 1 751 ? 26.999 -3.026 -56.245 1.00 82.19 751 GLU A C 1
ATOM 5940 O O . GLU A 1 751 ? 26.047 -3.609 -55.733 1.00 82.19 751 GLU A O 1
ATOM 5945 N N . PHE A 1 752 ? 26.831 -2.146 -57.236 1.00 85.88 752 PHE A N 1
ATOM 5946 C CA . PHE A 1 752 ? 25.539 -1.565 -57.634 1.00 85.88 752 PHE A CA 1
ATOM 5947 C C . PHE A 1 752 ? 24.514 -2.563 -58.214 1.00 85.88 752 PHE A C 1
ATOM 5949 O O . PHE A 1 752 ? 23.350 -2.212 -58.390 1.00 85.88 752 PHE A O 1
ATOM 5956 N N . ARG A 1 753 ? 24.928 -3.799 -58.533 1.00 87.62 753 ARG A N 1
ATOM 5957 C CA . ARG A 1 753 ? 24.058 -4.910 -58.996 1.00 87.62 753 ARG A CA 1
ATOM 5958 C C . ARG A 1 753 ? 23.891 -6.035 -57.966 1.00 87.62 753 ARG A C 1
ATOM 5960 O O . ARG A 1 753 ? 23.312 -7.068 -58.298 1.00 87.62 753 ARG A O 1
ATOM 5967 N N . SER A 1 754 ? 24.388 -5.857 -56.744 1.00 88.94 754 SER A N 1
ATOM 5968 C CA . SER A 1 754 ? 24.133 -6.771 -55.620 1.00 88.94 754 SER A CA 1
ATOM 5969 C C . SER A 1 754 ? 22.907 -6.299 -54.814 1.00 88.94 754 SER A C 1
ATOM 5971 O O . SER A 1 754 ? 22.649 -5.093 -54.779 1.00 88.94 754 SER A O 1
ATOM 5973 N N . PRO A 1 755 ? 22.133 -7.187 -54.158 1.00 92.81 755 PRO A N 1
ATOM 5974 C CA . PRO A 1 755 ? 21.046 -6.786 -53.257 1.00 92.81 755 PRO A CA 1
ATOM 5975 C C . PRO A 1 755 ? 21.548 -5.911 -52.090 1.00 92.81 755 PRO A C 1
ATOM 5977 O O . PRO A 1 755 ? 22.686 -6.105 -51.662 1.00 92.81 755 PRO A O 1
ATOM 5980 N N . PRO A 1 756 ? 20.732 -5.007 -51.506 1.00 89.44 756 PRO A N 1
ATOM 5981 C CA . PRO A 1 756 ? 21.188 -4.077 -50.464 1.00 89.44 756 PRO A CA 1
ATOM 5982 C C . PRO A 1 756 ? 21.884 -4.738 -49.264 1.00 89.44 756 PRO A C 1
ATOM 5984 O O . PRO A 1 756 ? 22.916 -4.249 -48.816 1.00 89.44 756 PRO A O 1
ATOM 5987 N N . GLN A 1 757 ? 21.395 -5.893 -48.795 1.00 88.19 757 GLN A N 1
ATOM 5988 C CA . GLN A 1 757 ? 22.049 -6.640 -47.712 1.00 88.19 757 GLN A CA 1
ATOM 5989 C C . GLN A 1 757 ? 23.451 -7.136 -48.104 1.00 88.19 757 GLN A C 1
ATOM 5991 O O . GLN A 1 757 ? 24.376 -7.088 -47.297 1.00 88.19 757 GLN A O 1
ATOM 5996 N N . GLU A 1 758 ? 23.636 -7.586 -49.348 1.00 87.25 758 GLU A N 1
ATOM 5997 C CA . GLU A 1 758 ? 24.951 -7.988 -49.854 1.00 87.25 758 GLU A CA 1
ATOM 5998 C C . GLU A 1 758 ? 25.864 -6.778 -50.086 1.00 87.25 758 GLU A C 1
ATOM 6000 O O . GLU A 1 758 ? 27.064 -6.883 -49.845 1.00 87.25 758 GLU A O 1
ATOM 6005 N N . GLN A 1 759 ? 25.315 -5.625 -50.496 1.00 87.81 759 GLN A N 1
ATOM 6006 C CA . GLN A 1 759 ? 26.075 -4.374 -50.589 1.00 87.81 759 GLN A CA 1
ATOM 6007 C C . GLN A 1 759 ? 26.616 -3.959 -49.220 1.00 87.81 759 GLN A C 1
ATOM 6009 O O . GLN A 1 759 ? 27.818 -3.752 -49.095 1.00 87.81 759 GLN A O 1
ATOM 6014 N N . VAL A 1 760 ? 25.771 -3.911 -48.183 1.00 86.44 760 VAL A N 1
ATOM 6015 C CA . VAL A 1 760 ? 26.206 -3.594 -46.811 1.00 86.44 760 VAL A CA 1
ATOM 6016 C C . VAL A 1 760 ? 27.251 -4.603 -46.330 1.00 86.44 760 VAL A C 1
ATOM 6018 O O . VAL A 1 760 ? 28.296 -4.197 -45.830 1.00 86.44 760 VAL A O 1
ATOM 6021 N N . ASN A 1 761 ? 27.046 -5.904 -46.557 1.00 86.44 761 ASN A N 1
ATOM 6022 C CA . ASN A 1 761 ? 28.030 -6.924 -46.183 1.00 86.44 761 ASN A CA 1
ATOM 6023 C C . ASN A 1 761 ? 29.382 -6.734 -46.906 1.00 86.44 761 ASN A C 1
ATOM 6025 O O . ASN A 1 761 ? 30.429 -6.897 -46.284 1.00 86.44 761 ASN A O 1
ATOM 6029 N N . MET A 1 762 ? 29.388 -6.363 -48.194 1.00 82.19 762 MET A N 1
ATOM 6030 C CA . MET A 1 762 ? 30.621 -6.063 -48.938 1.00 82.19 762 MET A CA 1
ATOM 6031 C C . MET A 1 762 ? 31.289 -4.767 -48.457 1.00 82.19 762 MET A C 1
ATOM 6033 O O . MET A 1 762 ? 32.506 -4.741 -48.287 1.00 82.19 762 MET A O 1
ATOM 6037 N N . LEU A 1 763 ? 30.506 -3.719 -48.185 1.00 82.00 763 LEU A N 1
ATOM 6038 C CA . LEU A 1 763 ? 30.991 -2.425 -47.697 1.00 82.00 763 LEU A CA 1
ATOM 6039 C C . LEU A 1 763 ? 31.488 -2.474 -46.243 1.00 82.00 763 LEU A C 1
ATOM 6041 O O . LEU A 1 763 ? 32.319 -1.657 -45.876 1.00 82.00 763 LEU A O 1
ATOM 6045 N N . MET A 1 764 ? 31.042 -3.435 -45.429 1.00 80.81 764 MET A N 1
ATOM 6046 C CA . MET A 1 764 ? 31.496 -3.619 -44.039 1.00 80.81 764 MET A CA 1
ATOM 6047 C C . MET A 1 764 ? 32.687 -4.583 -43.894 1.00 80.81 764 MET A C 1
ATOM 6049 O O . MET A 1 764 ? 33.279 -4.673 -42.817 1.00 80.81 764 MET A O 1
ATOM 6053 N N . ASN A 1 765 ? 33.077 -5.299 -44.956 1.00 76.94 765 ASN A N 1
ATOM 6054 C CA . ASN A 1 765 ? 34.112 -6.339 -44.883 1.00 76.94 765 ASN A CA 1
ATOM 6055 C C . ASN A 1 765 ? 35.555 -5.802 -44.756 1.00 76.94 765 ASN A C 1
ATOM 6057 O O . ASN A 1 765 ? 36.475 -6.591 -44.549 1.00 76.94 765 ASN A O 1
ATOM 6061 N N . PHE A 1 766 ? 35.783 -4.482 -44.814 1.00 70.31 766 PHE A N 1
ATOM 6062 C CA . PHE A 1 766 ? 37.126 -3.898 -44.644 1.00 70.31 766 PHE A CA 1
ATOM 6063 C C . PHE A 1 766 ? 37.769 -4.209 -43.282 1.00 70.31 766 PHE A C 1
ATOM 6065 O O . PHE A 1 766 ? 38.986 -4.143 -43.159 1.00 70.31 766 PHE A O 1
ATOM 6072 N N . LYS A 1 767 ? 36.982 -4.620 -42.275 1.00 59.97 767 LYS A N 1
ATOM 6073 C CA . LYS A 1 767 ? 37.504 -5.124 -40.992 1.00 59.97 767 LYS A CA 1
ATOM 6074 C C . LYS A 1 767 ? 38.366 -6.393 -41.119 1.00 59.97 767 LYS A C 1
ATOM 6076 O O . LYS A 1 767 ? 39.134 -6.674 -40.209 1.00 59.97 767 LYS A O 1
ATOM 6081 N N . ASN A 1 768 ? 38.244 -7.147 -42.216 1.00 56.84 768 ASN A N 1
ATOM 6082 C CA . ASN A 1 768 ? 38.959 -8.412 -42.435 1.00 56.84 768 ASN A CA 1
ATOM 6083 C C . ASN A 1 768 ? 40.162 -8.290 -43.395 1.00 56.84 768 ASN A C 1
ATOM 6085 O O . ASN A 1 768 ? 40.902 -9.258 -43.560 1.00 56.84 768 ASN A O 1
ATOM 6089 N N . CYS A 1 769 ? 40.345 -7.134 -44.044 1.00 53.84 769 CYS A N 1
ATOM 6090 C CA . CYS A 1 769 ? 41.382 -6.893 -45.053 1.00 53.84 769 CYS A CA 1
ATOM 6091 C C . CYS A 1 769 ? 41.946 -5.465 -44.887 1.00 53.84 769 CYS A C 1
ATOM 6093 O O . CYS A 1 769 ? 41.452 -4.545 -45.544 1.00 53.84 769 CYS A O 1
ATOM 6095 N N . PRO A 1 770 ? 42.937 -5.247 -43.997 1.00 54.22 770 PRO A N 1
ATOM 6096 C CA . PRO A 1 770 ? 43.506 -3.916 -43.766 1.00 54.22 770 PRO A CA 1
ATOM 6097 C C . PRO A 1 770 ? 44.318 -3.394 -44.964 1.00 54.22 770 PRO A C 1
ATOM 6099 O O . PRO A 1 770 ? 44.294 -2.195 -45.229 1.00 54.22 770 PRO A O 1
ATOM 6102 N N . ASP A 1 771 ? 44.971 -4.293 -45.710 1.00 53.59 771 ASP A N 1
ATOM 6103 C CA . ASP A 1 771 ? 45.952 -3.966 -46.759 1.00 53.59 771 ASP A CA 1
ATOM 6104 C C . ASP A 1 771 ? 45.369 -3.878 -48.191 1.00 53.59 771 ASP A C 1
ATOM 6106 O O . ASP A 1 771 ? 46.119 -3.772 -49.161 1.00 53.59 771 ASP A O 1
ATOM 6110 N N . ASP A 1 772 ? 44.042 -3.943 -48.363 1.00 53.59 772 ASP A N 1
ATOM 6111 C CA . ASP A 1 772 ? 43.408 -3.832 -49.688 1.00 53.59 772 ASP A CA 1
ATOM 6112 C C . ASP A 1 772 ? 43.417 -2.370 -50.192 1.00 53.59 772 ASP A C 1
ATOM 6114 O O . ASP A 1 772 ? 42.574 -1.557 -49.801 1.00 53.59 772 ASP A O 1
ATOM 6118 N N . GLU A 1 773 ? 44.306 -2.060 -51.147 1.00 53.47 773 GLU A N 1
ATOM 6119 C CA . GLU A 1 773 ? 44.411 -0.756 -51.848 1.00 53.47 773 GLU A CA 1
ATOM 6120 C C . GLU A 1 773 ? 43.120 -0.321 -52.591 1.00 53.47 773 GLU A C 1
ATOM 6122 O O . GLU A 1 773 ? 43.031 0.794 -53.101 1.00 53.47 773 GLU A O 1
ATOM 6127 N N . GLU A 1 774 ? 42.102 -1.186 -52.667 1.00 60.62 774 GLU A N 1
ATOM 6128 C CA . GLU A 1 774 ? 40.832 -0.961 -53.374 1.00 60.62 774 GLU A CA 1
ATOM 6129 C C . GLU A 1 774 ? 39.601 -0.950 -52.442 1.00 60.62 774 GLU A C 1
ATOM 6131 O O . GLU A 1 774 ? 38.493 -1.315 -52.851 1.00 60.62 774 GLU A O 1
ATOM 6136 N N . CYS A 1 775 ? 39.763 -0.532 -51.182 1.00 68.69 775 CYS A N 1
ATOM 6137 C CA . CYS A 1 775 ? 38.632 -0.372 -50.265 1.00 68.69 775 CYS A CA 1
ATOM 6138 C C . CYS A 1 775 ? 37.615 0.682 -50.781 1.00 68.69 775 CYS A C 1
ATOM 6140 O O . CYS A 1 775 ? 37.990 1.829 -51.024 1.00 68.69 775 CYS A O 1
ATOM 6142 N N . PRO A 1 776 ? 36.312 0.352 -50.920 1.00 72.25 776 PRO A N 1
ATOM 6143 C CA . PRO A 1 776 ? 35.301 1.279 -51.447 1.00 72.25 776 PRO A CA 1
ATOM 6144 C C . PRO A 1 776 ? 34.784 2.322 -50.435 1.00 72.25 776 PRO A C 1
ATOM 6146 O O . PRO A 1 776 ? 33.967 3.162 -50.813 1.00 72.25 776 PRO A O 1
ATOM 6149 N N . VAL A 1 777 ? 35.204 2.263 -49.164 1.00 78.75 777 VAL A N 1
ATOM 6150 C CA . VAL A 1 777 ? 34.733 3.145 -48.077 1.00 78.75 777 VAL A CA 1
ATOM 6151 C C . VAL A 1 777 ? 35.836 4.146 -47.694 1.00 78.75 777 VAL A C 1
ATOM 6153 O O . VAL A 1 777 ? 36.942 3.699 -47.392 1.00 78.75 777 VAL A O 1
ATOM 6156 N N . PRO A 1 778 ? 35.566 5.470 -47.657 1.00 83.25 778 PRO A N 1
ATOM 6157 C CA . PRO A 1 778 ? 36.573 6.486 -47.330 1.00 83.25 778 PRO A CA 1
ATOM 6158 C C . PRO A 1 778 ? 37.181 6.342 -45.932 1.00 83.25 778 PRO A C 1
ATOM 6160 O O . PRO A 1 778 ? 36.475 6.024 -44.975 1.00 83.25 778 PRO A O 1
ATOM 6163 N N . ASP A 1 779 ? 38.463 6.681 -45.799 1.00 82.75 779 ASP A N 1
ATOM 6164 C CA . ASP A 1 779 ? 39.252 6.473 -44.577 1.00 82.75 779 ASP A CA 1
ATOM 6165 C C . ASP A 1 779 ? 38.625 7.097 -43.330 1.00 82.75 779 ASP A C 1
ATOM 6167 O O . ASP A 1 779 ? 38.344 6.371 -42.385 1.00 82.75 779 ASP A O 1
ATOM 6171 N N . GLY A 1 780 ? 38.251 8.380 -43.359 1.00 82.81 780 GLY A N 1
ATOM 6172 C CA . GLY A 1 780 ? 37.587 9.034 -42.221 1.00 82.81 780 GLY A CA 1
ATOM 6173 C C . GLY A 1 780 ? 36.246 8.398 -41.803 1.00 82.81 780 GLY A C 1
ATOM 6174 O O . GLY A 1 780 ? 35.830 8.522 -40.652 1.00 82.81 780 GLY A O 1
ATOM 6175 N N . VAL A 1 781 ? 35.573 7.668 -42.704 1.00 84.12 781 VAL A N 1
ATOM 6176 C CA . VAL A 1 781 ? 34.356 6.892 -42.386 1.00 84.12 781 VAL A CA 1
ATOM 6177 C C . VAL A 1 781 ? 34.726 5.543 -41.750 1.00 84.12 781 VAL A C 1
ATOM 6179 O O . VAL A 1 781 ? 34.053 5.099 -40.817 1.00 84.12 781 VAL A O 1
ATOM 6182 N N . ARG A 1 782 ? 35.829 4.914 -42.190 1.00 84.25 782 ARG A N 1
ATOM 6183 C CA . ARG A 1 782 ? 36.404 3.712 -41.552 1.00 84.25 782 ARG A CA 1
ATOM 6184 C C . ARG A 1 782 ? 36.911 4.030 -40.140 1.00 84.25 782 ARG A C 1
ATOM 6186 O O . ARG A 1 782 ? 36.546 3.335 -39.195 1.00 84.25 782 ARG A O 1
ATOM 6193 N N . GLU A 1 783 ? 37.671 5.111 -39.989 1.00 86.50 783 GLU A N 1
ATOM 6194 C CA . GLU A 1 783 ? 38.172 5.639 -38.715 1.00 86.50 783 GLU A CA 1
ATOM 6195 C C . GLU A 1 783 ? 37.028 5.970 -37.752 1.00 86.50 783 GLU A C 1
ATOM 6197 O O . GLU A 1 783 ? 37.052 5.529 -36.605 1.00 86.50 783 GLU A O 1
ATOM 6202 N N . SER A 1 784 ? 35.979 6.665 -38.214 1.00 87.88 784 SER A N 1
ATOM 6203 C CA . SER A 1 784 ? 34.825 6.989 -37.367 1.00 87.88 784 SER A CA 1
ATOM 6204 C C . SER A 1 784 ? 34.081 5.740 -36.871 1.00 87.88 784 SER A C 1
ATOM 6206 O O . SER A 1 784 ? 33.647 5.724 -35.718 1.00 87.88 784 SER A O 1
ATOM 6208 N N . LEU A 1 785 ? 33.980 4.678 -37.684 1.00 88.00 785 LEU A N 1
ATOM 6209 C CA . LEU A 1 785 ? 33.420 3.391 -37.251 1.00 88.00 785 LEU A CA 1
ATOM 6210 C C . LEU A 1 785 ? 34.320 2.675 -36.236 1.00 88.00 785 LEU A C 1
ATOM 6212 O O . LEU A 1 785 ? 33.807 2.082 -35.289 1.00 88.00 785 LEU A O 1
ATOM 6216 N N . LEU A 1 786 ? 35.642 2.704 -36.420 1.00 87.19 786 LEU A N 1
ATOM 6217 C CA . LEU A 1 786 ? 36.595 2.088 -35.490 1.00 87.19 786 LEU A CA 1
ATOM 6218 C C . LEU A 1 786 ? 36.618 2.825 -34.143 1.00 87.19 786 LEU A C 1
ATOM 6220 O O . LEU A 1 786 ? 36.533 2.183 -33.099 1.00 87.19 786 LEU A O 1
ATOM 6224 N N . ALA A 1 787 ? 36.620 4.159 -34.155 1.00 88.69 787 ALA A N 1
ATOM 6225 C CA . ALA A 1 787 ? 36.522 4.980 -32.951 1.00 88.69 787 ALA A CA 1
ATOM 6226 C C . ALA A 1 787 ? 35.214 4.717 -32.182 1.00 88.69 787 ALA A C 1
ATOM 6228 O O . ALA A 1 787 ? 35.249 4.479 -30.974 1.00 88.69 787 ALA A O 1
ATOM 6229 N N . PHE A 1 788 ? 34.068 4.677 -32.876 1.00 89.69 788 PHE A N 1
ATOM 6230 C CA . PHE A 1 788 ? 32.783 4.339 -32.255 1.00 89.69 788 PHE A CA 1
ATOM 6231 C C . PHE A 1 788 ? 32.752 2.898 -31.723 1.00 89.69 788 PHE A C 1
ATOM 6233 O O . PHE A 1 788 ? 32.225 2.649 -30.642 1.00 89.69 788 PHE A O 1
ATOM 6240 N N . HIS A 1 789 ? 33.355 1.943 -32.437 1.00 88.94 789 HIS A N 1
ATOM 6241 C CA . HIS A 1 789 ? 33.444 0.553 -31.992 1.00 88.94 789 HIS A CA 1
ATOM 6242 C C . HIS A 1 789 ? 34.264 0.407 -30.706 1.00 88.94 789 HIS A C 1
ATOM 6244 O O . HIS A 1 789 ? 33.813 -0.268 -29.783 1.00 88.94 789 HIS A O 1
ATOM 6250 N N . ASN A 1 790 ? 35.418 1.073 -30.617 1.00 87.75 790 ASN A N 1
ATOM 6251 C CA . ASN A 1 790 ? 36.268 1.043 -29.427 1.00 87.75 790 ASN A CA 1
ATOM 6252 C C . ASN A 1 790 ? 35.591 1.748 -28.238 1.00 87.75 790 ASN A C 1
ATOM 6254 O O . ASN A 1 790 ? 35.613 1.223 -27.127 1.00 87.75 790 ASN A O 1
ATOM 6258 N N . ALA A 1 791 ? 34.909 2.877 -28.474 1.00 87.25 791 ALA A N 1
ATOM 6259 C CA . ALA A 1 791 ? 34.100 3.549 -27.455 1.00 87.25 791 ALA A CA 1
ATOM 6260 C C . ALA A 1 791 ? 32.945 2.662 -26.946 1.00 87.25 791 ALA A C 1
ATOM 6262 O O . ALA A 1 791 ? 32.710 2.586 -25.742 1.00 87.25 791 ALA A O 1
ATOM 6263 N N . LEU A 1 792 ? 32.265 1.938 -27.842 1.00 88.19 792 LEU A N 1
ATOM 6264 C CA . LEU A 1 792 ? 31.205 0.993 -27.484 1.00 88.19 792 LEU A CA 1
ATOM 6265 C C . LEU A 1 792 ? 31.736 -0.203 -26.678 1.00 88.19 792 LEU A C 1
ATOM 6267 O O . LEU A 1 792 ? 31.074 -0.630 -25.736 1.00 88.19 792 LEU A O 1
ATOM 6271 N N . LEU A 1 793 ? 32.917 -0.732 -27.016 1.00 87.31 793 LEU A N 1
ATOM 6272 C CA . LEU A 1 793 ? 33.564 -1.806 -26.253 1.00 87.31 793 LEU A CA 1
ATOM 6273 C C . LEU A 1 793 ? 33.916 -1.345 -24.832 1.00 87.31 793 LEU A C 1
ATOM 6275 O O . LEU A 1 793 ? 33.529 -2.016 -23.873 1.00 87.31 793 LEU A O 1
ATOM 6279 N N . ALA A 1 794 ? 34.537 -0.169 -24.698 1.00 83.69 794 ALA A N 1
ATOM 6280 C CA . ALA A 1 794 ? 34.856 0.433 -23.405 1.00 83.69 794 ALA A CA 1
ATOM 6281 C C . ALA A 1 794 ? 33.594 0.689 -22.557 1.00 83.69 794 ALA A C 1
ATOM 6283 O O . ALA A 1 794 ? 33.546 0.291 -21.397 1.00 83.69 794 ALA A O 1
ATOM 6284 N N . HIS A 1 795 ? 32.532 1.257 -23.144 1.00 82.88 795 HIS A N 1
ATOM 6285 C CA . HIS A 1 795 ? 31.246 1.466 -22.459 1.00 82.88 795 HIS A CA 1
ATOM 6286 C C . HIS A 1 795 ? 30.547 0.139 -22.094 1.00 82.88 795 HIS A C 1
ATOM 6288 O O . HIS A 1 795 ? 29.782 0.080 -21.134 1.00 82.88 795 HIS A O 1
ATOM 6294 N N . CYS A 1 796 ? 30.818 -0.956 -22.809 1.00 83.31 796 CYS A N 1
ATOM 6295 C CA . CYS A 1 796 ? 30.352 -2.291 -22.427 1.00 83.31 796 CYS A CA 1
ATOM 6296 C C . CYS A 1 796 ? 31.243 -2.988 -21.378 1.00 83.31 796 CYS A C 1
ATOM 6298 O O . CYS A 1 796 ? 31.020 -4.168 -21.104 1.00 83.31 796 CYS A O 1
ATOM 6300 N N . GLY A 1 797 ? 32.235 -2.294 -20.811 1.00 76.94 797 GLY A N 1
ATOM 6301 C CA . GLY A 1 797 ? 33.149 -2.816 -19.792 1.00 76.94 797 GLY A CA 1
ATOM 6302 C C . GLY A 1 797 ? 34.307 -3.659 -20.336 1.00 76.94 797 GLY A C 1
ATOM 6303 O O . GLY A 1 797 ? 35.114 -4.166 -19.552 1.00 76.94 797 GLY A O 1
ATOM 6304 N N . VAL A 1 798 ? 34.425 -3.812 -21.663 1.00 76.81 798 VAL A N 1
ATOM 6305 C CA . VAL A 1 798 ? 35.569 -4.493 -22.280 1.00 76.81 798 VAL A CA 1
ATOM 6306 C C . VAL A 1 798 ? 36.754 -3.546 -22.272 1.00 76.81 798 VAL A C 1
ATOM 6308 O O . VAL A 1 798 ? 36.886 -2.655 -23.111 1.00 76.81 798 VAL A O 1
ATOM 6311 N N . HIS A 1 799 ? 37.633 -3.784 -21.308 1.00 64.88 799 HIS A N 1
ATOM 6312 C CA . HIS A 1 799 ? 38.952 -3.191 -21.270 1.00 64.88 799 HIS A CA 1
ATOM 6313 C C . HIS A 1 799 ? 39.768 -3.813 -22.402 1.00 64.88 799 HIS A C 1
ATOM 6315 O O . HIS A 1 799 ? 40.159 -4.978 -22.336 1.00 64.88 799 HIS A O 1
ATOM 6321 N N . ILE A 1 800 ? 39.986 -3.038 -23.465 1.00 55.66 800 ILE A N 1
ATOM 6322 C CA . ILE A 1 800 ? 41.016 -3.349 -24.450 1.00 55.66 800 ILE A CA 1
ATOM 6323 C C . ILE A 1 800 ? 42.342 -3.044 -23.755 1.00 55.66 800 ILE A C 1
ATOM 6325 O O . ILE A 1 800 ? 42.802 -1.904 -23.759 1.00 55.66 800 ILE A O 1
ATOM 6329 N N . GLU A 1 801 ? 42.923 -4.052 -23.108 1.00 45.38 801 GLU A N 1
ATOM 6330 C CA . GLU A 1 801 ? 44.356 -4.033 -22.838 1.00 45.38 801 GLU A CA 1
ATOM 6331 C C . GLU A 1 801 ? 45.042 -3.956 -24.206 1.00 45.38 801 GLU A C 1
ATOM 6333 O O . GLU A 1 801 ? 44.944 -4.882 -25.014 1.00 45.38 801 GLU A O 1
ATOM 6338 N N . GLU A 1 802 ? 45.672 -2.818 -24.505 1.00 39.50 802 GLU A N 1
ATOM 6339 C CA . GLU A 1 802 ? 46.630 -2.760 -25.603 1.00 39.50 802 GLU A CA 1
ATOM 6340 C C . GLU A 1 802 ? 47.734 -3.759 -25.252 1.00 39.50 802 GLU A C 1
ATOM 6342 O O . GLU A 1 802 ? 48.455 -3.559 -24.273 1.00 39.50 802 GLU A O 1
ATOM 6347 N N . GLU A 1 803 ? 47.839 -4.856 -26.011 1.00 34.03 803 GLU A N 1
ATOM 6348 C CA . GLU A 1 803 ? 48.989 -5.751 -25.906 1.00 34.03 803 GLU A CA 1
ATOM 6349 C C . GLU A 1 803 ? 50.243 -4.883 -26.067 1.00 34.03 803 GLU A C 1
ATOM 6351 O O . GLU A 1 803 ? 50.425 -4.263 -27.120 1.00 34.03 803 GLU A O 1
ATOM 6356 N N . GLU A 1 804 ? 51.079 -4.796 -25.019 1.00 32.56 804 GLU A N 1
ATOM 6357 C CA . GLU A 1 804 ? 52.370 -4.108 -25.098 1.00 32.56 804 GLU A CA 1
ATOM 6358 C C . GLU A 1 804 ? 53.117 -4.707 -26.292 1.00 32.56 804 GLU A C 1
ATOM 6360 O O . GLU A 1 804 ? 53.552 -5.859 -26.228 1.00 32.56 804 GLU A O 1
ATOM 6365 N N . GLN A 1 805 ? 53.208 -3.950 -27.396 1.00 31.03 805 GLN A N 1
ATOM 6366 C CA . GLN A 1 805 ? 53.826 -4.422 -28.635 1.00 31.03 805 GLN A CA 1
ATOM 6367 C C . GLN A 1 805 ? 55.193 -5.000 -28.282 1.00 31.03 805 GLN A C 1
ATOM 6369 O O . GLN A 1 805 ? 56.016 -4.265 -27.732 1.00 31.03 805 GLN A O 1
ATOM 6374 N N . GLU A 1 806 ? 55.421 -6.295 -28.548 1.00 33.97 806 GLU A N 1
ATOM 6375 C CA . GLU A 1 806 ? 56.665 -6.968 -28.154 1.00 33.97 806 GLU A CA 1
ATOM 6376 C C . GLU A 1 806 ? 57.858 -6.163 -28.692 1.00 33.97 806 GLU A C 1
ATOM 6378 O O . GLU A 1 806 ? 58.135 -6.211 -29.892 1.00 33.97 806 GLU A O 1
ATOM 6383 N N . GLU A 1 807 ? 58.541 -5.400 -27.819 1.00 38.50 807 GLU A N 1
ATOM 6384 C CA . GLU A 1 807 ? 59.635 -4.511 -28.230 1.00 38.50 807 GLU A CA 1
ATOM 6385 C C . GLU A 1 807 ? 60.632 -5.323 -29.060 1.00 38.50 807 GLU A C 1
ATOM 6387 O O . GLU A 1 807 ? 61.254 -6.250 -28.524 1.00 38.50 807 GLU A O 1
ATOM 6392 N N . GLU A 1 808 ? 60.782 -4.980 -30.351 1.00 42.03 808 GLU A N 1
ATOM 6393 C CA . GLU A 1 808 ? 61.621 -5.730 -31.290 1.00 42.03 808 GLU A CA 1
ATOM 6394 C C . GLU A 1 808 ? 62.978 -6.011 -30.646 1.00 42.03 808 GLU A C 1
ATOM 6396 O O . GLU A 1 808 ? 63.765 -5.097 -30.378 1.00 42.03 808 GLU A O 1
ATOM 6401 N N . VAL A 1 809 ? 63.231 -7.286 -30.329 1.00 40.28 809 VAL A N 1
ATOM 6402 C CA . VAL A 1 809 ? 64.239 -7.624 -29.323 1.00 40.28 809 VAL A CA 1
ATOM 6403 C C . VAL A 1 809 ? 65.634 -7.291 -29.843 1.00 40.28 809 VAL A C 1
ATOM 6405 O O . VAL A 1 809 ? 66.275 -8.115 -30.502 1.00 40.28 809 VAL A O 1
ATOM 6408 N N . ASP A 1 810 ? 66.141 -6.107 -29.481 1.00 44.84 810 ASP A N 1
ATOM 6409 C CA . ASP A 1 810 ? 67.483 -5.674 -29.857 1.00 44.84 810 ASP A CA 1
ATOM 6410 C C . ASP A 1 810 ? 68.509 -6.648 -29.265 1.00 44.84 810 ASP A C 1
ATOM 6412 O O . ASP A 1 810 ? 68.824 -6.663 -28.065 1.00 44.84 810 ASP A O 1
ATOM 6416 N N . ASN A 1 811 ? 69.015 -7.502 -30.151 1.00 55.75 811 ASN A N 1
ATOM 6417 C CA . ASN A 1 811 ? 70.001 -8.527 -29.859 1.00 55.75 811 ASN A CA 1
ATOM 6418 C C . ASN A 1 811 ? 71.430 -7.955 -29.783 1.00 55.75 811 ASN A C 1
ATOM 6420 O O . ASN A 1 811 ? 72.375 -8.698 -29.504 1.00 55.75 811 ASN A O 1
ATOM 6424 N N . SER A 1 812 ? 71.600 -6.640 -29.965 1.00 68.94 812 SER A N 1
ATOM 6425 C CA . SER A 1 812 ? 72.853 -5.928 -29.737 1.00 68.94 812 SER A CA 1
ATOM 6426 C C . SER A 1 812 ? 73.388 -6.122 -28.318 1.00 68.94 812 SER A C 1
ATOM 6428 O O . SER A 1 812 ? 72.668 -6.180 -27.314 1.00 68.94 812 SER A O 1
ATOM 6430 N N . LEU A 1 813 ? 74.718 -6.116 -28.212 1.00 58.22 813 LEU A N 1
ATOM 6431 C CA . LEU A 1 813 ? 75.434 -6.156 -26.937 1.00 58.22 813 LEU A CA 1
ATOM 6432 C C . LEU A 1 813 ? 75.062 -4.973 -26.018 1.00 58.22 813 LEU A C 1
ATOM 6434 O O . LEU A 1 813 ? 75.126 -5.115 -24.796 1.00 58.22 813 LEU A O 1
ATOM 6438 N N . ARG A 1 814 ? 74.611 -3.835 -26.575 1.00 58.44 814 ARG A N 1
ATOM 6439 C CA . ARG A 1 814 ? 74.086 -2.700 -25.791 1.00 58.44 814 ARG A CA 1
ATOM 6440 C C . ARG A 1 814 ? 72.753 -3.030 -25.106 1.00 58.44 814 ARG A C 1
ATOM 6442 O O . ARG A 1 814 ? 72.619 -2.754 -23.912 1.00 58.44 814 ARG A O 1
ATOM 6449 N N . GLY A 1 815 ? 71.817 -3.672 -25.811 1.00 63.41 815 GLY A N 1
ATOM 6450 C CA . GLY A 1 815 ? 70.518 -4.086 -25.268 1.00 63.41 815 GLY A CA 1
ATOM 6451 C C . GLY A 1 815 ? 70.629 -5.117 -24.138 1.00 63.41 815 GLY A C 1
ATOM 6452 O O . GLY A 1 815 ? 69.822 -5.115 -23.207 1.00 63.41 815 GLY A O 1
ATOM 6453 N N . ARG A 1 816 ? 71.669 -5.965 -24.149 1.00 62.19 816 ARG A N 1
ATOM 6454 C CA . ARG A 1 816 ? 71.978 -6.866 -23.020 1.00 62.19 816 ARG A CA 1
ATOM 6455 C C . ARG A 1 816 ? 72.573 -6.138 -21.811 1.00 62.19 816 ARG A C 1
ATOM 6457 O O . ARG A 1 816 ? 72.276 -6.518 -20.681 1.00 62.19 816 ARG A O 1
ATOM 6464 N N . LEU A 1 817 ? 73.381 -5.094 -22.022 1.00 60.41 817 LEU A N 1
ATOM 6465 C CA . LEU A 1 817 ? 73.999 -4.344 -20.921 1.00 60.41 817 LEU A CA 1
ATOM 6466 C C . LEU A 1 817 ? 72.970 -3.513 -20.131 1.00 60.41 817 LEU A C 1
ATOM 6468 O O . LEU A 1 817 ? 73.031 -3.492 -18.902 1.00 60.41 817 LEU A O 1
ATOM 6472 N N . ARG A 1 818 ? 71.996 -2.888 -20.817 1.00 60.75 818 ARG A N 1
ATOM 6473 C CA . ARG A 1 818 ? 70.869 -2.181 -20.171 1.00 60.75 818 ARG A CA 1
ATOM 6474 C C . ARG A 1 818 ? 70.031 -3.117 -19.298 1.00 60.75 818 ARG A C 1
ATOM 6476 O O . ARG A 1 818 ? 69.927 -2.879 -18.099 1.00 60.75 818 ARG A O 1
ATOM 6483 N N . ARG A 1 819 ? 69.579 -4.248 -19.854 1.00 61.00 819 ARG A N 1
ATOM 6484 C CA . ARG A 1 819 ? 68.798 -5.266 -19.123 1.00 61.00 819 ARG A CA 1
ATOM 6485 C C . ARG A 1 819 ? 69.517 -5.824 -17.884 1.00 61.00 819 ARG A C 1
ATOM 6487 O O . ARG A 1 819 ? 68.867 -6.235 -16.922 1.00 61.00 819 ARG A O 1
ATOM 6494 N N . LEU A 1 820 ? 70.854 -5.827 -17.867 1.00 61.34 820 LEU A N 1
ATOM 6495 C CA . LEU A 1 820 ? 71.644 -6.230 -16.697 1.00 61.34 820 LEU A CA 1
ATOM 6496 C C . LEU A 1 820 ? 71.722 -5.111 -15.638 1.00 61.34 820 LEU A C 1
ATOM 6498 O O . LEU A 1 820 ? 71.535 -5.393 -14.456 1.00 61.34 820 LEU A O 1
ATOM 6502 N N . LEU A 1 821 ? 71.900 -3.849 -16.046 1.00 65.06 821 LEU A N 1
ATOM 6503 C CA . LEU A 1 821 ? 71.806 -2.680 -15.156 1.00 65.06 821 LEU A CA 1
ATOM 6504 C C . LEU A 1 821 ? 70.410 -2.541 -14.522 1.00 65.06 821 LEU A C 1
ATOM 6506 O O . LEU A 1 821 ? 70.302 -2.302 -13.322 1.00 65.06 821 LEU A O 1
ATOM 6510 N N . GLU A 1 822 ? 69.346 -2.759 -15.292 1.00 54.88 822 GLU A N 1
ATOM 6511 C CA . GLU A 1 822 ? 67.958 -2.745 -14.810 1.00 54.88 822 GLU A CA 1
ATOM 6512 C C . GLU A 1 822 ? 67.666 -3.895 -13.845 1.00 54.88 822 GLU A C 1
ATOM 6514 O O . GLU A 1 822 ? 67.008 -3.679 -12.828 1.00 54.88 822 GLU A O 1
ATOM 6519 N N . ARG A 1 823 ? 68.204 -5.100 -14.092 1.00 55.12 823 ARG A N 1
ATOM 6520 C CA . ARG A 1 823 ? 68.140 -6.200 -13.116 1.00 55.12 823 ARG A CA 1
ATOM 6521 C C . ARG A 1 823 ? 68.868 -5.862 -11.819 1.00 55.12 823 ARG A C 1
ATOM 6523 O O . ARG A 1 823 ? 68.334 -6.170 -10.761 1.00 55.12 823 ARG A O 1
ATOM 6530 N N . VAL A 1 824 ? 70.032 -5.211 -11.876 1.00 63.53 824 VAL A N 1
ATOM 6531 C CA . VAL A 1 824 ? 70.755 -4.753 -10.674 1.00 63.53 824 VAL A CA 1
ATOM 6532 C C . VAL A 1 824 ? 69.977 -3.656 -9.937 1.00 63.53 824 VAL A C 1
ATOM 6534 O O . VAL A 1 824 ? 69.929 -3.682 -8.709 1.00 63.53 824 VAL A O 1
ATOM 6537 N N . LYS A 1 825 ? 69.301 -2.746 -10.654 1.00 55.72 825 LYS A N 1
ATOM 6538 C CA . LYS A 1 825 ? 68.409 -1.745 -10.048 1.00 55.72 825 LYS A CA 1
ATOM 6539 C C . LYS A 1 825 ? 67.216 -2.416 -9.348 1.00 55.72 825 LYS A C 1
ATOM 6541 O O . LYS A 1 825 ? 67.083 -2.281 -8.138 1.00 55.72 825 LYS A O 1
ATOM 6546 N N . LYS A 1 826 ? 66.460 -3.268 -10.055 1.00 50.38 826 LYS A N 1
ATOM 6547 C CA . LYS A 1 826 ? 65.336 -4.045 -9.488 1.00 50.38 826 LYS A CA 1
ATOM 6548 C C . LYS A 1 826 ? 65.752 -4.983 -8.339 1.00 50.38 826 LYS A C 1
ATOM 6550 O O . LYS A 1 826 ? 64.917 -5.292 -7.497 1.00 50.38 826 LYS A O 1
ATOM 6555 N N . PHE A 1 827 ? 67.015 -5.422 -8.261 1.00 46.91 827 PHE A N 1
ATOM 6556 C CA . PHE A 1 827 ? 67.542 -6.162 -7.101 1.00 46.91 827 PHE A CA 1
ATOM 6557 C C . PHE A 1 827 ? 67.890 -5.269 -5.905 1.00 46.91 827 PHE A C 1
ATOM 6559 O O . PHE A 1 827 ? 67.783 -5.717 -4.769 1.00 46.91 827 PHE A O 1
ATOM 6566 N N . ARG A 1 828 ? 68.309 -4.021 -6.141 1.00 43.75 828 ARG A N 1
ATOM 6567 C CA . ARG A 1 828 ? 68.571 -3.044 -5.077 1.00 43.75 828 ARG A CA 1
ATOM 6568 C C . ARG A 1 828 ? 67.271 -2.549 -4.447 1.00 43.75 828 ARG A C 1
ATOM 6570 O O . ARG A 1 828 ? 67.204 -2.439 -3.228 1.00 43.75 828 ARG A O 1
ATOM 6577 N N . ASP A 1 829 ? 66.255 -2.312 -5.270 1.00 40.97 829 ASP A N 1
ATOM 6578 C CA . ASP A 1 829 ? 64.943 -1.838 -4.822 1.00 40.97 829 ASP A CA 1
ATOM 6579 C C . ASP A 1 829 ? 64.170 -2.943 -4.060 1.00 40.97 829 ASP A C 1
ATOM 6581 O O . ASP A 1 829 ? 63.395 -2.650 -3.158 1.00 40.97 829 ASP A O 1
ATOM 6585 N N . LYS A 1 830 ? 64.451 -4.229 -4.339 1.00 41.66 830 LYS A N 1
ATOM 6586 C CA . LYS A 1 830 ? 63.850 -5.391 -3.648 1.00 41.66 830 LYS A CA 1
ATOM 6587 C C . LYS A 1 830 ? 64.338 -5.663 -2.218 1.00 41.66 830 LYS A C 1
ATOM 6589 O O . LYS A 1 830 ? 63.777 -6.539 -1.571 1.00 41.66 830 LYS A O 1
ATOM 6594 N N . ASN A 1 831 ? 65.349 -4.948 -1.725 1.00 33.50 831 ASN A N 1
ATOM 6595 C CA . ASN A 1 831 ? 65.867 -5.119 -0.360 1.00 33.50 831 ASN A CA 1
ATOM 6596 C C . ASN A 1 831 ? 65.242 -4.142 0.657 1.00 33.50 831 ASN A C 1
ATOM 6598 O O . ASN A 1 831 ? 65.787 -3.965 1.747 1.00 33.50 831 ASN A O 1
ATOM 6602 N N . VAL A 1 832 ? 64.117 -3.510 0.312 1.00 35.12 832 VAL A N 1
ATOM 6603 C CA . VAL A 1 832 ? 63.270 -2.776 1.258 1.00 35.12 832 VAL A CA 1
ATOM 6604 C C . VAL A 1 832 ? 61.927 -3.498 1.337 1.00 35.12 832 VAL A C 1
ATOM 6606 O O . VAL A 1 832 ? 61.034 -3.258 0.529 1.00 35.12 832 VAL A O 1
ATOM 6609 N N . GLU A 1 833 ? 61.796 -4.400 2.308 1.00 41.09 833 GLU A N 1
ATOM 6610 C CA . GLU A 1 833 ? 60.488 -4.889 2.745 1.00 41.09 833 GLU A CA 1
ATOM 6611 C C . GLU A 1 833 ? 59.787 -3.743 3.486 1.00 41.09 833 GLU A C 1
ATOM 6613 O O . GLU A 1 833 ? 59.974 -3.546 4.685 1.00 41.09 833 GLU A O 1
ATOM 6618 N N . VAL A 1 834 ? 59.023 -2.944 2.740 1.00 31.73 834 VAL A N 1
ATOM 6619 C CA . VAL A 1 834 ? 57.924 -2.166 3.316 1.00 31.73 834 VAL A CA 1
ATOM 6620 C C . VAL A 1 834 ? 56.791 -3.159 3.549 1.00 31.73 834 VAL A C 1
ATOM 6622 O O . VAL A 1 834 ? 56.417 -3.885 2.625 1.00 31.73 834 VAL A O 1
ATOM 6625 N N . GLU A 1 835 ? 56.279 -3.231 4.776 1.00 30.98 835 GLU A N 1
ATOM 6626 C CA . GLU A 1 835 ? 55.072 -4.008 5.059 1.00 30.98 835 GLU A CA 1
ATOM 6627 C C . GLU A 1 835 ? 53.933 -3.475 4.183 1.00 30.98 835 GLU A C 1
ATOM 6629 O O . GLU A 1 835 ? 53.748 -2.264 4.065 1.00 30.98 835 GLU A O 1
ATOM 6634 N N . LEU A 1 836 ? 53.191 -4.372 3.531 1.00 34.91 836 LEU A N 1
ATOM 6635 C CA . LEU A 1 836 ? 52.010 -3.972 2.776 1.00 34.91 836 LEU A CA 1
ATOM 6636 C C . LEU A 1 836 ? 50.941 -3.517 3.771 1.00 34.91 836 LEU A C 1
ATOM 6638 O O . LEU A 1 836 ? 50.227 -4.343 4.344 1.00 34.91 836 LEU A O 1
ATOM 6642 N N . GLU A 1 837 ? 50.827 -2.201 3.949 1.00 30.64 837 GLU A N 1
ATOM 6643 C CA . GLU A 1 837 ? 49.586 -1.589 4.416 1.00 30.64 837 GLU A CA 1
ATOM 6644 C C . GLU A 1 837 ? 48.431 -2.125 3.548 1.00 30.64 837 GLU A C 1
ATOM 6646 O O . GLU A 1 837 ? 48.632 -2.359 2.345 1.00 30.64 837 GLU A O 1
ATOM 6651 N N . PRO A 1 838 ? 47.239 -2.380 4.121 1.00 35.00 838 PRO A N 1
ATOM 6652 C CA . PRO A 1 838 ? 46.100 -2.826 3.332 1.00 35.00 838 PRO A CA 1
ATOM 6653 C C . PRO A 1 838 ? 45.870 -1.851 2.180 1.00 35.00 838 PRO A C 1
ATOM 6655 O O . PRO A 1 838 ? 45.814 -0.641 2.400 1.00 35.00 838 PRO A O 1
ATOM 6658 N N . GLN A 1 839 ? 45.743 -2.363 0.953 1.00 34.03 839 GLN A N 1
ATOM 6659 C CA . GLN A 1 839 ? 45.252 -1.524 -0.133 1.00 34.03 839 GLN A CA 1
ATOM 6660 C C . GLN A 1 839 ? 43.862 -1.044 0.273 1.00 34.03 839 GLN A C 1
ATOM 6662 O O . GLN A 1 839 ? 42.987 -1.873 0.514 1.00 34.03 839 GLN A O 1
ATOM 6667 N N . GLU A 1 840 ? 43.671 0.272 0.374 1.00 39.50 840 GLU A N 1
ATOM 6668 C CA . GLU A 1 840 ? 42.329 0.835 0.464 1.00 39.50 840 GLU A CA 1
ATOM 6669 C C . GLU A 1 840 ? 41.544 0.331 -0.748 1.00 39.50 840 GLU A C 1
ATOM 6671 O O . GLU A 1 840 ? 41.987 0.505 -1.891 1.00 39.50 840 GLU A O 1
ATOM 6676 N N . ASP A 1 841 ? 40.415 -0.338 -0.502 1.00 46.72 841 ASP A N 1
ATOM 6677 C CA . ASP A 1 841 ? 39.568 -0.851 -1.572 1.00 46.72 841 ASP A CA 1
ATOM 6678 C C . ASP A 1 841 ? 39.208 0.309 -2.502 1.00 46.72 841 ASP A C 1
ATOM 6680 O O . ASP A 1 841 ? 38.620 1.312 -2.079 1.00 46.72 841 ASP A O 1
ATOM 6684 N N . LYS A 1 842 ? 39.608 0.198 -3.776 1.00 58.16 842 LYS A N 1
ATOM 6685 C CA . LYS A 1 842 ? 39.334 1.231 -4.776 1.00 58.16 842 LYS A CA 1
ATOM 6686 C C . LYS A 1 842 ? 37.828 1.457 -4.825 1.00 58.16 842 LYS A C 1
ATOM 6688 O O . LYS A 1 842 ? 37.094 0.585 -5.290 1.00 58.16 842 LYS A O 1
ATOM 6693 N N . LYS A 1 843 ? 37.388 2.631 -4.363 1.00 63.34 843 LYS A N 1
ATOM 6694 C CA . LYS A 1 843 ? 35.979 3.024 -4.421 1.00 63.34 843 LYS A CA 1
ATOM 6695 C C . LYS A 1 843 ? 35.488 2.863 -5.866 1.00 63.34 843 LYS A C 1
ATOM 6697 O O . LYS A 1 843 ? 36.199 3.307 -6.773 1.00 63.34 843 LYS A O 1
ATOM 6702 N N . PRO A 1 844 ? 34.332 2.213 -6.093 1.00 72.50 844 PRO A N 1
ATOM 6703 C CA . PRO A 1 844 ? 33.803 2.042 -7.438 1.00 72.50 844 PRO A CA 1
ATOM 6704 C C . PRO A 1 844 ? 33.607 3.412 -8.092 1.00 72.50 844 PRO A C 1
ATOM 6706 O O . PRO A 1 844 ? 33.229 4.373 -7.427 1.00 72.50 844 PRO A O 1
ATOM 6709 N N . SER A 1 845 ? 33.872 3.499 -9.392 1.00 72.75 845 SER A N 1
ATOM 6710 C CA . SER A 1 845 ? 33.733 4.726 -10.187 1.00 72.75 845 SER A CA 1
ATOM 6711 C C . SER A 1 845 ? 32.596 4.644 -11.210 1.00 72.75 845 SER A C 1
ATOM 6713 O O . SER A 1 845 ? 32.153 5.657 -11.744 1.00 72.75 845 SER A O 1
ATOM 6715 N N . THR A 1 846 ? 32.100 3.431 -11.466 1.00 79.62 846 THR A N 1
ATOM 6716 C CA . THR A 1 846 ? 31.049 3.131 -12.442 1.00 79.62 846 THR A CA 1
ATOM 6717 C C . THR A 1 846 ? 29.925 2.291 -11.831 1.00 79.62 846 THR A C 1
ATOM 6719 O O . THR A 1 846 ? 30.119 1.580 -10.843 1.00 79.62 846 THR A O 1
ATOM 6722 N N . LEU A 1 847 ? 28.747 2.297 -12.470 1.00 82.81 847 LEU A N 1
ATOM 6723 C CA . LEU A 1 847 ? 27.627 1.410 -12.117 1.00 82.81 847 LEU A CA 1
ATOM 6724 C C . LEU A 1 847 ? 28.037 -0.079 -12.150 1.00 82.81 847 LEU A C 1
ATOM 6726 O O . LEU A 1 847 ? 27.616 -0.856 -11.295 1.00 82.81 847 LEU A O 1
ATOM 6730 N N . GLN A 1 848 ? 28.882 -0.465 -13.110 1.00 84.19 848 GLN A N 1
ATOM 6731 C CA . GLN A 1 848 ? 29.369 -1.836 -13.296 1.00 84.19 848 GLN A CA 1
ATOM 6732 C C . GLN A 1 848 ? 30.237 -2.301 -12.111 1.00 84.19 848 GLN A C 1
ATOM 6734 O O . GLN A 1 848 ? 30.013 -3.378 -11.542 1.00 84.19 848 GLN A O 1
ATOM 6739 N N . GLU A 1 849 ? 31.199 -1.472 -11.697 1.00 85.50 849 GLU A N 1
ATOM 6740 C CA . GLU A 1 849 ? 32.018 -1.696 -10.499 1.00 85.50 849 GLU A CA 1
ATOM 6741 C C . GLU A 1 849 ? 31.156 -1.705 -9.231 1.00 85.50 849 GLU A C 1
ATOM 6743 O O . GLU A 1 849 ? 31.271 -2.624 -8.423 1.00 85.50 849 GLU A O 1
ATOM 6748 N N . LEU A 1 850 ? 30.232 -0.748 -9.080 1.00 88.12 850 LEU A N 1
ATOM 6749 C CA . LEU A 1 850 ? 29.348 -0.664 -7.916 1.00 88.12 850 LEU A CA 1
ATOM 6750 C C . LEU A 1 850 ? 28.482 -1.920 -7.752 1.00 88.12 850 LEU A C 1
ATOM 6752 O O . LEU A 1 850 ? 28.410 -2.483 -6.659 1.00 88.12 850 LEU A O 1
ATOM 6756 N N . ILE A 1 851 ? 27.829 -2.380 -8.824 1.00 89.69 851 ILE A N 1
ATOM 6757 C CA . ILE A 1 851 ? 26.982 -3.577 -8.773 1.00 89.69 851 ILE A CA 1
ATOM 6758 C C . ILE A 1 851 ? 27.836 -4.817 -8.498 1.00 89.69 851 ILE A C 1
ATOM 6760 O O . ILE A 1 851 ? 27.467 -5.622 -7.645 1.00 89.69 851 ILE A O 1
ATOM 6764 N N . SER A 1 852 ? 28.976 -4.985 -9.176 1.00 89.44 852 SER A N 1
ATOM 6765 C CA . SER A 1 852 ? 29.836 -6.152 -8.942 1.00 89.44 852 SER A CA 1
ATOM 6766 C C . SER A 1 852 ? 30.373 -6.199 -7.505 1.00 89.44 852 SER A C 1
ATOM 6768 O O . SER A 1 852 ? 30.234 -7.232 -6.847 1.00 89.44 852 SER A O 1
ATOM 6770 N N . HIS A 1 853 ? 30.877 -5.080 -6.979 1.00 89.50 853 HIS A N 1
ATOM 6771 C CA . HIS A 1 853 ? 31.389 -4.987 -5.613 1.00 89.50 853 HIS A CA 1
ATOM 6772 C C . HIS A 1 853 ? 30.291 -5.219 -4.563 1.00 89.50 853 HIS A C 1
ATOM 6774 O O . HIS A 1 853 ? 30.434 -6.089 -3.706 1.00 89.50 853 HIS A O 1
ATOM 6780 N N . THR A 1 854 ? 29.155 -4.519 -4.658 1.00 90.00 854 THR A N 1
ATOM 6781 C CA . THR A 1 854 ? 28.055 -4.623 -3.681 1.00 90.00 854 THR A CA 1
ATOM 6782 C C . THR A 1 854 ? 27.437 -6.023 -3.637 1.00 90.00 854 THR A C 1
ATOM 6784 O O . THR A 1 854 ? 27.164 -6.540 -2.552 1.00 90.00 854 THR A O 1
ATOM 6787 N N . MET A 1 855 ? 27.265 -6.688 -4.787 1.00 92.00 855 MET A N 1
ATOM 6788 C CA . MET A 1 855 ? 26.717 -8.053 -4.828 1.00 92.00 855 MET A CA 1
ATOM 6789 C C . MET A 1 855 ? 27.688 -9.088 -4.238 1.00 92.00 855 MET A C 1
ATOM 6791 O O . MET A 1 855 ? 27.243 -10.034 -3.585 1.00 92.00 855 MET A O 1
ATOM 6795 N N . ILE A 1 856 ? 29.002 -8.904 -4.424 1.00 90.81 856 ILE A N 1
ATOM 6796 C CA . ILE A 1 856 ? 30.037 -9.742 -3.800 1.00 90.81 856 ILE A CA 1
ATOM 6797 C C . ILE A 1 856 ? 30.090 -9.483 -2.288 1.00 90.81 856 ILE A C 1
ATOM 6799 O O . ILE A 1 856 ? 30.036 -10.436 -1.511 1.00 90.81 856 ILE A O 1
ATOM 6803 N N . HIS A 1 857 ? 30.111 -8.217 -1.862 1.00 90.75 857 HIS A N 1
ATOM 6804 C CA . HIS A 1 857 ? 30.132 -7.822 -0.453 1.00 90.75 857 HIS A CA 1
ATOM 6805 C C . HIS A 1 857 ? 28.931 -8.388 0.321 1.00 90.75 857 HIS A C 1
ATOM 6807 O O . HIS A 1 857 ? 29.115 -9.023 1.357 1.00 90.75 857 HIS A O 1
ATOM 6813 N N . TRP A 1 858 ? 27.703 -8.273 -0.200 1.00 92.06 858 TRP A N 1
ATOM 6814 C CA . TRP A 1 858 ? 26.517 -8.852 0.451 1.00 92.06 858 TRP A CA 1
ATOM 6815 C C . TRP A 1 858 ? 26.564 -10.381 0.581 1.00 92.06 858 TRP A C 1
ATOM 6817 O O . TRP A 1 858 ? 26.025 -10.913 1.551 1.00 92.06 858 TRP A O 1
ATOM 6827 N N . ALA A 1 859 ? 27.199 -11.083 -0.364 1.00 91.31 859 ALA A N 1
ATOM 6828 C CA . ALA A 1 859 ? 27.386 -12.534 -0.307 1.00 91.31 859 ALA A CA 1
ATOM 6829 C C . ALA A 1 859 ? 28.539 -12.968 0.624 1.00 91.31 859 ALA A C 1
ATOM 6831 O O . ALA A 1 859 ? 28.588 -14.125 1.039 1.00 91.31 859 ALA A O 1
ATOM 6832 N N . GLN A 1 860 ? 29.458 -12.055 0.956 1.00 91.31 860 GLN A N 1
ATOM 6833 C CA . GLN A 1 860 ? 30.520 -12.252 1.949 1.00 91.31 860 GLN A CA 1
ATOM 6834 C C . GLN A 1 860 ? 30.067 -11.878 3.372 1.00 91.31 860 GLN A C 1
ATOM 6836 O O . GLN A 1 860 ? 30.481 -12.527 4.329 1.00 91.31 860 GLN A O 1
ATOM 6841 N N . GLU A 1 861 ? 29.200 -10.868 3.515 1.00 88.75 861 GLU A N 1
ATOM 6842 C CA . GLU A 1 861 ? 28.674 -10.378 4.797 1.00 88.75 861 GLU A CA 1
ATOM 6843 C C . GLU A 1 861 ? 27.893 -11.458 5.565 1.00 88.75 861 GLU A C 1
ATOM 6845 O O . GLU A 1 861 ? 28.037 -11.592 6.781 1.00 88.75 861 GLU A O 1
ATOM 6850 N N . SER A 1 862 ? 27.023 -12.206 4.876 1.00 89.19 862 SER A N 1
ATOM 6851 C CA . SER A 1 862 ? 26.096 -13.145 5.518 1.00 89.19 862 SER A CA 1
ATOM 6852 C C . SER A 1 862 ? 25.558 -14.209 4.555 1.00 89.19 862 SER A C 1
ATOM 6854 O O . SER A 1 862 ? 25.539 -14.025 3.340 1.00 89.19 862 SER A O 1
ATOM 6856 N N . PHE A 1 863 ? 25.093 -15.337 5.102 1.00 92.81 863 PHE A N 1
ATOM 6857 C CA . PHE A 1 863 ? 24.416 -16.370 4.316 1.00 92.81 863 PHE A CA 1
ATOM 6858 C C . PHE A 1 863 ? 22.981 -15.938 3.981 1.00 92.81 863 PHE A C 1
ATOM 6860 O O . PHE A 1 863 ? 22.137 -15.847 4.873 1.00 92.81 863 PHE A O 1
ATOM 6867 N N . ILE A 1 864 ? 22.719 -15.716 2.692 1.00 93.50 864 ILE A N 1
ATOM 6868 C CA . ILE A 1 864 ? 21.428 -15.256 2.166 1.00 93.50 864 ILE A CA 1
ATOM 6869 C C . ILE A 1 864 ? 20.446 -16.429 2.058 1.00 93.50 864 ILE A C 1
ATOM 6871 O O . ILE A 1 864 ? 20.754 -17.449 1.438 1.00 93.50 864 ILE A O 1
ATOM 6875 N N . GLN A 1 865 ? 19.252 -16.281 2.635 1.00 94.19 865 GLN A N 1
ATOM 6876 C CA . GLN A 1 865 ? 18.241 -17.340 2.701 1.00 94.19 865 GLN A CA 1
ATOM 6877 C C . GLN A 1 865 ? 17.209 -17.266 1.567 1.00 94.19 865 GLN A C 1
ATOM 6879 O O . GLN A 1 865 ? 16.739 -18.306 1.103 1.00 94.19 865 GLN A O 1
ATOM 6884 N N . ASN A 1 866 ? 16.842 -16.066 1.106 1.00 93.75 866 ASN A N 1
ATOM 6885 C CA . ASN A 1 866 ? 15.809 -15.881 0.090 1.00 93.75 866 ASN A CA 1
ATOM 6886 C C . ASN A 1 866 ? 16.316 -16.266 -1.324 1.00 93.75 866 ASN A C 1
ATOM 6888 O O . ASN A 1 866 ? 17.182 -15.581 -1.881 1.00 93.75 866 ASN A O 1
ATOM 6892 N N . PRO A 1 867 ? 15.748 -17.307 -1.973 1.00 95.06 867 PRO A N 1
ATOM 6893 C CA . PRO A 1 867 ? 16.188 -17.746 -3.297 1.00 95.06 867 PRO A CA 1
ATOM 6894 C C . PRO A 1 867 ? 15.858 -16.747 -4.418 1.00 95.06 867 PRO A C 1
ATOM 6896 O O . PRO A 1 867 ? 16.521 -16.762 -5.456 1.00 95.06 867 PRO A O 1
ATOM 6899 N N . GLU A 1 868 ? 14.864 -15.870 -4.237 1.00 94.94 868 GLU A N 1
ATOM 6900 C CA . GLU A 1 868 ? 14.528 -14.821 -5.208 1.00 94.94 868 GLU A CA 1
ATOM 6901 C C . GLU A 1 868 ? 15.585 -13.714 -5.212 1.00 94.94 868 GLU A C 1
ATOM 6903 O O . GLU A 1 868 ? 16.010 -13.275 -6.283 1.00 94.94 868 GLU A O 1
ATOM 6908 N N . LEU A 1 869 ? 16.077 -13.333 -4.026 1.00 95.50 869 LEU A N 1
ATOM 6909 C CA . LEU A 1 869 ? 17.200 -12.408 -3.873 1.00 95.50 869 LEU A CA 1
ATOM 6910 C C . LEU A 1 869 ? 18.459 -12.986 -4.526 1.00 95.50 869 LEU A C 1
ATOM 6912 O O . LEU A 1 869 ? 19.024 -12.348 -5.409 1.00 95.50 869 LEU A O 1
ATOM 6916 N N . VAL A 1 870 ? 18.834 -14.226 -4.192 1.00 95.62 870 VAL A N 1
ATOM 6917 C CA . VAL A 1 870 ? 19.986 -14.912 -4.808 1.00 95.62 870 VAL A CA 1
ATOM 6918 C C . VAL A 1 870 ? 19.867 -14.950 -6.339 1.00 95.62 870 VAL A C 1
ATOM 6920 O O . VAL A 1 870 ? 20.825 -14.630 -7.046 1.00 95.62 870 VAL A O 1
ATOM 6923 N N . ARG A 1 871 ? 18.681 -15.274 -6.876 1.00 96.19 871 ARG A N 1
ATOM 6924 C CA . ARG A 1 871 ? 18.421 -15.263 -8.325 1.00 96.19 871 ARG A CA 1
ATOM 6925 C C . ARG A 1 871 ? 18.605 -13.871 -8.936 1.00 96.19 871 ARG A C 1
ATOM 6927 O O . ARG A 1 871 ? 19.187 -13.771 -10.016 1.00 96.19 871 ARG A O 1
ATOM 6934 N N . MET A 1 872 ? 18.120 -12.815 -8.281 1.00 94.50 872 MET A N 1
ATOM 6935 C CA . MET A 1 872 ? 18.236 -11.447 -8.791 1.00 94.50 872 MET A CA 1
ATOM 6936 C C . MET A 1 872 ? 19.683 -10.935 -8.728 1.00 94.50 872 MET A C 1
ATOM 6938 O O . MET A 1 872 ? 20.161 -10.368 -9.707 1.00 94.50 872 MET A O 1
ATOM 6942 N N . MET A 1 873 ? 20.409 -11.206 -7.638 1.00 94.88 873 MET A N 1
ATOM 6943 C CA . MET A 1 873 ? 21.824 -10.838 -7.479 1.00 94.88 873 MET A CA 1
ATOM 6944 C C . MET A 1 873 ? 22.695 -11.450 -8.582 1.00 94.88 873 MET A C 1
ATOM 6946 O O . MET A 1 873 ? 23.416 -10.728 -9.269 1.00 94.88 873 MET A O 1
ATOM 6950 N N . PHE A 1 874 ? 22.579 -12.762 -8.828 1.00 94.62 874 PHE A N 1
ATOM 6951 C CA . PHE A 1 874 ? 23.319 -13.409 -9.919 1.00 94.62 874 PHE A CA 1
ATOM 6952 C C . PHE A 1 874 ? 22.859 -12.949 -11.310 1.00 94.62 874 PHE A C 1
ATOM 6954 O O . PHE A 1 874 ? 23.686 -12.868 -12.218 1.00 94.62 874 PHE A O 1
ATOM 6961 N N . SER A 1 875 ? 21.579 -12.601 -11.488 1.00 94.12 875 SER A N 1
ATOM 6962 C CA . SER A 1 875 ? 21.085 -12.015 -12.740 1.00 94.12 875 SER A CA 1
ATOM 6963 C C . SER A 1 875 ? 21.725 -10.650 -13.014 1.00 94.12 875 SER A C 1
ATOM 6965 O O . SER A 1 875 ? 22.181 -10.414 -14.129 1.00 94.12 875 SER A O 1
ATOM 6967 N N . LEU A 1 876 ? 21.812 -9.768 -12.013 1.00 94.25 876 LEU A N 1
ATOM 6968 C CA . LEU A 1 876 ? 22.484 -8.469 -12.132 1.00 94.25 876 LEU A CA 1
ATOM 6969 C C . LEU A 1 876 ? 23.983 -8.623 -12.393 1.00 94.25 876 LEU A C 1
ATOM 6971 O O . LEU A 1 876 ? 24.513 -7.975 -13.295 1.00 94.25 876 LEU A O 1
ATOM 6975 N N . LEU A 1 877 ? 24.651 -9.503 -11.642 1.00 93.75 877 LEU A N 1
ATOM 6976 C CA . LEU A 1 877 ? 26.086 -9.752 -11.765 1.00 93.75 877 LEU A CA 1
ATOM 6977 C C . LEU A 1 877 ? 26.447 -10.299 -13.156 1.00 93.75 877 LEU A C 1
ATOM 6979 O O . LEU A 1 877 ? 27.399 -9.830 -13.771 1.00 93.75 877 LEU A O 1
ATOM 6983 N N . HIS A 1 878 ? 25.649 -11.225 -13.702 1.00 92.75 878 HIS A N 1
ATOM 6984 C CA . HIS A 1 878 ? 25.842 -11.735 -15.063 1.00 92.75 878 HIS A CA 1
ATOM 6985 C C . HIS A 1 878 ? 25.746 -10.621 -16.117 1.00 92.75 878 HIS A C 1
ATOM 6987 O O . HIS A 1 878 ? 26.499 -10.645 -17.087 1.00 92.75 878 HIS A O 1
ATOM 6993 N N . ARG A 1 879 ? 24.850 -9.638 -15.953 1.00 90.56 879 ARG A N 1
ATOM 6994 C CA . ARG A 1 879 ? 24.747 -8.497 -16.884 1.00 90.56 879 ARG A CA 1
ATOM 6995 C C . ARG A 1 879 ? 25.994 -7.614 -16.863 1.00 90.56 879 ARG A C 1
ATOM 6997 O O . ARG A 1 879 ? 26.422 -7.167 -17.920 1.00 90.56 879 ARG A O 1
ATOM 7004 N N . GLN A 1 880 ? 26.611 -7.430 -15.691 1.00 89.00 880 GLN A N 1
ATOM 7005 C CA . GLN A 1 880 ? 27.827 -6.618 -15.566 1.00 89.00 880 GLN A CA 1
ATOM 7006 C C . GLN A 1 880 ? 29.028 -7.236 -16.293 1.00 89.00 880 GLN A C 1
ATOM 7008 O O . GLN A 1 880 ? 29.882 -6.498 -16.768 1.00 89.00 880 GLN A O 1
ATOM 7013 N N . TYR A 1 881 ? 29.105 -8.567 -16.405 1.00 89.00 881 TYR A N 1
ATOM 7014 C CA . TYR A 1 881 ? 30.186 -9.241 -17.141 1.00 89.00 881 TYR A CA 1
ATOM 7015 C C . TYR A 1 881 ? 29.830 -9.554 -18.607 1.00 89.00 881 TYR A C 1
ATOM 7017 O O . TYR A 1 881 ? 30.699 -9.484 -19.470 1.00 89.00 881 TYR A O 1
ATOM 7025 N N . ASP A 1 882 ? 28.566 -9.856 -18.925 1.00 90.69 882 ASP A N 1
ATOM 7026 C CA . ASP A 1 882 ? 28.097 -10.160 -20.290 1.00 90.69 882 ASP A CA 1
ATOM 7027 C C . ASP A 1 882 ? 27.508 -8.928 -21.009 1.00 90.69 882 ASP A C 1
ATOM 7029 O O . ASP A 1 882 ? 26.438 -8.989 -21.623 1.00 90.69 882 ASP A O 1
ATOM 7033 N N . GLY A 1 883 ? 28.199 -7.787 -20.936 1.00 87.38 883 GLY A N 1
ATOM 7034 C CA . GLY A 1 883 ? 27.739 -6.531 -21.541 1.00 87.38 883 GLY A CA 1
ATOM 7035 C C . GLY A 1 883 ? 27.551 -6.616 -23.064 1.00 87.38 883 GLY A C 1
ATOM 7036 O O . GLY A 1 883 ? 26.583 -6.072 -23.601 1.00 87.38 883 GLY A O 1
ATOM 7037 N N . LEU A 1 884 ? 28.431 -7.348 -23.764 1.00 89.50 884 LEU A N 1
ATOM 7038 C CA . LEU A 1 884 ? 28.305 -7.593 -25.208 1.00 89.50 884 LEU A CA 1
ATOM 7039 C C . LEU A 1 884 ? 27.200 -8.599 -25.528 1.00 89.50 884 LEU A C 1
ATOM 7041 O O . LEU A 1 884 ? 26.415 -8.350 -26.441 1.00 89.50 884 LEU A O 1
ATOM 7045 N N . GLY A 1 885 ? 27.114 -9.724 -24.811 1.00 91.44 885 GLY A N 1
ATOM 7046 C CA . GLY A 1 885 ? 26.068 -10.713 -25.060 1.00 91.44 885 GLY A CA 1
ATOM 7047 C C . GLY A 1 885 ? 24.684 -10.161 -24.742 1.00 91.44 885 GLY A C 1
ATOM 7048 O O . GLY A 1 885 ? 23.726 -10.498 -25.434 1.00 91.44 885 GLY A O 1
ATOM 7049 N N . GLU A 1 886 ? 24.554 -9.248 -23.775 1.00 91.19 886 GLU A N 1
ATOM 7050 C CA . GLU A 1 886 ? 23.312 -8.512 -23.552 1.00 91.19 886 GLU A CA 1
ATOM 7051 C C . GLU A 1 886 ? 22.952 -7.598 -24.722 1.00 91.19 886 GLU A C 1
ATOM 7053 O O . GLU A 1 886 ? 21.831 -7.687 -25.229 1.00 91.19 886 GLU A O 1
ATOM 7058 N N . LEU A 1 887 ? 23.902 -6.807 -25.221 1.00 92.56 887 LEU A N 1
ATOM 7059 C CA . LEU A 1 887 ? 23.685 -5.972 -26.398 1.00 92.56 887 LEU A CA 1
ATOM 7060 C C . LEU A 1 887 ? 23.324 -6.812 -27.641 1.00 92.56 887 LEU A C 1
ATOM 7062 O O . LEU A 1 887 ? 22.358 -6.504 -28.337 1.00 92.56 887 LEU A O 1
ATOM 7066 N N . MET A 1 888 ? 24.014 -7.932 -27.879 1.00 92.94 888 MET A N 1
ATOM 7067 C CA . MET A 1 888 ? 23.698 -8.874 -28.964 1.00 92.94 888 MET A CA 1
ATOM 7068 C C . MET A 1 888 ? 22.331 -9.560 -28.796 1.00 92.94 888 MET A C 1
ATOM 7070 O O . MET A 1 888 ? 21.702 -9.916 -29.790 1.00 92.94 888 MET A O 1
ATOM 7074 N N . ARG A 1 889 ? 21.840 -9.728 -27.560 1.00 93.94 889 ARG A N 1
ATOM 7075 C CA . ARG A 1 889 ? 20.480 -10.218 -27.259 1.00 93.94 889 ARG A CA 1
ATOM 7076 C C . ARG A 1 889 ? 19.401 -9.130 -27.403 1.00 93.94 889 ARG A C 1
ATOM 7078 O O . ARG A 1 889 ? 18.222 -9.477 -27.509 1.00 93.94 889 ARG A O 1
ATOM 7085 N N . ALA A 1 890 ? 19.782 -7.851 -27.402 1.00 93.88 890 ALA A N 1
ATOM 7086 C CA . ALA A 1 890 ? 18.887 -6.701 -27.542 1.00 93.88 890 ALA A CA 1
ATOM 7087 C C . ALA A 1 890 ? 18.748 -6.215 -28.996 1.00 93.88 890 ALA A C 1
ATOM 7089 O O . ALA A 1 890 ? 17.630 -5.962 -29.439 1.00 93.88 890 ALA A O 1
ATOM 7090 N N . LEU A 1 891 ? 19.851 -6.142 -29.752 1.00 93.38 891 LEU A N 1
ATOM 7091 C CA . LEU A 1 891 ? 19.884 -5.622 -31.129 1.00 93.38 891 LEU A CA 1
ATOM 7092 C C . LEU A 1 891 ? 18.865 -6.265 -32.099 1.00 93.38 891 LEU A C 1
ATOM 7094 O O . LEU A 1 891 ? 18.264 -5.516 -32.863 1.00 93.38 891 LEU A O 1
ATOM 7098 N N . PRO A 1 892 ? 18.554 -7.580 -32.054 1.00 94.31 892 PRO A N 1
ATOM 7099 C CA . PRO A 1 892 ? 17.490 -8.181 -32.875 1.00 94.31 892 PRO A CA 1
ATOM 7100 C C . PRO A 1 892 ? 16.057 -7.717 -32.548 1.00 94.31 892 PRO A C 1
ATOM 7102 O O . PRO A 1 892 ? 15.105 -8.247 -33.113 1.00 94.31 892 PRO A O 1
ATOM 7105 N N . LYS A 1 893 ? 15.892 -6.789 -31.596 1.00 93.06 893 LYS A N 1
ATOM 7106 C CA . LYS A 1 893 ? 14.627 -6.147 -31.193 1.00 93.06 893 LYS A CA 1
ATOM 7107 C C . LYS A 1 893 ? 14.698 -4.618 -31.272 1.00 93.06 893 LYS A C 1
ATOM 7109 O O . LYS A 1 893 ? 13.817 -3.936 -30.743 1.00 93.06 893 LYS A O 1
ATOM 7114 N N . ALA A 1 894 ? 15.771 -4.096 -31.865 1.00 94.56 894 ALA A N 1
ATOM 7115 C CA . ALA A 1 894 ? 15.908 -2.695 -32.215 1.00 94.56 894 ALA A CA 1
ATOM 7116 C C . ALA A 1 894 ? 15.340 -2.466 -33.615 1.00 94.56 894 ALA A C 1
ATOM 7118 O O . ALA A 1 894 ? 15.618 -3.237 -34.533 1.00 94.56 894 ALA A O 1
ATOM 7119 N N . TYR A 1 895 ? 14.532 -1.420 -33.765 1.00 94.88 895 TYR A N 1
ATOM 7120 C CA . TYR A 1 895 ? 13.885 -1.085 -35.027 1.00 94.88 895 TYR A CA 1
ATOM 7121 C C . TYR A 1 895 ? 13.812 0.427 -35.210 1.00 94.88 895 TYR A C 1
ATOM 7123 O O . TYR A 1 895 ? 13.513 1.154 -34.261 1.00 94.88 895 TYR A O 1
ATOM 7131 N N . THR A 1 896 ? 14.057 0.899 -36.429 1.00 94.25 896 THR A N 1
ATOM 7132 C CA . THR A 1 896 ? 13.978 2.319 -36.780 1.00 94.25 896 THR A CA 1
ATOM 7133 C C . THR A 1 896 ? 12.722 2.625 -37.580 1.00 94.25 896 THR A C 1
ATOM 7135 O O . THR A 1 896 ? 12.383 1.918 -38.528 1.00 94.25 896 THR A O 1
ATOM 7138 N N . ILE A 1 897 ? 12.040 3.712 -37.218 1.00 94.25 897 ILE A N 1
ATOM 7139 C CA . ILE A 1 897 ? 10.886 4.226 -37.967 1.00 94.25 897 ILE A CA 1
ATOM 7140 C C . ILE A 1 897 ? 11.132 5.658 -38.447 1.00 94.25 897 ILE A C 1
ATOM 7142 O O . ILE A 1 897 ? 11.974 6.383 -37.915 1.00 94.25 897 ILE A O 1
ATOM 7146 N N . ASN A 1 898 ? 10.361 6.079 -39.446 1.00 92.25 898 ASN A N 1
ATOM 7147 C CA . ASN A 1 898 ? 10.288 7.479 -39.845 1.00 92.25 898 ASN A CA 1
ATOM 7148 C C . ASN A 1 898 ? 9.474 8.284 -38.811 1.00 92.25 898 ASN A C 1
ATOM 7150 O O . ASN A 1 898 ? 8.482 7.783 -38.281 1.00 92.25 898 ASN A O 1
ATOM 7154 N N . GLU A 1 899 ? 9.853 9.538 -38.570 1.00 91.19 899 GLU A N 1
ATOM 7155 C CA . GLU A 1 899 ? 9.175 10.475 -37.662 1.00 91.19 899 GLU A CA 1
ATOM 7156 C C . GLU A 1 899 ? 7.676 10.629 -37.984 1.00 91.19 899 GLU A C 1
ATOM 7158 O O . GLU A 1 899 ? 6.829 10.611 -37.092 1.00 91.19 899 GLU A O 1
ATOM 7163 N N . VAL A 1 900 ? 7.328 10.654 -39.275 1.00 92.44 900 VAL A N 1
ATOM 7164 C CA . VAL A 1 900 ? 5.938 10.739 -39.765 1.00 92.44 900 VAL A CA 1
ATOM 7165 C C . VAL A 1 900 ? 5.058 9.574 -39.271 1.00 92.44 900 VAL A C 1
ATOM 7167 O O . VAL A 1 900 ? 3.840 9.717 -39.185 1.00 92.44 900 VAL A O 1
ATOM 7170 N N . SER A 1 901 ? 5.655 8.432 -38.916 1.00 93.25 901 SER A N 1
ATOM 7171 C CA . SER A 1 901 ? 4.948 7.215 -38.493 1.00 93.25 901 SER A CA 1
ATOM 7172 C C . SER A 1 901 ? 4.830 7.059 -36.969 1.00 93.25 901 SER A C 1
ATOM 7174 O O . SER A 1 901 ? 4.336 6.026 -36.512 1.00 93.25 901 SER A O 1
ATOM 7176 N N . ILE A 1 902 ? 5.265 8.042 -36.164 1.00 92.19 902 ILE A N 1
ATOM 7177 C CA . ILE A 1 902 ? 5.254 7.947 -34.690 1.00 92.19 902 ILE A CA 1
ATOM 7178 C C . ILE A 1 902 ? 3.845 7.678 -34.144 1.00 92.19 902 ILE A C 1
ATOM 7180 O O . ILE A 1 902 ? 3.680 6.758 -33.345 1.00 92.19 902 ILE A O 1
ATOM 7184 N N . GLN A 1 903 ? 2.827 8.435 -34.573 1.00 92.31 903 GLN A N 1
ATOM 7185 C CA . GLN A 1 903 ? 1.471 8.304 -34.021 1.00 92.31 903 GLN A CA 1
ATOM 7186 C C . GLN A 1 903 ? 0.835 6.951 -34.382 1.00 92.31 903 GLN A C 1
ATOM 7188 O O . GLN A 1 903 ? 0.433 6.225 -33.476 1.00 92.31 903 GLN A O 1
ATOM 7193 N N . ASP A 1 904 ? 0.871 6.548 -35.660 1.00 92.38 904 ASP A N 1
ATOM 7194 C CA . ASP A 1 904 ? 0.415 5.216 -36.092 1.00 92.38 904 ASP A CA 1
ATOM 7195 C C . ASP A 1 904 ? 1.136 4.095 -35.302 1.00 92.38 904 ASP A C 1
ATOM 7197 O O . ASP A 1 904 ? 0.521 3.094 -34.934 1.00 92.38 904 ASP A O 1
ATOM 7201 N N . THR A 1 905 ? 2.430 4.256 -34.993 1.00 93.00 905 THR A N 1
ATOM 7202 C CA . THR A 1 905 ? 3.199 3.268 -34.210 1.00 93.00 905 THR A CA 1
ATOM 7203 C C . THR A 1 905 ? 2.804 3.251 -32.730 1.00 93.00 905 THR A C 1
ATOM 7205 O O . THR A 1 905 ? 2.758 2.182 -32.122 1.00 93.00 905 THR A O 1
ATOM 7208 N N . MET A 1 906 ? 2.485 4.407 -32.142 1.00 91.94 906 MET A N 1
ATOM 7209 C CA . MET A 1 906 ? 1.986 4.507 -30.766 1.00 91.94 906 MET A CA 1
ATOM 7210 C C . MET A 1 906 ? 0.620 3.829 -30.613 1.00 91.94 906 MET A C 1
ATOM 7212 O O . MET A 1 906 ? 0.448 3.020 -29.703 1.00 91.94 906 MET A O 1
ATOM 7216 N N . ASP A 1 907 ? -0.308 4.067 -31.543 1.00 91.31 907 ASP A N 1
ATOM 7217 C CA . ASP A 1 907 ? -1.643 3.452 -31.531 1.00 91.31 907 ASP A CA 1
ATOM 7218 C C . ASP A 1 907 ? -1.562 1.918 -31.674 1.00 91.31 907 ASP A C 1
ATOM 7220 O O . ASP A 1 907 ? -2.272 1.168 -30.996 1.00 91.31 907 ASP A O 1
ATOM 7224 N N . LEU A 1 908 ? -0.633 1.435 -32.510 1.00 91.88 908 LEU A N 1
ATOM 7225 C CA . LEU A 1 908 ? -0.297 0.015 -32.650 1.00 91.88 908 LEU A CA 1
ATOM 7226 C C . LEU A 1 908 ? 0.273 -0.575 -31.346 1.00 91.88 908 LEU A C 1
ATOM 7228 O O . LEU A 1 908 ? -0.132 -1.665 -30.932 1.00 91.88 908 LEU A O 1
ATOM 7232 N N . LEU A 1 909 ? 1.182 0.141 -30.678 1.00 90.44 909 LEU A N 1
ATOM 7233 C CA . LEU A 1 909 ? 1.819 -0.298 -29.434 1.00 90.44 909 LEU A CA 1
ATOM 7234 C C . LEU A 1 909 ? 0.832 -0.328 -28.253 1.00 90.44 909 LEU A C 1
ATOM 7236 O O . LEU A 1 909 ? 0.900 -1.228 -27.415 1.00 90.44 909 LEU A O 1
ATOM 7240 N N . GLU A 1 910 ? -0.124 0.602 -28.205 1.00 88.31 910 GLU A N 1
ATOM 7241 C CA . GLU A 1 910 ? -1.191 0.626 -27.198 1.00 88.31 910 GLU A CA 1
ATOM 7242 C C . GLU A 1 910 ? -2.207 -0.511 -27.414 1.00 88.31 910 GLU A C 1
ATOM 7244 O O . GLU A 1 910 ? -2.540 -1.219 -26.459 1.00 88.31 910 GLU A O 1
ATOM 7249 N N . CYS A 1 911 ? -2.598 -0.801 -28.663 1.00 89.50 911 CYS A N 1
ATOM 7250 C CA . CYS A 1 911 ? -3.407 -1.987 -28.988 1.00 89.50 911 CYS A CA 1
ATOM 7251 C C . CYS A 1 911 ? -2.681 -3.302 -28.641 1.00 89.50 911 CYS A C 1
ATOM 7253 O O . CYS A 1 911 ? -3.292 -4.245 -28.134 1.00 89.50 911 CYS A O 1
ATOM 7255 N N . LEU A 1 912 ? -1.363 -3.370 -28.856 1.00 90.81 912 LEU A N 1
ATOM 7256 C CA . LEU A 1 912 ? -0.542 -4.514 -28.447 1.00 90.81 912 LEU A CA 1
ATOM 7257 C C . LEU A 1 912 ? -0.441 -4.636 -26.915 1.00 90.81 912 LEU A C 1
ATOM 7259 O O . LEU A 1 912 ? -0.433 -5.750 -26.388 1.00 90.81 912 LEU A O 1
ATOM 7263 N N . GLY A 1 913 ? -0.420 -3.512 -26.194 1.00 88.31 913 GLY A N 1
ATOM 7264 C CA . GLY A 1 913 ? -0.518 -3.459 -24.734 1.00 88.31 913 GLY A CA 1
ATOM 7265 C C . GLY A 1 913 ? -1.824 -4.062 -24.207 1.00 88.31 913 GLY A C 1
ATOM 7266 O O . GLY A 1 913 ? -1.783 -4.906 -23.311 1.00 88.31 913 GLY A O 1
ATOM 7267 N N . GLN A 1 914 ? -2.964 -3.715 -24.817 1.00 87.44 914 GLN A N 1
ATOM 7268 C CA . GLN A 1 914 ? -4.277 -4.298 -24.497 1.00 87.44 914 GLN A CA 1
ATOM 7269 C C . GLN A 1 914 ? -4.310 -5.818 -24.727 1.00 87.44 914 GLN A C 1
ATOM 7271 O O . GLN A 1 914 ? -4.754 -6.572 -23.866 1.00 87.44 914 GLN A O 1
ATOM 7276 N N . ILE A 1 915 ? -3.784 -6.301 -25.857 1.00 89.75 915 ILE A N 1
ATOM 7277 C CA . ILE A 1 915 ? -3.720 -7.748 -26.123 1.00 89.75 915 ILE A CA 1
ATOM 7278 C C . ILE A 1 915 ? -2.817 -8.450 -25.095 1.00 89.75 915 ILE A C 1
ATOM 7280 O O . ILE A 1 915 ? -3.145 -9.540 -24.628 1.00 89.75 915 ILE A O 1
ATOM 7284 N N . ARG A 1 916 ? -1.704 -7.822 -24.691 1.00 90.25 916 ARG A N 1
ATOM 7285 C CA . ARG A 1 916 ? -0.771 -8.364 -23.687 1.00 90.25 916 ARG A CA 1
ATOM 7286 C C . ARG A 1 916 ? -1.348 -8.419 -22.275 1.00 90.25 916 ARG A C 1
ATOM 7288 O O . ARG A 1 916 ? -1.058 -9.386 -21.573 1.00 90.25 916 ARG A O 1
ATOM 7295 N N . SER A 1 917 ? -2.151 -7.441 -21.852 1.00 87.31 917 SER A N 1
ATOM 7296 C CA . SER A 1 917 ? -2.799 -7.485 -20.534 1.00 87.31 917 SER A CA 1
ATOM 7297 C C . SER A 1 917 ? -3.835 -8.610 -20.441 1.00 87.31 917 SER A C 1
ATOM 7299 O O . SER A 1 917 ? -3.989 -9.201 -19.377 1.00 87.31 917 SER A O 1
ATOM 7301 N N . LEU A 1 918 ? -4.463 -8.992 -21.557 1.00 88.38 918 LEU A N 1
ATOM 7302 C CA . LEU A 1 918 ? -5.428 -10.094 -21.604 1.00 88.38 918 LEU A CA 1
ATOM 7303 C C . LEU A 1 918 ? -4.784 -11.496 -21.629 1.00 88.38 918 LEU A C 1
ATOM 7305 O O . LEU A 1 918 ? -5.445 -12.461 -21.260 1.00 88.38 918 LEU A O 1
ATOM 7309 N N . LEU A 1 919 ? -3.487 -11.636 -21.949 1.00 88.81 919 LEU A N 1
ATOM 7310 C CA . LEU A 1 919 ? -2.777 -12.935 -21.920 1.00 88.81 919 LEU A CA 1
ATOM 7311 C C . LEU A 1 919 ? -2.702 -13.585 -20.524 1.00 88.81 919 LEU A C 1
ATOM 7313 O O . LEU A 1 919 ? -2.438 -14.783 -20.420 1.00 88.81 919 LEU A O 1
ATOM 7317 N N . ILE A 1 920 ? -2.890 -12.798 -19.462 1.00 87.31 920 ILE A N 1
ATOM 7318 C CA . ILE A 1 920 ? -2.886 -13.245 -18.058 1.00 87.31 920 ILE A CA 1
ATOM 7319 C C . ILE A 1 920 ? -4.298 -13.334 -17.454 1.00 87.31 920 ILE A C 1
ATOM 7321 O O . ILE A 1 920 ? -4.439 -13.731 -16.299 1.00 87.31 920 ILE A O 1
ATOM 7325 N N . VAL A 1 921 ? -5.335 -12.975 -18.216 1.00 87.81 921 VAL A N 1
ATOM 7326 C CA . VAL A 1 921 ? -6.738 -12.943 -17.778 1.00 87.81 921 VAL A CA 1
ATOM 7327 C C . VAL A 1 921 ? -7.472 -14.184 -18.295 1.00 87.81 921 VAL A C 1
ATOM 7329 O O . VAL A 1 921 ? -7.178 -14.710 -19.368 1.00 87.81 921 VAL A O 1
ATOM 7332 N N . GLN A 1 922 ? -8.445 -14.683 -17.531 1.00 88.75 922 GLN A N 1
ATOM 7333 C CA . GLN A 1 922 ? -9.319 -15.752 -18.008 1.00 88.75 922 GLN A CA 1
ATOM 7334 C C . GLN A 1 922 ? -10.329 -15.186 -19.016 1.00 88.75 922 GLN A C 1
ATOM 7336 O O . GLN A 1 922 ? -11.158 -14.359 -18.657 1.00 88.75 922 GLN A O 1
ATOM 7341 N N . MET A 1 923 ? -10.279 -15.676 -20.257 1.00 87.25 923 MET A N 1
ATOM 7342 C CA . MET A 1 923 ? -11.152 -15.252 -21.359 1.00 87.25 923 MET A CA 1
ATOM 7343 C C . MET A 1 923 ? -12.646 -15.289 -20.986 1.00 87.25 923 MET A C 1
ATOM 7345 O O . MET A 1 923 ? -13.190 -16.357 -20.686 1.00 87.25 923 MET A O 1
ATOM 7349 N N . GLY A 1 924 ? -13.306 -14.135 -21.077 1.00 90.19 924 GLY A N 1
ATOM 7350 C CA . GLY A 1 924 ? -14.750 -13.955 -20.947 1.00 90.19 924 GLY A CA 1
ATOM 7351 C C . GLY A 1 924 ? -15.341 -13.128 -22.104 1.00 90.19 924 GLY A C 1
ATOM 7352 O O . GLY A 1 924 ? -14.652 -12.830 -23.084 1.00 90.19 924 GLY A O 1
ATOM 7353 N N . PRO A 1 925 ? -16.642 -12.783 -22.037 1.00 90.31 925 PRO A N 1
ATOM 7354 C CA . PRO A 1 925 ? -17.367 -12.136 -23.133 1.00 90.31 925 PRO A CA 1
ATOM 7355 C C . PRO A 1 925 ? -17.131 -10.619 -23.238 1.00 90.31 925 PRO A C 1
ATOM 7357 O O . PRO A 1 925 ? -17.559 -10.013 -24.223 1.00 90.31 925 PRO A O 1
ATOM 7360 N N . GLU A 1 926 ? -16.508 -9.991 -22.236 1.00 85.69 926 GLU A N 1
ATOM 7361 C CA . GLU A 1 926 ? -16.050 -8.597 -22.314 1.00 85.69 926 GLU A CA 1
ATOM 7362 C C . GLU A 1 926 ? -14.649 -8.570 -22.967 1.00 85.69 926 GLU A C 1
ATOM 7364 O O . GLU A 1 926 ? -14.413 -7.827 -23.919 1.00 85.69 926 GLU A O 1
ATOM 7369 N N . GLU A 1 927 ? -13.774 -9.495 -22.568 1.00 88.44 927 GLU A N 1
ATOM 7370 C CA . GLU A 1 927 ? -12.413 -9.696 -23.078 1.00 88.44 927 GLU A CA 1
ATOM 7371 C C . GLU A 1 927 ? -12.387 -10.133 -24.553 1.00 88.44 927 GLU A C 1
ATOM 7373 O O . GLU A 1 927 ? -11.583 -9.624 -25.332 1.00 88.44 927 GLU A O 1
ATOM 7378 N N . GLU A 1 928 ? -13.291 -11.029 -24.972 1.00 88.81 928 GLU A N 1
ATOM 7379 C CA . GLU A 1 928 ? -13.430 -11.449 -26.377 1.00 88.81 928 GLU A CA 1
ATOM 7380 C C . GLU A 1 928 ? -13.711 -10.251 -27.301 1.00 88.81 928 GLU A C 1
ATOM 7382 O O . GLU A 1 928 ? -13.126 -10.137 -28.380 1.00 88.81 928 GLU A O 1
ATOM 7387 N N . ARG A 1 929 ? -14.564 -9.315 -26.860 1.00 88.94 929 ARG A N 1
ATOM 7388 C CA . ARG A 1 929 ? -14.899 -8.102 -27.624 1.00 88.94 929 ARG A CA 1
ATOM 7389 C C . ARG A 1 929 ? -13.717 -7.148 -27.711 1.00 88.94 929 ARG A C 1
ATOM 7391 O O . ARG A 1 929 ? -13.444 -6.647 -28.800 1.00 88.94 929 ARG A O 1
ATOM 7398 N N . LEU A 1 930 ? -13.008 -6.943 -26.599 1.00 87.62 930 LEU A N 1
ATOM 7399 C CA . LEU A 1 930 ? -11.793 -6.127 -26.566 1.00 87.62 930 LEU A CA 1
ATOM 7400 C C . LEU A 1 930 ? -10.736 -6.685 -27.528 1.00 87.62 930 LEU A C 1
ATOM 7402 O O . LEU A 1 930 ? -10.209 -5.935 -28.339 1.00 87.62 930 LEU A O 1
ATOM 7406 N N . ILE A 1 931 ? -10.502 -8.002 -27.538 1.00 90.12 931 ILE A N 1
ATOM 7407 C CA . ILE A 1 931 ? -9.556 -8.641 -28.471 1.00 90.12 931 ILE A CA 1
ATOM 7408 C C . ILE A 1 931 ? -9.971 -8.423 -29.931 1.00 90.12 931 ILE A C 1
ATOM 7410 O O . ILE A 1 931 ? -9.128 -8.069 -30.755 1.00 90.12 931 ILE A O 1
ATOM 7414 N N . ILE A 1 932 ? -11.256 -8.583 -30.265 1.00 90.88 932 ILE A N 1
ATOM 7415 C CA . ILE A 1 932 ? -11.763 -8.324 -31.624 1.00 90.88 932 ILE A CA 1
ATOM 7416 C C . ILE A 1 932 ? -11.556 -6.850 -32.018 1.00 90.88 932 ILE A C 1
ATOM 7418 O O . ILE A 1 932 ? -11.151 -6.575 -33.149 1.00 90.88 932 ILE A O 1
ATOM 7422 N N . GLN A 1 933 ? -11.776 -5.910 -31.095 1.00 90.44 933 GLN A N 1
ATOM 7423 C CA . GLN A 1 933 ? -11.570 -4.478 -31.320 1.00 90.44 933 GLN A CA 1
ATOM 7424 C C . GLN A 1 933 ? -10.084 -4.124 -31.494 1.00 90.44 933 GLN A C 1
ATOM 7426 O O . GLN A 1 933 ? -9.733 -3.493 -32.490 1.00 90.44 933 GLN A O 1
ATOM 7431 N N . SER A 1 934 ? -9.193 -4.577 -30.605 1.00 90.56 934 SER A N 1
ATOM 7432 C CA . SER A 1 934 ? -7.747 -4.338 -30.717 1.00 90.56 934 SER A CA 1
ATOM 7433 C C . SER A 1 934 ? -7.167 -4.962 -31.995 1.00 90.56 934 SER A C 1
ATOM 7435 O O . SER A 1 934 ? -6.349 -4.334 -32.662 1.00 90.56 934 SER A O 1
ATOM 7437 N N . ILE A 1 935 ? -7.623 -6.156 -32.404 1.00 92.88 935 ILE A N 1
ATOM 7438 C CA . ILE A 1 935 ? -7.242 -6.764 -33.693 1.00 92.88 935 ILE A CA 1
ATOM 7439 C C . ILE A 1 935 ? -7.767 -5.932 -34.873 1.00 92.88 935 ILE A C 1
ATOM 7441 O O . ILE A 1 935 ? -7.035 -5.721 -35.840 1.00 92.88 935 ILE A O 1
ATOM 7445 N N . GLY A 1 936 ? -9.003 -5.426 -34.800 1.00 93.12 936 GLY A N 1
ATOM 7446 C CA . GLY A 1 936 ? -9.566 -4.520 -35.806 1.00 93.12 936 GLY A CA 1
ATOM 7447 C C . GLY A 1 936 ? -8.730 -3.249 -35.981 1.00 93.12 936 GLY A C 1
ATOM 7448 O O . GLY A 1 936 ? -8.379 -2.899 -37.108 1.00 93.12 936 GLY A O 1
ATOM 7449 N N . ASN A 1 937 ? -8.331 -2.620 -34.872 1.00 92.31 937 ASN A N 1
ATOM 7450 C CA . ASN A 1 937 ? -7.454 -1.451 -34.870 1.00 92.31 937 ASN A CA 1
ATOM 7451 C C . ASN A 1 937 ? -6.096 -1.769 -35.521 1.00 92.31 937 ASN A C 1
ATOM 7453 O O . ASN A 1 937 ? -5.669 -1.048 -36.423 1.00 92.31 937 ASN A O 1
ATOM 7457 N N . ILE A 1 938 ? -5.454 -2.883 -35.145 1.00 93.81 938 ILE A N 1
ATOM 7458 C CA . ILE A 1 938 ? -4.170 -3.324 -35.723 1.00 93.81 938 ILE A CA 1
ATOM 7459 C C . ILE A 1 938 ? -4.288 -3.564 -37.236 1.00 93.81 938 ILE A C 1
ATOM 7461 O O . ILE A 1 938 ? -3.448 -3.082 -37.991 1.00 93.81 938 ILE A O 1
ATOM 7465 N N . MET A 1 939 ? -5.349 -4.229 -37.706 1.00 92.44 939 MET A N 1
ATOM 7466 C CA . MET A 1 939 ? -5.588 -4.436 -39.145 1.00 92.44 939 MET A CA 1
ATOM 7467 C C . MET A 1 939 ? -5.973 -3.154 -39.904 1.00 92.44 939 MET A C 1
ATOM 7469 O O . MET A 1 939 ? -5.930 -3.138 -41.130 1.00 92.44 939 MET A O 1
ATOM 7473 N N . SER A 1 940 ? -6.360 -2.078 -39.215 1.00 92.88 940 SER A N 1
ATOM 7474 C CA . SER A 1 940 ? -6.590 -0.763 -39.836 1.00 92.88 940 SER A CA 1
ATOM 7475 C C . SER A 1 940 ? -5.327 0.108 -39.905 1.00 92.88 940 SER A C 1
ATOM 7477 O O . SER A 1 940 ? -5.292 1.098 -40.637 1.00 92.88 940 SER A O 1
ATOM 7479 N N . ASN A 1 941 ? -4.285 -0.261 -39.155 1.00 92.81 941 ASN A N 1
ATOM 7480 C CA . ASN A 1 941 ? -3.071 0.524 -38.986 1.00 92.81 941 ASN A CA 1
ATOM 7481 C C . ASN A 1 941 ? -2.138 0.416 -40.207 1.00 92.81 941 ASN A C 1
ATOM 7483 O O . ASN A 1 941 ? -1.940 -0.661 -40.769 1.00 92.81 941 ASN A O 1
ATOM 7487 N N . ARG A 1 942 ? -1.527 1.532 -40.620 1.00 91.81 942 ARG A N 1
ATOM 7488 C CA . ARG A 1 942 ? -0.673 1.589 -41.821 1.00 91.81 942 ARG A CA 1
ATOM 7489 C C . ARG A 1 942 ? 0.699 0.957 -41.604 1.00 91.81 942 ARG A C 1
ATOM 7491 O O . ARG A 1 942 ? 1.206 0.293 -42.510 1.00 91.81 942 ARG A O 1
ATOM 7498 N N . VAL A 1 943 ? 1.279 1.126 -40.414 1.00 92.69 943 VAL A N 1
ATOM 7499 C CA . VAL A 1 943 ? 2.622 0.629 -40.070 1.00 92.69 943 VAL A CA 1
ATOM 7500 C C . VAL A 1 943 ? 2.668 -0.895 -40.166 1.00 92.69 943 VAL A C 1
ATOM 7502 O O . VAL A 1 943 ? 3.625 -1.431 -40.714 1.00 92.69 943 VAL A O 1
ATOM 7505 N N . PHE A 1 944 ? 1.586 -1.581 -39.782 1.00 93.12 944 PHE A N 1
ATOM 7506 C CA . PHE A 1 944 ? 1.439 -3.039 -39.891 1.00 93.12 944 PHE A CA 1
ATOM 7507 C C . PHE A 1 944 ? 1.642 -3.593 -41.320 1.00 93.12 944 PHE A C 1
ATOM 7509 O O . PHE A 1 944 ? 2.107 -4.719 -41.486 1.00 93.12 944 PHE A O 1
ATOM 7516 N N . TYR A 1 945 ? 1.336 -2.806 -42.359 1.00 92.94 945 TYR A N 1
ATOM 7517 C CA . TYR A 1 945 ? 1.548 -3.191 -43.763 1.00 92.94 945 TYR A CA 1
ATOM 7518 C C . TYR A 1 945 ? 2.843 -2.630 -44.368 1.00 92.94 945 TYR A C 1
ATOM 7520 O O . TYR A 1 945 ? 3.366 -3.200 -45.325 1.00 92.94 945 TYR A O 1
ATOM 7528 N N . GLN A 1 946 ? 3.348 -1.510 -43.844 1.00 92.00 946 GLN A N 1
ATOM 7529 C CA . GLN A 1 946 ? 4.589 -0.872 -44.305 1.00 92.00 946 GLN A CA 1
ATOM 7530 C C . GLN A 1 946 ? 5.842 -1.549 -43.731 1.00 92.00 946 GLN A C 1
ATOM 7532 O O . GLN A 1 946 ? 6.845 -1.672 -44.431 1.00 92.00 946 GLN A O 1
ATOM 7537 N N . HIS A 1 947 ? 5.762 -2.019 -42.485 1.00 91.94 947 HIS A N 1
ATOM 7538 C CA . HIS A 1 947 ? 6.852 -2.618 -41.719 1.00 91.94 947 HIS A CA 1
ATOM 7539 C C . HIS A 1 947 ? 6.459 -4.035 -41.245 1.00 91.94 947 HIS A C 1
ATOM 7541 O O . HIS A 1 947 ? 6.139 -4.233 -40.076 1.00 91.94 947 HIS A O 1
ATOM 7547 N N . PRO A 1 948 ? 6.454 -5.042 -42.144 1.00 89.56 948 PRO A N 1
ATOM 7548 C CA . PRO A 1 948 ? 6.087 -6.428 -41.823 1.00 89.56 948 PRO A CA 1
ATOM 7549 C C . PRO A 1 948 ? 7.240 -7.254 -41.209 1.00 89.56 948 PRO A C 1
ATOM 7551 O O . PRO A 1 948 ? 7.155 -8.483 -41.171 1.00 89.56 948 PRO A O 1
ATOM 7554 N N . THR A 1 949 ? 8.338 -6.597 -40.822 1.00 82.31 949 THR A N 1
ATOM 7555 C CA . THR A 1 949 ? 9.601 -7.175 -40.321 1.00 82.31 949 THR A CA 1
ATOM 7556 C C . THR A 1 949 ? 9.785 -6.880 -38.842 1.00 82.31 949 THR A C 1
ATOM 7558 O O . THR A 1 949 ? 9.967 -7.850 -38.082 1.00 82.31 949 THR A O 1
#

Organism: NCBI:txid28760

Radius of gyration: 44.19 Å; chains: 1; bounding box: 133×97×126 Å

Sequence (949 aa):
MAFKDIEIGEGFIPVCSLGLSQIARINLGQNVSSLRYFTICGLQEGFEPFAINMKRDITMWFSKSLPQFITVPTDHPHIEISRVDGTVDTPPCLKVTHKTVGSQNANKDLLFFRVSIPIEFHETFKVPAGTTLLTRALTIPEDQVLEVDPNSDFEILKKSATRKEQEDDKKESSVPKETLAIKNGENEKDASTEKSKKKGIKRSNCYMVWGGEFGNSQQTRVSQEDFVIGCLVDLDTGLMTFTANGKEINTFYQVEPTTKLFPAVFVQPSNQNVIQFELGKLKNIMPLSAAMFRSERKNPVPQCPPRLDVQMLTPVIWSRMPNNFLAPETGRVNERLGWMVQCMEPLTMMALHIPEENRCVDILELSERMDLLTFHYHTLKLYGSVCALGNNRVAHALCSHVDESQLFYAIESTYLPGPMRSGFYDLLISMHLESAKRNRLGTNKEFIVPMTDQTRSITLYTVKSHALPGVGLTTCLRPKLHFSSVGFVGTDPDIYTLSPTIPLQVLKTKALNMLIEAVQDGSQAMRDPVGGSVEFHFVPILKLISTLLIMGVFDDEDVTHILTMIEPTVFHTAKSEEPAEEPTKVNKEEEPSKVAVVKEMEQEAVAEEEEEFEDYGYDDDEEIEEEDELEETDLDVPQGEAVNDTDFVNGEKGAEETEKEMKPVDTCGEAKEEHLEQGLFQMKLPESVKLQMCTLLQYFCDCELRHRVEAITAFSDKFVTQIQSNQRHRYNELMMAFTMTAAETARKTREFRSPPQEQVNMLMNFKNCPDDEECPVPDGVRESLLAFHNALLAHCGVHIEEEEQEEEVDNSLRGRLRRLLERVKKFRDKNVEVELEPQEDKKPSTLQELISHTMIHWAQESFIQNPELVRMMFSLLHRQYDGLGELMRALPKAYTINEVSIQDTMDLLECLGQIRSLLIVQMGPEEERLIIQSIGNIMSNRVFYQHPT

Foldseek 3Di:
DVDDDDDQPPHDDDDDDDDPPDDDDDDQCCPVVVDPCCVPDVVVVVHDRRNHQAPADDWDKDKDQAKDWDFDDCVHPFKHWDWDPDDPVAFTKIFMFTPQPPHPPHDQDKWKKWKLFWFWFAQAQQDAACPDPVNVVDPDDPPPDDDDDPDDPVVSVVCVLCVCVVVVVDPDDDDDDDDDDDDPDDDDDDDDDDDPPDPDDDDDPDDDDDQVVVPDPDDDPDDPDDKDKDWDADSNHQKIWIDIPRHTDPDMDHDDHRDIDIGMDMFGCPDRGTDMGGQDADVVGATPCLRRDVVCVPPRGGDDDPSTGMIIIDSIDMAIDDSDDFDWDWDQPDPVVGIDTDTDDDDDFDWDADVRSRDIHGQLCCVVVVVVVVVVLVVLVVLLVVLPLNQQLSLLVCCVVAPQVNLVCLCPDLRHALSSNLSSLSSCCSQAQVLLLLLLVVCLLFFEAAPDVLLLPQAFDDPPDLDAQPADDDGGDGFDQDEADRDPPDDDPVNSVHGHDDPLVVVLVSLLVLLVVLLVSQVRPRCRARNRDNCSSQLSSLVSVLSCLSSVSDHNVSSLSVVCQAPVVASDDDPDDDDDDDPDDDDDDDDDDDDDDDDDDDDDDDDDDDDDDDDDDDDDDDDDDDDDDDDDDDDDDDDDDDDDDDDDDDDDDDDDDDDDDDDDDDDDDDDDPPDSPDHPLNGDDDLSNLLSVLSNLVSSLSSLLSSLLSNVVSVVVVLVVLLVVLLVVLVVVLVVDPDDDPVVNVVSCPLVPDPPVVNVVQLPCCVVPVPPPPRSDDPVSVVSVVVSVVSSCVSLVNPPPPPPPPPPQPPDPVSVVVVVVVVVVVVVVVPDPDDDDDDDPPDDNDSLSVLQVSLVVVVVVDDDDDVSSVVSSVVSNCCSVPSVVVSVVSNVSHHYDHPVCSVLVNLLSVLVSLVVSCVPPDDDPVSVVSVVVSVVSLVVGPCVVVPVD

InterPro domains:
  IPR001870 B30.2/SPRY domain [PS50188] (79-284)
  IPR003877 SPRY domain [PF00622] (199-280)
  IPR013320 Concanavalin A-like lectin/glucanase domain superfamily [SSF49899] (214-271)
  IPR015925 Ryanodine/Inositol 1,4,5-trisphosphate receptor [PTHR46399] (196-948)
  IPR043136 B30.2/SPRY domain superfamily [G3DSA:2.60.120.920] (1-70)
  IPR043136 B30.2/SPRY domain superfamily [G3DSA:2.60.120.920] (195-299)
  IPR048581 Ryanodine receptor, junctional solenoid domain [PF21119] (376-879)